Protein AF-A0A1M5ICP6-F1 (afdb_monomer_lite)

Secondary structure (DSSP, 8-state):
------------HHHHHHHHHHHHHHHTT--------S---PPPEEEETTEEEEEE-SHHHHHHHHHHHHTT--TT-EEEESS-EESSSSTTSPPSSPPPPB--SSS-B-SEEE-TT-EEES-BSS-SEEEB-TT-EEEEEEEEEEE-S-SEEEE-SEEEEEEEEEEESSTTEEEESSEEES-EE-SEEE-EETTTEEEEESSEEEE-TT-EEES-EE---EEESSB-SSSB-BEEEEESSEEEESSEEES-EEEEEBPP-TT-SS----B-SS-EEESSEEEESSEEES-EEEEEE---S------SSS--EEEESSEEEE-TT-EEES-EEEEEE-S-------STT----EEEESSEEEESSEEES-EEEEEES-EEE--SS--EEEEESSEEEEE-SS--EEES-EEEEEEEEEEE----SS--S--EEEEESSEEEEES-EEES-EEEEEEEEEPS----S---EEEESSEEE-SPP--TT---PPPS---EEEEEEEEEEESS---TTEE--SSEEE--TT-EEEEEEEESSTTTTT--S---SEEE--SEEEEEEEE-HHHHTSHHHHHHHHTTTTTS-----EE--TTS--EEGGG--HHHHHHHH------SS----------------------------------------------------------------------------------------------------------PPPPP-PPEEEEETTEEEEES--SSEEEEEETTS-EEEEEEPPTTSEEEEE-SS-EEEEEEETTEEEEEEE-

Structure (mmCIF, N/CA/C/O backbone):
data_AF-A0A1M5ICP6-F1
#
_entry.id   AF-A0A1M5ICP6-F1
#
loop_
_atom_site.group_PDB
_atom_site.id
_atom_site.type_symbol
_atom_site.label_atom_id
_atom_site.label_alt_id
_atom_site.label_comp_id
_atom_site.label_asym_id
_atom_site.label_entity_id
_atom_site.label_seq_id
_atom_site.pdbx_PDB_ins_code
_atom_site.Cartn_x
_atom_site.Cartn_y
_atom_site.Cartn_z
_atom_site.occupancy
_atom_site.B_iso_or_equiv
_atom_site.auth_seq_id
_atom_site.auth_comp_id
_atom_site.auth_asym_id
_atom_site.auth_atom_id
_atom_site.pdbx_PDB_model_num
ATOM 1 N N . MET A 1 1 ? 42.241 -61.827 -80.067 1.00 42.50 1 MET A N 1
ATOM 2 C CA . MET A 1 1 ? 41.266 -61.921 -78.960 1.00 42.50 1 MET A CA 1
ATOM 3 C C . MET A 1 1 ? 41.984 -61.471 -77.709 1.00 42.50 1 MET A C 1
ATOM 5 O O . MET A 1 1 ? 43.001 -62.071 -77.387 1.00 42.50 1 MET A O 1
ATOM 9 N N . THR A 1 2 ? 41.517 -60.405 -77.065 1.00 34.38 2 THR A N 1
ATOM 10 C CA . THR A 1 2 ? 42.236 -59.784 -75.945 1.00 34.38 2 THR A CA 1
ATOM 11 C C . THR A 1 2 ? 41.221 -59.148 -75.005 1.00 34.38 2 THR A C 1
ATOM 13 O O . THR A 1 2 ? 40.323 -58.442 -75.459 1.00 34.38 2 THR A O 1
ATOM 16 N N . THR A 1 3 ? 41.325 -59.442 -73.713 1.00 42.78 3 THR A N 1
ATOM 17 C CA . THR A 1 3 ? 40.333 -59.052 -72.704 1.00 42.78 3 THR A CA 1
ATOM 18 C C . THR A 1 3 ? 40.571 -57.624 -72.221 1.00 42.78 3 THR A C 1
ATOM 20 O O . THR A 1 3 ? 41.706 -57.242 -71.946 1.00 42.78 3 THR A O 1
ATOM 23 N N . THR A 1 4 ? 39.512 -56.836 -72.033 1.00 34.34 4 THR A N 1
ATOM 24 C CA . THR A 1 4 ? 39.586 -55.577 -71.274 1.00 34.34 4 THR A CA 1
ATOM 25 C C . THR A 1 4 ? 38.312 -55.399 -70.457 1.00 34.34 4 THR A C 1
ATOM 27 O O . THR A 1 4 ? 37.215 -55.392 -71.006 1.00 34.34 4 THR A O 1
ATOM 30 N N . CYS A 1 5 ? 38.463 -55.282 -69.139 1.00 40.44 5 CYS A N 1
ATOM 31 C CA . CYS A 1 5 ? 37.383 -54.953 -68.212 1.00 40.44 5 CYS A CA 1
ATOM 32 C C . CYS A 1 5 ? 37.444 -53.455 -67.888 1.00 40.44 5 CYS A C 1
ATOM 34 O O . CYS A 1 5 ? 38.534 -52.930 -67.663 1.00 40.44 5 CYS A O 1
ATOM 36 N N . VAL A 1 6 ? 36.295 -52.776 -67.843 1.00 36.53 6 VAL A N 1
ATOM 37 C CA . VAL A 1 6 ? 36.179 -51.374 -67.412 1.00 36.53 6 VAL A CA 1
ATOM 38 C C . VAL A 1 6 ? 34.942 -51.232 -66.527 1.00 36.53 6 VAL A C 1
ATOM 40 O O . VAL A 1 6 ? 33.837 -51.558 -66.953 1.00 36.53 6 VAL A O 1
ATOM 43 N N . ILE A 1 7 ? 35.121 -50.734 -65.300 1.00 40.09 7 ILE A N 1
ATOM 44 C CA . ILE A 1 7 ? 34.045 -50.465 -64.334 1.00 40.09 7 ILE A CA 1
ATOM 45 C C . ILE A 1 7 ? 34.303 -49.109 -63.661 1.00 40.09 7 ILE A C 1
ATOM 47 O O . ILE A 1 7 ? 35.384 -48.896 -63.122 1.00 40.09 7 ILE A O 1
ATOM 51 N N . THR A 1 8 ? 33.271 -48.250 -63.611 1.00 42.81 8 THR A N 1
ATOM 52 C CA . THR A 1 8 ? 33.189 -46.939 -62.905 1.00 42.81 8 THR A CA 1
ATOM 53 C C . THR A 1 8 ? 34.203 -45.859 -63.336 1.00 42.81 8 THR A C 1
ATOM 55 O O . THR A 1 8 ? 35.363 -46.130 -63.586 1.00 42.81 8 THR A O 1
ATOM 58 N N . CYS A 1 9 ? 33.844 -44.576 -63.441 1.00 42.75 9 CYS A N 1
ATOM 59 C CA . CYS A 1 9 ? 33.236 -43.752 -62.390 1.00 42.75 9 CYS A CA 1
ATOM 60 C C . CYS A 1 9 ? 32.701 -42.419 -62.959 1.00 42.75 9 CYS A C 1
ATOM 62 O O . CYS A 1 9 ? 33.433 -41.798 -63.721 1.00 42.75 9 CYS A O 1
ATOM 64 N N . LEU A 1 10 ? 31.498 -41.958 -62.547 1.00 40.84 10 LEU A N 1
ATOM 65 C CA . LEU A 1 10 ? 31.100 -40.525 -62.463 1.00 40.84 10 LEU A CA 1
ATOM 66 C C . LEU A 1 10 ? 29.643 -40.307 -61.960 1.00 40.84 10 LEU A C 1
ATOM 68 O O . LEU A 1 10 ? 28.764 -39.925 -62.721 1.00 40.84 10 LEU A O 1
ATOM 72 N N . CYS A 1 11 ? 29.369 -40.489 -60.657 1.00 46.00 11 CYS A N 1
ATOM 73 C CA . CYS A 1 11 ? 28.065 -40.140 -60.036 1.00 46.00 11 CYS A CA 1
ATOM 74 C C . CYS A 1 11 ? 28.190 -39.668 -58.563 1.00 46.00 11 CYS A C 1
ATOM 76 O O . CYS A 1 11 ? 27.529 -40.209 -57.680 1.00 46.00 11 CYS A O 1
ATOM 78 N N . ARG A 1 12 ? 29.059 -38.689 -58.244 1.00 48.41 12 ARG A N 1
ATOM 79 C CA . ARG A 1 12 ? 29.277 -38.244 -56.838 1.00 48.41 12 ARG A CA 1
ATOM 80 C C . ARG A 1 12 ? 29.228 -36.735 -56.534 1.00 48.41 12 ARG A C 1
ATOM 82 O O . ARG A 1 12 ? 29.401 -36.365 -55.379 1.00 48.41 12 ARG A O 1
ATOM 89 N N . PHE A 1 13 ? 28.916 -35.864 -57.498 1.00 50.12 13 PHE A N 1
ATOM 90 C CA . PHE A 1 13 ? 28.927 -34.403 -57.267 1.00 50.12 13 PHE A CA 1
ATOM 91 C C . PHE A 1 13 ? 27.608 -33.768 -56.781 1.00 50.12 13 PHE A C 1
ATOM 93 O O . PHE A 1 13 ? 27.639 -32.644 -56.287 1.00 50.12 13 PHE A O 1
ATOM 100 N N . SER A 1 14 ? 26.461 -34.458 -56.862 1.00 56.22 14 SER A N 1
ATOM 101 C CA . SER A 1 14 ? 25.172 -33.888 -56.419 1.00 56.22 14 SER A CA 1
ATOM 102 C C . SER A 1 14 ? 25.036 -33.858 -54.891 1.00 56.22 14 SER A C 1
ATOM 104 O O . SER A 1 14 ? 24.870 -32.793 -54.301 1.00 56.22 14 SER A O 1
ATOM 106 N N . ALA A 1 15 ? 25.155 -35.019 -54.235 1.00 52.28 15 ALA A N 1
ATOM 107 C CA . ALA A 1 15 ? 24.915 -35.159 -52.794 1.00 52.28 15 ALA A CA 1
ATOM 108 C C . ALA A 1 15 ? 25.834 -34.273 -51.931 1.00 52.28 15 ALA A C 1
ATOM 110 O O . ALA A 1 15 ? 25.418 -33.796 -50.879 1.00 52.28 15 ALA A O 1
ATOM 111 N N . PHE A 1 16 ? 27.060 -34.003 -52.393 1.00 54.84 16 PHE A N 1
ATOM 112 C CA . PHE A 1 16 ? 28.025 -33.180 -51.662 1.00 54.84 16 PHE A CA 1
ATOM 113 C C . PHE A 1 16 ? 27.563 -31.718 -51.516 1.00 54.84 16 PHE A C 1
ATOM 115 O O . PHE A 1 16 ? 27.747 -31.129 -50.454 1.00 54.84 16 PHE A O 1
ATOM 122 N N . LYS A 1 17 ? 26.879 -31.150 -52.525 1.00 54.84 17 LYS A N 1
ATOM 123 C CA . LYS A 1 17 ? 26.267 -29.812 -52.410 1.00 54.84 17 LYS A CA 1
ATOM 124 C C . LYS A 1 17 ? 25.123 -29.792 -51.398 1.00 54.84 17 LYS A C 1
ATOM 126 O O . LYS A 1 17 ? 25.060 -28.868 -50.595 1.00 54.84 17 LYS A O 1
ATOM 131 N N . THR A 1 18 ? 24.248 -30.797 -51.409 1.00 57.00 18 THR A N 1
ATOM 132 C CA . THR A 1 18 ? 23.123 -30.880 -50.462 1.00 57.00 18 THR A CA 1
ATOM 133 C C . THR A 1 18 ? 23.616 -31.038 -49.024 1.00 57.00 18 THR A C 1
ATOM 135 O O . THR A 1 18 ? 23.140 -30.332 -48.143 1.00 57.00 18 THR A O 1
ATOM 138 N N . ILE A 1 19 ? 24.621 -31.889 -48.790 1.00 65.69 19 ILE A N 1
ATOM 139 C CA . ILE A 1 19 ? 25.225 -32.080 -47.463 1.00 65.69 19 ILE A CA 1
ATOM 140 C C . ILE A 1 19 ? 25.890 -30.788 -46.968 1.00 65.69 19 ILE A C 1
ATOM 142 O O . ILE A 1 19 ? 25.679 -30.413 -45.819 1.00 65.69 19 ILE A O 1
ATOM 146 N N . ILE A 1 20 ? 26.619 -30.060 -47.824 1.00 65.94 20 ILE A N 1
ATOM 147 C CA . ILE A 1 20 ? 27.185 -28.747 -47.465 1.00 65.94 20 ILE A CA 1
ATOM 148 C C . ILE A 1 20 ? 26.079 -27.729 -47.149 1.00 65.94 20 ILE A C 1
ATOM 150 O O . ILE A 1 20 ? 26.194 -27.010 -46.161 1.00 65.94 20 ILE A O 1
ATOM 154 N N . LEU A 1 21 ? 24.992 -27.683 -47.926 1.00 59.75 21 LEU A N 1
ATOM 155 C CA . LEU A 1 21 ? 23.884 -26.753 -47.678 1.00 59.75 21 LEU A CA 1
ATOM 156 C C . LEU A 1 21 ? 23.167 -27.055 -46.349 1.00 59.75 21 LEU A C 1
ATOM 158 O O . LEU A 1 21 ? 22.873 -26.136 -45.589 1.00 59.75 21 LEU A O 1
ATOM 162 N N . CYS A 1 22 ? 22.945 -28.335 -46.033 1.00 57.34 22 CYS A N 1
ATOM 163 C CA . CYS A 1 22 ? 22.381 -28.765 -44.752 1.00 57.34 22 CYS A CA 1
ATOM 164 C C . CYS A 1 22 ? 23.337 -28.525 -43.572 1.00 57.34 22 CYS A C 1
ATOM 166 O O . CYS A 1 22 ? 22.874 -28.164 -42.494 1.00 57.34 22 CYS A O 1
ATOM 168 N N . LEU A 1 23 ? 24.654 -28.672 -43.761 1.00 53.78 23 LEU A N 1
ATOM 169 C CA . LEU A 1 23 ? 25.649 -28.340 -42.735 1.00 53.78 23 LEU A CA 1
ATOM 170 C C . LEU A 1 23 ? 25.733 -26.830 -42.483 1.00 53.78 23 LEU A C 1
ATOM 172 O O . LEU A 1 23 ? 25.790 -26.432 -41.325 1.00 53.78 23 LEU A O 1
ATOM 176 N N . LEU A 1 24 ? 25.668 -25.985 -43.519 1.00 51.53 24 LEU A N 1
ATOM 177 C CA . LEU A 1 24 ? 25.568 -24.530 -43.338 1.00 51.53 24 LEU A CA 1
ATOM 178 C C . LEU A 1 24 ? 24.272 -24.152 -42.605 1.00 51.53 24 LEU A C 1
ATOM 180 O O . LEU A 1 24 ? 24.328 -23.421 -41.623 1.00 51.53 24 LEU A O 1
ATOM 184 N N . ALA A 1 25 ? 23.119 -24.684 -43.022 1.00 54.91 25 ALA A N 1
ATOM 185 C CA . ALA A 1 25 ? 21.845 -24.429 -42.344 1.00 54.91 25 ALA A CA 1
ATOM 186 C C . ALA A 1 25 ? 21.857 -24.889 -40.869 1.00 54.91 25 ALA A C 1
ATOM 188 O O . ALA A 1 25 ? 21.348 -24.186 -39.997 1.00 54.91 25 ALA A O 1
ATOM 189 N N . GLY A 1 26 ? 22.496 -26.027 -40.574 1.00 46.28 26 GLY A N 1
ATOM 190 C CA . GLY A 1 26 ? 22.722 -26.496 -39.205 1.00 46.28 26 GLY A CA 1
ATOM 191 C C . GLY A 1 26 ? 23.635 -25.569 -38.396 1.00 46.28 26 GLY A C 1
ATOM 192 O O . GLY A 1 26 ? 23.309 -25.241 -37.260 1.00 46.28 26 GLY A O 1
ATOM 193 N N . LEU A 1 27 ? 24.731 -25.083 -38.989 1.00 44.56 27 LEU A N 1
ATOM 194 C CA . LEU A 1 27 ? 25.675 -24.163 -38.339 1.00 44.56 27 LEU A CA 1
ATOM 195 C C . LEU A 1 27 ? 25.065 -22.786 -38.027 1.00 44.56 27 LEU A C 1
ATOM 197 O O . LEU A 1 27 ? 25.408 -22.195 -37.009 1.00 44.56 27 LEU A O 1
ATOM 201 N N . PHE A 1 28 ? 24.129 -22.292 -38.843 1.00 45.97 28 PHE A N 1
ATOM 202 C CA . PHE A 1 28 ? 23.404 -21.043 -38.560 1.00 45.97 28 PHE A CA 1
ATOM 203 C C . PHE A 1 28 ? 22.239 -21.201 -37.564 1.00 45.97 28 PHE A C 1
ATOM 205 O O . PHE A 1 28 ? 21.652 -20.200 -37.160 1.00 45.97 28 PHE A O 1
ATOM 212 N N . SER A 1 29 ? 21.902 -22.426 -37.142 1.00 41.19 29 SER A N 1
ATOM 213 C CA . SER A 1 29 ? 20.781 -22.677 -36.218 1.00 41.19 29 SER A CA 1
ATOM 214 C C . SER A 1 29 ? 21.142 -22.501 -34.735 1.00 41.19 29 SER A C 1
ATOM 216 O O . SER A 1 29 ? 20.247 -22.416 -33.898 1.00 41.19 29 SER A O 1
ATOM 218 N N . THR A 1 30 ? 22.434 -22.422 -34.397 1.00 43.72 30 THR A N 1
ATOM 219 C CA . THR A 1 30 ? 22.921 -22.115 -33.042 1.00 43.72 30 THR A CA 1
ATOM 220 C C . THR A 1 30 ? 24.013 -21.052 -33.100 1.00 43.72 30 THR A C 1
ATOM 222 O O . THR A 1 30 ? 25.198 -21.338 -32.919 1.00 43.72 30 THR A O 1
ATOM 225 N N . ALA A 1 31 ? 23.608 -19.803 -33.332 1.00 42.41 31 ALA A N 1
ATOM 226 C CA . ALA A 1 31 ? 24.408 -18.675 -32.876 1.00 42.41 31 ALA A CA 1
ATOM 227 C C . ALA A 1 31 ? 24.439 -18.724 -31.340 1.00 42.41 31 ALA A C 1
ATOM 229 O O . ALA A 1 31 ? 23.444 -18.405 -30.691 1.00 42.41 31 ALA A O 1
ATOM 230 N N . PHE A 1 32 ? 25.556 -19.187 -30.772 1.00 47.47 32 PHE A N 1
ATOM 231 C CA . PHE A 1 32 ? 25.836 -19.029 -29.345 1.00 47.47 32 PHE A CA 1
ATOM 232 C C . PHE A 1 32 ? 25.768 -17.535 -29.014 1.00 47.47 32 PHE A C 1
ATOM 234 O O . PHE A 1 32 ? 26.331 -16.724 -29.755 1.00 47.47 32 PHE A O 1
ATOM 241 N N . ALA A 1 33 ? 25.055 -17.162 -27.952 1.00 56.31 33 ALA A N 1
ATOM 242 C CA . ALA A 1 33 ? 24.891 -15.761 -27.597 1.00 56.31 33 ALA A CA 1
ATOM 243 C C . ALA A 1 33 ? 26.157 -15.286 -26.876 1.00 56.31 33 ALA A C 1
ATOM 245 O O . ALA A 1 33 ? 26.241 -15.360 -25.657 1.00 56.31 33 ALA A O 1
ATOM 246 N N . GLU A 1 34 ? 27.165 -14.850 -27.636 1.00 72.62 34 GLU A N 1
ATOM 247 C CA . GLU A 1 34 ? 28.422 -14.353 -27.069 1.00 72.62 34 GLU A CA 1
ATOM 248 C C . GLU A 1 34 ? 28.145 -13.246 -26.033 1.00 72.62 34 GLU A C 1
ATOM 250 O O . GLU A 1 34 ? 27.416 -12.289 -26.312 1.00 72.62 34 GLU A O 1
ATOM 255 N N . ASP A 1 35 ? 28.683 -13.422 -24.817 1.00 88.31 35 ASP A N 1
ATOM 256 C CA . ASP A 1 35 ? 28.473 -12.509 -23.687 1.00 88.31 35 ASP A CA 1
ATOM 257 C C . ASP A 1 35 ? 28.828 -11.069 -24.099 1.00 88.31 35 ASP A C 1
ATOM 259 O O . ASP A 1 35 ? 29.882 -10.828 -24.690 1.00 88.31 35 ASP A O 1
ATOM 263 N N . TRP A 1 36 ? 27.970 -10.091 -23.780 1.00 93.19 36 TRP A N 1
ATOM 264 C CA . TRP A 1 36 ? 28.102 -8.743 -24.342 1.00 93.19 36 TRP A CA 1
ATOM 265 C C . TRP A 1 36 ? 29.379 -8.026 -23.870 1.00 93.19 36 TRP A C 1
ATOM 267 O O . TRP A 1 36 ? 29.485 -7.525 -22.743 1.00 93.19 36 TRP A O 1
ATOM 277 N N . ASP A 1 37 ? 30.328 -7.921 -24.797 1.00 89.88 37 ASP A N 1
ATOM 278 C CA . ASP A 1 37 ? 31.663 -7.335 -24.651 1.00 89.88 37 ASP A CA 1
ATOM 279 C C . ASP A 1 37 ? 31.668 -5.827 -24.341 1.00 89.88 37 ASP A C 1
ATOM 281 O O . ASP A 1 37 ? 32.662 -5.308 -23.828 1.00 89.88 37 ASP A O 1
ATOM 285 N N . GLY A 1 38 ? 30.553 -5.134 -24.589 1.00 90.44 38 GLY A N 1
ATOM 286 C CA . GLY A 1 38 ? 30.428 -3.677 -24.489 1.00 90.44 38 GLY A CA 1
ATOM 287 C C . GLY A 1 38 ? 30.329 -2.969 -25.846 1.00 90.44 38 GLY A C 1
ATOM 288 O O . GLY A 1 38 ? 30.244 -1.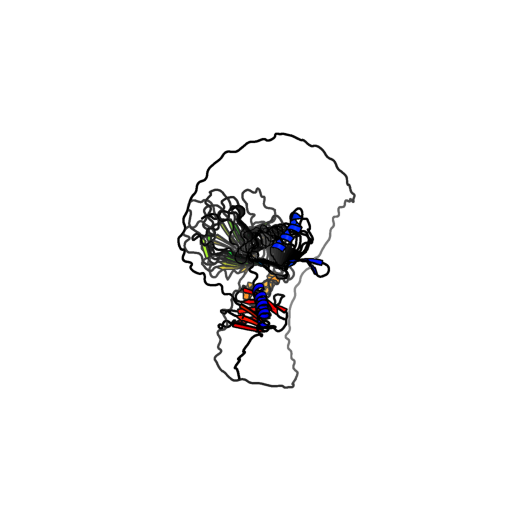740 -25.888 1.00 90.44 38 GLY A O 1
ATOM 289 N N . SER A 1 39 ? 30.342 -3.716 -26.955 1.00 92.00 39 SER A N 1
ATOM 290 C CA . SER A 1 39 ? 30.236 -3.191 -28.318 1.00 92.00 39 SER A CA 1
ATOM 291 C C . SER A 1 39 ? 28.905 -2.487 -28.604 1.00 92.00 39 SER A C 1
ATOM 293 O O . SER A 1 39 ? 27.892 -2.678 -27.924 1.00 92.00 39 SER A O 1
ATOM 295 N N . THR A 1 40 ? 28.902 -1.688 -29.675 1.00 94.81 40 THR A N 1
ATOM 296 C CA . THR A 1 40 ? 27.692 -1.085 -30.246 1.00 94.81 40 THR A CA 1
ATOM 297 C C . THR A 1 40 ? 27.624 -1.359 -31.747 1.00 94.81 40 THR A C 1
ATOM 299 O O . THR A 1 40 ? 28.648 -1.373 -32.429 1.00 94.81 40 THR A O 1
ATOM 302 N N . SER A 1 41 ? 26.420 -1.567 -32.272 1.00 96.00 41 SER A N 1
ATOM 303 C CA . SER A 1 41 ? 26.154 -1.826 -33.692 1.00 96.00 41 SER A CA 1
ATOM 304 C C . SER A 1 41 ? 24.909 -1.057 -34.126 1.00 96.00 41 SER A C 1
ATOM 306 O O . SER A 1 41 ? 23.964 -0.928 -33.355 1.00 96.00 41 SER A O 1
ATOM 308 N N . LYS A 1 42 ? 24.882 -0.503 -35.346 1.00 97.31 42 LYS A N 1
ATOM 309 C CA . LYS A 1 42 ? 23.684 0.207 -35.820 1.00 97.31 42 LYS A CA 1
ATOM 310 C C . LYS A 1 42 ? 22.592 -0.818 -36.200 1.00 97.31 42 LYS A C 1
ATOM 312 O O . LYS A 1 42 ? 22.841 -1.584 -37.131 1.00 97.31 42 LYS A O 1
ATOM 317 N N . PRO A 1 43 ? 21.393 -0.777 -35.588 1.00 97.38 43 PRO A N 1
ATOM 318 C CA . PRO A 1 43 ? 20.255 -1.584 -36.014 1.00 97.38 43 PRO A CA 1
ATOM 319 C C . PRO A 1 43 ? 19.694 -1.152 -37.373 1.00 97.38 43 PRO A C 1
ATOM 321 O O . PRO A 1 43 ? 19.866 -0.012 -37.826 1.00 97.38 43 PRO A O 1
ATOM 324 N N . SER A 1 44 ? 18.946 -2.060 -37.996 1.00 97.38 44 SER A N 1
ATOM 325 C CA . SER A 1 44 ? 18.033 -1.704 -39.088 1.00 97.38 44 SER A CA 1
ATOM 326 C C . SER A 1 44 ? 16.877 -0.825 -38.580 1.00 97.38 44 SER A C 1
ATOM 328 O O . SER A 1 44 ? 16.676 -0.676 -37.371 1.00 97.38 44 SER A O 1
ATOM 330 N N . SER A 1 45 ? 16.108 -0.229 -39.488 1.00 96.38 45 SER A N 1
ATOM 331 C CA . SER A 1 45 ? 14.853 0.446 -39.152 1.00 96.38 45 SER A CA 1
ATOM 332 C C . SER A 1 45 ? 13.710 -0.030 -40.045 1.00 96.38 45 SER A C 1
ATOM 334 O O . SER A 1 45 ? 13.931 -0.551 -41.141 1.00 96.38 45 SER A O 1
ATOM 336 N N . LYS A 1 46 ? 12.481 0.108 -39.543 1.00 95.44 46 LYS A N 1
ATOM 337 C CA . LYS A 1 46 ? 11.237 -0.165 -40.269 1.00 95.44 46 LYS A CA 1
ATOM 338 C C . LYS A 1 46 ? 10.161 0.839 -39.874 1.00 95.44 46 LYS A C 1
ATOM 340 O O . LYS A 1 46 ? 10.169 1.361 -38.761 1.00 95.44 46 LYS A O 1
ATOM 345 N N . GLU A 1 47 ? 9.232 1.081 -40.785 1.00 95.56 47 GLU A N 1
ATOM 346 C CA . GLU A 1 47 ? 8.082 1.950 -40.556 1.00 95.56 47 GLU A CA 1
ATOM 347 C C . GLU A 1 47 ? 6.896 1.133 -40.022 1.00 95.56 47 GLU A C 1
ATOM 349 O O . GLU A 1 47 ? 6.634 0.024 -40.494 1.00 95.56 47 GLU A O 1
ATOM 354 N N . ILE A 1 48 ? 6.194 1.669 -39.024 1.00 92.12 48 ILE A N 1
ATOM 355 C CA . ILE A 1 48 ? 4.947 1.120 -38.478 1.00 92.12 48 ILE A CA 1
ATOM 356 C C . ILE A 1 48 ? 3.984 2.297 -38.317 1.00 92.12 48 ILE A C 1
ATOM 358 O O . ILE A 1 48 ? 4.311 3.254 -37.620 1.00 92.12 48 ILE A O 1
ATOM 362 N N . ASP A 1 49 ? 2.827 2.243 -38.978 1.00 90.81 49 ASP A N 1
ATOM 363 C CA . ASP A 1 49 ? 1.770 3.266 -38.914 1.00 90.81 49 ASP A CA 1
ATOM 364 C C . ASP A 1 49 ? 2.265 4.717 -39.144 1.00 90.81 49 ASP A C 1
ATOM 366 O O . ASP A 1 49 ? 1.807 5.660 -38.501 1.00 90.81 49 ASP A O 1
ATOM 370 N N . GLY A 1 50 ? 3.225 4.901 -40.063 1.00 89.62 50 GLY A N 1
ATOM 371 C CA . GLY A 1 50 ? 3.834 6.202 -40.383 1.00 89.62 50 GLY A CA 1
ATOM 372 C C . GLY A 1 50 ? 4.984 6.636 -39.462 1.00 89.62 50 GLY A C 1
ATOM 373 O O . GLY A 1 50 ? 5.476 7.757 -39.583 1.00 89.62 50 GLY A O 1
ATOM 374 N N . VAL A 1 51 ? 5.419 5.777 -38.533 1.00 92.75 51 VAL A N 1
ATOM 375 C CA . VAL A 1 51 ? 6.479 6.059 -37.551 1.00 92.75 51 VAL A CA 1
ATOM 376 C C . VAL A 1 51 ? 7.688 5.152 -37.794 1.00 92.75 51 VAL A C 1
ATOM 378 O O . VAL A 1 51 ? 7.553 3.930 -37.838 1.00 92.75 51 VAL A O 1
ATOM 381 N N . GLU A 1 52 ? 8.891 5.727 -37.910 1.00 97.06 52 GLU A N 1
ATOM 382 C CA . GLU A 1 52 ? 10.138 4.948 -37.972 1.00 97.06 52 GLU A CA 1
ATOM 383 C C . GLU A 1 52 ? 10.505 4.387 -36.586 1.00 97.06 52 GLU A C 1
ATOM 385 O O . GLU A 1 52 ? 10.586 5.122 -35.595 1.00 97.06 52 GLU A O 1
ATOM 390 N N . TYR A 1 53 ? 10.789 3.084 -36.544 1.00 98.31 53 TYR A N 1
ATOM 391 C CA . TYR A 1 53 ? 11.362 2.371 -35.406 1.00 98.31 53 TYR A CA 1
ATOM 392 C C . TYR A 1 53 ? 12.695 1.730 -35.792 1.00 98.31 53 TYR A C 1
ATOM 394 O O . TYR A 1 53 ? 12.788 1.024 -36.797 1.00 98.31 53 TYR A O 1
ATOM 402 N N . TYR A 1 54 ? 13.706 1.883 -34.940 1.00 98.62 54 TYR A N 1
ATOM 403 C CA . TYR A 1 54 ? 14.900 1.045 -34.970 1.00 98.62 54 TYR A CA 1
ATOM 404 C C . TYR A 1 54 ? 14.571 -0.356 -34.446 1.00 98.62 54 TYR A C 1
ATOM 406 O O . TYR A 1 54 ? 13.958 -0.511 -33.387 1.00 98.62 54 TYR A O 1
ATOM 414 N N . VAL A 1 55 ? 14.971 -1.380 -35.195 1.00 98.44 55 VAL A N 1
ATOM 415 C CA . VAL A 1 55 ? 14.666 -2.783 -34.899 1.00 98.44 55 VAL A CA 1
ATOM 416 C C . VAL A 1 55 ? 15.785 -3.367 -34.053 1.00 98.44 55 VAL A C 1
ATOM 418 O O . VAL A 1 55 ? 16.901 -3.552 -34.528 1.00 98.44 55 VAL A O 1
ATOM 421 N N . ILE A 1 56 ? 15.492 -3.648 -32.787 1.00 98.44 56 ILE A N 1
ATOM 422 C CA . ILE A 1 56 ? 16.473 -4.151 -31.829 1.00 98.44 56 ILE A CA 1
ATOM 423 C C . ILE A 1 56 ? 16.410 -5.681 -31.799 1.00 98.44 56 ILE A C 1
ATOM 425 O O . ILE A 1 56 ? 15.377 -6.273 -31.462 1.00 98.44 56 ILE A O 1
ATOM 429 N N . THR A 1 57 ? 17.526 -6.323 -32.148 1.00 97.25 57 THR A N 1
ATOM 430 C CA . THR A 1 57 ? 17.677 -7.787 -32.175 1.00 97.25 57 THR A CA 1
ATOM 431 C C . THR A 1 57 ? 18.768 -8.296 -31.228 1.00 97.25 57 THR A C 1
ATOM 433 O O . THR A 1 57 ? 18.751 -9.471 -30.863 1.00 97.25 57 THR A O 1
ATOM 436 N N . SER A 1 58 ? 19.679 -7.415 -30.801 1.00 96.25 58 SER A N 1
ATOM 437 C CA . SER A 1 58 ? 20.887 -7.726 -30.027 1.00 96.25 58 SER A CA 1
ATOM 438 C C . SER A 1 58 ? 21.215 -6.671 -28.946 1.00 96.25 58 SER A C 1
ATOM 440 O O . SER A 1 58 ? 20.728 -5.536 -29.012 1.00 96.25 58 SER A O 1
ATOM 442 N N . PRO A 1 59 ? 22.067 -6.997 -27.948 1.00 96.75 59 PRO A N 1
ATOM 443 C CA . PRO A 1 59 ? 22.492 -6.045 -26.914 1.00 96.75 59 PRO A CA 1
ATOM 444 C C . PRO A 1 59 ? 23.248 -4.830 -27.470 1.00 96.75 59 PRO A C 1
ATOM 446 O O . PRO A 1 59 ? 23.046 -3.708 -27.003 1.00 96.75 59 PRO A O 1
ATOM 449 N N . SER A 1 60 ? 24.087 -5.039 -28.487 1.00 96.75 60 SER A N 1
ATOM 450 C CA . SER A 1 60 ? 24.921 -3.994 -29.094 1.00 96.75 60 SER A CA 1
ATOM 451 C C . SER A 1 60 ? 24.101 -2.978 -29.903 1.00 96.75 60 SER A C 1
ATOM 453 O O . SER A 1 60 ? 24.461 -1.800 -29.955 1.00 96.75 60 SER A O 1
ATOM 455 N N . GLU A 1 61 ? 22.951 -3.380 -30.452 1.00 98.38 61 GLU A N 1
ATOM 456 C CA . GLU A 1 61 ? 21.982 -2.464 -31.073 1.00 98.38 61 GLU A CA 1
ATOM 457 C C . GLU A 1 61 ? 21.245 -1.615 -30.032 1.00 98.38 61 GLU A C 1
ATOM 459 O O . GLU A 1 61 ? 21.067 -0.410 -30.221 1.00 98.38 61 GLU A O 1
ATOM 464 N N . LEU A 1 62 ? 20.867 -2.217 -28.900 1.00 97.81 62 LEU A N 1
ATOM 465 C CA . LEU A 1 62 ? 20.247 -1.504 -27.782 1.00 97.81 62 LEU A CA 1
ATOM 466 C C . LEU A 1 62 ? 21.219 -0.492 -27.150 1.00 97.81 62 LEU A C 1
ATOM 468 O O . LEU A 1 62 ? 20.836 0.636 -26.839 1.00 97.81 62 LEU A O 1
ATOM 472 N N . ALA A 1 63 ? 22.496 -0.861 -27.027 1.00 97.50 63 ALA A N 1
ATOM 473 C CA . ALA A 1 63 ? 23.558 0.030 -26.571 1.00 97.50 63 ALA A CA 1
ATOM 474 C C . ALA A 1 63 ? 23.847 1.168 -27.573 1.00 97.50 63 ALA A C 1
ATOM 476 O O . ALA A 1 63 ? 24.055 2.312 -27.161 1.00 97.50 63 ALA A O 1
ATOM 477 N N . TRP A 1 64 ? 23.792 0.901 -28.885 1.00 98.31 64 TRP A N 1
ATOM 478 C CA . TRP A 1 64 ? 23.869 1.949 -29.911 1.00 98.31 64 TRP A CA 1
ATOM 479 C C . TRP A 1 64 ? 22.693 2.926 -29.824 1.00 98.31 64 TRP A C 1
ATOM 481 O O . TRP A 1 64 ? 22.898 4.139 -29.911 1.00 98.31 64 TRP A O 1
ATOM 491 N N . PHE A 1 65 ? 21.474 2.413 -29.624 1.00 98.56 65 PHE A N 1
ATOM 492 C CA . PHE A 1 65 ? 20.266 3.222 -29.458 1.00 98.56 65 PHE A CA 1
ATOM 493 C C . PHE A 1 65 ? 20.384 4.143 -28.237 1.00 98.56 65 PHE A C 1
ATOM 495 O O . PHE A 1 65 ? 20.209 5.355 -28.371 1.00 98.56 65 PHE A O 1
ATOM 502 N N . ALA A 1 66 ? 20.790 3.602 -27.082 1.00 98.12 66 ALA A N 1
ATOM 503 C CA . ALA A 1 66 ? 21.069 4.392 -25.884 1.00 98.12 66 ALA A CA 1
ATOM 504 C C . ALA A 1 66 ? 22.086 5.511 -26.167 1.00 98.12 66 ALA A C 1
ATOM 506 O O . ALA A 1 66 ? 21.822 6.669 -25.859 1.00 98.12 66 ALA A O 1
ATOM 507 N N . TYR A 1 67 ? 23.199 5.209 -26.846 1.00 97.88 67 TYR A N 1
ATOM 508 C CA . TYR A 1 67 ? 24.197 6.213 -27.227 1.00 97.88 67 TYR A CA 1
ATOM 509 C C . TYR A 1 67 ? 23.637 7.312 -28.156 1.00 97.88 67 TYR A C 1
ATOM 511 O O . TYR A 1 67 ? 23.987 8.484 -28.003 1.00 97.88 67 TYR A O 1
ATOM 519 N N . GLN A 1 68 ? 22.733 6.988 -29.093 1.00 98.50 68 GLN A N 1
ATOM 520 C CA . GLN A 1 68 ? 22.104 8.008 -29.946 1.00 98.50 68 GLN A CA 1
ATOM 521 C C . GLN A 1 68 ? 21.273 9.019 -29.144 1.00 98.50 68 GLN A C 1
ATOM 523 O O . GLN A 1 68 ? 21.363 10.219 -29.411 1.00 98.50 68 GLN A O 1
ATOM 528 N N . VAL A 1 69 ? 20.492 8.551 -28.168 1.00 98.38 69 VAL A N 1
ATOM 529 C CA . VAL A 1 69 ? 19.698 9.419 -27.286 1.00 98.38 69 VAL A CA 1
ATOM 530 C C . VAL A 1 69 ? 20.634 10.196 -26.353 1.00 98.38 69 VAL A C 1
ATOM 532 O O . VAL A 1 69 ? 20.680 11.424 -26.375 1.00 98.38 69 VAL A O 1
ATOM 535 N N . THR A 1 70 ? 21.432 9.469 -25.571 1.00 96.88 70 THR A N 1
ATOM 536 C CA . THR A 1 70 ? 22.208 9.980 -24.435 1.00 96.88 70 THR A CA 1
ATOM 537 C C . THR A 1 70 ? 23.358 10.891 -24.871 1.00 96.88 70 THR A C 1
ATOM 539 O O . THR A 1 70 ? 23.552 11.948 -24.268 1.00 96.88 70 THR A O 1
ATOM 542 N N . ASN A 1 71 ? 24.096 10.540 -25.931 1.00 96.88 71 ASN A N 1
ATOM 543 C CA . ASN A 1 71 ? 25.301 11.262 -26.361 1.00 96.88 71 ASN A CA 1
ATOM 544 C C . ASN A 1 71 ? 25.098 12.124 -27.616 1.00 96.88 71 ASN A C 1
ATOM 546 O O . ASN A 1 71 ? 25.684 13.201 -27.691 1.00 96.88 71 ASN A O 1
ATOM 550 N N . ASN A 1 72 ? 24.265 11.691 -28.571 1.00 97.00 72 ASN A N 1
ATOM 551 C CA . ASN A 1 72 ? 24.039 12.423 -29.828 1.00 97.00 72 ASN A CA 1
ATOM 552 C C . ASN A 1 72 ? 22.769 13.299 -29.829 1.00 97.00 72 ASN A C 1
ATOM 554 O O . ASN A 1 72 ? 22.443 13.877 -30.865 1.00 97.00 72 ASN A O 1
ATOM 558 N N . GLY A 1 73 ? 22.040 13.391 -28.709 1.00 96.81 73 GLY A N 1
ATOM 559 C CA . GLY A 1 73 ? 20.874 14.272 -28.563 1.00 96.81 73 GLY A CA 1
ATOM 560 C C . GLY A 1 73 ? 19.653 13.882 -29.402 1.00 96.81 73 GLY A C 1
ATOM 561 O O . GLY A 1 73 ? 18.752 14.695 -29.587 1.00 96.81 73 GLY A O 1
ATOM 562 N N . LYS A 1 74 ? 19.594 12.651 -29.926 1.00 97.88 74 LYS A N 1
ATOM 563 C CA . LYS A 1 74 ? 18.446 12.159 -30.703 1.00 97.88 74 LYS A CA 1
ATOM 564 C C . LYS A 1 74 ? 17.355 11.667 -29.753 1.00 97.88 74 LYS A C 1
ATOM 566 O O . LYS A 1 74 ? 17.161 10.469 -29.604 1.00 97.88 74 LYS A O 1
ATOM 571 N N . THR A 1 75 ? 16.683 12.587 -29.068 1.00 98.19 75 THR A N 1
ATOM 572 C CA . THR A 1 75 ? 15.748 12.287 -27.966 1.00 98.19 75 THR A CA 1
ATOM 573 C C . THR A 1 75 ? 14.513 11.489 -28.385 1.00 98.19 75 THR A C 1
ATOM 575 O O . THR A 1 75 ? 14.077 10.608 -27.646 1.00 98.19 75 THR A O 1
ATOM 578 N N . SER A 1 76 ? 13.971 11.779 -29.570 1.00 98.00 76 SER A N 1
ATOM 579 C CA . SER A 1 76 ? 12.635 11.343 -30.014 1.00 98.00 76 SER A CA 1
ATOM 580 C C . SER A 1 76 ? 12.657 10.169 -31.012 1.00 98.00 76 SER A C 1
ATOM 582 O O . SER A 1 76 ? 11.721 9.995 -31.788 1.00 98.00 76 SER A O 1
ATOM 584 N N . ILE A 1 77 ? 13.738 9.378 -31.044 1.00 98.19 77 ILE A N 1
ATOM 585 C CA . ILE A 1 77 ? 13.814 8.156 -31.867 1.00 98.19 77 ILE A CA 1
ATOM 586 C C . ILE A 1 77 ? 13.108 6.981 -31.181 1.00 98.19 77 ILE A C 1
ATOM 588 O O . ILE A 1 77 ? 13.096 6.892 -29.954 1.00 98.19 77 ILE A O 1
ATOM 592 N N . ASN A 1 78 ? 12.570 6.048 -31.968 1.00 98.56 78 ASN A N 1
ATOM 593 C CA . ASN A 1 78 ? 11.812 4.906 -31.451 1.00 98.56 78 ASN A CA 1
ATOM 594 C C . ASN A 1 78 ? 12.576 3.587 -31.611 1.00 98.56 78 ASN A C 1
ATOM 596 O O . ASN A 1 78 ? 13.327 3.411 -32.571 1.00 98.56 78 ASN A O 1
ATOM 600 N N . ALA A 1 79 ? 12.347 2.645 -30.699 1.00 98.56 79 ALA A N 1
ATOM 601 C CA . ALA A 1 79 ? 12.877 1.287 -30.723 1.00 98.56 79 ALA A CA 1
ATOM 602 C C . ALA A 1 79 ? 11.740 0.262 -30.636 1.00 98.56 79 ALA A C 1
ATOM 604 O O . ALA A 1 79 ? 10.810 0.425 -29.844 1.00 98.56 79 ALA A O 1
ATOM 605 N N . ILE A 1 80 ? 11.841 -0.817 -31.412 1.00 98.62 80 ILE A N 1
ATOM 606 C CA . ILE A 1 80 ? 10.991 -2.003 -31.278 1.00 98.62 80 ILE A CA 1
ATOM 607 C C . ILE A 1 80 ? 11.858 -3.254 -31.154 1.00 98.62 80 ILE A C 1
ATOM 609 O O . ILE A 1 80 ? 12.780 -3.454 -31.945 1.00 98.62 80 ILE A O 1
ATOM 613 N N . LEU A 1 81 ? 11.568 -4.110 -30.174 1.00 98.50 81 LEU A N 1
ATOM 614 C CA . LEU A 1 81 ? 12.252 -5.396 -30.046 1.00 98.50 81 LEU A CA 1
ATOM 615 C C . LEU A 1 81 ? 11.636 -6.420 -31.010 1.00 98.50 81 LEU A C 1
ATOM 617 O O . LEU A 1 81 ? 10.426 -6.659 -31.026 1.00 98.50 81 LEU A O 1
ATOM 621 N N . GLU A 1 82 ? 12.482 -7.068 -31.806 1.00 97.50 82 GLU A N 1
ATOM 622 C CA . GLU A 1 82 ? 12.072 -8.177 -32.678 1.00 97.50 82 GLU A CA 1
ATOM 623 C C . GLU A 1 82 ? 12.466 -9.536 -32.083 1.00 97.50 82 GLU A C 1
ATOM 625 O O . GLU A 1 82 ? 11.696 -10.497 -32.167 1.00 97.50 82 GLU A O 1
ATOM 630 N N . ASN A 1 83 ? 13.586 -9.581 -31.358 1.00 95.88 83 ASN A N 1
ATOM 631 C CA . ASN A 1 83 ? 14.051 -10.737 -30.591 1.00 95.88 83 ASN A CA 1
ATOM 632 C C . ASN A 1 83 ? 14.018 -10.467 -29.080 1.00 95.88 83 ASN A C 1
ATOM 634 O O . ASN A 1 83 ? 13.914 -9.328 -28.627 1.00 95.88 83 ASN A O 1
ATOM 638 N N . ASN A 1 84 ? 14.147 -11.538 -28.294 1.00 97.81 84 ASN A N 1
ATOM 639 C CA . ASN A 1 84 ? 14.622 -11.411 -26.919 1.00 97.81 84 ASN A CA 1
ATOM 640 C C . ASN A 1 84 ? 16.097 -10.986 -26.938 1.00 97.81 84 ASN A C 1
ATOM 642 O O . ASN A 1 84 ? 16.868 -11.483 -27.757 1.00 97.81 84 ASN A O 1
ATOM 646 N N . ILE A 1 85 ? 16.489 -10.109 -26.018 1.00 97.50 85 ILE A N 1
ATOM 647 C CA . ILE A 1 85 ? 17.846 -9.562 -25.931 1.00 97.50 85 ILE A CA 1
ATOM 648 C C . ILE A 1 85 ? 18.583 -10.255 -24.786 1.00 97.50 85 ILE A C 1
ATOM 650 O O . ILE A 1 85 ? 18.107 -10.234 -23.653 1.00 97.50 85 ILE A O 1
ATOM 654 N N . TYR A 1 86 ? 19.740 -10.851 -25.063 1.00 96.00 86 TYR A N 1
ATOM 655 C CA . TYR A 1 86 ? 20.524 -11.620 -24.094 1.00 96.00 86 TYR A CA 1
ATOM 656 C C . TYR A 1 86 ? 21.886 -10.960 -23.884 1.00 96.00 86 TYR A C 1
ATOM 658 O O . TYR A 1 86 ? 22.714 -10.985 -24.784 1.00 96.00 86 TYR A O 1
ATOM 666 N N . TYR A 1 87 ? 22.118 -10.348 -22.717 1.00 95.06 87 TYR A N 1
ATOM 667 C CA . TYR A 1 87 ? 23.425 -9.754 -22.388 1.00 95.06 87 TYR A CA 1
ATOM 668 C C . TYR A 1 87 ? 24.489 -10.791 -21.989 1.00 95.06 87 TYR A C 1
ATOM 670 O O . TYR A 1 87 ? 25.669 -10.453 -21.942 1.00 95.06 87 TYR A O 1
ATOM 678 N N . MET A 1 88 ? 24.064 -12.018 -21.683 1.00 92.06 88 MET A N 1
ATOM 679 C CA . MET A 1 88 ? 24.888 -13.181 -21.345 1.00 92.06 88 MET A CA 1
ATOM 680 C C . MET A 1 88 ? 24.222 -14.433 -21.939 1.00 92.06 88 MET A C 1
ATOM 682 O O . MET A 1 88 ? 22.987 -14.491 -21.946 1.00 92.06 88 MET A O 1
ATOM 686 N N . ASP A 1 89 ? 24.997 -15.441 -22.349 1.00 86.88 89 ASP A N 1
ATOM 687 C CA . ASP A 1 89 ? 24.469 -16.750 -22.795 1.00 86.88 89 ASP A CA 1
ATOM 688 C C . ASP A 1 89 ? 23.707 -17.442 -21.647 1.00 86.88 89 ASP A C 1
ATOM 690 O O . ASP A 1 89 ? 22.564 -17.893 -21.766 1.00 86.88 89 ASP A O 1
ATOM 694 N N . ASP A 1 90 ? 24.314 -17.423 -20.457 1.00 88.75 90 ASP A N 1
ATOM 695 C CA . ASP A 1 90 ? 23.677 -17.876 -19.228 1.00 88.75 90 ASP A CA 1
ATOM 696 C C . ASP A 1 90 ? 22.718 -16.809 -18.688 1.00 88.75 90 ASP A C 1
ATOM 698 O O . ASP A 1 90 ? 23.110 -15.889 -17.966 1.00 88.75 90 ASP A O 1
ATOM 702 N N . THR A 1 91 ? 21.430 -16.991 -18.978 1.00 88.56 91 THR A N 1
ATOM 703 C CA . THR A 1 91 ? 20.326 -16.146 -18.484 1.00 88.56 91 THR A CA 1
ATOM 704 C C . THR A 1 91 ? 20.260 -15.975 -16.957 1.00 88.56 91 THR A C 1
ATOM 706 O O . THR A 1 91 ? 19.592 -15.049 -16.486 1.00 88.56 91 THR A O 1
ATOM 709 N N . THR A 1 92 ? 20.940 -16.817 -16.165 1.00 88.75 92 THR A N 1
ATOM 710 C CA . THR A 1 92 ? 21.043 -16.678 -14.700 1.00 88.75 92 THR A CA 1
ATOM 711 C C . THR A 1 92 ? 22.158 -15.723 -14.255 1.00 88.75 92 THR A C 1
ATOM 713 O O . THR A 1 92 ? 22.162 -15.278 -13.103 1.00 88.75 92 THR A O 1
ATOM 716 N N . LYS A 1 93 ? 23.057 -15.318 -15.161 1.00 91.94 93 LYS A N 1
ATOM 717 C CA . LYS A 1 93 ? 24.103 -14.318 -14.908 1.00 91.94 93 LYS A CA 1
ATOM 718 C C . LYS A 1 93 ? 23.653 -12.896 -15.259 1.00 91.94 93 LYS A C 1
ATOM 720 O O . LYS A 1 93 ? 22.785 -12.665 -16.097 1.00 91.94 93 LYS A O 1
ATOM 725 N N . LEU A 1 94 ? 24.301 -11.934 -14.604 1.00 93.06 94 LEU A N 1
ATOM 726 C CA . LEU A 1 94 ? 24.270 -10.515 -14.957 1.00 93.06 94 LEU A CA 1
ATOM 727 C C . LEU A 1 94 ? 25.472 -10.180 -15.843 1.00 93.06 94 LEU A C 1
ATOM 729 O O . LEU A 1 94 ? 26.547 -10.748 -15.652 1.00 93.06 94 LEU A O 1
ATOM 733 N N . SER A 1 95 ? 25.305 -9.188 -16.717 1.00 92.62 95 SER A N 1
ATOM 734 C CA . SER A 1 95 ? 26.379 -8.613 -17.529 1.00 92.62 95 SER A CA 1
ATOM 735 C C . SER A 1 95 ? 27.616 -8.245 -16.693 1.00 92.62 95 SER A C 1
ATOM 737 O O . SER A 1 95 ? 27.528 -7.642 -15.612 1.00 92.62 95 SER A O 1
ATOM 739 N N . SER A 1 96 ? 28.798 -8.569 -17.216 1.00 89.06 96 SER A N 1
ATOM 740 C CA . SER A 1 96 ? 30.083 -8.085 -16.698 1.00 89.06 96 SER A CA 1
ATOM 741 C C . SER A 1 96 ? 30.140 -6.553 -16.789 1.00 89.06 96 SER A C 1
ATOM 743 O O . SER A 1 96 ? 30.344 -5.865 -15.782 1.00 89.06 96 SER A O 1
ATOM 745 N N . ASN A 1 97 ? 29.831 -6.031 -17.974 1.00 90.75 97 ASN A N 1
ATOM 746 C CA . ASN A 1 97 ? 29.705 -4.618 -18.303 1.00 90.75 97 ASN A CA 1
ATOM 747 C C . ASN A 1 97 ? 28.458 -3.973 -17.681 1.00 90.75 97 ASN A C 1
ATOM 749 O O . ASN A 1 97 ? 27.472 -4.649 -17.379 1.00 90.75 97 ASN A O 1
ATOM 753 N N . ASN A 1 98 ? 28.494 -2.650 -17.508 1.00 92.31 98 ASN A N 1
ATOM 754 C CA . ASN A 1 98 ? 27.311 -1.860 -17.165 1.00 92.31 98 ASN A CA 1
ATOM 755 C C . ASN A 1 98 ? 26.681 -1.307 -18.450 1.00 92.31 98 ASN A C 1
ATOM 757 O O . ASN A 1 98 ? 27.358 -0.662 -19.246 1.00 92.31 98 ASN A O 1
ATOM 761 N N . VAL A 1 99 ? 25.380 -1.517 -18.615 1.00 93.50 99 VAL A N 1
ATOM 762 C CA . VAL A 1 99 ? 24.558 -0.922 -19.669 1.00 93.50 99 VAL A CA 1
ATOM 763 C C . VAL A 1 99 ? 24.376 0.568 -19.368 1.00 93.50 99 VAL A C 1
ATOM 765 O O . VAL A 1 99 ? 24.013 0.939 -18.248 1.00 93.50 99 VAL A O 1
ATOM 768 N N . ALA A 1 100 ? 24.646 1.422 -20.357 1.00 94.06 100 ALA A N 1
ATOM 769 C CA . ALA A 1 100 ? 24.377 2.854 -20.265 1.00 94.06 100 ALA A CA 1
ATOM 770 C C . ALA A 1 100 ? 22.859 3.116 -20.335 1.00 94.06 100 ALA A C 1
ATOM 772 O O . ALA A 1 100 ? 22.182 2.463 -21.132 1.00 94.06 100 ALA A O 1
ATOM 773 N N . PRO A 1 101 ? 22.310 4.049 -19.536 1.00 97.06 101 PRO A N 1
ATOM 774 C CA . PRO A 1 101 ? 20.894 4.378 -19.603 1.00 97.06 101 PRO A CA 1
ATOM 775 C C . PRO A 1 101 ? 20.559 5.105 -20.911 1.00 97.06 101 PRO A C 1
ATOM 777 O O . PRO A 1 101 ? 21.384 5.827 -21.483 1.00 97.06 101 PRO A O 1
ATOM 780 N N . ILE A 1 102 ? 19.320 4.928 -21.359 1.00 98.50 102 ILE A N 1
ATOM 781 C CA . ILE A 1 102 ? 18.731 5.684 -22.463 1.00 98.50 102 ILE A CA 1
ATOM 782 C C . ILE A 1 102 ? 18.314 7.065 -21.933 1.00 98.50 102 ILE A C 1
ATOM 784 O O . ILE A 1 102 ? 17.578 7.167 -20.953 1.00 98.50 102 ILE A O 1
ATOM 788 N N . GLY A 1 103 ? 18.780 8.126 -22.588 1.00 97.50 103 GLY A N 1
ATOM 789 C CA . GLY A 1 103 ? 18.543 9.508 -22.176 1.00 97.50 103 GLY A CA 1
ATOM 790 C C . GLY A 1 103 ? 19.372 9.957 -20.970 1.00 97.50 103 GLY A C 1
ATOM 791 O O . GLY A 1 103 ? 20.111 9.183 -20.362 1.00 97.50 103 GLY A O 1
ATOM 792 N N . ASN A 1 104 ? 19.278 11.250 -20.663 1.00 96.62 104 ASN A N 1
ATOM 793 C CA . ASN A 1 104 ? 19.783 11.893 -19.445 1.00 96.62 104 ASN A CA 1
ATOM 794 C C . ASN A 1 104 ? 19.128 13.271 -19.255 1.00 96.62 104 ASN A C 1
ATOM 796 O O . ASN A 1 104 ? 18.384 13.725 -20.115 1.00 96.62 104 ASN A O 1
ATOM 800 N N . ARG A 1 105 ? 19.451 13.976 -18.168 1.00 95.25 105 ARG A N 1
ATOM 801 C CA . ARG A 1 105 ? 18.886 15.307 -17.848 1.00 95.25 105 ARG A CA 1
ATOM 802 C C . ARG A 1 105 ? 19.066 16.391 -18.924 1.00 95.25 105 ARG A C 1
ATOM 804 O O . ARG A 1 105 ? 18.293 17.342 -18.959 1.00 95.25 105 ARG A O 1
ATOM 811 N N . THR A 1 106 ? 20.085 16.277 -19.778 1.00 97.12 106 THR A N 1
ATOM 812 C CA . THR A 1 106 ? 20.324 17.194 -20.910 1.00 97.12 106 THR A CA 1
ATOM 813 C C . THR A 1 106 ? 19.595 16.724 -22.169 1.00 97.12 106 THR A C 1
ATOM 815 O O . THR A 1 106 ? 19.036 17.538 -22.897 1.00 97.12 106 THR A O 1
ATOM 818 N N . ASN A 1 107 ? 19.587 15.409 -22.400 1.00 98.06 107 ASN A N 1
ATOM 819 C CA . ASN A 1 107 ? 18.964 14.739 -23.539 1.00 98.06 107 ASN A CA 1
ATOM 820 C C . ASN A 1 107 ? 17.881 13.757 -23.037 1.00 98.06 107 ASN A C 1
ATOM 822 O O . ASN A 1 107 ? 18.104 12.541 -23.084 1.00 98.06 107 ASN A O 1
ATOM 826 N N . PRO A 1 108 ? 16.746 14.235 -22.488 1.00 98.12 108 PRO A N 1
ATOM 827 C CA . PRO A 1 108 ? 15.723 13.359 -21.922 1.00 98.12 108 PRO A CA 1
ATOM 828 C C . PRO A 1 108 ? 15.058 12.543 -23.030 1.00 98.12 108 PRO A C 1
ATOM 830 O O . PRO A 1 108 ? 14.813 13.051 -24.123 1.00 98.12 108 PRO A O 1
ATOM 833 N N . PHE A 1 109 ? 14.766 11.271 -22.766 1.00 98.75 109 PHE A N 1
ATOM 834 C CA . PHE A 1 109 ? 14.144 10.406 -23.767 1.00 98.75 109 PHE A CA 1
ATOM 835 C C . PHE A 1 109 ? 12.703 10.850 -24.062 1.00 98.75 109 PHE A C 1
ATOM 837 O O . PHE A 1 109 ? 11.938 11.103 -23.135 1.00 98.75 109 PHE A O 1
ATOM 844 N N . ASP A 1 110 ? 12.341 10.937 -25.341 1.00 98.62 110 ASP A N 1
ATOM 845 C CA . ASP A 1 110 ? 11.084 11.534 -25.828 1.00 98.62 110 ASP A CA 1
ATOM 846 C C . ASP A 1 110 ? 10.334 10.625 -26.827 1.00 98.62 110 ASP A C 1
ATOM 848 O O . ASP A 1 110 ? 9.234 10.953 -27.258 1.00 98.62 110 ASP A O 1
ATOM 852 N N . GLY A 1 111 ? 10.920 9.478 -27.193 1.00 98.38 111 GLY A N 1
ATOM 853 C CA . GLY A 1 111 ? 10.354 8.517 -28.145 1.00 98.38 111 GLY A CA 1
ATOM 854 C C . GLY A 1 111 ? 9.655 7.311 -27.502 1.00 98.38 111 GLY A C 1
ATOM 855 O O . GLY A 1 111 ? 9.304 7.295 -26.319 1.00 98.38 111 GLY A O 1
ATOM 856 N N . ILE A 1 112 ? 9.473 6.259 -28.302 1.00 98.56 112 ILE A N 1
ATOM 857 C CA . ILE A 1 112 ? 8.803 5.010 -27.918 1.00 98.56 112 ILE A CA 1
ATOM 858 C C . ILE A 1 112 ? 9.814 3.858 -27.820 1.00 98.56 112 ILE A C 1
ATOM 860 O O . ILE A 1 112 ? 10.582 3.622 -28.748 1.00 98.56 112 ILE A O 1
ATOM 864 N N . ILE A 1 113 ? 9.766 3.086 -26.734 1.00 98.62 113 ILE A N 1
ATOM 865 C CA . ILE A 1 113 ? 10.380 1.758 -26.605 1.00 98.62 113 ILE A CA 1
ATOM 866 C C . ILE A 1 113 ? 9.241 0.735 -26.530 1.00 98.62 113 ILE A C 1
ATOM 868 O O . ILE A 1 113 ? 8.582 0.604 -25.496 1.00 98.62 113 ILE A O 1
ATOM 872 N N . ASP A 1 114 ? 9.001 0.011 -27.625 1.00 98.62 114 ASP A N 1
ATOM 873 C CA . ASP A 1 114 ? 8.052 -1.103 -27.662 1.00 98.62 114 ASP A CA 1
ATOM 874 C C . ASP A 1 114 ? 8.795 -2.435 -27.507 1.00 98.62 114 ASP A C 1
ATOM 876 O O . ASP A 1 114 ? 9.493 -2.912 -28.405 1.00 98.62 114 ASP A O 1
ATOM 880 N N . GLY A 1 115 ? 8.639 -3.053 -26.340 1.00 98.50 115 GLY A N 1
ATOM 881 C CA . GLY A 1 115 ? 9.154 -4.383 -26.058 1.00 98.50 115 GLY A CA 1
ATOM 882 C C . GLY A 1 115 ? 8.485 -5.478 -26.885 1.00 98.50 115 GLY A C 1
ATOM 883 O O . GLY A 1 115 ? 9.066 -6.550 -26.989 1.00 98.50 115 GLY A O 1
ATOM 884 N N . ASN A 1 116 ? 7.314 -5.240 -27.498 1.00 97.88 116 ASN A N 1
ATOM 885 C CA . ASN A 1 116 ? 6.654 -6.171 -28.426 1.00 97.88 116 ASN A CA 1
ATOM 886 C C . ASN A 1 116 ? 6.495 -7.610 -27.862 1.00 97.88 116 ASN A C 1
ATOM 888 O O . ASN A 1 116 ? 6.646 -8.611 -28.568 1.00 97.88 116 ASN A O 1
ATOM 892 N N . GLY A 1 117 ? 6.266 -7.724 -26.547 1.00 97.56 117 GLY A N 1
ATOM 893 C CA . GLY A 1 117 ? 6.171 -8.995 -25.817 1.00 97.56 117 GLY A CA 1
ATOM 894 C C . GLY A 1 117 ? 7.503 -9.736 -25.625 1.00 97.56 117 GLY A C 1
ATOM 895 O O . GLY A 1 117 ? 7.511 -10.875 -25.155 1.00 97.56 117 GLY A O 1
ATOM 896 N N . LYS A 1 118 ? 8.633 -9.126 -25.997 1.00 98.38 118 LYS A N 1
ATOM 897 C CA . LYS A 1 118 ? 9.985 -9.683 -25.874 1.00 98.38 118 LYS A CA 1
ATOM 898 C C . LYS A 1 118 ? 10.580 -9.406 -24.493 1.00 98.38 118 LYS A C 1
ATOM 900 O O . LYS A 1 118 ? 10.143 -8.529 -23.745 1.00 98.38 118 LYS A O 1
ATOM 905 N N . SER A 1 119 ? 11.598 -10.189 -24.149 1.00 98.12 119 SER A N 1
ATOM 906 C CA . SER A 1 119 ? 12.330 -10.084 -22.886 1.00 98.12 119 SER A CA 1
ATOM 907 C C . SER A 1 119 ? 13.759 -9.562 -23.074 1.00 98.12 119 SER A C 1
ATOM 909 O O . SER A 1 119 ? 14.422 -9.938 -24.039 1.00 98.12 119 SER A O 1
ATOM 911 N N . ILE A 1 120 ? 14.261 -8.775 -22.119 1.00 98.06 120 ILE A N 1
ATOM 912 C CA . ILE A 1 120 ? 15.689 -8.428 -21.991 1.00 98.06 120 ILE A CA 1
ATOM 913 C C . ILE A 1 120 ? 16.260 -9.191 -20.790 1.00 98.06 120 ILE A C 1
ATOM 915 O O . ILE A 1 120 ? 15.745 -9.057 -19.682 1.00 98.06 120 ILE A O 1
ATOM 919 N N . TYR A 1 121 ? 17.317 -9.973 -21.001 1.00 97.44 121 TYR A N 1
ATOM 920 C CA . TYR A 1 121 ? 17.944 -10.848 -20.009 1.00 97.44 121 TYR A CA 1
ATOM 921 C C . TYR A 1 121 ? 19.312 -10.330 -19.550 1.00 97.44 121 TYR A C 1
ATOM 923 O O . TYR A 1 121 ? 20.133 -9.928 -20.374 1.00 97.44 121 TYR A O 1
ATOM 931 N N . GLY A 1 122 ? 19.580 -10.387 -18.241 1.00 95.56 122 GLY A N 1
ATOM 932 C CA . GLY A 1 122 ? 20.918 -10.188 -17.654 1.00 95.56 122 GLY A CA 1
ATOM 933 C C . GLY A 1 122 ? 21.436 -8.741 -17.636 1.00 95.56 122 GLY A C 1
ATOM 934 O O . GLY A 1 122 ? 22.557 -8.492 -17.186 1.00 95.56 122 GLY A O 1
ATOM 935 N N . ALA A 1 123 ? 20.645 -7.773 -18.111 1.00 95.50 123 ALA A N 1
ATOM 936 C CA . ALA A 1 123 ? 21.044 -6.369 -18.193 1.00 95.50 123 ALA A CA 1
ATOM 937 C C . ALA A 1 123 ? 21.286 -5.749 -16.803 1.00 95.50 123 ALA A C 1
ATOM 939 O O . ALA A 1 123 ? 20.546 -5.986 -15.848 1.00 95.50 123 ALA A O 1
ATOM 940 N N . LYS A 1 124 ? 22.329 -4.927 -16.684 1.00 94.19 124 LYS A N 1
ATOM 941 C CA . LYS A 1 124 ? 22.827 -4.391 -15.410 1.00 94.19 124 LYS A CA 1
ATOM 942 C C . LYS A 1 124 ? 23.265 -2.945 -15.596 1.00 94.19 124 LYS A C 1
ATOM 944 O O . LYS A 1 124 ? 24.087 -2.680 -16.464 1.00 94.19 124 LYS A O 1
ATOM 949 N N . GLY A 1 125 ? 22.794 -2.027 -14.764 1.00 92.12 125 GLY A N 1
ATOM 950 C CA . GLY A 1 125 ? 23.173 -0.614 -14.822 1.00 92.12 125 GLY A CA 1
ATOM 951 C C . GLY A 1 125 ? 22.652 0.169 -13.620 1.00 92.12 125 GLY A C 1
ATOM 952 O O . GLY A 1 125 ? 22.278 -0.415 -12.603 1.00 92.12 125 GLY A O 1
ATOM 953 N N . THR A 1 126 ? 22.605 1.498 -13.726 1.00 91.75 126 THR A N 1
ATOM 954 C CA . THR A 1 126 ? 21.919 2.329 -12.718 1.00 91.75 126 THR A CA 1
ATOM 955 C C . THR A 1 126 ? 20.412 2.330 -12.968 1.00 91.75 126 THR A C 1
ATOM 957 O O . THR A 1 126 ? 19.645 2.019 -12.060 1.00 91.75 126 THR A O 1
ATOM 960 N N . PHE A 1 127 ? 20.018 2.596 -14.214 1.00 95.31 127 PHE A N 1
ATOM 961 C CA . PHE A 1 127 ? 18.644 2.623 -14.717 1.00 95.31 127 PHE A CA 1
ATOM 962 C C . PHE A 1 127 ? 18.619 2.068 -16.152 1.00 95.31 127 PHE A C 1
ATOM 964 O O . PHE A 1 127 ? 19.682 1.934 -16.766 1.00 95.31 127 PHE A O 1
ATOM 971 N N . PHE A 1 128 ? 17.438 1.762 -16.692 1.00 97.31 128 PHE A N 1
ATOM 972 C CA . PHE A 1 128 ? 17.266 1.427 -18.114 1.00 97.31 128 PHE A CA 1
ATOM 973 C C . PHE A 1 128 ? 17.058 2.702 -18.956 1.00 97.31 128 PHE A C 1
ATOM 975 O O . PHE A 1 128 ? 17.700 2.877 -19.991 1.00 97.31 128 PHE A O 1
ATOM 982 N N . VAL A 1 129 ? 16.253 3.636 -18.448 1.00 98.31 129 VAL A N 1
ATOM 983 C CA . VAL A 1 129 ? 16.126 5.027 -18.915 1.00 98.31 129 VAL A CA 1
ATOM 984 C C . VAL A 1 129 ? 16.540 5.947 -17.761 1.00 98.31 129 VAL A C 1
ATOM 986 O O . VAL A 1 129 ? 16.235 5.638 -16.615 1.00 98.31 129 VAL A O 1
ATOM 989 N N . ASP A 1 130 ? 17.241 7.053 -18.009 1.00 97.44 130 ASP A N 1
ATOM 990 C CA . ASP A 1 130 ? 17.565 8.019 -16.941 1.00 97.44 130 ASP A CA 1
ATOM 991 C C . ASP A 1 130 ? 16.354 8.942 -16.701 1.00 97.44 130 ASP A C 1
ATOM 993 O O . ASP A 1 130 ? 15.513 8.678 -15.841 1.00 97.44 130 ASP A O 1
ATOM 997 N N . GLU A 1 131 ? 16.179 9.958 -17.545 1.00 97.31 131 GLU A N 1
ATOM 998 C CA . GLU A 1 131 ? 15.038 10.878 -17.518 1.00 97.31 131 GLU A CA 1
ATOM 999 C C . GLU A 1 131 ? 14.267 10.831 -18.844 1.00 97.31 131 GLU A C 1
ATOM 1001 O O . GLU A 1 131 ? 14.873 10.747 -19.917 1.00 97.31 131 GLU A O 1
ATOM 1006 N N . ASN A 1 132 ? 12.932 10.902 -18.776 1.00 97.50 132 ASN A N 1
ATOM 1007 C CA . ASN A 1 132 ? 12.060 10.972 -19.952 1.00 97.50 132 ASN A CA 1
ATOM 1008 C C . ASN A 1 132 ? 11.106 12.187 -19.937 1.00 97.50 132 ASN A C 1
ATOM 1010 O O . ASN A 1 132 ? 10.934 12.869 -18.921 1.00 97.50 132 ASN A O 1
ATOM 1014 N N . THR A 1 133 ? 10.523 12.496 -21.097 1.00 97.75 133 THR A N 1
ATOM 1015 C CA . THR A 1 133 ? 9.530 13.565 -21.293 1.00 97.75 133 THR A CA 1
ATOM 1016 C C . THR A 1 133 ? 8.100 13.048 -21.106 1.00 97.75 133 THR A C 1
ATOM 1018 O O . THR A 1 133 ? 7.868 11.850 -20.968 1.00 97.75 133 THR A O 1
ATOM 1021 N N . ALA A 1 134 ? 7.113 13.950 -21.153 1.00 97.44 134 ALA A N 1
ATOM 1022 C CA . ALA A 1 134 ? 5.695 13.586 -21.129 1.00 97.44 134 ALA A CA 1
ATOM 1023 C C . ALA A 1 134 ? 5.219 12.803 -22.375 1.00 97.44 134 ALA A C 1
ATOM 1025 O O . ALA A 1 134 ? 4.186 12.140 -22.304 1.00 97.44 134 ALA A O 1
ATOM 1026 N N . ASN A 1 135 ? 5.955 12.859 -23.493 1.00 97.12 135 ASN A N 1
ATOM 1027 C CA . ASN A 1 135 ? 5.612 12.143 -24.730 1.00 97.12 135 ASN A CA 1
ATOM 1028 C C . ASN A 1 135 ? 6.134 10.698 -24.736 1.00 97.12 135 ASN A C 1
ATOM 1030 O O . ASN A 1 135 ? 5.627 9.862 -25.482 1.00 97.12 135 ASN A O 1
ATOM 1034 N N . ALA A 1 136 ? 7.159 10.414 -23.928 1.00 98.44 136 ALA A N 1
ATOM 1035 C CA . ALA A 1 136 ? 7.873 9.149 -23.961 1.00 98.44 136 ALA A CA 1
ATOM 1036 C C . ALA A 1 136 ? 6.993 7.962 -23.551 1.00 98.44 136 ALA A C 1
ATOM 1038 O O . ALA A 1 136 ? 6.213 8.044 -22.597 1.00 98.44 136 ALA A O 1
ATOM 1039 N N . VAL A 1 137 ? 7.173 6.824 -24.227 1.00 98.69 137 VAL A N 1
ATOM 1040 C CA . VAL A 1 137 ? 6.430 5.589 -23.940 1.00 98.69 137 VAL A CA 1
ATOM 1041 C C . VAL A 1 137 ? 7.383 4.406 -23.804 1.00 98.69 137 VAL A C 1
ATOM 1043 O O . VAL A 1 137 ? 8.159 4.125 -24.710 1.00 98.69 137 VAL A O 1
ATOM 1046 N N . ILE A 1 138 ? 7.282 3.662 -22.705 1.00 98.88 138 ILE A N 1
ATOM 1047 C CA . ILE A 1 138 ? 7.955 2.374 -22.495 1.00 98.88 138 ILE A CA 1
ATOM 1048 C C . ILE A 1 138 ? 6.855 1.329 -22.312 1.00 98.88 138 ILE A C 1
ATOM 1050 O O . ILE A 1 138 ? 6.085 1.419 -21.354 1.00 98.88 138 ILE A O 1
ATOM 1054 N N . LYS A 1 139 ? 6.740 0.354 -23.220 1.00 98.69 139 LYS A N 1
ATOM 1055 C CA . LYS A 1 139 ? 5.614 -0.593 -23.189 1.00 98.69 139 LYS A CA 1
ATOM 1056 C C . LYS A 1 139 ? 5.947 -2.023 -23.602 1.00 98.69 139 LYS A C 1
ATOM 1058 O O . LYS A 1 139 ? 6.934 -2.252 -24.291 1.00 98.69 139 LYS A O 1
ATOM 1063 N N . ASN A 1 140 ? 5.083 -2.969 -23.223 1.00 98.62 140 ASN A N 1
ATOM 1064 C CA . ASN A 1 140 ? 5.081 -4.370 -23.683 1.00 98.62 140 ASN A CA 1
ATOM 1065 C C . ASN A 1 140 ? 6.411 -5.121 -23.469 1.00 98.62 140 ASN A C 1
ATOM 1067 O O . ASN A 1 140 ? 6.813 -5.925 -24.313 1.00 98.62 140 ASN A O 1
ATOM 1071 N N . LEU A 1 141 ? 7.121 -4.826 -22.380 1.00 98.44 141 LEU A N 1
ATOM 1072 C CA . LEU A 1 141 ? 8.514 -5.222 -22.169 1.00 98.44 141 LEU A CA 1
ATOM 1073 C C . LEU A 1 141 ? 8.663 -6.093 -20.919 1.00 98.44 141 LEU A C 1
ATOM 1075 O O . LEU A 1 141 ? 8.096 -5.783 -19.876 1.00 98.44 141 LEU A O 1
ATOM 1079 N N . VAL A 1 142 ? 9.476 -7.149 -20.995 1.00 98.56 142 VAL A N 1
ATOM 1080 C CA . VAL A 1 142 ? 9.757 -8.010 -19.837 1.00 98.56 142 VAL A CA 1
ATOM 1081 C C . VAL A 1 142 ? 11.245 -7.973 -19.483 1.00 98.56 142 VAL A C 1
ATOM 1083 O O . VAL A 1 142 ? 12.090 -8.515 -20.193 1.00 98.56 142 VAL A O 1
ATOM 1086 N N . LEU A 1 143 ? 11.592 -7.342 -18.366 1.00 98.06 143 LEU A N 1
ATOM 1087 C CA . LEU A 1 143 ? 12.963 -7.289 -17.859 1.00 98.06 143 LEU A CA 1
ATOM 1088 C C . LEU A 1 143 ? 13.222 -8.528 -16.992 1.00 98.06 143 LEU A C 1
ATOM 1090 O O . LEU A 1 143 ? 12.502 -8.758 -16.022 1.00 98.06 143 LEU A O 1
ATOM 1094 N N . LYS A 1 144 ? 14.213 -9.356 -17.347 1.00 96.69 144 LYS A N 1
ATOM 1095 C CA . LYS A 1 144 ? 14.504 -10.641 -16.688 1.00 96.69 144 LYS A CA 1
ATOM 1096 C C . LYS A 1 144 ? 15.930 -10.741 -16.179 1.00 96.69 144 LYS A C 1
ATOM 1098 O O . LYS A 1 144 ? 16.890 -10.515 -16.909 1.00 96.69 144 LYS A O 1
ATOM 1103 N N . ASN A 1 145 ? 16.055 -11.147 -14.917 1.00 94.81 145 ASN A N 1
ATOM 1104 C CA . ASN A 1 145 ? 17.324 -11.198 -14.198 1.00 94.81 145 ASN A CA 1
ATOM 1105 C C . ASN A 1 145 ? 18.138 -9.902 -14.377 1.00 94.81 145 ASN A C 1
ATOM 1107 O O . ASN A 1 145 ? 19.341 -9.936 -14.612 1.00 94.81 145 ASN A O 1
ATOM 1111 N N . THR A 1 146 ? 17.466 -8.748 -14.346 1.00 94.75 146 THR A N 1
ATOM 1112 C CA . THR A 1 146 ? 18.124 -7.448 -14.521 1.00 94.75 146 THR A CA 1
ATOM 1113 C C . THR A 1 146 ? 18.555 -6.859 -13.186 1.00 94.75 146 THR A C 1
ATOM 1115 O O . THR A 1 146 ? 17.923 -7.125 -12.164 1.00 94.75 146 THR A O 1
ATOM 1118 N N . LYS A 1 147 ? 19.578 -6.000 -13.176 1.00 94.12 147 LYS A N 1
ATOM 1119 C CA . LYS A 1 147 ? 19.993 -5.258 -11.979 1.00 94.12 147 LYS A CA 1
ATOM 1120 C C . LYS A 1 147 ? 20.046 -3.757 -12.236 1.00 94.12 147 LYS A C 1
ATOM 1122 O O . LYS A 1 147 ? 20.967 -3.273 -12.888 1.00 94.12 147 LYS A O 1
ATOM 1127 N N . TYR A 1 148 ? 19.093 -3.042 -11.650 1.00 92.25 148 TYR A N 1
ATOM 1128 C CA . TYR A 1 148 ? 18.964 -1.585 -11.704 1.00 92.25 148 TYR A CA 1
ATOM 1129 C C . TYR A 1 148 ? 18.594 -1.037 -10.313 1.00 92.25 148 TYR A C 1
ATOM 1131 O O . TYR A 1 148 ? 18.382 -1.804 -9.375 1.00 92.25 148 TYR A O 1
ATOM 1139 N N . LYS A 1 149 ? 18.506 0.287 -10.150 1.00 91.06 149 LYS A N 1
ATOM 1140 C CA . LYS A 1 149 ? 17.805 0.912 -9.010 1.00 91.06 149 LYS A CA 1
ATOM 1141 C C . LYS A 1 149 ? 16.298 0.989 -9.262 1.00 91.06 149 LYS A C 1
ATOM 1143 O O . LYS A 1 149 ? 15.508 0.748 -8.353 1.00 91.06 149 LYS A O 1
ATOM 1148 N N . SER A 1 150 ? 15.941 1.303 -10.500 1.00 94.25 150 SER A N 1
ATOM 1149 C CA . SER A 1 150 ? 14.591 1.388 -11.054 1.00 94.25 150 SER A CA 1
ATOM 1150 C C . SER A 1 150 ? 14.687 1.294 -12.582 1.00 94.25 150 SER A C 1
ATOM 1152 O O . SER A 1 150 ? 15.780 1.427 -13.139 1.00 94.25 150 SER A O 1
ATOM 1154 N N . VAL A 1 151 ? 13.573 1.054 -13.279 1.00 97.06 151 VAL A N 1
ATOM 1155 C CA . VAL A 1 151 ? 13.560 1.071 -14.757 1.00 97.06 151 VAL A CA 1
ATOM 1156 C C . VAL A 1 151 ? 13.853 2.481 -15.291 1.00 97.06 151 VAL A C 1
ATOM 1158 O O . VAL A 1 151 ? 14.665 2.625 -16.202 1.00 97.06 151 VAL A O 1
ATOM 1161 N N . VAL A 1 152 ? 13.267 3.510 -14.678 1.00 98.25 152 VAL A N 1
ATOM 1162 C CA . VAL A 1 152 ? 13.489 4.937 -14.968 1.00 98.25 152 VAL A CA 1
ATOM 1163 C C . VAL A 1 152 ? 13.984 5.652 -13.699 1.00 98.25 152 VAL A C 1
ATOM 1165 O O . VAL A 1 152 ? 13.565 5.271 -12.604 1.00 98.25 152 VAL A O 1
ATOM 1168 N N . ASP A 1 153 ? 14.839 6.680 -13.784 1.00 97.38 153 ASP A N 1
ATOM 1169 C CA . ASP A 1 153 ? 15.039 7.604 -12.647 1.00 97.38 153 ASP A CA 1
ATOM 1170 C C . ASP A 1 153 ? 13.812 8.515 -12.538 1.00 97.38 153 ASP A C 1
ATOM 1172 O O . ASP A 1 153 ? 12.996 8.359 -11.632 1.00 97.38 153 ASP A O 1
ATOM 1176 N N . THR A 1 154 ? 13.612 9.392 -13.524 1.00 98.38 154 THR A N 1
ATOM 1177 C CA . THR A 1 154 ? 12.490 10.341 -13.560 1.00 98.38 154 THR A CA 1
ATOM 1178 C C . THR A 1 154 ? 11.540 10.034 -14.718 1.00 98.38 154 THR A C 1
ATOM 1180 O O . THR A 1 154 ? 11.857 10.302 -15.879 1.00 98.38 154 THR A O 1
ATOM 1183 N N . ASN A 1 155 ? 10.356 9.496 -14.399 1.00 98.62 155 ASN A N 1
ATOM 1184 C CA . ASN A 1 155 ? 9.278 9.255 -15.359 1.00 98.62 155 ASN A CA 1
ATOM 1185 C C . ASN A 1 155 ? 8.271 10.415 -15.377 1.00 98.62 155 ASN A C 1
ATOM 1187 O O . ASN A 1 155 ? 7.579 10.657 -14.389 1.00 98.62 155 ASN A O 1
ATOM 1191 N N . LYS A 1 156 ? 8.138 11.075 -16.527 1.00 98.62 156 LYS A N 1
ATOM 1192 C CA . LYS A 1 156 ? 7.078 12.042 -16.863 1.00 98.62 156 LYS A CA 1
ATOM 1193 C C . LYS A 1 156 ? 6.110 11.484 -17.914 1.00 98.62 156 LYS A C 1
ATOM 1195 O O . LYS A 1 156 ? 4.981 11.956 -17.999 1.00 98.62 156 LYS A O 1
ATOM 1200 N N . GLY A 1 157 ? 6.544 10.487 -18.686 1.00 98.56 157 GLY A N 1
ATOM 1201 C CA . GLY A 1 157 ? 5.768 9.830 -19.737 1.00 98.56 157 GLY A CA 1
ATOM 1202 C C . GLY A 1 157 ? 4.959 8.622 -19.256 1.00 98.56 157 GLY A C 1
ATOM 1203 O O . GLY A 1 157 ? 4.527 8.539 -18.100 1.00 98.56 157 GLY A O 1
ATOM 1204 N N . LEU A 1 158 ? 4.746 7.672 -20.167 1.00 98.88 158 LEU A N 1
ATOM 1205 C CA . LEU A 1 158 ? 3.968 6.453 -19.949 1.00 98.88 158 LEU A CA 1
ATOM 1206 C C . LEU A 1 158 ? 4.867 5.215 -19.826 1.00 98.88 158 LEU A C 1
ATOM 1208 O O . LEU A 1 158 ? 5.605 4.877 -20.749 1.00 98.88 158 LEU A O 1
ATOM 1212 N N . ILE A 1 159 ? 4.711 4.471 -18.733 1.00 98.88 159 ILE A N 1
ATOM 1213 C CA . ILE A 1 159 ? 5.171 3.085 -18.601 1.00 98.88 159 ILE A CA 1
ATOM 1214 C C . ILE A 1 159 ? 3.924 2.190 -18.589 1.00 98.88 159 ILE A C 1
ATOM 1216 O O . ILE A 1 159 ? 3.086 2.330 -17.698 1.00 98.88 159 ILE A O 1
ATOM 1220 N N . GLU A 1 160 ? 3.767 1.289 -19.562 1.00 98.81 160 GLU A N 1
ATOM 1221 C CA . GLU A 1 160 ? 2.590 0.407 -19.653 1.00 98.81 160 GLU A CA 1
ATOM 1222 C C . GLU A 1 160 ? 2.937 -1.054 -19.937 1.00 98.81 160 GLU A C 1
ATOM 1224 O O . GLU A 1 160 ? 3.677 -1.343 -20.870 1.00 98.81 160 GLU A O 1
ATOM 1229 N N . ASN A 1 161 ? 2.306 -1.997 -19.227 1.00 98.62 161 ASN A N 1
ATOM 1230 C CA . ASN A 1 161 ? 2.432 -3.428 -19.536 1.00 98.62 161 ASN A CA 1
ATOM 1231 C C . ASN A 1 161 ? 3.911 -3.874 -19.530 1.00 98.62 161 ASN A C 1
ATOM 1233 O O . ASN A 1 161 ? 4.421 -4.446 -20.498 1.00 98.62 161 ASN A O 1
ATOM 1237 N N . VAL A 1 162 ? 4.619 -3.518 -18.451 1.00 98.75 162 VAL A N 1
ATOM 1238 C CA . VAL A 1 162 ? 6.020 -3.887 -18.218 1.00 98.75 162 VAL A CA 1
ATOM 1239 C C . VAL A 1 162 ? 6.108 -4.823 -17.013 1.00 98.75 162 VAL A C 1
ATOM 1241 O O . VAL A 1 162 ? 5.580 -4.531 -15.938 1.00 98.75 162 VAL A O 1
ATOM 1244 N N . GLU A 1 163 ? 6.797 -5.944 -17.188 1.00 98.38 163 GLU A N 1
ATOM 1245 C CA . GLU A 1 163 ? 7.101 -6.909 -16.130 1.00 98.38 163 GLU A CA 1
ATOM 1246 C C . GLU A 1 163 ? 8.578 -6.799 -15.721 1.00 98.38 163 GLU A C 1
ATOM 1248 O O . GLU A 1 163 ? 9.460 -6.689 -16.578 1.00 98.38 163 GLU A O 1
ATOM 1253 N N . LEU A 1 164 ? 8.864 -6.848 -14.417 1.00 96.81 164 LEU A N 1
ATOM 1254 C CA . LEU A 1 164 ? 10.217 -6.716 -13.868 1.00 96.81 164 LEU A CA 1
ATOM 1255 C C . LEU A 1 164 ? 10.586 -7.906 -12.970 1.00 96.81 164 LEU A C 1
ATOM 1257 O O . LEU A 1 164 ? 9.992 -8.108 -11.914 1.00 96.81 164 LEU A O 1
ATOM 1261 N N . TYR A 1 165 ? 11.626 -8.644 -13.359 1.00 95.00 165 TYR A N 1
ATOM 1262 C CA . TYR A 1 165 ? 12.248 -9.730 -12.600 1.00 95.00 165 TYR A CA 1
ATOM 1263 C C . TYR A 1 165 ? 13.759 -9.482 -12.474 1.00 95.00 165 TYR A C 1
ATOM 1265 O O . TYR A 1 165 ? 14.448 -9.259 -13.470 1.00 95.00 165 TYR A O 1
ATOM 1273 N N . GLY A 1 166 ? 14.313 -9.592 -11.267 1.00 90.31 166 GLY A N 1
ATOM 1274 C CA . GLY A 1 166 ? 15.743 -9.382 -11.023 1.00 90.31 166 GLY A CA 1
ATOM 1275 C C . GLY A 1 166 ? 16.007 -8.744 -9.665 1.00 90.31 166 GLY A C 1
ATOM 1276 O O . GLY A 1 166 ? 15.486 -9.218 -8.662 1.00 90.31 166 GLY A O 1
ATOM 1277 N N . GLN A 1 167 ? 16.808 -7.678 -9.636 1.00 90.62 167 GLN A N 1
ATOM 1278 C CA . GLN A 1 167 ? 17.148 -6.905 -8.439 1.00 90.62 167 GLN A CA 1
ATOM 1279 C C . GLN A 1 167 ? 16.868 -5.415 -8.670 1.00 90.62 167 GLN A C 1
ATOM 1281 O O . GLN A 1 167 ? 17.326 -4.846 -9.665 1.00 90.62 167 GLN A O 1
ATOM 1286 N N . THR A 1 168 ? 16.137 -4.788 -7.746 1.00 89.94 168 THR A N 1
ATOM 1287 C CA . THR A 1 168 ? 15.747 -3.366 -7.810 1.00 89.94 168 THR A CA 1
ATOM 1288 C C . THR A 1 168 ? 15.796 -2.698 -6.429 1.00 89.94 168 THR A C 1
ATOM 1290 O O . THR A 1 168 ? 15.946 -3.373 -5.408 1.00 89.94 168 THR A O 1
ATOM 1293 N N . ALA A 1 169 ? 15.679 -1.371 -6.382 1.00 85.88 169 ALA A N 1
ATOM 1294 C CA . ALA A 1 169 ? 15.451 -0.612 -5.150 1.00 85.88 169 ALA A CA 1
ATOM 1295 C C . ALA A 1 169 ? 14.029 -0.025 -5.094 1.00 85.88 169 ALA A C 1
ATOM 1297 O O . ALA A 1 169 ? 13.436 -0.008 -4.016 1.00 85.88 169 ALA A O 1
ATOM 1298 N N . TYR A 1 170 ? 13.493 0.418 -6.240 1.00 89.62 170 TYR A N 1
ATOM 1299 C CA . TYR A 1 170 ? 12.247 1.197 -6.324 1.00 89.62 170 TYR A CA 1
ATOM 1300 C C . TYR A 1 170 ? 11.261 0.713 -7.406 1.00 89.62 170 TYR A C 1
ATOM 1302 O O . TYR A 1 170 ? 10.273 1.382 -7.694 1.00 89.62 170 TYR A O 1
ATOM 1310 N N . GLY A 1 171 ? 11.525 -0.429 -8.050 1.00 93.94 171 GLY A N 1
ATOM 1311 C CA . GLY A 1 171 ? 10.659 -0.965 -9.103 1.00 93.94 171 GLY A CA 1
ATOM 1312 C C . GLY A 1 171 ? 10.844 -0.257 -10.446 1.00 93.94 171 GLY A C 1
ATOM 1313 O O . GLY A 1 171 ? 11.870 -0.441 -11.104 1.00 93.94 171 GLY A O 1
ATOM 1314 N N . PHE A 1 172 ? 9.849 0.523 -10.872 1.00 97.56 172 PHE A N 1
ATOM 1315 C CA . PHE A 1 172 ? 9.769 1.122 -12.208 1.00 97.56 172 PHE A CA 1
ATOM 1316 C C . PHE A 1 172 ? 10.277 2.566 -12.279 1.00 97.56 172 PHE A C 1
ATOM 1318 O O . PHE A 1 172 ? 10.872 2.919 -13.292 1.00 97.56 172 PHE A O 1
ATOM 1325 N N . ALA A 1 173 ? 10.125 3.374 -11.229 1.00 97.81 173 ALA A N 1
ATOM 1326 C CA . ALA A 1 173 ? 10.605 4.760 -11.192 1.00 97.81 173 ALA A CA 1
ATOM 1327 C C . ALA A 1 173 ? 11.346 5.085 -9.884 1.00 97.81 173 ALA A C 1
ATOM 1329 O O . ALA A 1 173 ? 11.065 4.487 -8.848 1.00 97.81 173 ALA A O 1
ATOM 1330 N N . TYR A 1 174 ? 12.245 6.071 -9.892 1.00 96.38 174 TYR A N 1
ATOM 1331 C CA . TYR A 1 174 ? 12.583 6.781 -8.657 1.00 96.38 174 TYR A CA 1
ATOM 1332 C C . TYR A 1 174 ? 11.521 7.866 -8.417 1.00 96.38 174 TYR A C 1
ATOM 1334 O O . TYR A 1 174 ? 10.708 7.737 -7.503 1.00 96.38 174 TYR A O 1
ATOM 1342 N N . LEU A 1 175 ? 11.421 8.848 -9.313 1.00 98.31 175 LEU A N 1
ATOM 1343 C CA . LEU A 1 175 ? 10.364 9.859 -9.321 1.00 98.31 175 LEU A CA 1
ATOM 1344 C C . LEU A 1 175 ? 9.348 9.571 -10.435 1.00 98.31 175 LEU A C 1
ATOM 1346 O O . LEU A 1 175 ? 9.715 9.501 -11.609 1.00 98.31 175 LEU A O 1
ATOM 1350 N N . ASN A 1 176 ? 8.066 9.445 -10.087 1.00 98.75 176 ASN A N 1
ATOM 1351 C CA . ASN A 1 176 ? 6.969 9.384 -11.050 1.00 98.75 176 ASN A CA 1
ATOM 1352 C C . ASN A 1 176 ? 6.120 10.663 -11.015 1.00 98.75 176 ASN A C 1
ATOM 1354 O O . ASN A 1 176 ? 5.345 10.877 -10.086 1.00 98.75 176 ASN A O 1
ATOM 1358 N N . SER A 1 177 ? 6.222 11.465 -12.073 1.00 98.44 177 SER A N 1
ATOM 1359 C CA . SER A 1 177 ? 5.296 12.554 -12.422 1.00 98.44 177 SER A CA 1
ATOM 1360 C C . SER A 1 177 ? 4.413 12.201 -13.631 1.00 98.44 177 SER A C 1
ATOM 1362 O O . SER A 1 177 ? 3.584 13.009 -14.036 1.00 98.44 177 SER A O 1
ATOM 1364 N N . GLY A 1 178 ? 4.616 11.022 -14.228 1.00 98.62 178 GLY A N 1
ATOM 1365 C CA . GLY A 1 178 ? 3.870 10.497 -15.370 1.00 98.62 178 GLY A CA 1
ATOM 1366 C C . GLY A 1 178 ? 2.881 9.395 -14.986 1.00 98.62 178 GLY A C 1
ATOM 1367 O O . GLY A 1 178 ? 2.377 9.337 -13.865 1.00 98.62 178 GLY A O 1
ATOM 1368 N N . THR A 1 179 ? 2.597 8.485 -15.918 1.00 98.88 179 THR A N 1
ATOM 1369 C CA . THR A 1 179 ? 1.706 7.336 -15.680 1.00 98.88 179 THR A CA 1
ATOM 1370 C C . THR A 1 179 ? 2.471 6.018 -15.733 1.00 98.88 179 THR A C 1
ATOM 1372 O O . THR A 1 179 ? 3.134 5.725 -16.722 1.00 98.88 179 THR A O 1
ATOM 1375 N N . ILE A 1 180 ? 2.311 5.187 -14.704 1.00 98.94 180 ILE A N 1
ATOM 1376 C CA . ILE A 1 180 ? 2.735 3.784 -14.674 1.00 98.94 180 ILE A CA 1
ATOM 1377 C C . ILE A 1 180 ? 1.460 2.940 -14.595 1.00 98.94 180 ILE A C 1
ATOM 1379 O O . ILE A 1 180 ? 0.696 3.089 -13.640 1.00 98.94 180 ILE A O 1
ATOM 1383 N N . ARG A 1 181 ? 1.185 2.083 -15.587 1.00 98.75 181 ARG A N 1
ATOM 1384 C CA . ARG A 1 181 ? -0.060 1.297 -15.617 1.00 98.75 181 ARG A CA 1
ATOM 1385 C C . ARG A 1 181 ? 0.097 -0.147 -16.078 1.00 98.75 181 ARG A C 1
ATOM 1387 O O . ARG A 1 181 ? 0.841 -0.424 -17.013 1.00 98.75 181 ARG A O 1
ATOM 1394 N N . LYS A 1 182 ? -0.660 -1.071 -15.477 1.00 98.56 182 LYS A N 1
ATOM 1395 C CA . LYS A 1 182 ? -0.621 -2.516 -15.806 1.00 98.56 182 LYS A CA 1
ATOM 1396 C C . LYS A 1 182 ? 0.778 -3.144 -15.653 1.00 98.56 182 LYS A C 1
ATOM 1398 O O . LYS A 1 182 ? 1.094 -4.122 -16.327 1.00 98.56 182 LYS A O 1
ATOM 1403 N N . CYS A 1 183 ? 1.641 -2.565 -14.819 1.00 98.69 183 CYS A N 1
ATOM 1404 C CA . CYS A 1 183 ? 3.013 -3.034 -14.624 1.00 98.69 183 CYS A CA 1
ATOM 1405 C C . CYS A 1 183 ? 3.101 -3.970 -13.414 1.00 98.69 183 CYS A C 1
ATOM 1407 O O . CYS A 1 183 ? 2.447 -3.731 -12.397 1.00 98.69 183 CYS A O 1
ATOM 1409 N N . SER A 1 184 ? 3.923 -5.019 -13.509 1.00 98.06 184 SER A N 1
ATOM 1410 C CA . SER A 1 184 ? 4.082 -6.019 -12.442 1.00 98.06 184 SER A CA 1
ATOM 1411 C C . SER A 1 184 ? 5.541 -6.174 -12.021 1.00 98.06 184 SER A C 1
ATOM 1413 O O . SER A 1 184 ? 6.389 -6.556 -12.830 1.00 98.06 184 SER A O 1
ATOM 1415 N N . ASN A 1 185 ? 5.842 -5.900 -10.750 1.00 96.50 185 ASN A N 1
ATOM 1416 C CA . ASN A 1 185 ? 7.164 -6.129 -10.171 1.00 96.50 185 ASN A CA 1
ATOM 1417 C C . ASN A 1 185 ? 7.207 -7.459 -9.402 1.00 96.50 185 ASN A C 1
ATOM 1419 O O . ASN A 1 185 ? 6.403 -7.704 -8.501 1.00 96.50 185 ASN A O 1
ATOM 1423 N N . PHE A 1 186 ? 8.190 -8.286 -9.749 1.00 93.56 186 PHE A N 1
ATOM 1424 C CA . PHE A 1 186 ? 8.515 -9.580 -9.148 1.00 93.56 186 PHE A CA 1
ATOM 1425 C C . PHE A 1 186 ? 9.997 -9.668 -8.727 1.00 93.56 186 PHE A C 1
ATOM 1427 O O . PHE A 1 186 ? 10.485 -10.748 -8.395 1.00 93.56 186 PHE A O 1
ATOM 1434 N N . ALA A 1 187 ? 10.748 -8.564 -8.791 1.00 89.56 187 ALA A N 1
ATOM 1435 C CA . ALA A 1 187 ? 12.161 -8.521 -8.430 1.00 89.56 187 ALA A CA 1
ATOM 1436 C C . ALA A 1 187 ? 12.393 -8.644 -6.915 1.00 89.56 187 ALA A C 1
ATOM 1438 O O . ALA A 1 187 ? 11.547 -8.282 -6.099 1.00 89.56 187 ALA A O 1
ATOM 1439 N N . ASP A 1 188 ? 13.590 -9.095 -6.541 1.00 86.06 188 ASP A N 1
ATOM 1440 C CA . ASP A 1 188 ? 14.102 -8.944 -5.183 1.00 86.06 188 ASP A CA 1
ATOM 1441 C C . ASP A 1 188 ? 14.440 -7.463 -4.938 1.00 86.06 188 ASP A C 1
ATOM 1443 O O . ASP A 1 188 ? 15.276 -6.869 -5.628 1.00 86.06 188 ASP A O 1
ATOM 1447 N N . ILE A 1 189 ? 13.787 -6.856 -3.948 1.00 82.12 189 ILE A N 1
ATOM 1448 C CA . ILE A 1 189 ? 13.916 -5.431 -3.632 1.00 82.12 189 ILE A CA 1
ATOM 1449 C C . ILE A 1 189 ? 14.924 -5.255 -2.486 1.00 82.12 189 ILE A C 1
ATOM 1451 O O . ILE A 1 189 ? 14.803 -5.872 -1.419 1.00 82.12 189 ILE A O 1
ATOM 1455 N N . SER A 1 190 ? 15.940 -4.412 -2.689 1.00 75.88 190 SER A N 1
ATOM 1456 C CA . SER A 1 190 ? 16.966 -4.116 -1.680 1.00 75.88 190 SER A CA 1
ATOM 1457 C C . SER A 1 190 ? 17.381 -2.643 -1.679 1.00 75.88 190 SER A C 1
ATOM 1459 O O . SER A 1 190 ? 18.020 -2.163 -2.612 1.00 75.88 190 SER A O 1
ATOM 1461 N N . GLY A 1 191 ? 17.060 -1.944 -0.591 1.00 59.47 191 GLY A N 1
ATOM 1462 C CA . GLY A 1 191 ? 17.142 -0.484 -0.472 1.00 59.47 191 GLY A CA 1
ATOM 1463 C C . GLY A 1 191 ? 18.414 0.070 0.172 1.00 59.47 191 GLY A C 1
ATOM 1464 O O . GLY A 1 191 ? 18.353 1.103 0.834 1.00 59.47 191 GLY A O 1
ATOM 1465 N N . SER A 1 192 ? 19.544 -0.643 0.099 1.00 56.75 192 SER A N 1
ATOM 1466 C CA . SER A 1 192 ? 20.746 -0.294 0.876 1.00 56.75 192 SER A CA 1
ATOM 1467 C C . SER A 1 192 ? 21.504 0.899 0.283 1.00 56.75 192 SER A C 1
ATOM 1469 O O . SER A 1 192 ? 22.358 0.742 -0.592 1.00 56.75 192 SER A O 1
ATOM 1471 N N . ILE A 1 193 ? 21.235 2.097 0.804 1.00 44.16 193 ILE A N 1
ATOM 1472 C CA . ILE A 1 193 ? 22.014 3.300 0.493 1.00 44.16 193 ILE A CA 1
ATOM 1473 C C . ILE A 1 193 ? 23.204 3.362 1.457 1.00 44.16 193 ILE A C 1
ATOM 1475 O O . ILE A 1 193 ? 23.040 3.552 2.666 1.00 44.16 193 ILE A O 1
ATOM 1479 N N . ASN A 1 194 ? 24.412 3.185 0.911 1.00 39.47 194 ASN A N 1
ATOM 1480 C CA . ASN A 1 194 ? 25.703 3.309 1.605 1.00 39.47 194 ASN A CA 1
ATOM 1481 C C . ASN A 1 194 ? 25.795 2.541 2.944 1.00 39.47 194 ASN A C 1
ATOM 1483 O O . ASN A 1 194 ? 26.494 2.966 3.863 1.00 39.47 194 ASN A O 1
ATOM 1487 N N . GLY A 1 195 ? 25.071 1.421 3.067 1.00 46.62 195 GLY A N 1
ATOM 1488 C CA . GLY A 1 195 ? 25.080 0.554 4.249 1.00 46.62 195 GLY A CA 1
ATOM 1489 C C . GLY A 1 195 ? 24.486 1.161 5.527 1.00 46.62 195 GLY A C 1
ATOM 1490 O O . GLY A 1 195 ? 24.797 0.661 6.603 1.00 46.62 195 GLY A O 1
ATOM 1491 N N . ARG A 1 196 ? 23.681 2.236 5.446 1.00 43.81 196 ARG A N 1
ATOM 1492 C CA . ARG A 1 196 ? 23.138 2.933 6.639 1.00 43.81 196 ARG A CA 1
ATOM 1493 C C . ARG A 1 196 ? 21.625 3.154 6.659 1.00 43.81 196 ARG A C 1
ATOM 1495 O O . ARG A 1 196 ? 21.060 3.271 7.741 1.00 43.81 196 ARG A O 1
ATOM 1502 N N . ARG A 1 197 ? 20.959 3.210 5.503 1.00 56.78 197 ARG A N 1
ATOM 1503 C CA . ARG A 1 197 ? 19.489 3.269 5.406 1.00 56.78 197 ARG A CA 1
ATOM 1504 C C . ARG A 1 197 ? 18.975 2.204 4.447 1.00 56.78 197 ARG A C 1
ATOM 1506 O O . ARG A 1 197 ? 19.654 1.884 3.471 1.00 56.78 197 ARG A O 1
ATOM 1513 N N . GLY A 1 198 ? 17.807 1.652 4.763 1.00 67.62 198 GLY A N 1
ATOM 1514 C CA . GLY A 1 198 ? 17.130 0.622 3.982 1.00 67.62 198 GLY A CA 1
ATOM 1515 C C . GLY A 1 198 ? 15.822 1.166 3.425 1.00 67.62 198 GLY A C 1
ATOM 1516 O O . GLY A 1 198 ? 14.778 0.942 4.027 1.00 67.62 198 GLY A O 1
ATOM 1517 N N . VAL A 1 199 ? 15.884 1.897 2.309 1.00 78.00 199 VAL A N 1
ATOM 1518 C CA . VAL A 1 199 ? 14.709 2.551 1.706 1.00 78.00 199 VAL A CA 1
ATOM 1519 C C . VAL A 1 199 ? 14.336 1.837 0.413 1.00 78.00 199 VAL A C 1
ATOM 1521 O O . VAL A 1 199 ? 15.141 1.806 -0.516 1.00 78.00 199 VAL A O 1
ATOM 1524 N N . ALA A 1 200 ? 13.161 1.210 0.373 1.00 83.94 200 ALA A N 1
ATOM 1525 C CA . ALA A 1 200 ? 12.803 0.237 -0.660 1.00 83.94 200 ALA A CA 1
ATOM 1526 C C . ALA A 1 200 ? 11.322 0.311 -1.052 1.00 83.94 200 ALA A C 1
ATOM 1528 O O . ALA A 1 200 ? 10.454 0.337 -0.177 1.00 83.94 200 ALA A O 1
ATOM 1529 N N . SER A 1 201 ? 11.025 0.263 -2.352 1.00 90.25 201 SER A N 1
ATOM 1530 C CA . SER A 1 201 ? 9.646 0.272 -2.851 1.00 90.25 201 SER A CA 1
ATOM 1531 C C . SER A 1 201 ? 9.412 -0.573 -4.103 1.00 90.25 201 SER A C 1
ATOM 1533 O O . SER A 1 201 ? 10.345 -0.944 -4.818 1.00 90.25 201 SER A O 1
ATOM 1535 N N . GLY A 1 202 ? 8.144 -0.928 -4.335 1.00 92.56 202 GLY A N 1
ATOM 1536 C CA . GLY A 1 202 ? 7.755 -1.880 -5.376 1.00 92.56 202 GLY A CA 1
ATOM 1537 C C . GLY A 1 202 ? 7.522 -1.304 -6.773 1.00 92.56 202 GLY A C 1
ATOM 1538 O O . GLY A 1 202 ? 7.750 -2.032 -7.736 1.00 92.56 202 GLY A O 1
ATOM 1539 N N . ILE A 1 203 ? 7.090 -0.046 -6.923 1.00 97.12 203 ILE A N 1
ATOM 1540 C CA . ILE A 1 203 ? 6.724 0.542 -8.230 1.00 97.12 203 ILE A CA 1
ATOM 1541 C C . ILE A 1 203 ? 7.378 1.909 -8.479 1.00 97.12 203 ILE A C 1
ATOM 1543 O O . ILE A 1 203 ? 7.893 2.132 -9.576 1.00 97.12 203 ILE A O 1
ATOM 1547 N N . ALA A 1 204 ? 7.372 2.810 -7.497 1.00 97.12 204 ALA A N 1
ATOM 1548 C CA . ALA A 1 204 ? 8.077 4.094 -7.552 1.00 97.12 204 ALA A CA 1
ATOM 1549 C C . ALA A 1 204 ? 8.699 4.412 -6.184 1.00 97.12 204 ALA A C 1
ATOM 1551 O O . ALA A 1 204 ? 8.192 3.934 -5.174 1.00 97.12 204 ALA A O 1
ATOM 1552 N N . TYR A 1 205 ? 9.749 5.228 -6.075 1.00 95.75 205 TYR A N 1
ATOM 1553 C CA . TYR A 1 205 ? 10.135 5.776 -4.760 1.00 95.75 205 TYR A CA 1
ATOM 1554 C C . TYR A 1 205 ? 9.150 6.879 -4.339 1.00 95.75 205 TYR A C 1
ATOM 1556 O O . TYR A 1 205 ? 8.580 6.825 -3.248 1.00 95.75 205 TYR A O 1
ATOM 1564 N N . GLU A 1 206 ? 8.860 7.809 -5.245 1.00 98.06 206 GLU A N 1
ATOM 1565 C CA . GLU A 1 206 ? 7.941 8.929 -5.046 1.00 98.06 206 GLU A CA 1
ATOM 1566 C C . GLU A 1 206 ? 6.939 8.998 -6.203 1.00 98.06 206 GLU A C 1
ATOM 1568 O O . GLU A 1 206 ? 7.327 9.061 -7.370 1.00 98.06 206 GLU A O 1
ATOM 1573 N N . ASN A 1 207 ? 5.643 8.991 -5.881 1.00 98.69 207 ASN A N 1
ATOM 1574 C CA . ASN A 1 207 ? 4.578 9.313 -6.825 1.00 98.69 207 ASN A CA 1
ATOM 1575 C C . ASN A 1 207 ? 4.148 10.768 -6.591 1.00 98.69 207 ASN A C 1
ATOM 1577 O O . ASN A 1 207 ? 3.415 11.062 -5.644 1.00 98.69 207 ASN A O 1
ATOM 1581 N N . ALA A 1 208 ? 4.657 11.675 -7.424 1.00 98.44 208 ALA A N 1
ATOM 1582 C CA . ALA A 1 208 ? 4.409 13.109 -7.327 1.00 98.44 208 ALA A CA 1
ATOM 1583 C C . ALA A 1 208 ? 2.936 13.451 -7.611 1.00 98.44 208 ALA A C 1
ATOM 1585 O O . ALA A 1 208 ? 2.177 12.619 -8.099 1.00 98.44 208 ALA A O 1
ATOM 1586 N N . LYS A 1 209 ? 2.539 14.701 -7.351 1.00 97.94 209 LYS A N 1
ATOM 1587 C CA . LYS A 1 209 ? 1.150 15.189 -7.451 1.00 97.94 209 LYS A CA 1
ATOM 1588 C C . LYS A 1 209 ? 0.429 14.844 -8.765 1.00 97.94 209 LYS A C 1
ATOM 1590 O O . LYS A 1 209 ? -0.738 14.464 -8.740 1.00 97.94 209 LYS A O 1
ATOM 1595 N N . ASP A 1 210 ? 1.112 14.972 -9.899 1.00 96.75 210 ASP A N 1
ATOM 1596 C CA . ASP A 1 210 ? 0.548 14.668 -11.225 1.00 96.75 210 ASP A CA 1
ATOM 1597 C C . ASP A 1 210 ? 0.740 13.189 -11.631 1.00 96.75 210 ASP A C 1
ATOM 1599 O O . ASP A 1 210 ? 0.156 12.715 -12.611 1.00 96.75 210 ASP A O 1
ATOM 1603 N N . GLY A 1 211 ? 1.531 12.454 -10.839 1.00 98.75 211 GLY A N 1
ATOM 1604 C CA . GLY A 1 211 ? 1.894 11.057 -11.017 1.00 98.75 211 GLY A CA 1
ATOM 1605 C C . GLY A 1 211 ? 0.747 10.086 -10.740 1.00 98.75 211 GLY A C 1
ATOM 1606 O O . GLY A 1 211 ? -0.030 10.226 -9.788 1.00 98.75 211 GLY A O 1
ATOM 1607 N N . LYS A 1 212 ? 0.643 9.067 -11.593 1.00 98.88 212 LYS A N 1
ATOM 1608 C CA . LYS A 1 212 ? -0.422 8.059 -11.567 1.00 98.88 212 LYS A CA 1
ATOM 1609 C C . LYS A 1 212 ? 0.163 6.654 -11.589 1.00 98.88 212 LYS A C 1
ATOM 1611 O O . LYS A 1 212 ? 0.951 6.333 -12.479 1.00 98.88 212 LYS A O 1
ATOM 1616 N N . ILE A 1 213 ? -0.276 5.809 -10.662 1.00 98.94 213 ILE A N 1
ATOM 1617 C CA . ILE A 1 213 ? 0.006 4.371 -10.633 1.00 98.94 213 ILE A CA 1
ATOM 1618 C C . ILE A 1 213 ? -1.338 3.638 -10.688 1.00 98.94 213 ILE A C 1
ATOM 1620 O O . ILE A 1 213 ? -2.148 3.781 -9.776 1.00 98.94 213 ILE A O 1
ATOM 1624 N N . ILE A 1 214 ? -1.613 2.915 -11.780 1.00 98.88 214 ILE A N 1
ATOM 1625 C CA . ILE A 1 214 ? -2.958 2.390 -12.081 1.00 98.88 214 ILE A CA 1
ATOM 1626 C C . ILE A 1 214 ? -2.897 0.915 -12.491 1.00 98.88 214 ILE A C 1
ATOM 1628 O O . ILE A 1 214 ? -2.222 0.563 -13.460 1.00 98.88 214 ILE A O 1
ATOM 1632 N N . SER A 1 215 ? -3.644 0.048 -11.806 1.00 98.56 215 SER A N 1
ATOM 1633 C CA . SER A 1 215 ? -3.675 -1.398 -12.098 1.00 98.56 215 SER A CA 1
ATOM 1634 C C . SER A 1 215 ? -2.290 -2.062 -12.049 1.00 98.56 215 SER A C 1
ATOM 1636 O O . SER A 1 215 ? -1.988 -2.942 -12.855 1.00 98.56 215 SER A O 1
ATOM 1638 N N . CYS A 1 216 ? -1.417 -1.610 -11.146 1.00 98.62 216 CYS A N 1
ATOM 1639 C CA . CYS A 1 216 ? -0.068 -2.150 -10.979 1.00 98.62 216 CYS A CA 1
ATOM 1640 C C . CYS A 1 216 ? -0.014 -3.175 -9.841 1.00 98.62 216 CYS A C 1
ATOM 1642 O O . CYS A 1 216 ? -0.769 -3.084 -8.876 1.00 98.62 216 CYS A O 1
ATOM 1644 N N . ASN A 1 217 ? 0.902 -4.139 -9.942 1.00 96.88 217 ASN A N 1
ATOM 1645 C CA . ASN A 1 217 ? 1.080 -5.194 -8.948 1.00 96.88 217 ASN A CA 1
ATOM 1646 C C . ASN A 1 217 ? 2.529 -5.236 -8.445 1.00 96.88 217 ASN A C 1
ATOM 1648 O O . ASN A 1 217 ? 3.463 -5.307 -9.247 1.00 96.88 217 ASN A O 1
ATOM 1652 N N . ASN A 1 218 ? 2.728 -5.246 -7.129 1.00 94.62 218 ASN A N 1
ATOM 1653 C CA . ASN A 1 218 ? 4.002 -5.612 -6.524 1.00 94.62 218 ASN A CA 1
ATOM 1654 C C . ASN A 1 218 ? 3.899 -6.944 -5.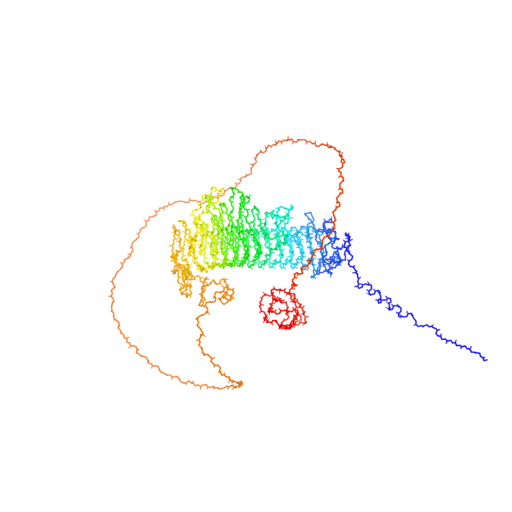766 1.00 94.62 218 ASN A C 1
ATOM 1656 O O . ASN A 1 218 ? 3.330 -7.015 -4.679 1.00 94.62 218 ASN A O 1
ATOM 1660 N N . VAL A 1 219 ? 4.559 -7.974 -6.292 1.00 87.19 219 VAL A N 1
ATOM 1661 C CA . VAL A 1 219 ? 4.859 -9.230 -5.576 1.00 87.19 219 VAL A CA 1
ATOM 1662 C C . VAL A 1 219 ? 6.375 -9.362 -5.341 1.00 87.19 219 VAL A C 1
ATOM 1664 O O . VAL A 1 219 ? 6.879 -10.442 -5.029 1.00 87.19 219 VAL A O 1
ATOM 1667 N N . GLY A 1 220 ? 7.123 -8.266 -5.520 1.00 67.75 220 GLY A N 1
ATOM 1668 C CA . GLY A 1 220 ? 8.561 -8.201 -5.301 1.00 67.75 220 GLY A CA 1
ATOM 1669 C C . GLY A 1 220 ? 8.913 -8.483 -3.844 1.00 67.75 220 GLY A C 1
ATOM 1670 O O . GLY A 1 220 ? 8.329 -7.917 -2.917 1.00 67.75 220 GLY A O 1
ATOM 1671 N N . ILE A 1 221 ? 9.866 -9.389 -3.635 1.00 65.62 221 ILE A N 1
ATOM 1672 C CA . ILE A 1 221 ? 10.230 -9.857 -2.299 1.00 65.62 221 ILE A CA 1
ATOM 1673 C C . ILE A 1 221 ? 11.238 -8.873 -1.704 1.00 65.62 221 ILE A C 1
ATOM 1675 O O . ILE A 1 221 ? 12.269 -8.585 -2.308 1.00 65.62 221 ILE A O 1
ATOM 1679 N N . PHE A 1 222 ? 10.984 -8.367 -0.501 1.00 66.31 222 PHE A N 1
ATOM 1680 C CA . PHE A 1 222 ? 11.877 -7.406 0.142 1.00 66.31 222 PHE A CA 1
ATOM 1681 C C . PHE A 1 222 ? 12.977 -8.166 0.892 1.00 66.31 222 PHE A C 1
ATOM 1683 O O . PHE A 1 222 ? 12.738 -8.795 1.926 1.00 66.31 222 PHE A O 1
ATOM 1690 N N . VAL A 1 223 ? 14.193 -8.153 0.338 1.00 53.75 223 VAL A N 1
ATOM 1691 C CA . VAL A 1 223 ? 15.284 -9.040 0.783 1.00 53.75 223 VAL A CA 1
ATOM 1692 C C . VAL A 1 223 ? 16.255 -8.354 1.737 1.00 53.75 223 VAL A C 1
ATOM 1694 O O . VAL A 1 223 ? 16.756 -9.006 2.651 1.00 53.75 223 VAL A O 1
ATOM 1697 N N . ARG A 1 224 ? 16.574 -7.064 1.534 1.00 57.84 224 ARG A N 1
ATOM 1698 C CA . ARG A 1 224 ? 17.543 -6.336 2.385 1.00 57.84 224 ARG A CA 1
ATOM 1699 C C . ARG A 1 224 ? 17.214 -4.853 2.561 1.00 57.84 224 ARG A C 1
ATOM 1701 O O . ARG A 1 224 ? 17.556 -4.030 1.709 1.00 57.84 224 ARG A O 1
ATOM 1708 N N . ALA A 1 225 ? 16.683 -4.516 3.733 1.00 47.31 225 ALA A N 1
ATOM 1709 C CA . ALA A 1 225 ? 16.760 -3.181 4.318 1.00 47.31 225 ALA A CA 1
ATOM 1710 C C . ALA A 1 225 ? 17.916 -3.154 5.348 1.00 47.31 225 ALA A C 1
ATOM 1712 O O . ALA A 1 225 ? 17.784 -3.642 6.463 1.00 47.31 225 ALA A O 1
ATOM 1713 N N . GLY A 1 226 ? 19.093 -2.683 4.914 1.00 42.56 226 GLY A N 1
ATOM 1714 C CA . GLY A 1 226 ? 20.266 -2.352 5.748 1.00 42.56 226 GLY A CA 1
ATOM 1715 C C . GLY A 1 226 ? 20.690 -3.324 6.869 1.00 42.56 226 GLY A C 1
ATOM 1716 O O . GLY A 1 226 ? 20.517 -3.025 8.052 1.00 42.56 226 GLY A O 1
ATOM 1717 N N . ILE A 1 227 ? 21.370 -4.420 6.500 1.00 38.06 227 ILE A N 1
ATOM 1718 C CA . ILE A 1 227 ? 22.105 -5.311 7.423 1.00 38.06 227 ILE A CA 1
ATOM 1719 C C . ILE A 1 227 ? 23.618 -5.159 7.193 1.00 38.06 227 ILE A C 1
ATOM 1721 O O . ILE A 1 227 ? 24.070 -5.220 6.047 1.00 38.06 227 ILE A O 1
ATOM 1725 N N . SER A 1 228 ? 24.406 -5.050 8.270 1.00 32.41 228 SER A N 1
ATOM 1726 C CA . SER A 1 228 ? 25.865 -5.235 8.238 1.00 32.41 228 SER A CA 1
ATOM 1727 C C . SER A 1 228 ? 26.355 -5.935 9.515 1.00 32.41 228 SER A C 1
ATOM 1729 O O . SER A 1 228 ? 26.423 -5.311 10.574 1.00 32.41 228 SER A O 1
ATOM 1731 N N . GLY A 1 229 ? 26.714 -7.219 9.412 1.00 40.03 229 GLY A N 1
ATOM 1732 C CA . GLY A 1 229 ? 27.065 -8.066 10.563 1.00 40.03 229 GLY A CA 1
ATOM 1733 C C . GLY A 1 229 ? 25.849 -8.497 11.396 1.00 40.03 229 GLY A C 1
ATOM 1734 O O . GLY A 1 229 ? 24.708 -8.328 10.966 1.00 40.03 229 GLY A O 1
ATOM 1735 N N . ASN A 1 230 ? 26.097 -9.025 12.600 1.00 29.77 230 ASN A N 1
ATOM 1736 C CA . ASN A 1 230 ? 25.080 -9.551 13.530 1.00 29.77 230 ASN A CA 1
ATOM 1737 C C . ASN A 1 230 ? 24.282 -8.434 14.241 1.00 29.77 230 ASN A C 1
ATOM 1739 O O . ASN A 1 230 ? 24.001 -8.501 15.435 1.00 29.77 230 ASN A O 1
ATOM 1743 N N . THR A 1 231 ? 23.974 -7.343 13.544 1.00 34.72 231 THR A N 1
ATOM 1744 C CA . THR A 1 231 ? 23.158 -6.244 14.066 1.00 34.72 231 THR A CA 1
ATOM 1745 C C . THR A 1 231 ? 22.468 -5.567 12.891 1.00 34.72 231 THR A C 1
ATOM 1747 O O . THR A 1 231 ? 23.132 -4.991 12.025 1.00 34.72 231 THR A O 1
ATOM 1750 N N . VAL A 1 232 ? 21.135 -5.602 12.851 1.00 40.47 232 VAL A N 1
ATOM 1751 C CA . VAL A 1 232 ? 20.395 -4.739 11.922 1.00 40.47 232 VAL A CA 1
ATOM 1752 C C . VAL A 1 232 ? 20.625 -3.294 12.376 1.00 40.47 232 VAL A C 1
ATOM 1754 O O . VAL A 1 232 ? 20.523 -2.970 13.557 1.00 40.47 232 VAL A O 1
ATOM 1757 N N . ARG A 1 233 ? 21.049 -2.427 11.456 1.00 42.25 233 ARG A N 1
ATOM 1758 C CA . ARG A 1 233 ? 21.396 -1.029 11.753 1.00 42.25 233 ARG A CA 1
ATOM 1759 C C . ARG A 1 233 ? 20.958 -0.144 10.599 1.00 42.25 233 ARG A C 1
ATOM 1761 O O . ARG A 1 233 ? 21.788 0.422 9.891 1.00 42.25 233 ARG A O 1
ATOM 1768 N N . SER A 1 234 ? 19.649 -0.025 10.409 1.00 39.75 234 SER A N 1
ATOM 1769 C CA . SER A 1 234 ? 19.125 0.983 9.498 1.00 39.75 234 SER A CA 1
ATOM 1770 C C . SER A 1 234 ? 17.756 1.506 9.896 1.00 39.75 234 SER A C 1
ATOM 1772 O O . SER A 1 234 ? 16.890 0.779 10.384 1.00 39.75 234 SER A O 1
ATOM 1774 N N . ASP A 1 235 ? 17.567 2.789 9.622 1.00 55.97 235 ASP A N 1
ATOM 1775 C CA . ASP A 1 235 ? 16.250 3.383 9.454 1.00 55.97 235 ASP A CA 1
ATOM 1776 C C . ASP A 1 235 ? 15.648 2.699 8.211 1.00 55.97 235 ASP A C 1
ATOM 1778 O O . ASP A 1 235 ? 16.118 2.907 7.082 1.00 55.97 235 ASP A O 1
ATOM 1782 N N . SER A 1 236 ? 14.711 1.776 8.437 1.00 68.25 236 SER A N 1
ATOM 1783 C CA . SER A 1 236 ? 14.075 0.978 7.383 1.00 68.25 236 SER A CA 1
ATOM 1784 C C . SER A 1 236 ? 12.737 1.600 7.006 1.00 68.25 236 SER A C 1
ATOM 1786 O O . SER A 1 236 ? 11.870 1.780 7.861 1.00 68.25 236 SER A O 1
ATOM 1788 N N . ILE A 1 237 ? 12.596 1.949 5.729 1.00 79.88 237 ILE A N 1
ATOM 1789 C CA . ILE A 1 237 ? 11.444 2.663 5.177 1.00 79.88 237 ILE A CA 1
ATOM 1790 C C . ILE A 1 237 ? 10.979 1.887 3.943 1.00 79.88 237 ILE A C 1
ATOM 1792 O O . ILE A 1 237 ? 11.677 1.845 2.928 1.00 79.88 237 ILE A O 1
ATOM 1796 N N . VAL A 1 238 ? 9.836 1.210 4.057 1.00 84.38 238 VAL A N 1
ATOM 1797 C CA . VAL A 1 238 ? 9.396 0.197 3.085 1.00 84.38 238 VAL A CA 1
ATOM 1798 C C . VAL A 1 238 ? 7.952 0.447 2.661 1.00 84.38 238 VAL A C 1
ATOM 1800 O O . VAL A 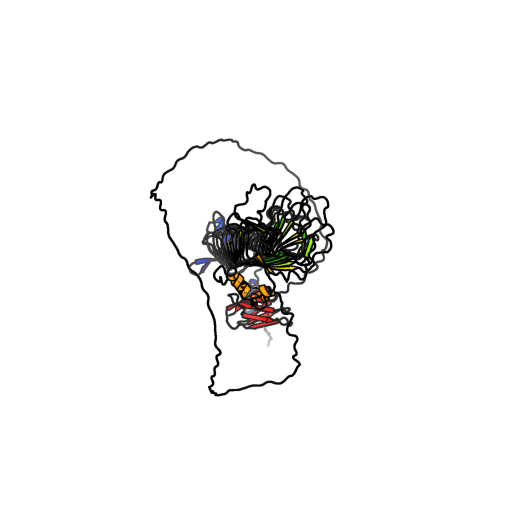1 238 ? 7.038 0.394 3.483 1.00 84.38 238 VAL A O 1
ATOM 1803 N N . GLY A 1 239 ? 7.752 0.700 1.367 1.00 89.31 239 GLY A N 1
ATOM 1804 C CA . GLY A 1 239 ? 6.448 1.009 0.781 1.00 89.31 239 GLY A CA 1
ATOM 1805 C C . GLY A 1 239 ? 6.124 0.099 -0.396 1.00 89.31 239 GLY A C 1
ATOM 1806 O O . GLY A 1 239 ? 6.869 0.050 -1.374 1.00 89.31 239 GLY A O 1
ATOM 1807 N N . GLY A 1 240 ? 5.027 -0.649 -0.308 1.00 92.00 240 GLY A N 1
ATOM 1808 C CA . GLY A 1 240 ? 4.738 -1.739 -1.246 1.00 92.00 240 GLY A CA 1
ATOM 1809 C C . GLY A 1 240 ? 4.564 -1.315 -2.709 1.00 92.00 240 GLY A C 1
ATOM 1810 O O . GLY A 1 240 ? 4.988 -2.029 -3.611 1.00 92.00 240 GLY A O 1
ATOM 1811 N N . ILE A 1 241 ? 4.025 -0.120 -2.940 1.00 96.94 241 ILE A N 1
ATOM 1812 C CA . ILE A 1 241 ? 3.941 0.562 -4.235 1.00 96.94 241 ILE A CA 1
ATOM 1813 C C . ILE A 1 241 ? 4.903 1.759 -4.252 1.00 96.94 241 ILE A C 1
ATOM 1815 O O . ILE A 1 241 ? 5.760 1.816 -5.136 1.00 96.94 241 ILE A O 1
ATOM 1819 N N . SER A 1 242 ? 4.827 2.669 -3.269 1.00 96.75 242 SER A N 1
ATOM 1820 C CA . SER A 1 242 ? 5.764 3.802 -3.151 1.00 96.75 242 SER A CA 1
ATOM 1821 C C . SER A 1 242 ? 6.130 4.192 -1.720 1.00 96.75 242 SER A C 1
ATOM 1823 O O . SER A 1 242 ? 5.478 3.784 -0.767 1.00 96.75 242 SER A O 1
ATOM 1825 N N . ILE A 1 243 ? 7.189 4.986 -1.534 1.00 93.94 243 ILE A N 1
ATOM 1826 C CA . ILE A 1 243 ? 7.471 5.596 -0.226 1.00 93.94 243 ILE A CA 1
ATOM 1827 C C . ILE A 1 243 ? 6.543 6.791 -0.019 1.00 93.94 243 ILE A C 1
ATOM 1829 O O . ILE A 1 243 ? 5.807 6.834 0.964 1.00 93.94 243 ILE A O 1
ATOM 1833 N N . TYR A 1 244 ? 6.538 7.720 -0.973 1.00 97.56 244 TYR A N 1
ATOM 1834 C CA . TYR A 1 244 ? 5.716 8.928 -0.945 1.00 97.56 244 TYR A CA 1
ATOM 1835 C C . TYR A 1 244 ? 4.627 8.864 -2.023 1.00 97.56 244 TYR A C 1
ATOM 1837 O O . TYR A 1 244 ? 4.870 8.373 -3.132 1.00 97.56 244 TYR A O 1
ATOM 1845 N N . ASN A 1 245 ? 3.433 9.364 -1.707 1.00 98.69 245 ASN A N 1
ATOM 1846 C CA . ASN A 1 245 ? 2.356 9.578 -2.670 1.00 98.69 245 ASN A CA 1
ATOM 1847 C C . ASN A 1 245 ? 1.684 10.936 -2.442 1.00 98.69 245 ASN A C 1
ATOM 1849 O O . ASN A 1 245 ? 0.973 11.113 -1.455 1.00 98.69 245 ASN A O 1
ATOM 1853 N N . ASP A 1 246 ? 1.870 11.857 -3.383 1.00 98.62 246 ASP A N 1
ATOM 1854 C CA . ASP A 1 246 ? 1.102 13.100 -3.533 1.00 98.62 246 ASP A CA 1
ATOM 1855 C C . ASP A 1 246 ? 0.068 13.008 -4.671 1.00 98.62 246 ASP A C 1
ATOM 1857 O O . ASP A 1 246 ? -0.857 13.818 -4.728 1.00 98.62 246 ASP A O 1
ATOM 1861 N N . GLY A 1 247 ? 0.228 12.037 -5.578 1.00 98.69 247 GLY A N 1
ATOM 1862 C CA . GLY A 1 247 ? -0.646 11.803 -6.728 1.00 98.69 247 GLY A CA 1
ATOM 1863 C C . GLY A 1 247 ? -1.716 10.734 -6.496 1.00 98.69 247 GLY A C 1
ATOM 1864 O O . GLY A 1 247 ? -2.283 10.611 -5.407 1.00 98.69 247 GLY A O 1
ATOM 1865 N N . LEU A 1 248 ? -2.013 9.963 -7.546 1.00 98.88 248 LEU A N 1
ATOM 1866 C CA . LEU A 1 248 ? -3.023 8.900 -7.536 1.00 98.88 248 LEU A CA 1
ATOM 1867 C C . LEU A 1 248 ? -2.392 7.503 -7.591 1.00 98.88 248 LEU A C 1
ATOM 1869 O O . LEU A 1 248 ? -1.640 7.193 -8.517 1.00 98.88 248 LEU A O 1
ATOM 1873 N N . ILE A 1 249 ? -2.803 6.638 -6.665 1.00 98.88 249 ILE A N 1
ATOM 1874 C CA . ILE A 1 249 ? -2.661 5.182 -6.756 1.00 98.88 249 ILE A CA 1
ATOM 1875 C C . ILE A 1 249 ? -4.071 4.588 -6.844 1.00 98.88 249 ILE A C 1
ATOM 1877 O O . ILE A 1 249 ? -4.892 4.813 -5.958 1.00 98.88 249 ILE A O 1
ATOM 1881 N N . ASP A 1 250 ? -4.363 3.848 -7.910 1.00 98.81 250 ASP A N 1
ATOM 1882 C CA . ASP A 1 250 ? -5.691 3.280 -8.168 1.00 98.81 250 ASP A CA 1
ATOM 1883 C C . ASP A 1 250 ? -5.595 1.805 -8.575 1.00 98.81 250 ASP A C 1
ATOM 1885 O O . ASP A 1 250 ? -4.695 1.404 -9.325 1.00 98.81 250 ASP A O 1
ATOM 1889 N N . SER A 1 251 ? -6.545 0.999 -8.100 1.00 98.62 251 SER A N 1
ATOM 1890 C CA . SER A 1 251 ? -6.794 -0.377 -8.542 1.00 98.62 251 SER A CA 1
ATOM 1891 C C . SER A 1 251 ? -5.551 -1.278 -8.492 1.00 98.62 251 SER A C 1
ATOM 1893 O O . SER A 1 251 ? -5.382 -2.155 -9.336 1.00 98.62 251 SER A O 1
ATOM 1895 N N . SER A 1 252 ? -4.634 -1.008 -7.558 1.00 98.56 252 SER A N 1
ATOM 1896 C CA . SER A 1 252 ? -3.288 -1.590 -7.516 1.00 98.56 252 SER A CA 1
ATOM 1897 C C . SER A 1 252 ? -3.115 -2.515 -6.311 1.00 98.56 252 SER A C 1
ATOM 1899 O O . SER A 1 252 ? -3.673 -2.277 -5.241 1.00 98.56 252 SER A O 1
ATOM 1901 N N . GLU A 1 253 ? -2.327 -3.576 -6.474 1.00 97.88 253 GLU A N 1
ATOM 1902 C CA . GLU A 1 253 ? -2.122 -4.610 -5.454 1.00 97.88 253 GLU A CA 1
ATOM 1903 C C . GLU A 1 253 ? -0.659 -4.674 -5.008 1.00 97.88 253 GLU A C 1
ATOM 1905 O O . GLU A 1 253 ? 0.262 -4.520 -5.812 1.00 97.88 253 GLU A O 1
ATOM 1910 N N . SER A 1 254 ? -0.417 -4.940 -3.726 1.00 95.94 254 SER A N 1
ATOM 1911 C CA . SER A 1 254 ? 0.936 -5.153 -3.212 1.00 95.94 254 SER A CA 1
ATOM 1912 C C . SER A 1 254 ? 0.980 -6.191 -2.094 1.00 95.94 254 SER A C 1
ATOM 1914 O O . SER A 1 254 ? 0.251 -6.105 -1.104 1.00 95.94 254 SER A O 1
ATOM 1916 N N . VAL A 1 255 ? 1.891 -7.156 -2.237 1.00 91.62 255 VAL A N 1
ATOM 1917 C CA . VAL A 1 255 ? 2.189 -8.199 -1.254 1.00 91.62 255 VAL A CA 1
ATOM 1918 C C . VAL A 1 255 ? 3.635 -8.048 -0.785 1.00 91.62 255 VAL A C 1
ATOM 1920 O O . VAL A 1 255 ? 4.568 -8.594 -1.373 1.00 91.62 255 VAL A O 1
ATOM 1923 N N . ILE A 1 256 ? 3.823 -7.328 0.319 1.00 85.12 256 ILE A N 1
ATOM 1924 C CA . ILE A 1 256 ? 5.107 -7.226 1.009 1.00 85.12 256 ILE A CA 1
ATOM 1925 C C . ILE A 1 256 ? 5.358 -8.529 1.767 1.00 85.12 256 ILE A C 1
ATOM 1927 O O . ILE A 1 256 ? 4.709 -8.819 2.772 1.00 85.12 256 ILE A O 1
ATOM 1931 N N . ASN A 1 257 ? 6.345 -9.289 1.304 1.00 77.69 257 ASN A N 1
ATOM 1932 C CA . ASN A 1 257 ? 6.928 -10.412 2.026 1.00 77.69 257 ASN A CA 1
ATOM 1933 C C . ASN A 1 257 ? 8.382 -10.056 2.369 1.00 77.69 257 ASN A C 1
ATOM 1935 O O . ASN A 1 257 ? 9.211 -9.924 1.462 1.00 77.69 257 ASN A O 1
ATOM 1939 N N . LEU A 1 258 ? 8.683 -9.853 3.657 1.00 72.69 258 LEU A N 1
ATOM 1940 C CA . LEU A 1 258 ? 10.062 -9.657 4.114 1.00 72.69 258 LEU A CA 1
ATOM 1941 C C . LEU A 1 258 ? 10.708 -11.037 4.292 1.00 72.69 258 LEU A C 1
ATOM 1943 O O . LEU A 1 258 ? 10.165 -11.873 5.014 1.00 72.69 258 LEU A O 1
ATOM 1947 N N . ARG A 1 259 ? 11.863 -11.298 3.664 1.00 62.16 259 ARG A N 1
ATOM 1948 C CA . ARG A 1 259 ? 12.543 -12.591 3.869 1.00 62.16 259 ARG A CA 1
ATOM 1949 C C . ARG A 1 259 ? 13.108 -12.699 5.286 1.00 62.16 259 ARG A C 1
ATOM 1951 O O . ARG A 1 259 ? 13.729 -11.762 5.788 1.00 62.16 259 ARG A O 1
ATOM 1958 N N . GLU A 1 260 ? 12.983 -13.890 5.864 1.00 49.84 260 GLU A N 1
ATOM 1959 C CA . GLU A 1 260 ? 13.771 -14.312 7.023 1.00 49.84 260 GLU A CA 1
ATOM 1960 C C . GLU A 1 260 ? 15.264 -14.246 6.672 1.00 49.84 260 GLU A C 1
ATOM 1962 O O . GLU A 1 260 ? 15.682 -14.613 5.569 1.00 49.84 260 GLU A O 1
ATOM 1967 N N . SER A 1 261 ? 16.079 -13.739 7.597 1.00 43.72 261 SER A N 1
ATOM 1968 C CA . SER A 1 261 ? 17.528 -13.734 7.428 1.00 43.72 261 SER A CA 1
ATOM 1969 C C . SER A 1 261 ? 18.091 -15.020 8.021 1.00 43.72 261 SER A C 1
ATOM 1971 O O . SER A 1 261 ? 18.237 -15.123 9.235 1.00 43.72 261 SER A O 1
ATOM 1973 N N . ASN A 1 262 ? 18.435 -15.989 7.165 1.00 32.09 262 ASN A N 1
ATOM 1974 C CA . ASN A 1 262 ? 18.982 -17.312 7.528 1.00 32.09 262 ASN A CA 1
ATOM 1975 C C . ASN A 1 262 ? 20.326 -17.277 8.306 1.00 32.09 262 ASN A C 1
ATOM 1977 O O . ASN A 1 262 ? 21.007 -18.293 8.407 1.00 32.09 262 ASN A O 1
ATOM 1981 N N . THR A 1 263 ? 20.751 -16.113 8.797 1.00 35.81 263 THR A N 1
ATOM 1982 C CA . THR A 1 263 ? 21.973 -15.872 9.575 1.00 35.81 263 THR A CA 1
ATOM 1983 C C . THR A 1 263 ? 21.680 -15.444 11.015 1.00 35.81 263 THR A C 1
ATOM 1985 O O . THR A 1 263 ? 22.594 -15.002 11.705 1.00 35.81 263 THR A O 1
ATOM 1988 N N . LEU A 1 264 ? 20.417 -15.487 11.451 1.00 36.44 264 LEU A N 1
ATOM 1989 C CA . LEU A 1 264 ? 19.982 -15.031 12.768 1.00 36.44 264 LEU A CA 1
ATOM 1990 C C . LEU A 1 264 ? 19.027 -16.046 13.410 1.00 36.44 264 LEU A C 1
ATOM 1992 O O . LEU A 1 264 ? 17.819 -15.998 13.190 1.00 36.44 264 LEU A O 1
ATOM 1996 N N . GLU A 1 265 ? 19.571 -16.922 14.257 1.00 30.44 265 GLU A N 1
ATOM 1997 C CA . GLU A 1 265 ? 18.773 -17.693 15.227 1.00 30.44 265 GLU A CA 1
ATOM 1998 C C . GLU A 1 265 ? 18.097 -16.750 16.250 1.00 30.44 265 GLU A C 1
ATOM 2000 O O . GLU A 1 265 ? 17.007 -17.043 16.738 1.00 30.44 265 GLU A O 1
ATOM 2005 N N . ASP A 1 266 ? 18.662 -15.551 16.452 1.00 32.12 266 ASP A N 1
ATOM 2006 C CA . ASP A 1 266 ? 18.050 -14.393 17.117 1.00 32.12 266 ASP A CA 1
ATOM 2007 C C . ASP A 1 266 ? 17.718 -13.284 16.095 1.00 32.12 266 ASP A C 1
ATOM 2009 O O . ASP A 1 266 ? 18.487 -12.346 15.873 1.00 32.12 266 ASP A O 1
ATOM 2013 N N . GLY A 1 267 ? 16.571 -13.406 15.417 1.00 35.25 267 GLY A N 1
ATOM 2014 C CA . GLY A 1 267 ? 16.153 -12.549 14.290 1.00 35.25 267 GLY A CA 1
ATOM 2015 C C . GLY A 1 267 ? 15.745 -11.103 14.623 1.00 35.25 267 GLY A C 1
ATOM 2016 O O . GLY A 1 267 ? 14.622 -10.712 14.319 1.00 35.25 267 GLY A O 1
ATOM 2017 N N . VAL A 1 268 ? 16.625 -10.300 15.227 1.00 37.62 268 VAL A N 1
ATOM 2018 C CA . VAL A 1 268 ? 16.294 -8.962 15.761 1.00 37.62 268 VAL A CA 1
ATOM 2019 C C . VAL A 1 268 ? 16.089 -7.880 14.677 1.00 37.62 268 VAL A C 1
ATOM 2021 O O . VAL A 1 268 ? 17.050 -7.313 14.152 1.00 37.62 268 VAL A O 1
ATOM 2024 N N . TYR A 1 269 ? 14.830 -7.521 14.387 1.00 45.59 269 TYR A N 1
ATOM 2025 C CA . TYR A 1 269 ? 14.455 -6.429 13.459 1.00 45.59 269 TYR A CA 1
ATOM 2026 C C . TYR A 1 269 ? 14.586 -5.014 14.067 1.00 45.59 269 TYR A C 1
ATOM 2028 O O . TYR A 1 269 ? 13.597 -4.304 14.254 1.00 45.59 269 TYR A O 1
ATOM 2036 N N . TYR A 1 270 ? 15.817 -4.559 14.312 1.00 40.81 270 TYR A N 1
ATOM 2037 C CA . TYR A 1 270 ? 16.065 -3.160 14.678 1.00 40.81 270 TYR A CA 1
ATOM 2038 C C . TYR A 1 270 ? 15.654 -2.198 13.545 1.00 40.81 270 TYR A C 1
ATOM 2040 O O . TYR A 1 270 ? 16.356 -2.089 12.535 1.00 40.81 270 TYR A O 1
ATOM 2048 N N . TYR A 1 271 ? 14.611 -1.395 13.757 1.00 45.56 271 TYR A N 1
ATOM 2049 C CA . TYR A 1 271 ? 14.562 -0.065 13.141 1.00 45.56 271 TYR A CA 1
ATOM 2050 C C . TYR A 1 271 ? 15.320 0.902 14.053 1.00 45.56 271 TYR A C 1
ATOM 2052 O O . TYR A 1 271 ? 15.144 0.876 15.275 1.00 45.56 271 TYR A O 1
ATOM 2060 N N . ARG A 1 272 ? 16.110 1.801 13.469 1.00 44.78 272 ARG A N 1
ATOM 2061 C CA . ARG A 1 272 ? 16.432 3.085 14.107 1.00 44.78 272 ARG A CA 1
ATOM 2062 C C . ARG A 1 272 ? 15.537 4.180 13.504 1.00 44.78 272 ARG A C 1
ATOM 2064 O O . ARG A 1 272 ? 14.723 3.884 12.630 1.00 44.78 272 ARG A O 1
ATOM 2071 N N . LYS A 1 273 ? 15.611 5.373 14.102 1.00 52.72 273 LYS A N 1
ATOM 2072 C CA . LYS A 1 273 ? 14.959 6.649 13.750 1.00 52.72 273 LYS A CA 1
ATOM 2073 C C . LYS A 1 273 ? 13.998 6.635 12.539 1.00 52.72 273 LYS A C 1
ATOM 2075 O O . LYS A 1 273 ? 14.417 6.428 11.406 1.00 52.72 273 LYS A O 1
ATOM 2080 N N . ASP A 1 274 ? 12.737 6.997 12.785 1.00 62.62 274 ASP A N 1
ATOM 2081 C CA . ASP A 1 274 ? 11.693 7.234 11.767 1.00 62.62 274 ASP A CA 1
ATOM 2082 C C . ASP A 1 274 ? 11.340 6.001 10.897 1.00 62.62 274 ASP A C 1
ATOM 2084 O O . ASP A 1 274 ? 10.883 6.127 9.761 1.00 62.62 274 ASP A O 1
ATOM 2088 N N . GLY A 1 275 ? 11.553 4.792 11.432 1.00 70.69 275 GLY A N 1
ATOM 2089 C CA . GLY A 1 275 ? 11.247 3.526 10.762 1.00 70.69 275 GLY A CA 1
ATOM 2090 C C . GLY A 1 275 ? 9.756 3.338 10.461 1.00 70.69 275 GLY A C 1
ATOM 2091 O O . GLY A 1 275 ? 8.914 3.476 11.353 1.00 70.69 275 GLY A O 1
ATOM 2092 N N . ALA A 1 276 ? 9.429 3.006 9.210 1.00 81.06 276 ALA A N 1
ATOM 2093 C CA . ALA A 1 276 ? 8.050 3.012 8.730 1.00 81.06 276 ALA A CA 1
ATOM 2094 C C . ALA A 1 276 ? 7.785 1.971 7.625 1.00 81.06 276 ALA A C 1
ATOM 2096 O O . ALA A 1 276 ? 8.593 1.781 6.714 1.00 81.06 276 ALA A O 1
ATOM 2097 N N . LEU A 1 277 ? 6.630 1.307 7.700 1.00 86.25 277 LEU A N 1
ATOM 2098 C CA . LEU A 1 277 ? 6.225 0.218 6.809 1.00 86.25 277 LEU A CA 1
ATOM 2099 C C . LEU A 1 277 ? 4.764 0.385 6.385 1.00 86.25 277 LEU A C 1
ATOM 2101 O O . LEU A 1 277 ? 3.880 0.489 7.234 1.00 86.25 277 LEU A O 1
ATOM 2105 N N . GLY A 1 278 ? 4.502 0.369 5.078 1.00 90.62 278 GLY A N 1
ATOM 2106 C CA . GLY A 1 278 ? 3.148 0.461 4.540 1.00 90.62 278 GLY A CA 1
ATOM 2107 C C . GLY A 1 278 ? 2.913 -0.461 3.351 1.00 90.62 278 GLY A C 1
ATOM 2108 O O . GLY A 1 278 ? 3.670 -0.433 2.379 1.00 90.62 278 GLY A O 1
ATOM 2109 N N . GLY A 1 279 ? 1.854 -1.273 3.421 1.00 91.94 279 GLY A N 1
ATOM 2110 C CA . GLY A 1 279 ? 1.531 -2.288 2.411 1.00 91.94 279 GLY A CA 1
ATOM 2111 C C . GLY A 1 279 ? 1.335 -1.751 0.991 1.00 91.94 279 GLY A C 1
ATOM 2112 O O . GLY A 1 279 ? 1.611 -2.480 0.042 1.00 91.94 279 GLY A O 1
ATOM 2113 N N . ILE A 1 280 ? 0.945 -0.481 0.845 1.00 97.38 280 ILE A N 1
ATOM 2114 C CA . ILE A 1 280 ? 0.890 0.273 -0.415 1.00 97.38 280 ILE A CA 1
ATOM 2115 C C . ILE A 1 280 ? 1.840 1.479 -0.358 1.00 97.38 280 ILE A C 1
ATOM 2117 O O . ILE A 1 280 ? 2.709 1.582 -1.221 1.00 97.38 280 ILE A O 1
ATOM 2121 N N . VAL A 1 281 ? 1.741 2.369 0.640 1.00 97.31 281 VAL A N 1
ATOM 2122 C CA . VAL A 1 281 ? 2.652 3.532 0.752 1.00 97.31 281 VAL A CA 1
ATOM 2123 C C . VAL A 1 281 ? 3.191 3.772 2.150 1.00 97.31 281 VAL A C 1
ATOM 2125 O O . VAL A 1 281 ? 2.550 3.413 3.130 1.00 97.31 281 VAL A O 1
ATOM 2128 N N . VAL A 1 282 ? 4.325 4.459 2.283 1.00 93.56 282 VAL A N 1
ATOM 2129 C CA . VAL A 1 282 ? 4.755 4.932 3.608 1.00 93.56 282 VAL A CA 1
ATOM 2130 C C . VAL A 1 282 ? 4.007 6.212 3.992 1.00 93.56 282 VAL A C 1
ATOM 2132 O O . VAL A 1 282 ? 3.336 6.227 5.019 1.00 93.56 282 VAL A O 1
ATOM 2135 N N . TYR A 1 283 ? 4.052 7.252 3.161 1.00 96.00 283 TYR A N 1
ATOM 2136 C CA . TYR A 1 283 ? 3.435 8.553 3.430 1.00 96.00 283 TYR A CA 1
ATOM 2137 C C . TYR A 1 283 ? 2.426 8.912 2.333 1.00 96.00 283 TYR A C 1
ATOM 2139 O O . TYR A 1 283 ? 2.808 9.096 1.175 1.00 96.00 283 TYR A O 1
ATOM 2147 N N . ASN A 1 284 ? 1.142 9.020 2.692 1.00 98.19 284 ASN A N 1
ATOM 2148 C CA . ASN A 1 284 ? 0.075 9.410 1.766 1.00 98.19 284 ASN A CA 1
ATOM 2149 C C . ASN A 1 284 ? -0.375 10.859 1.995 1.00 98.19 284 ASN A C 1
ATOM 2151 O O . ASN A 1 284 ? -1.070 11.145 2.966 1.00 98.19 284 ASN A O 1
ATOM 2155 N N . SER A 1 285 ? -0.033 11.751 1.071 1.00 97.62 285 SER A N 1
ATOM 2156 C CA . SER A 1 285 ? -0.558 13.121 0.964 1.00 97.62 285 SER A CA 1
ATOM 2157 C C . SER A 1 285 ? -1.477 13.302 -0.269 1.00 97.62 285 SER A C 1
ATOM 2159 O O . SER A 1 285 ? -2.034 14.383 -0.467 1.00 97.62 285 SER A O 1
ATOM 2161 N N . GLY A 1 286 ? -1.633 12.249 -1.085 1.00 98.31 286 GLY A N 1
ATOM 2162 C CA . GLY A 1 286 ? -2.498 12.152 -2.264 1.00 98.31 286 GLY A CA 1
ATOM 2163 C C . GLY A 1 286 ? -3.658 11.164 -2.080 1.00 98.31 286 GLY A C 1
ATOM 2164 O O . GLY A 1 286 ? -4.211 11.027 -0.990 1.00 98.31 286 GLY A O 1
ATOM 2165 N N . SER A 1 287 ? -4.052 10.463 -3.146 1.00 98.69 287 SER A N 1
ATOM 2166 C CA . SER A 1 287 ? -5.202 9.545 -3.149 1.00 98.69 287 SER A CA 1
ATOM 2167 C C . SER A 1 287 ? -4.794 8.091 -3.409 1.00 98.69 287 SER A C 1
ATOM 2169 O O . SER A 1 287 ? -4.024 7.815 -4.330 1.00 98.69 287 SER A O 1
ATOM 2171 N N . ILE A 1 288 ? -5.345 7.171 -2.612 1.00 98.88 288 ILE A N 1
ATOM 2172 C CA . ILE A 1 288 ? -5.271 5.713 -2.780 1.00 98.88 288 ILE A CA 1
ATOM 2173 C C . ILE A 1 288 ? -6.700 5.183 -2.919 1.00 98.88 288 ILE A C 1
ATOM 2175 O O . ILE A 1 288 ? -7.536 5.444 -2.050 1.00 98.88 288 ILE A O 1
ATOM 2179 N N . ARG A 1 289 ? -6.986 4.461 -4.007 1.00 98.56 289 ARG A N 1
ATOM 2180 C CA . ARG A 1 289 ? -8.333 3.983 -4.364 1.00 98.56 289 ARG A CA 1
ATOM 2181 C C . ARG A 1 289 ? -8.354 2.538 -4.834 1.00 98.56 289 ARG A C 1
ATOM 2183 O O . ARG A 1 289 ? -7.420 2.108 -5.506 1.00 98.56 289 ARG A O 1
ATOM 2190 N N . ASN A 1 290 ? -9.440 1.818 -4.545 1.00 98.25 290 ASN A N 1
ATOM 2191 C CA . ASN A 1 290 ? -9.765 0.504 -5.131 1.00 98.25 290 ASN A CA 1
ATOM 2192 C C . ASN A 1 290 ? -8.648 -0.555 -4.988 1.00 98.25 290 ASN A C 1
ATOM 2194 O O . ASN A 1 290 ? -8.545 -1.470 -5.802 1.00 98.25 290 ASN A O 1
ATOM 2198 N N . SER A 1 291 ? -7.748 -0.386 -4.017 1.00 98.69 291 SER A N 1
ATOM 2199 C CA . SER A 1 291 ? -6.442 -1.054 -3.991 1.00 98.69 291 SER A CA 1
ATOM 2200 C C . SER A 1 291 ? -6.343 -2.092 -2.869 1.00 98.69 291 SER A C 1
ATOM 2202 O O . SER A 1 291 ? -7.148 -2.096 -1.933 1.00 98.69 291 SER A O 1
ATOM 2204 N N . SER A 1 292 ? -5.342 -2.973 -2.930 1.00 98.00 292 SER A N 1
ATOM 2205 C CA . SER A 1 292 ? -5.095 -3.974 -1.886 1.00 98.00 292 SER A CA 1
ATOM 2206 C C . SER A 1 292 ? -3.644 -3.946 -1.392 1.00 98.00 292 SER A C 1
ATOM 2208 O O . SER A 1 292 ? -2.682 -4.003 -2.158 1.00 98.00 292 SER A O 1
ATOM 2210 N N . GLY A 1 293 ? -3.481 -3.819 -0.077 1.00 96.19 293 GLY A N 1
ATOM 2211 C CA . GLY A 1 293 ? -2.198 -3.895 0.606 1.00 96.19 293 GLY A CA 1
ATOM 2212 C C . GLY A 1 293 ? -2.144 -5.135 1.487 1.00 96.19 293 GLY A C 1
ATOM 2213 O O . GLY A 1 293 ? -3.079 -5.423 2.242 1.00 96.19 293 GLY A O 1
ATOM 2214 N N . LYS A 1 294 ? -1.050 -5.893 1.392 1.00 92.75 294 LYS A N 1
ATOM 2215 C CA . LYS A 1 294 ? -0.796 -7.059 2.236 1.00 92.75 294 LYS A CA 1
ATOM 2216 C C . LYS A 1 294 ? 0.638 -7.074 2.738 1.00 92.75 294 LYS A C 1
ATOM 2218 O O . LYS A 1 294 ? 1.577 -7.206 1.962 1.00 92.75 294 LYS A O 1
ATOM 2223 N N . VAL A 1 295 ? 0.793 -6.996 4.053 1.00 87.75 295 VAL A N 1
ATOM 2224 C CA . VAL A 1 295 ? 2.071 -7.057 4.760 1.00 87.75 295 VAL A CA 1
ATOM 2225 C C . VAL A 1 295 ? 2.160 -8.382 5.507 1.00 87.75 295 VAL A C 1
ATOM 2227 O O . VAL A 1 295 ? 1.359 -8.660 6.399 1.00 87.75 295 VAL A O 1
ATOM 2230 N N . LEU A 1 296 ? 3.147 -9.197 5.143 1.00 83.06 296 LEU A N 1
ATOM 2231 C CA . LEU A 1 296 ? 3.515 -10.420 5.845 1.00 83.06 296 LEU A CA 1
ATOM 2232 C C . LEU A 1 296 ? 4.852 -10.192 6.551 1.00 83.06 296 LEU A C 1
ATOM 2234 O O . LEU A 1 296 ? 5.909 -10.217 5.915 1.00 83.06 296 LEU A O 1
ATOM 2238 N N . LEU A 1 297 ? 4.808 -9.978 7.869 1.00 77.12 297 LEU A N 1
ATOM 2239 C CA . LEU A 1 297 ? 6.013 -10.024 8.691 1.00 77.12 297 LEU A CA 1
ATOM 2240 C C . LEU A 1 297 ? 6.349 -11.496 9.000 1.00 77.12 297 LEU A C 1
ATOM 2242 O O . LEU A 1 297 ? 5.463 -12.237 9.441 1.00 77.12 297 LEU A O 1
ATOM 2246 N N . PRO A 1 298 ? 7.590 -11.945 8.741 1.00 67.50 298 PRO A N 1
ATOM 2247 C CA . PRO A 1 298 ? 8.004 -13.336 8.920 1.00 67.50 298 PRO A CA 1
ATOM 2248 C C . PRO A 1 298 ? 8.116 -13.738 10.395 1.00 67.50 298 PRO A C 1
ATOM 2250 O O . PRO A 1 298 ? 8.077 -12.880 11.276 1.00 67.50 298 PRO A O 1
ATOM 2253 N N . LYS A 1 299 ? 8.294 -15.040 10.674 1.00 63.56 299 LYS A N 1
ATOM 2254 C CA . LYS A 1 299 ? 8.404 -15.544 12.051 1.00 63.56 299 LYS A CA 1
ATOM 2255 C C . LYS A 1 299 ? 9.857 -15.502 12.537 1.00 63.56 299 LYS A C 1
ATOM 2257 O O . LYS A 1 299 ? 10.503 -16.530 12.714 1.00 63.56 299 LYS A O 1
ATOM 2262 N N . VAL A 1 300 ? 10.355 -14.298 12.799 1.00 53.88 300 VAL A N 1
ATOM 2263 C CA . VAL A 1 300 ? 11.597 -14.105 13.562 1.00 53.88 300 VAL A CA 1
ATOM 2264 C C . VAL A 1 300 ? 11.414 -14.374 15.058 1.00 53.88 300 VAL A C 1
ATOM 2266 O O . VAL A 1 300 ? 10.312 -14.252 15.599 1.00 53.88 300 VAL A O 1
ATOM 2269 N N . SER A 1 301 ? 12.524 -14.652 15.736 1.00 44.81 301 SER A N 1
ATOM 2270 C CA . SER A 1 301 ? 12.615 -14.847 17.187 1.00 44.81 301 SER A CA 1
ATOM 2271 C C . SER A 1 301 ? 12.204 -13.594 17.981 1.00 44.81 301 SER A C 1
ATOM 2273 O O . SER A 1 301 ? 11.499 -13.716 18.977 1.00 44.81 301 SER A O 1
ATOM 2275 N N . TRP A 1 302 ? 12.588 -12.392 17.518 1.00 46.56 302 TRP A N 1
ATOM 2276 C CA . TRP A 1 302 ? 12.316 -11.109 18.191 1.00 46.56 302 TRP A CA 1
ATOM 2277 C C . TRP A 1 302 ? 12.092 -9.952 17.196 1.00 46.56 302 TRP A C 1
ATOM 2279 O O . TRP A 1 302 ? 13.028 -9.480 16.552 1.00 46.56 302 TRP A O 1
ATOM 2289 N N . LEU A 1 303 ? 10.874 -9.407 17.116 1.00 55.69 303 LEU A N 1
ATOM 2290 C CA . LEU A 1 303 ? 10.606 -8.124 16.451 1.00 55.69 303 LEU A CA 1
ATOM 2291 C C . LEU A 1 303 ? 10.815 -6.980 17.460 1.00 55.69 303 LEU A C 1
ATOM 2293 O O . LEU A 1 303 ? 9.885 -6.560 18.145 1.00 55.69 303 LEU A O 1
ATOM 2297 N N . ARG A 1 304 ? 12.064 -6.512 17.573 1.00 54.97 304 ARG A N 1
ATOM 2298 C CA . ARG A 1 304 ? 12.527 -5.568 18.607 1.00 54.97 304 ARG A CA 1
ATOM 2299 C C . ARG A 1 304 ? 12.583 -4.126 18.084 1.00 54.97 304 ARG A C 1
ATOM 2301 O O . ARG A 1 304 ? 13.315 -3.826 17.144 1.00 54.97 304 ARG A O 1
ATOM 2308 N N . LEU A 1 305 ? 11.783 -3.228 18.661 1.00 56.19 305 LEU A N 1
ATOM 2309 C CA . LEU A 1 305 ? 11.548 -1.881 18.117 1.00 56.19 305 LEU A CA 1
ATOM 2310 C C . LEU A 1 305 ? 12.328 -0.764 18.851 1.00 56.19 305 LEU A C 1
ATOM 2312 O O . LEU A 1 305 ? 11.743 0.226 19.273 1.00 56.19 305 LEU A O 1
ATOM 2316 N N . ASP A 1 306 ? 13.657 -0.884 18.926 1.00 49.72 306 ASP A N 1
ATOM 2317 C CA . ASP A 1 306 ? 14.570 -0.016 19.698 1.00 49.72 306 ASP A CA 1
ATOM 2318 C C . ASP A 1 306 ? 14.530 1.491 19.375 1.00 49.72 306 ASP A C 1
ATOM 2320 O O . ASP A 1 306 ? 15.101 1.958 18.378 1.00 49.72 306 ASP A O 1
ATOM 2324 N N . SER A 1 307 ? 13.966 2.281 20.286 1.00 47.88 307 SER A N 1
ATOM 2325 C CA . SER A 1 307 ? 13.942 3.754 20.353 1.00 47.88 307 SER A CA 1
ATOM 2326 C C . SER A 1 307 ? 15.312 4.387 20.691 1.00 47.88 307 SER A C 1
ATOM 2328 O O . SER A 1 307 ? 15.433 5.247 21.555 1.00 47.88 307 SER A O 1
ATOM 2330 N N . TYR A 1 308 ? 16.359 4.033 19.933 1.00 46.53 308 TYR A N 1
ATOM 2331 C CA . TYR A 1 308 ? 17.731 4.571 20.072 1.00 46.53 308 TYR A CA 1
ATOM 2332 C C . TYR A 1 308 ? 17.874 6.102 19.917 1.00 46.53 308 TYR A C 1
ATOM 2334 O O . TYR A 1 308 ? 18.953 6.634 20.162 1.00 46.53 308 TYR A O 1
ATOM 2342 N N . LEU A 1 309 ? 16.837 6.792 19.434 1.00 49.28 309 LEU A N 1
ATOM 2343 C CA . LEU A 1 309 ? 16.673 8.248 19.331 1.00 49.28 309 LEU A CA 1
ATOM 2344 C C . LEU A 1 309 ? 15.165 8.542 19.302 1.00 49.28 309 LEU A C 1
ATOM 2346 O O . LEU A 1 309 ? 14.425 7.725 18.745 1.00 49.28 309 LEU A O 1
ATOM 2350 N N . ASN A 1 310 ? 14.734 9.709 19.804 1.00 49.78 310 ASN A N 1
ATOM 2351 C CA . ASN A 1 310 ? 13.341 10.179 19.730 1.00 49.78 310 ASN A CA 1
ATOM 2352 C C . ASN A 1 310 ? 12.814 10.053 18.291 1.00 49.78 310 ASN A C 1
ATOM 2354 O O . ASN A 1 310 ? 13.252 10.784 17.399 1.00 49.78 310 ASN A O 1
ATOM 2358 N N . GLY A 1 311 ? 11.920 9.093 18.056 1.00 53.34 311 GLY A N 1
ATOM 2359 C CA . GLY A 1 311 ? 11.577 8.656 16.706 1.00 53.34 311 GLY A CA 1
ATOM 2360 C C . GLY A 1 311 ? 10.350 7.759 16.696 1.00 53.34 311 GLY A C 1
ATOM 2361 O O . GLY A 1 311 ? 10.378 6.639 17.209 1.00 53.34 311 GLY A O 1
ATOM 2362 N N . ILE A 1 312 ? 9.282 8.269 16.089 1.00 57.50 312 ILE A N 1
ATOM 2363 C CA . ILE A 1 312 ? 7.981 7.605 15.997 1.00 57.50 312 ILE A CA 1
ATOM 2364 C C . ILE A 1 312 ? 8.023 6.532 14.903 1.00 57.50 312 ILE A C 1
ATOM 2366 O O . ILE A 1 312 ? 8.628 6.742 13.849 1.00 57.50 312 ILE A O 1
ATOM 2370 N N . ARG A 1 313 ? 7.363 5.392 15.141 1.00 75.62 313 ARG A N 1
ATOM 2371 C CA . ARG A 1 313 ? 7.245 4.289 14.170 1.00 75.62 313 ARG A CA 1
ATOM 2372 C C . ARG A 1 313 ? 5.820 4.109 13.686 1.00 75.62 313 ARG A C 1
ATOM 2374 O O . ARG A 1 313 ? 4.872 4.257 14.454 1.00 75.62 313 ARG A O 1
ATOM 2381 N N . TYR A 1 314 ? 5.703 3.731 12.420 1.00 84.25 314 TYR A N 1
ATOM 2382 C CA . TYR A 1 314 ? 4.434 3.647 11.708 1.00 84.25 314 TYR A CA 1
ATOM 2383 C C . TYR A 1 314 ? 4.337 2.321 10.945 1.00 84.25 314 TYR A C 1
ATOM 2385 O O . TYR A 1 314 ? 5.193 2.034 10.108 1.00 84.25 314 TYR A O 1
ATOM 2393 N N . ILE A 1 315 ? 3.305 1.518 11.207 1.00 87.31 315 ILE A N 1
ATOM 2394 C CA . ILE A 1 315 ? 3.048 0.257 10.497 1.00 87.31 315 ILE A CA 1
ATOM 2395 C C . ILE A 1 315 ? 1.599 0.248 10.003 1.00 87.31 315 ILE A C 1
ATOM 2397 O O . ILE A 1 315 ? 0.670 0.365 10.797 1.00 87.31 315 ILE A O 1
ATOM 2401 N N . GLY A 1 316 ? 1.401 0.108 8.692 1.00 91.00 316 GLY A N 1
ATOM 2402 C CA . GLY A 1 316 ? 0.078 0.065 8.069 1.00 91.00 316 GLY A CA 1
ATOM 2403 C C . GLY A 1 316 ? -0.061 -1.061 7.050 1.00 91.00 316 GLY A C 1
ATOM 2404 O O . GLY A 1 316 ? 0.820 -1.251 6.209 1.00 91.00 316 GLY A O 1
ATOM 2405 N N . GLY A 1 317 ? -1.188 -1.775 7.051 1.00 91.81 317 GLY A N 1
ATOM 2406 C CA . GLY A 1 317 ? -1.511 -2.702 5.957 1.00 91.81 317 GLY A CA 1
ATOM 2407 C C . GLY A 1 317 ? -1.762 -1.996 4.615 1.00 91.81 317 GLY A C 1
ATOM 2408 O O . GLY A 1 317 ? -1.613 -2.628 3.574 1.00 91.81 317 GLY A O 1
ATOM 2409 N N . VAL A 1 318 ? -2.047 -0.684 4.619 1.00 97.81 318 VAL A N 1
ATOM 2410 C CA . VAL A 1 318 ? -2.123 0.191 3.431 1.00 97.81 318 VAL A CA 1
ATOM 2411 C C . VAL A 1 318 ? -1.073 1.301 3.489 1.00 97.81 318 VAL A C 1
ATOM 2413 O O . VAL A 1 318 ? -0.169 1.329 2.656 1.00 97.81 318 VAL A O 1
ATOM 2416 N N . ALA A 1 319 ? -1.175 2.212 4.457 1.00 97.12 319 ALA A N 1
ATOM 2417 C CA . ALA A 1 319 ? -0.333 3.405 4.544 1.00 97.12 319 ALA A CA 1
ATOM 2418 C C . ALA A 1 319 ? 0.384 3.458 5.893 1.00 97.12 319 ALA A C 1
ATOM 2420 O O . ALA A 1 319 ? -0.289 3.364 6.913 1.00 97.12 319 ALA A O 1
ATOM 2421 N N . ALA A 1 320 ? 1.700 3.664 5.969 1.00 91.88 320 ALA A N 1
ATOM 2422 C CA . ALA A 1 320 ? 2.332 3.822 7.287 1.00 91.88 320 ALA A CA 1
ATOM 2423 C C . ALA A 1 320 ? 1.754 5.061 8.010 1.00 91.88 320 ALA A C 1
ATOM 2425 O O . ALA A 1 320 ? 1.267 4.958 9.137 1.00 91.88 320 ALA A O 1
ATOM 2426 N N . LYS A 1 321 ? 1.687 6.196 7.306 1.00 94.19 321 LYS A N 1
ATOM 2427 C CA . LYS A 1 321 ? 1.003 7.424 7.720 1.00 94.19 321 LYS A CA 1
ATOM 2428 C C . LYS A 1 321 ? 0.138 7.975 6.578 1.00 94.19 321 LYS A C 1
ATOM 2430 O O . LYS A 1 321 ? 0.657 8.306 5.512 1.00 94.19 321 LYS A O 1
ATOM 2435 N N . ASN A 1 322 ? -1.161 8.135 6.818 1.00 96.62 322 ASN A N 1
ATOM 2436 C CA . ASN A 1 322 ? -2.040 8.967 5.995 1.00 96.62 322 ASN A CA 1
ATOM 2437 C C . ASN A 1 322 ? -2.006 10.409 6.526 1.00 96.62 322 ASN A C 1
ATOM 2439 O O . ASN A 1 322 ? -2.229 10.637 7.712 1.00 96.62 322 ASN A O 1
ATOM 2443 N N . GLU A 1 323 ? -1.683 11.387 5.685 1.00 94.12 323 GLU A N 1
ATOM 2444 C CA . GLU A 1 323 ? -1.522 12.793 6.075 1.00 94.12 323 GLU A CA 1
ATOM 2445 C C . GLU A 1 323 ? -2.820 13.597 5.894 1.00 94.12 323 GLU A C 1
ATOM 2447 O O . GLU A 1 323 ? -3.812 13.073 5.405 1.00 94.12 323 GLU A O 1
ATOM 2452 N N . SER A 1 324 ? -2.847 14.880 6.271 1.00 92.75 324 SER A N 1
ATOM 2453 C CA . SER A 1 324 ? -4.081 15.695 6.275 1.00 92.75 324 SER A CA 1
ATOM 2454 C C . SER A 1 324 ? -4.714 15.953 4.904 1.00 92.75 324 SER A C 1
ATOM 2456 O O . SER A 1 324 ? -5.901 16.260 4.829 1.00 92.75 324 SER A O 1
ATOM 2458 N N . ARG A 1 325 ? -3.947 15.807 3.817 1.00 93.88 325 ARG A N 1
ATOM 2459 C CA . ARG A 1 325 ? -4.452 15.799 2.430 1.00 93.88 325 ARG A CA 1
ATOM 2460 C C . ARG A 1 325 ? -4.729 14.388 1.899 1.00 93.88 325 ARG A C 1
ATOM 2462 O O . ARG A 1 325 ? -5.315 14.246 0.830 1.00 93.88 325 ARG A O 1
ATOM 2469 N N . GLY A 1 326 ? -4.281 13.367 2.627 1.00 97.06 326 GLY A N 1
ATOM 2470 C CA . GLY A 1 326 ? -4.318 11.973 2.222 1.00 97.06 326 GLY A CA 1
ATOM 2471 C C . GLY A 1 326 ? -5.730 11.397 2.250 1.00 97.06 326 GLY A C 1
ATOM 2472 O O . GLY A 1 326 ? -6.426 11.469 3.266 1.00 97.06 326 GLY A O 1
ATOM 2473 N N . VAL A 1 327 ? -6.131 10.787 1.138 1.00 98.25 327 VAL A N 1
ATOM 2474 C CA . VAL A 1 327 ? -7.381 10.033 0.996 1.00 98.25 327 VAL A CA 1
ATOM 2475 C C . VAL A 1 327 ? -7.052 8.562 0.770 1.00 98.25 327 VAL A C 1
ATOM 2477 O O . VAL A 1 327 ? -6.302 8.238 -0.152 1.00 98.25 327 VAL A O 1
ATOM 2480 N N . ILE A 1 328 ? -7.644 7.678 1.572 1.00 98.69 328 ILE A N 1
ATOM 2481 C CA . ILE A 1 328 ? -7.654 6.227 1.356 1.00 98.69 328 ILE A CA 1
ATOM 2482 C C . ILE A 1 328 ? -9.114 5.789 1.244 1.00 98.69 328 ILE A C 1
ATOM 2484 O O . ILE A 1 328 ? -9.890 5.951 2.183 1.00 98.69 328 ILE A O 1
ATOM 2488 N N . GLU A 1 329 ? -9.493 5.257 0.088 1.00 98.50 329 GLU A N 1
ATOM 2489 C CA . GLU A 1 329 ? -10.886 4.991 -0.267 1.00 98.50 329 GLU A CA 1
ATOM 2490 C C . GLU A 1 329 ? -11.051 3.609 -0.913 1.00 98.50 329 GLU A C 1
ATOM 2492 O O . GLU A 1 329 ? -10.229 3.213 -1.741 1.00 98.50 329 GLU A O 1
ATOM 2497 N N . ASN A 1 330 ? -12.108 2.871 -0.554 1.00 97.69 330 ASN A N 1
ATOM 2498 C CA . ASN A 1 330 ? -12.438 1.560 -1.141 1.00 97.69 330 ASN A CA 1
ATOM 2499 C C . ASN A 1 330 ? -11.227 0.602 -1.201 1.00 97.69 330 ASN A C 1
ATOM 2501 O O . ASN A 1 330 ? -10.916 0.021 -2.239 1.00 97.69 330 ASN A O 1
ATOM 2505 N N . THR A 1 331 ? -10.446 0.541 -0.121 1.00 98.44 331 THR A N 1
ATOM 2506 C CA . THR A 1 331 ? -9.115 -0.084 -0.113 1.00 98.44 331 THR A CA 1
ATOM 2507 C C . THR A 1 331 ? -9.009 -1.110 1.016 1.00 98.44 331 THR A C 1
ATOM 2509 O O . THR A 1 331 ? -9.498 -0.887 2.127 1.00 98.44 331 THR A O 1
ATOM 2512 N N . ILE A 1 332 ? -8.372 -2.249 0.727 1.00 97.75 332 ILE A N 1
ATOM 2513 C CA . ILE A 1 332 ? -8.248 -3.377 1.659 1.00 97.75 332 ILE A CA 1
ATOM 2514 C C . ILE A 1 332 ? -6.829 -3.443 2.230 1.00 97.75 332 ILE A C 1
ATOM 2516 O O . ILE A 1 332 ? -5.864 -3.608 1.484 1.00 97.75 332 ILE A O 1
ATOM 2520 N N . GLY A 1 333 ? -6.703 -3.368 3.553 1.00 96.94 333 GLY A N 1
ATOM 2521 C CA . GLY A 1 333 ? -5.441 -3.513 4.277 1.00 96.94 333 GLY A CA 1
ATOM 2522 C C . GLY A 1 333 ? -5.342 -4.842 5.019 1.00 96.94 333 GLY A C 1
ATOM 2523 O O . GLY A 1 333 ? -6.240 -5.213 5.766 1.00 96.94 333 GLY A O 1
ATOM 2524 N N . ASN A 1 334 ? -4.245 -5.573 4.828 1.00 93.88 334 ASN A N 1
ATOM 2525 C CA . ASN A 1 334 ? -4.000 -6.854 5.491 1.00 93.88 334 ASN A CA 1
ATOM 2526 C C . ASN A 1 334 ? -2.627 -6.799 6.170 1.00 93.88 334 ASN A C 1
ATOM 2528 O O . ASN A 1 334 ? -1.611 -6.728 5.478 1.00 93.88 334 ASN A O 1
ATOM 2532 N N . LEU A 1 335 ? -2.567 -6.853 7.499 1.00 91.00 335 LEU A N 1
ATOM 2533 C CA . LEU A 1 335 ? -1.316 -6.791 8.261 1.00 91.00 335 LEU A CA 1
ATOM 2534 C C . LEU A 1 335 ? -1.184 -8.034 9.149 1.00 91.00 335 LEU A C 1
ATOM 2536 O O . LEU A 1 335 ? -1.963 -8.228 10.076 1.00 91.00 335 LEU A O 1
ATOM 2540 N N . TYR A 1 336 ? -0.202 -8.887 8.848 1.00 88.25 336 TYR A N 1
ATOM 2541 C CA . TYR A 1 336 ? 0.023 -10.157 9.540 1.00 88.25 336 TYR A CA 1
ATOM 2542 C C . TYR A 1 336 ? 1.381 -10.154 10.255 1.00 88.25 336 TYR A C 1
ATOM 2544 O O . TYR A 1 336 ? 2.428 -10.074 9.606 1.00 88.25 336 TYR A O 1
ATOM 2552 N N . ILE A 1 337 ? 1.363 -10.239 11.588 1.00 82.56 337 ILE A N 1
ATOM 2553 C CA . ILE A 1 337 ? 2.534 -10.120 12.466 1.00 82.56 337 ILE A CA 1
ATOM 2554 C C . ILE A 1 337 ? 2.787 -11.455 13.182 1.00 82.56 337 ILE A C 1
ATOM 2556 O O . ILE A 1 337 ? 2.160 -11.760 14.192 1.00 82.56 337 ILE A O 1
ATOM 2560 N N . ARG A 1 338 ? 3.733 -12.251 12.663 1.00 70.69 338 ARG A N 1
ATOM 2561 C CA . ARG A 1 338 ? 4.034 -13.626 13.131 1.00 70.69 338 ARG A CA 1
ATOM 2562 C C . ARG A 1 338 ? 4.851 -13.742 14.415 1.00 70.69 338 ARG A C 1
ATOM 2564 O O . ARG A 1 338 ? 5.024 -14.842 14.943 1.00 70.69 338 ARG A O 1
ATOM 2571 N N . SER A 1 339 ? 5.429 -12.637 14.867 1.00 64.56 339 SER A N 1
ATOM 2572 C CA . SER A 1 339 ? 6.542 -12.641 15.816 1.00 64.56 339 SER A CA 1
ATOM 2573 C C . SER A 1 339 ? 6.244 -11.902 17.099 1.00 64.56 339 SER A C 1
ATOM 2575 O O . SER A 1 339 ? 5.461 -10.958 17.124 1.00 64.56 339 SER A O 1
ATOM 2577 N N . TRP A 1 340 ? 6.981 -12.301 18.135 1.00 55.75 340 TRP A N 1
ATOM 2578 C CA . TRP A 1 340 ? 7.083 -11.603 19.407 1.00 55.75 340 TRP A CA 1
ATOM 2579 C C . TRP A 1 340 ? 7.483 -10.144 19.165 1.00 55.75 340 TRP A C 1
ATOM 2581 O O . TRP A 1 340 ? 8.633 -9.875 18.815 1.00 55.75 340 TRP A O 1
ATOM 2591 N N . VAL A 1 341 ? 6.557 -9.205 19.368 1.00 55.88 341 VAL A N 1
ATOM 2592 C CA . VAL A 1 341 ? 6.800 -7.753 19.217 1.00 55.88 341 VAL A CA 1
ATOM 2593 C C . VAL A 1 341 ? 7.532 -7.168 20.439 1.00 55.88 341 VAL A C 1
ATOM 2595 O O . VAL A 1 341 ? 7.117 -6.165 21.014 1.00 55.88 341 VAL A O 1
ATOM 2598 N N . GLY A 1 342 ? 8.602 -7.842 20.871 1.00 52.41 342 GLY A N 1
ATOM 2599 C CA . GLY A 1 342 ? 9.343 -7.552 22.097 1.00 52.41 342 GLY A CA 1
ATOM 2600 C C . GLY A 1 342 ? 10.130 -6.248 22.020 1.00 52.41 342 GLY A C 1
ATOM 2601 O O . GLY A 1 342 ? 11.326 -6.263 21.737 1.00 52.41 342 GLY A O 1
ATOM 2602 N N . VAL A 1 343 ? 9.473 -5.117 22.279 1.00 53.16 343 VAL A N 1
ATOM 2603 C CA . VAL A 1 343 ? 10.135 -3.813 22.444 1.00 53.16 343 VAL A CA 1
ATOM 2604 C C . VAL A 1 343 ? 11.115 -3.895 23.623 1.00 53.16 343 VAL A C 1
ATOM 2606 O O . VAL A 1 343 ? 10.792 -4.480 24.658 1.00 53.16 343 VAL A O 1
ATOM 2609 N N . SER A 1 344 ? 12.336 -3.395 23.430 1.00 48.88 344 SER A N 1
ATOM 2610 C CA . SER A 1 344 ? 13.324 -3.197 24.498 1.00 48.88 344 SER A CA 1
ATOM 2611 C C . SER A 1 344 ? 14.293 -2.068 24.126 1.00 48.88 344 SER A C 1
ATOM 2613 O O . SER A 1 344 ? 14.934 -2.124 23.073 1.00 48.88 344 SER A O 1
ATOM 2615 N N . ASN A 1 345 ? 14.423 -1.054 24.981 1.00 48.59 345 ASN A N 1
ATOM 2616 C CA . ASN A 1 345 ? 15.372 0.052 24.829 1.00 48.59 345 ASN A CA 1
ATOM 2617 C C . ASN A 1 345 ? 16.570 -0.116 25.788 1.00 48.59 345 ASN A C 1
ATOM 2619 O O . ASN A 1 345 ? 16.403 -0.535 26.929 1.00 48.59 345 ASN A O 1
ATOM 2623 N N . SER A 1 346 ? 17.789 0.190 25.330 1.00 49.72 346 SER A N 1
ATOM 2624 C CA . SER A 1 346 ? 19.007 0.171 26.163 1.00 49.72 346 SER A CA 1
ATOM 2625 C C . SER A 1 346 ? 19.440 1.548 26.674 1.00 49.72 346 SER A C 1
ATOM 2627 O O . SER A 1 346 ? 20.330 1.625 27.523 1.00 49.72 346 SER A O 1
ATOM 2629 N N . ASP A 1 347 ? 18.860 2.629 26.144 1.00 53.03 347 ASP A N 1
ATOM 2630 C CA . ASP A 1 347 ? 19.411 3.980 26.254 1.00 53.03 347 ASP A CA 1
ATOM 2631 C C . ASP A 1 347 ? 18.441 4.904 27.027 1.00 53.03 347 ASP A C 1
ATOM 2633 O O . ASP A 1 347 ? 17.395 5.326 26.539 1.00 53.03 347 ASP A O 1
ATOM 2637 N N . TYR A 1 348 ? 18.840 5.218 28.261 1.00 50.00 348 TYR A N 1
ATOM 2638 C CA . TYR A 1 348 ? 18.064 5.682 29.427 1.00 50.00 348 TYR A CA 1
ATOM 2639 C C . TYR A 1 348 ? 17.152 6.943 29.336 1.00 50.00 348 TYR A C 1
ATOM 2641 O O . TYR A 1 348 ? 16.741 7.422 30.390 1.00 50.00 348 TYR A O 1
ATOM 2649 N N . ASN A 1 349 ? 16.869 7.559 28.176 1.00 51.16 349 ASN A N 1
ATOM 2650 C CA . ASN A 1 349 ? 16.289 8.929 28.141 1.00 51.16 349 ASN A CA 1
ATOM 2651 C C . ASN A 1 349 ? 15.456 9.338 26.891 1.00 51.16 349 ASN A C 1
ATOM 2653 O O . ASN A 1 349 ? 15.380 10.529 26.588 1.00 51.16 349 ASN A O 1
ATOM 2657 N N . LEU A 1 350 ? 14.883 8.410 26.109 1.00 52.22 350 LEU A N 1
ATOM 2658 C CA . LEU A 1 350 ? 14.396 8.726 24.747 1.00 52.22 350 LEU A CA 1
ATOM 2659 C C . LEU A 1 350 ? 12.984 8.190 24.440 1.00 52.22 350 LEU A C 1
ATOM 2661 O O . LEU A 1 350 ? 12.824 6.999 24.185 1.00 52.22 350 LEU A O 1
ATOM 2665 N N . ASP A 1 351 ? 11.972 9.064 24.405 1.00 56.34 351 ASP A N 1
ATOM 2666 C CA . ASP A 1 351 ? 10.575 8.702 24.103 1.00 56.34 351 ASP A CA 1
ATOM 2667 C C . ASP A 1 351 ? 10.396 8.213 22.647 1.00 56.34 351 ASP A C 1
ATOM 2669 O O . ASP A 1 351 ? 10.839 8.861 21.692 1.00 56.34 351 ASP A O 1
ATOM 2673 N N . GLY A 1 352 ? 9.698 7.088 22.444 1.00 59.03 352 GLY A N 1
ATOM 2674 C CA . GLY A 1 352 ? 9.510 6.487 21.119 1.00 59.03 352 GLY A CA 1
ATOM 2675 C C . GLY A 1 352 ? 8.229 5.668 20.983 1.00 59.03 352 GLY A C 1
ATOM 2676 O O . GLY A 1 352 ? 8.222 4.468 21.239 1.00 59.03 352 GLY A O 1
ATOM 2677 N N . ASN A 1 353 ? 7.157 6.309 20.513 1.00 73.81 353 ASN A N 1
ATOM 2678 C CA . ASN A 1 353 ? 5.859 5.659 20.319 1.00 73.81 353 ASN A CA 1
ATOM 2679 C C . ASN A 1 353 ? 5.801 4.839 19.019 1.00 73.81 353 ASN A C 1
ATOM 2681 O O . ASN A 1 353 ? 6.375 5.219 17.990 1.00 73.81 353 ASN A O 1
ATOM 2685 N N . VAL A 1 354 ? 5.047 3.738 19.051 1.00 77.50 354 VAL A N 1
ATOM 2686 C CA . VAL A 1 354 ? 4.796 2.876 17.885 1.00 77.50 354 VAL A CA 1
ATOM 2687 C C . VAL A 1 354 ? 3.308 2.845 17.579 1.00 77.50 354 VAL A C 1
ATOM 2689 O O . VAL A 1 354 ? 2.505 2.505 18.444 1.00 77.50 354 VAL A O 1
ATOM 2692 N N . PHE A 1 355 ? 2.954 3.141 16.331 1.00 85.25 355 PHE A N 1
ATOM 2693 C CA . PHE A 1 355 ? 1.579 3.149 15.849 1.00 85.25 355 PHE A CA 1
ATOM 2694 C C . PHE A 1 355 ? 1.381 2.090 14.758 1.00 85.25 355 PHE A C 1
ATOM 2696 O O . PHE A 1 355 ? 2.084 2.100 13.744 1.00 85.25 355 PHE A O 1
ATOM 2703 N N . SER A 1 356 ? 0.426 1.181 14.958 1.00 88.62 356 SER A N 1
ATOM 2704 C CA . SER A 1 356 ? 0.160 0.044 14.068 1.00 88.62 356 SER A CA 1
ATOM 2705 C C . SER A 1 356 ? -1.331 -0.100 13.765 1.00 88.62 356 SER A C 1
ATOM 2707 O O . SER A 1 356 ? -2.144 -0.120 14.689 1.00 88.62 356 SER A O 1
ATOM 2709 N N . GLY A 1 357 ? -1.699 -0.246 12.490 1.00 92.00 357 GLY A N 1
ATOM 2710 C CA . GLY A 1 357 ? -3.085 -0.517 12.108 1.00 92.00 357 GLY A CA 1
ATOM 2711 C C . GLY A 1 357 ? -3.262 -1.244 10.780 1.00 92.00 357 GLY A C 1
ATOM 2712 O O . GLY A 1 357 ? -2.382 -1.241 9.917 1.00 92.00 357 GLY A O 1
ATOM 2713 N N . GLY A 1 358 ? -4.410 -1.898 10.607 1.00 93.56 358 GLY A N 1
ATOM 2714 C CA . GLY A 1 358 ? -4.694 -2.700 9.416 1.00 93.56 358 GLY A CA 1
ATOM 2715 C C . GLY A 1 358 ? -4.830 -1.865 8.140 1.00 93.56 358 GLY A C 1
ATOM 2716 O O . GLY A 1 358 ? -4.328 -2.281 7.101 1.00 93.56 358 GLY A O 1
ATOM 2717 N N . ILE A 1 359 ? -5.384 -0.648 8.212 1.00 97.56 359 ILE A N 1
ATOM 2718 C CA . ILE A 1 359 ? -5.240 0.364 7.152 1.00 97.56 359 ILE A CA 1
ATOM 2719 C C . ILE A 1 359 ? -3.969 1.182 7.384 1.00 97.56 359 ILE A C 1
ATOM 2721 O O . ILE A 1 359 ? -3.091 1.196 6.518 1.00 97.56 359 ILE A O 1
ATOM 2725 N N . SER A 1 360 ? -3.842 1.863 8.531 1.00 96.12 360 SER A N 1
ATOM 2726 C CA . SER A 1 360 ? -2.740 2.813 8.730 1.00 96.12 360 SER A CA 1
ATOM 2727 C C . SER A 1 360 ? -2.155 2.876 10.137 1.00 96.12 360 SER A C 1
ATOM 2729 O O . SER A 1 360 ? -2.870 2.750 11.123 1.00 96.12 360 SER A O 1
ATOM 2731 N N . GLY A 1 361 ? -0.849 3.128 10.241 1.00 91.62 361 GLY A N 1
ATOM 2732 C CA . GLY A 1 361 ? -0.204 3.396 11.526 1.00 91.62 361 GLY A CA 1
ATOM 2733 C C . GLY A 1 361 ? -0.758 4.679 12.142 1.00 91.62 361 GLY A C 1
ATOM 2734 O O . GLY A 1 361 ? -1.354 4.640 13.216 1.00 91.62 361 GLY A O 1
ATOM 2735 N N . VAL A 1 362 ? -0.644 5.805 11.431 1.00 92.56 362 VAL A N 1
ATOM 2736 C CA . VAL A 1 362 ? -1.277 7.076 11.825 1.00 92.56 362 VAL A CA 1
ATOM 2737 C C . VAL A 1 362 ? -2.140 7.643 10.707 1.00 92.56 362 VAL A C 1
ATOM 2739 O O . VAL A 1 362 ? -1.684 7.768 9.575 1.00 92.56 362 VAL A O 1
ATOM 2742 N N . ASN A 1 363 ? -3.361 8.060 11.041 1.00 94.81 363 ASN A N 1
ATOM 2743 C CA . ASN A 1 363 ? -4.228 8.820 10.149 1.00 94.81 363 ASN A CA 1
ATOM 2744 C C . ASN A 1 363 ? -4.339 10.284 10.584 1.00 94.81 363 ASN A C 1
ATOM 2746 O O . ASN A 1 363 ? -4.650 10.565 11.738 1.00 94.81 363 ASN A O 1
ATOM 2750 N N . SER A 1 364 ? -4.149 11.202 9.640 1.00 93.12 364 SER A N 1
ATOM 2751 C CA . SER A 1 364 ? -4.430 12.634 9.779 1.00 93.12 364 SER A CA 1
ATOM 2752 C C . SER A 1 364 ? -5.431 13.163 8.743 1.00 93.12 364 SER A C 1
ATOM 2754 O O . SER A 1 364 ? -5.786 14.337 8.817 1.00 93.12 364 SER A O 1
ATOM 2756 N N . GLY A 1 365 ? -5.882 12.320 7.807 1.00 94.94 365 GLY A N 1
ATOM 2757 C CA . GLY A 1 365 ? -6.774 12.666 6.696 1.00 94.94 365 GLY A CA 1
ATOM 2758 C C . GLY A 1 365 ? -7.972 11.721 6.576 1.00 94.94 365 GLY A C 1
ATOM 2759 O O . GLY A 1 365 ? -8.464 11.184 7.569 1.00 94.94 365 GLY A O 1
ATOM 2760 N N . LEU A 1 366 ? -8.462 11.521 5.357 1.00 96.25 366 LEU A N 1
ATOM 2761 C CA . LEU A 1 366 ? -9.693 10.778 5.096 1.00 96.25 366 LEU A CA 1
ATOM 2762 C C . LEU A 1 366 ? -9.420 9.288 4.856 1.00 96.25 366 LEU A C 1
ATOM 2764 O O . LEU A 1 366 ? -8.674 8.928 3.945 1.00 96.25 366 LEU A O 1
ATOM 2768 N N . ILE A 1 367 ? -10.085 8.429 5.625 1.00 97.88 367 ILE A N 1
ATOM 2769 C CA . ILE A 1 367 ? -10.243 7.001 5.335 1.00 97.88 367 ILE A CA 1
ATOM 2770 C C . ILE A 1 367 ? -11.740 6.725 5.155 1.00 97.88 367 ILE A C 1
ATOM 2772 O O . ILE A 1 367 ? -12.530 7.070 6.031 1.00 97.88 367 ILE A O 1
ATOM 2776 N N . GLN A 1 368 ? -12.155 6.116 4.041 1.00 97.19 368 GLN A N 1
ATOM 2777 C CA . GLN A 1 368 ? -13.565 5.763 3.838 1.00 97.19 368 GLN A CA 1
ATOM 2778 C C . GLN A 1 368 ? -13.775 4.474 3.044 1.00 97.19 368 GLN A C 1
ATOM 2780 O O . GLN A 1 368 ? -13.024 4.191 2.111 1.00 97.19 368 GLN A O 1
ATOM 2785 N N . LYS A 1 369 ? -14.834 3.715 3.360 1.00 96.94 369 LYS A N 1
ATOM 2786 C CA . LYS A 1 369 ? -15.185 2.473 2.636 1.00 96.94 369 LYS A CA 1
ATOM 2787 C C . LYS A 1 369 ? -14.048 1.443 2.649 1.00 96.94 369 LYS A C 1
ATOM 2789 O O . LYS A 1 369 ? -13.848 0.710 1.687 1.00 96.94 369 LYS A O 1
ATOM 2794 N N . CYS A 1 370 ? -13.250 1.428 3.715 1.00 98.06 370 CYS A N 1
ATOM 2795 C CA . CYS A 1 370 ? -12.039 0.620 3.812 1.00 98.06 370 CYS A CA 1
ATOM 2796 C C . CYS A 1 370 ? -12.257 -0.613 4.688 1.00 98.06 370 CYS A C 1
ATOM 2798 O O . CYS A 1 370 ? -12.995 -0.570 5.673 1.00 98.06 370 CYS A O 1
ATOM 2800 N N . ARG A 1 371 ? -11.562 -1.705 4.351 1.00 95.94 371 ARG A N 1
ATOM 2801 C CA . ARG A 1 371 ? -11.595 -2.952 5.123 1.00 95.94 371 ARG A CA 1
ATOM 2802 C C . ARG A 1 371 ? -10.206 -3.348 5.597 1.00 95.94 371 ARG A C 1
ATOM 2804 O O . ARG A 1 371 ? -9.289 -3.457 4.786 1.00 95.94 371 ARG A O 1
ATOM 2811 N N . ALA A 1 372 ? -10.065 -3.621 6.886 1.00 96.75 372 ALA A N 1
ATOM 2812 C CA . ALA A 1 372 ? -8.833 -4.120 7.476 1.00 96.75 372 ALA A CA 1
ATOM 2813 C C . ALA A 1 372 ? -8.971 -5.550 8.011 1.00 96.75 372 ALA A C 1
ATOM 2815 O O . ALA A 1 372 ? -9.959 -5.864 8.665 1.00 96.75 372 ALA A O 1
ATOM 2816 N N . THR A 1 373 ? -7.922 -6.356 7.835 1.00 95.12 373 THR A N 1
ATOM 2817 C CA . THR A 1 373 ? -7.636 -7.515 8.694 1.00 95.12 373 THR A CA 1
ATOM 2818 C C . THR A 1 373 ? -6.244 -7.334 9.308 1.00 95.12 373 THR A C 1
ATOM 2820 O O . THR A 1 373 ? -5.247 -7.223 8.587 1.00 95.12 373 THR A O 1
ATOM 2823 N N . LEU A 1 374 ? -6.161 -7.308 10.637 1.00 93.75 374 LEU A N 1
ATOM 2824 C CA . LEU A 1 374 ? -4.920 -7.219 11.410 1.00 93.75 374 LEU A CA 1
ATOM 2825 C C . LEU A 1 374 ? -4.807 -8.429 12.340 1.00 93.75 374 LEU A C 1
ATOM 2827 O O . LEU A 1 374 ? -5.584 -8.563 13.279 1.00 93.75 374 LEU A O 1
ATOM 2831 N N . THR A 1 375 ? -3.808 -9.283 12.117 1.00 91.56 375 THR A N 1
ATOM 2832 C CA . THR A 1 375 ? -3.503 -10.406 13.015 1.00 91.56 375 THR A CA 1
ATOM 2833 C C . THR A 1 375 ? -2.121 -10.253 13.630 1.00 91.56 375 THR A C 1
ATOM 2835 O O . THR A 1 375 ? -1.137 -10.018 12.924 1.00 91.56 375 THR A O 1
ATOM 2838 N N . ILE A 1 376 ? -2.037 -10.447 14.943 1.00 87.19 376 ILE A N 1
ATOM 2839 C CA . ILE A 1 376 ? -0.795 -10.536 15.706 1.00 87.19 376 ILE A CA 1
ATOM 2840 C C . ILE A 1 376 ? -0.770 -11.909 16.374 1.00 87.19 376 ILE A C 1
ATOM 2842 O O . ILE A 1 376 ? -1.595 -12.190 17.240 1.00 87.19 376 ILE A O 1
ATOM 2846 N N . ASP A 1 377 ? 0.168 -12.772 15.983 1.00 85.00 377 ASP A N 1
ATOM 2847 C CA . ASP A 1 377 ? 0.253 -14.122 16.548 1.00 85.00 377 ASP A CA 1
ATOM 2848 C C . ASP A 1 377 ? 0.678 -14.076 18.027 1.00 85.00 377 ASP A C 1
ATOM 2850 O O . ASP A 1 377 ? 0.106 -14.786 18.851 1.00 85.00 377 ASP A O 1
ATOM 2854 N N . ILE A 1 378 ? 1.672 -13.243 18.380 1.00 78.44 378 ILE A N 1
ATOM 2855 C CA . ILE A 1 378 ? 2.170 -13.100 19.761 1.00 78.44 378 ILE A CA 1
ATOM 2856 C C . ILE A 1 378 ? 2.563 -11.644 20.066 1.00 78.44 378 ILE A C 1
ATOM 2858 O O . ILE A 1 378 ? 3.627 -11.171 19.659 1.00 78.44 378 ILE A O 1
ATOM 2862 N N . LEU A 1 379 ? 1.747 -10.945 20.858 1.00 78.56 379 LEU A N 1
ATOM 2863 C CA . LEU A 1 379 ? 2.071 -9.618 21.393 1.00 78.56 379 LEU A CA 1
ATOM 2864 C C . LEU A 1 379 ? 2.852 -9.759 22.713 1.00 78.56 379 LEU A C 1
ATOM 2866 O O . LEU A 1 379 ? 2.261 -10.073 23.742 1.00 78.56 379 LEU A O 1
ATOM 2870 N N . ASN A 1 380 ? 4.168 -9.529 22.705 1.00 73.12 380 ASN A N 1
ATOM 2871 C CA . ASN A 1 380 ? 5.006 -9.577 23.912 1.00 73.12 380 ASN A CA 1
ATOM 2872 C C . ASN A 1 380 ? 5.529 -8.181 24.269 1.00 73.12 380 ASN A C 1
ATOM 2874 O O . ASN A 1 380 ? 6.227 -7.574 23.464 1.00 73.12 380 ASN A O 1
ATOM 2878 N N . VAL A 1 381 ? 5.207 -7.685 25.464 1.00 68.19 381 VAL A N 1
ATOM 2879 C CA . VAL A 1 381 ? 5.590 -6.346 25.937 1.00 68.19 381 VAL A CA 1
ATOM 2880 C C . VAL A 1 381 ? 6.680 -6.479 27.006 1.00 68.19 381 VAL A C 1
ATOM 2882 O O . VAL A 1 381 ? 6.451 -7.031 28.091 1.00 68.19 381 VAL A O 1
ATOM 2885 N N . SER A 1 382 ? 7.887 -6.000 26.690 1.00 58.47 382 SER A N 1
ATOM 2886 C CA . SER A 1 382 ? 9.118 -6.401 27.386 1.00 58.47 382 SER A CA 1
ATOM 2887 C C . SER A 1 382 ? 10.130 -5.279 27.652 1.00 58.47 382 SER A C 1
ATOM 2889 O O . SER A 1 382 ? 11.330 -5.505 27.515 1.00 58.47 382 SER A O 1
ATOM 2891 N N . ASP A 1 383 ? 9.657 -4.087 28.027 1.00 58.78 383 ASP A N 1
ATOM 2892 C CA . ASP A 1 383 ? 10.498 -2.880 28.081 1.00 58.78 383 ASP A CA 1
ATOM 2893 C C . ASP A 1 383 ? 10.584 -2.184 29.456 1.00 58.78 383 ASP A C 1
ATOM 2895 O O . ASP A 1 383 ? 9.764 -2.416 30.355 1.00 58.78 383 ASP A O 1
ATOM 2899 N N . ASP A 1 384 ? 11.592 -1.316 29.552 1.00 52.50 384 ASP A N 1
ATOM 2900 C CA . ASP A 1 384 ? 12.202 -0.706 30.738 1.00 52.50 384 ASP A CA 1
ATOM 2901 C C . ASP A 1 384 ? 11.864 0.791 30.896 1.00 52.50 384 ASP A C 1
ATOM 2903 O O . ASP A 1 384 ? 11.781 1.301 32.014 1.00 52.50 384 ASP A O 1
ATOM 2907 N N . TYR A 1 385 ? 11.576 1.485 29.783 1.00 55.03 385 TYR A N 1
ATOM 2908 C CA . TYR A 1 385 ? 11.347 2.939 29.740 1.00 55.03 385 TYR A CA 1
ATOM 2909 C C . TYR A 1 385 ? 10.089 3.356 28.961 1.00 55.03 385 TYR A C 1
ATOM 2911 O O . TYR A 1 385 ? 9.604 2.609 28.116 1.00 55.03 385 TYR A O 1
ATOM 2919 N N . HIS A 1 386 ? 9.592 4.559 29.290 1.00 56.56 386 HIS A N 1
ATOM 2920 C CA . HIS A 1 386 ? 8.295 5.161 28.933 1.00 56.56 386 HIS A CA 1
ATOM 2921 C C . HIS A 1 386 ? 7.935 5.152 27.432 1.00 56.56 386 HIS A C 1
ATOM 2923 O O . HIS A 1 386 ? 8.211 6.126 26.726 1.00 56.56 386 HIS A O 1
ATOM 2929 N N . HIS A 1 387 ? 7.245 4.122 26.937 1.00 63.81 387 HIS A N 1
ATOM 2930 C CA . HIS A 1 387 ? 6.732 4.088 25.554 1.00 63.81 387 HIS A CA 1
ATOM 2931 C C . HIS A 1 387 ? 5.237 3.734 25.493 1.00 63.81 387 HIS A C 1
ATOM 2933 O O . HIS A 1 387 ? 4.788 2.798 26.160 1.00 63.81 387 HIS A O 1
ATOM 2939 N N . ASP A 1 388 ? 4.477 4.457 24.658 1.00 73.12 388 ASP A N 1
ATOM 2940 C CA . ASP A 1 388 ? 3.115 4.073 24.268 1.00 73.12 388 ASP A CA 1
ATOM 2941 C C . ASP A 1 388 ? 3.175 3.158 23.028 1.00 73.12 388 ASP A C 1
ATOM 2943 O O . ASP A 1 388 ? 3.631 3.567 21.951 1.00 73.12 388 ASP A O 1
ATOM 2947 N N . PHE A 1 389 ? 2.668 1.928 23.151 1.00 76.31 389 PHE A N 1
ATOM 2948 C CA . PHE A 1 389 ? 2.427 1.039 22.008 1.00 76.31 389 PHE A CA 1
ATOM 2949 C C . PHE A 1 389 ? 0.952 1.105 21.608 1.00 76.31 389 PHE A C 1
ATOM 2951 O O . PHE A 1 389 ? 0.075 0.829 22.425 1.00 76.31 389 PHE A O 1
ATOM 2958 N N . VAL A 1 390 ? 0.662 1.483 20.364 1.00 84.25 390 VAL A N 1
ATOM 2959 C CA . VAL A 1 390 ? -0.676 1.929 19.964 1.00 84.25 390 VAL A CA 1
ATOM 2960 C C . VAL A 1 390 ? -1.164 1.144 18.747 1.00 84.25 390 VAL A C 1
ATOM 2962 O O . VAL A 1 390 ? -0.680 1.333 17.629 1.00 84.25 390 VAL A O 1
ATOM 2965 N N . ILE A 1 391 ? -2.131 0.254 18.968 1.00 88.56 391 ILE A N 1
ATOM 2966 C CA . ILE A 1 391 ? -2.663 -0.674 17.966 1.00 88.56 391 ILE A CA 1
ATOM 2967 C C . ILE A 1 391 ? -4.156 -0.434 17.749 1.00 88.56 391 ILE A C 1
ATOM 2969 O O . ILE A 1 391 ? -4.912 -0.379 18.719 1.00 88.56 391 ILE A O 1
ATOM 2973 N N . GLY A 1 392 ? -4.604 -0.398 16.495 1.00 91.56 392 GLY A N 1
ATOM 2974 C CA . GLY A 1 392 ? -6.031 -0.511 16.196 1.00 91.56 392 GLY A CA 1
ATOM 2975 C C . GLY A 1 392 ? -6.335 -1.276 14.918 1.00 91.56 392 GLY A C 1
ATOM 2976 O O . GLY A 1 392 ? -5.504 -1.330 14.014 1.00 91.56 392 GLY A O 1
ATOM 2977 N N . GLY A 1 393 ? -7.521 -1.883 14.837 1.00 92.81 393 GLY A N 1
ATOM 2978 C CA . GLY A 1 393 ? -7.920 -2.692 13.682 1.00 92.81 393 GLY A CA 1
ATOM 2979 C C . GLY A 1 393 ? -7.862 -1.918 12.361 1.00 92.81 393 GLY A C 1
ATOM 2980 O O . GLY A 1 393 ? -7.184 -2.353 11.430 1.00 92.81 393 GLY A O 1
ATOM 2981 N N . LEU A 1 394 ? -8.487 -0.738 12.287 1.00 94.88 394 LEU A N 1
ATOM 2982 C CA . LEU A 1 394 ? -8.329 0.196 11.167 1.00 94.88 394 LEU A CA 1
ATOM 2983 C C . LEU A 1 394 ? -7.024 0.989 11.295 1.00 94.88 394 LEU A C 1
ATOM 2985 O O . LEU A 1 394 ? -6.213 0.975 10.365 1.00 94.88 394 LEU A O 1
ATOM 2989 N N . VAL A 1 395 ? -6.811 1.691 12.417 1.00 94.56 395 VAL A N 1
ATOM 2990 C CA . VAL A 1 395 ? -5.649 2.586 12.579 1.00 94.56 395 VAL A CA 1
ATOM 2991 C C . VAL A 1 395 ? -4.997 2.555 13.959 1.00 94.56 395 VAL A C 1
ATOM 2993 O O . VAL A 1 395 ? -5.675 2.461 14.976 1.00 94.56 395 VAL A O 1
ATOM 2996 N N . GLY A 1 396 ? -3.674 2.725 14.011 1.00 89.38 396 GLY A N 1
ATOM 2997 C CA . GLY A 1 396 ? -2.943 2.873 15.274 1.00 89.38 396 GLY A CA 1
ATOM 2998 C C . GLY A 1 396 ? -3.390 4.125 16.027 1.00 89.38 396 GLY A C 1
ATOM 2999 O O . GLY A 1 396 ? -4.013 4.031 17.082 1.00 89.38 396 GLY A O 1
ATOM 3000 N N . ALA A 1 397 ? -3.152 5.310 15.465 1.00 87.81 397 ALA A N 1
ATOM 3001 C CA . ALA A 1 397 ? -3.716 6.547 16.005 1.00 87.81 397 ALA A CA 1
ATOM 3002 C C . ALA A 1 397 ? -4.318 7.454 14.934 1.00 87.81 397 ALA A C 1
ATOM 3004 O O . ALA A 1 397 ? -3.745 7.677 13.871 1.00 87.81 397 ALA A O 1
ATOM 3005 N N . ASN A 1 398 ? -5.475 8.017 15.254 1.00 79.69 398 ASN A N 1
ATOM 3006 C CA . ASN A 1 398 ? -6.210 8.948 14.415 1.00 79.69 398 ASN A CA 1
ATOM 3007 C C . ASN A 1 398 ? -5.998 10.361 14.996 1.00 79.69 398 ASN A C 1
ATOM 3009 O O . ASN A 1 398 ? -6.601 10.707 16.011 1.00 79.69 398 ASN A O 1
ATOM 3013 N N . ILE A 1 399 ? -5.045 11.126 14.446 1.00 79.50 399 ILE A N 1
ATOM 3014 C CA . ILE A 1 399 ? -4.476 12.352 15.043 1.00 79.50 399 ILE A CA 1
ATOM 3015 C C . ILE A 1 399 ? -4.546 13.515 14.052 1.00 79.50 399 ILE A C 1
ATOM 3017 O O . ILE A 1 399 ? -4.011 13.432 12.946 1.00 79.50 399 ILE A O 1
ATOM 3021 N N . THR A 1 400 ? -5.165 14.628 14.448 1.00 66.62 400 THR A N 1
ATOM 3022 C CA . THR A 1 400 ? -5.514 15.704 13.508 1.00 66.62 400 THR A CA 1
ATOM 3023 C C . THR A 1 400 ? -5.515 17.093 14.136 1.00 66.62 400 THR A C 1
ATOM 3025 O O . THR A 1 400 ? -5.871 17.280 15.299 1.00 66.62 400 THR A O 1
ATOM 3028 N N . TYR A 1 401 ? -5.185 18.089 13.311 1.00 60.12 401 TYR A N 1
ATOM 3029 C CA . TYR A 1 401 ? -5.402 19.505 13.610 1.00 60.12 401 TYR A CA 1
ATOM 3030 C C . TYR A 1 401 ? -6.742 20.040 13.063 1.00 60.12 401 TYR A C 1
ATOM 3032 O O . TYR A 1 401 ? -7.191 21.090 13.514 1.00 60.12 401 TYR A O 1
ATOM 3040 N N . SER A 1 402 ? -7.395 19.342 12.120 1.00 58.44 402 SER A N 1
ATOM 3041 C CA . SER A 1 402 ? -8.659 19.782 11.489 1.00 58.44 402 SER A CA 1
ATOM 3042 C C . SER A 1 402 ? -9.421 18.752 10.628 1.00 58.44 402 SER A C 1
ATOM 3044 O O . SER A 1 402 ? -10.523 19.063 10.183 1.00 58.44 402 SER A O 1
ATOM 3046 N N . SER A 1 403 ? -8.837 17.595 10.290 1.00 67.62 403 SER A N 1
ATOM 3047 C CA . SER A 1 403 ? -9.156 16.883 9.035 1.00 67.62 403 SER A CA 1
ATOM 3048 C C . SER A 1 403 ? -9.189 15.348 9.075 1.00 67.62 403 SER A C 1
ATOM 3050 O O . SER A 1 403 ? -9.702 14.770 8.116 1.00 67.62 403 SER A O 1
ATOM 3052 N N . ALA A 1 404 ? -8.705 14.663 10.124 1.00 88.06 404 ALA A N 1
ATOM 3053 C CA . ALA A 1 404 ? -8.744 13.193 10.107 1.00 88.06 404 ALA A CA 1
ATOM 3054 C C . ALA A 1 404 ? -10.154 12.669 10.354 1.00 88.06 404 ALA A C 1
ATOM 3056 O O . ALA A 1 404 ? -10.812 13.064 11.323 1.00 88.06 404 ALA A O 1
ATOM 3057 N N . LYS A 1 405 ? -10.591 11.764 9.485 1.00 93.00 405 LYS A N 1
ATOM 3058 C CA . LYS A 1 405 ? -11.955 11.244 9.419 1.00 93.00 405 LYS A CA 1
ATOM 3059 C C . LYS A 1 405 ? -11.932 9.769 9.028 1.00 93.00 405 LYS A C 1
ATOM 3061 O O . LYS A 1 405 ? -11.129 9.390 8.172 1.00 93.00 405 LYS A O 1
ATOM 3066 N N . ILE A 1 406 ? -12.802 8.958 9.630 1.00 95.19 406 ILE A N 1
ATOM 3067 C CA . ILE A 1 406 ? -12.995 7.549 9.255 1.00 95.19 406 ILE A CA 1
ATOM 3068 C C . ILE A 1 406 ? -14.489 7.278 9.059 1.00 95.19 406 ILE A C 1
ATOM 3070 O O . ILE A 1 406 ? -15.263 7.454 9.994 1.00 95.19 406 ILE A O 1
ATOM 3074 N N . TYR A 1 407 ? -14.875 6.844 7.858 1.00 95.69 407 TYR A N 1
ATOM 3075 C CA . TYR A 1 407 ? -16.273 6.602 7.481 1.00 95.69 407 TYR A CA 1
ATOM 3076 C C . TYR A 1 407 ? -16.499 5.207 6.909 1.00 95.69 407 TYR A C 1
ATOM 3078 O O . TYR A 1 407 ? -15.664 4.725 6.137 1.00 95.69 407 TYR A O 1
ATOM 3086 N N . GLN A 1 408 ? -17.660 4.602 7.176 1.00 96.31 408 GLN A N 1
ATOM 3087 C CA . GLN A 1 408 ? -18.157 3.434 6.429 1.00 96.31 408 GLN A CA 1
ATOM 3088 C C . GLN A 1 408 ? -17.102 2.318 6.313 1.00 96.31 408 GLN A C 1
ATOM 3090 O O . GLN A 1 408 ? -16.866 1.801 5.223 1.00 96.31 408 GLN A O 1
ATOM 3095 N N . SER A 1 409 ? -16.383 2.019 7.399 1.00 97.56 409 SER A N 1
ATOM 3096 C CA . SER A 1 409 ? -15.189 1.161 7.374 1.00 97.56 409 SER A CA 1
ATOM 3097 C C . SER A 1 409 ? -15.242 0.047 8.421 1.00 97.56 409 SER A C 1
ATOM 3099 O O . SER A 1 409 ? -15.730 0.243 9.534 1.00 97.56 409 SER A O 1
ATOM 3101 N N . TYR A 1 410 ? -14.692 -1.115 8.062 1.00 95.88 410 TYR A N 1
ATOM 3102 C CA . TYR A 1 410 ? -14.692 -2.328 8.883 1.00 95.88 410 TYR A CA 1
ATOM 3103 C C . TYR A 1 410 ? -13.273 -2.780 9.232 1.00 95.88 410 TYR A C 1
ATOM 3105 O O . TYR A 1 410 ? -12.389 -2.794 8.367 1.00 95.88 410 TYR A O 1
ATOM 3113 N N . SER A 1 411 ? -13.053 -3.219 10.472 1.00 96.00 411 SER A N 1
ATOM 3114 C CA . SER A 1 411 ? -11.826 -3.930 10.839 1.00 96.00 411 SER A CA 1
ATOM 3115 C C . SER A 1 411 ? -12.046 -5.229 11.594 1.00 96.00 411 SER A C 1
ATOM 3117 O O . SER A 1 411 ? -12.708 -5.289 12.624 1.00 96.00 411 SER A O 1
ATOM 3119 N N . GLU A 1 412 ? -11.356 -6.252 11.118 1.00 94.75 412 GLU A N 1
ATOM 3120 C CA . GLU A 1 412 ? -11.154 -7.525 11.779 1.00 94.75 412 GLU A CA 1
ATOM 3121 C C . GLU A 1 412 ? -9.781 -7.517 12.471 1.00 94.75 412 GLU A C 1
ATOM 3123 O O . GLU A 1 412 ? -8.745 -7.368 11.818 1.00 94.75 412 GLU A O 1
ATOM 3128 N N . MET A 1 413 ? -9.747 -7.668 13.794 1.00 93.75 413 MET A N 1
ATOM 3129 C CA . MET A 1 413 ? -8.519 -7.641 14.583 1.00 93.75 413 MET A CA 1
ATOM 3130 C C . MET A 1 413 ? -8.392 -8.890 15.457 1.00 93.75 413 MET A C 1
ATOM 3132 O O . MET A 1 413 ? -9.267 -9.180 16.265 1.00 93.75 413 MET A O 1
ATOM 3136 N N . HIS A 1 414 ? -7.269 -9.595 15.335 1.00 91.56 414 HIS A N 1
ATOM 3137 C CA . HIS A 1 414 ? -6.961 -10.820 16.077 1.00 91.56 414 HIS A CA 1
ATOM 3138 C C . HIS A 1 414 ? -5.613 -10.676 16.788 1.00 91.56 414 HIS A C 1
ATOM 3140 O O . HIS A 1 414 ? -4.601 -10.399 16.142 1.00 91.56 414 HIS A O 1
ATOM 3146 N N . ILE A 1 415 ? -5.564 -10.888 18.104 1.00 88.38 415 ILE A N 1
ATOM 3147 C CA . ILE A 1 415 ? -4.309 -10.990 18.866 1.00 88.38 415 ILE A CA 1
ATOM 3148 C C . ILE A 1 415 ? -4.274 -12.362 19.541 1.00 88.38 415 ILE A C 1
ATOM 3150 O O . ILE A 1 415 ? -4.778 -12.527 20.646 1.00 88.38 415 ILE A O 1
ATOM 3154 N N . ASN A 1 416 ? -3.694 -13.355 18.862 1.00 87.69 416 ASN A N 1
ATOM 3155 C CA . ASN A 1 416 ? -3.857 -14.784 19.173 1.00 87.69 416 ASN A CA 1
ATOM 3156 C C . ASN A 1 416 ? -3.241 -15.201 20.525 1.00 87.69 416 ASN A C 1
ATOM 3158 O O . ASN A 1 416 ? -3.632 -16.209 21.117 1.00 87.69 416 ASN A O 1
ATOM 3162 N N . SER A 1 417 ? -2.266 -14.447 21.031 1.00 81.06 417 SER A N 1
ATOM 3163 C CA . SER A 1 417 ? -1.682 -14.608 22.368 1.00 81.06 417 SER A CA 1
ATOM 3164 C C . SER A 1 417 ? -1.003 -13.317 22.816 1.00 81.06 417 SER A C 1
ATOM 3166 O O . SER A 1 417 ? -0.433 -12.593 21.993 1.00 81.06 417 SER A O 1
ATOM 3168 N N . PHE A 1 418 ? -0.981 -13.055 24.126 1.00 77.56 418 PHE A N 1
ATOM 3169 C CA . PHE A 1 418 ? -0.244 -11.919 24.686 1.00 77.56 418 PHE A CA 1
ATOM 3170 C C . PHE A 1 418 ? 0.581 -12.270 25.933 1.00 77.56 418 PHE A C 1
ATOM 3172 O O . PHE A 1 418 ? 0.249 -13.162 26.718 1.00 77.56 418 PHE A O 1
ATOM 3179 N N . TRP A 1 419 ? 1.702 -11.562 26.078 1.00 73.06 419 TRP A N 1
ATOM 3180 C CA . TRP A 1 419 ? 2.728 -11.767 27.097 1.00 73.06 419 TRP A CA 1
ATOM 3181 C C . TRP A 1 419 ? 3.125 -10.413 27.705 1.00 73.06 419 TRP A C 1
ATOM 3183 O O . TRP A 1 419 ? 3.398 -9.447 26.993 1.00 73.06 419 TRP A O 1
ATOM 3193 N N . LEU A 1 420 ? 3.181 -10.359 29.035 1.00 65.19 420 LEU A N 1
ATOM 3194 C CA . LEU A 1 420 ? 3.646 -9.218 29.825 1.00 65.19 420 LEU A CA 1
ATOM 3195 C C . LEU A 1 420 ? 4.829 -9.691 30.666 1.00 65.19 420 LEU A C 1
ATOM 3197 O O . LEU A 1 420 ? 4.637 -10.426 31.635 1.00 65.19 420 LEU A O 1
ATOM 3201 N N . SER A 1 421 ? 6.054 -9.315 30.294 1.00 59.66 421 SER A N 1
ATOM 3202 C CA . SER A 1 421 ? 7.226 -9.788 31.040 1.00 59.66 421 SER A CA 1
ATOM 3203 C C . SER A 1 421 ? 7.403 -9.025 32.361 1.00 59.66 421 SER A C 1
ATOM 3205 O O . SER A 1 421 ? 7.425 -7.788 32.402 1.00 59.66 421 SER A O 1
ATOM 3207 N N . SER A 1 422 ? 7.579 -9.778 33.451 1.00 51.22 422 SER A N 1
ATOM 3208 C CA . SER A 1 422 ? 7.846 -9.265 34.803 1.00 51.22 422 SER A CA 1
ATOM 3209 C C . SER A 1 422 ? 9.305 -8.836 35.008 1.00 51.22 422 SER A C 1
ATOM 3211 O O . SER A 1 422 ? 9.798 -8.798 36.134 1.00 51.22 422 SER A O 1
ATOM 3213 N N . LEU A 1 423 ? 10.031 -8.552 33.924 1.00 49.88 423 LEU A N 1
ATOM 3214 C CA . LEU A 1 423 ? 11.310 -7.878 34.037 1.00 49.88 423 LEU A CA 1
ATOM 3215 C C . LEU A 1 423 ? 11.050 -6.446 34.528 1.00 49.88 423 LEU A C 1
ATOM 3217 O O . LEU A 1 423 ? 10.292 -5.700 33.900 1.00 49.88 423 LEU A O 1
ATOM 3221 N N . LEU A 1 424 ? 11.748 -6.133 35.628 1.00 48.03 424 LEU A N 1
ATOM 3222 C CA . LEU A 1 424 ? 12.110 -4.824 36.195 1.00 48.03 424 LEU A CA 1
ATOM 3223 C C . LEU A 1 424 ? 11.310 -4.354 37.415 1.00 48.03 424 LEU A C 1
ATOM 3225 O O . LEU A 1 424 ? 10.098 -4.176 37.379 1.00 48.03 424 LEU A O 1
ATOM 3229 N N . LYS A 1 425 ? 12.062 -4.101 38.496 1.00 48.50 425 LYS A N 1
ATOM 3230 C CA . LYS A 1 425 ? 11.556 -3.748 39.835 1.00 48.50 425 LYS A CA 1
ATOM 3231 C C . LYS A 1 425 ? 11.762 -2.281 40.226 1.00 48.50 425 LYS A C 1
ATOM 3233 O O . LYS A 1 425 ? 11.297 -1.872 41.284 1.00 48.50 425 LYS A O 1
ATOM 3238 N N . ASN A 1 426 ? 12.468 -1.509 39.394 1.00 47.00 426 ASN A N 1
ATOM 3239 C CA . ASN A 1 426 ? 13.008 -0.191 39.757 1.00 47.00 426 ASN A CA 1
ATOM 3240 C C . ASN A 1 426 ? 12.557 0.958 38.831 1.00 47.00 426 ASN A C 1
ATOM 3242 O O . ASN A 1 426 ? 12.870 2.115 39.108 1.00 47.00 426 ASN A O 1
ATOM 3246 N N . SER A 1 427 ? 11.850 0.668 37.736 1.00 46.69 427 SER A N 1
ATOM 3247 C CA . SER A 1 427 ? 11.492 1.658 36.713 1.00 46.69 427 SER A CA 1
ATOM 3248 C C . SER A 1 427 ? 10.183 2.363 37.101 1.00 46.69 427 SER A C 1
ATOM 3250 O O . SER A 1 427 ? 9.123 1.746 37.151 1.00 46.69 427 SER A O 1
ATOM 3252 N N . VAL A 1 428 ? 10.249 3.666 37.404 1.00 49.16 428 VAL A N 1
ATOM 3253 C CA . VAL A 1 428 ? 9.108 4.472 37.912 1.00 49.16 428 VAL A CA 1
ATOM 3254 C C . VAL A 1 428 ? 8.112 4.857 36.794 1.00 49.16 428 VAL A C 1
ATOM 3256 O O . VAL A 1 428 ? 7.080 5.478 37.047 1.00 49.16 428 VAL A O 1
ATOM 3259 N N . GLY A 1 429 ? 8.403 4.487 35.544 1.00 51.41 429 GLY A N 1
ATOM 3260 C CA . GLY A 1 429 ? 7.562 4.771 34.387 1.00 51.41 429 GLY A CA 1
ATOM 3261 C C . GLY A 1 429 ? 6.505 3.703 34.124 1.00 51.41 429 GLY A C 1
ATOM 3262 O O . GLY A 1 429 ? 6.816 2.519 34.014 1.00 51.41 429 GLY A O 1
ATOM 3263 N N . MET A 1 430 ? 5.247 4.122 33.964 1.00 50.34 430 MET A N 1
ATOM 3264 C CA . MET A 1 430 ? 4.209 3.238 33.428 1.00 50.34 430 MET A CA 1
ATOM 3265 C C . MET A 1 430 ? 4.374 3.116 31.913 1.00 50.34 430 MET A C 1
ATOM 3267 O O . MET A 1 430 ? 4.155 4.087 31.191 1.00 50.34 430 MET A O 1
ATOM 3271 N N . ASN A 1 431 ? 4.716 1.914 31.455 1.00 55.50 431 ASN A N 1
ATOM 3272 C CA . ASN A 1 431 ? 4.614 1.536 30.050 1.00 55.50 431 ASN A CA 1
ATOM 3273 C C . ASN A 1 431 ? 3.184 1.119 29.734 1.00 55.50 431 ASN A C 1
ATOM 3275 O O . ASN A 1 431 ? 2.575 0.349 30.483 1.00 55.50 431 ASN A O 1
ATOM 3279 N N . TYR A 1 432 ? 2.659 1.628 28.623 1.00 69.12 432 TYR A N 1
ATOM 3280 C CA . TYR A 1 432 ? 1.272 1.432 28.245 1.00 69.12 432 TYR A CA 1
ATOM 3281 C C . TYR A 1 432 ? 1.148 0.801 26.862 1.00 69.12 432 TYR A C 1
ATOM 3283 O O . TYR A 1 432 ? 1.819 1.190 25.907 1.00 69.12 432 TYR A O 1
ATOM 3291 N N . VAL A 1 433 ? 0.205 -0.131 26.744 1.00 75.69 433 VAL A N 1
ATOM 3292 C CA . VAL A 1 433 ? -0.268 -0.618 25.449 1.00 75.69 433 VAL A CA 1
ATOM 3293 C C . VAL A 1 433 ? -1.743 -0.297 25.310 1.00 75.69 433 VAL A C 1
ATOM 3295 O O . VAL A 1 433 ? -2.532 -0.597 26.209 1.00 75.69 433 VAL A O 1
ATOM 3298 N N . TYR A 1 434 ? -2.082 0.324 24.185 1.00 81.56 434 TYR A N 1
ATOM 3299 C CA . TYR A 1 434 ? -3.419 0.731 23.786 1.00 81.56 434 TYR A CA 1
ATOM 3300 C C . TYR A 1 434 ? -3.860 -0.148 22.624 1.00 81.56 434 TYR A C 1
ATOM 3302 O O . TYR A 1 434 ? -3.248 -0.106 21.558 1.00 81.56 434 TYR A O 1
ATOM 3310 N N . VAL A 1 435 ? -4.919 -0.927 22.827 1.00 85.69 435 VAL A N 1
ATOM 3311 C CA . VAL A 1 435 ? -5.538 -1.731 21.770 1.00 85.69 435 VAL A CA 1
ATOM 3312 C C . VAL A 1 435 ? -6.993 -1.315 21.609 1.00 85.69 435 VAL A C 1
ATOM 3314 O O . VAL A 1 435 ? -7.741 -1.313 22.588 1.00 85.69 435 VAL A O 1
ATOM 3317 N N . GLY A 1 436 ? -7.395 -0.980 20.383 1.00 88.50 436 GLY A N 1
ATOM 3318 C CA . GLY A 1 436 ? -8.794 -0.736 20.035 1.00 88.50 436 GLY A CA 1
ATOM 3319 C C . GLY A 1 436 ? -9.240 -1.520 18.806 1.00 88.50 436 GLY A C 1
ATOM 3320 O O . GLY A 1 436 ? -8.508 -1.605 17.824 1.00 88.50 436 GLY A O 1
ATOM 3321 N N . GLY A 1 437 ? -10.452 -2.070 18.823 1.00 87.81 437 GLY A N 1
ATOM 3322 C CA . GLY A 1 437 ? -10.990 -2.833 17.690 1.00 87.81 437 GLY A CA 1
ATOM 3323 C C . GLY A 1 437 ? -11.080 -2.028 16.391 1.00 87.81 437 GLY A C 1
ATOM 3324 O O . GLY A 1 437 ? -10.813 -2.591 15.334 1.00 87.81 437 GLY A O 1
ATOM 3325 N N . LEU A 1 438 ? -11.341 -0.713 16.465 1.00 91.06 438 LEU A N 1
ATOM 3326 C CA . LEU A 1 438 ? -11.164 0.225 15.343 1.00 91.06 438 LEU A CA 1
ATOM 3327 C C . LEU A 1 438 ? -9.836 0.994 15.416 1.00 91.06 438 LEU A C 1
ATOM 3329 O O . LEU A 1 438 ? -9.064 0.994 14.457 1.00 91.06 438 LEU A O 1
ATOM 3333 N N . MET A 1 439 ? -9.578 1.693 16.525 1.00 91.81 439 MET A N 1
ATOM 3334 C CA . MET A 1 439 ? -8.478 2.656 16.650 1.00 91.81 439 MET A CA 1
ATOM 3335 C C . MET A 1 439 ? -7.719 2.469 17.960 1.00 91.81 439 MET A C 1
ATOM 3337 O O . MET A 1 439 ? -8.345 2.371 19.006 1.00 91.81 439 MET A O 1
ATOM 3341 N N . GLY A 1 440 ? -6.390 2.528 17.970 1.00 86.56 440 GLY A N 1
ATOM 3342 C CA . GLY A 1 440 ? -5.655 2.532 19.242 1.00 86.56 440 GLY A CA 1
ATOM 3343 C C . GLY A 1 440 ? -5.908 3.810 20.051 1.00 86.56 440 GLY A C 1
ATOM 3344 O O . GLY A 1 440 ? -6.233 3.745 21.236 1.00 86.56 440 GLY A O 1
ATOM 3345 N N . THR A 1 441 ? -5.826 4.980 19.408 1.00 86.12 441 THR A N 1
ATOM 3346 C CA . THR A 1 441 ? -6.212 6.288 19.985 1.00 86.12 441 THR A CA 1
ATOM 3347 C C . THR A 1 441 ? -6.841 7.226 18.945 1.00 86.12 441 THR A C 1
ATOM 3349 O O . THR A 1 441 ? -6.625 7.052 17.744 1.00 86.12 441 THR A O 1
ATOM 3352 N N . ALA A 1 442 ? -7.632 8.214 19.385 1.00 84.12 442 ALA A N 1
ATOM 3353 C CA . ALA A 1 442 ? -8.402 9.097 18.501 1.00 84.12 442 ALA A CA 1
ATOM 3354 C C . ALA A 1 442 ? -8.524 10.537 19.041 1.00 84.12 442 ALA A C 1
ATOM 3356 O O . ALA A 1 442 ? -9.250 10.784 20.000 1.00 84.12 442 ALA A O 1
ATOM 3357 N N . PHE A 1 443 ? -7.865 11.514 18.414 1.00 79.75 443 PHE A N 1
ATOM 3358 C CA . PHE A 1 443 ? -7.803 12.905 18.886 1.00 79.75 443 PHE A CA 1
ATOM 3359 C C . PHE A 1 443 ? -8.295 13.882 17.810 1.00 79.75 443 PHE A C 1
ATOM 3361 O O . PHE A 1 443 ? -7.727 13.897 16.723 1.00 79.75 443 PHE A O 1
ATOM 3368 N N . ASN A 1 444 ? -9.287 14.733 18.126 1.00 78.00 444 ASN A N 1
ATOM 3369 C CA . ASN A 1 444 ? -9.815 15.794 17.237 1.00 78.00 444 ASN A CA 1
ATOM 3370 C C . ASN A 1 444 ? -10.290 15.281 15.852 1.00 78.00 444 ASN A C 1
ATOM 3372 O O . ASN A 1 444 ? -10.053 15.899 14.811 1.00 78.00 444 ASN A O 1
ATOM 3376 N N . THR A 1 445 ? -10.913 14.103 15.844 1.00 82.81 445 THR A N 1
ATOM 3377 C CA . THR A 1 445 ? -11.290 13.334 14.650 1.00 82.81 445 THR A CA 1
ATOM 3378 C C . THR A 1 445 ? -12.763 12.939 14.695 1.00 82.81 445 THR A C 1
ATOM 3380 O O . THR A 1 445 ? -13.295 12.724 15.784 1.00 82.81 445 THR A O 1
ATOM 3383 N N . ASP A 1 446 ? -13.402 12.829 13.531 1.00 89.31 446 ASP A N 1
ATOM 3384 C CA . ASP A 1 446 ? -14.765 12.308 13.400 1.00 89.31 446 ASP A CA 1
ATOM 3385 C C . ASP A 1 446 ? -14.708 10.845 12.902 1.00 89.31 446 ASP A C 1
ATOM 3387 O O . ASP A 1 446 ? -14.001 10.552 11.932 1.00 89.31 446 ASP A O 1
ATOM 3391 N N . VAL A 1 447 ? -15.430 9.927 13.553 1.00 91.44 447 VAL A N 1
ATOM 3392 C CA . VAL A 1 447 ? -15.558 8.515 13.145 1.00 91.44 447 VAL A CA 1
ATOM 3393 C C . VAL A 1 447 ? -17.018 8.092 13.149 1.00 91.44 447 VAL A C 1
ATOM 3395 O O . VAL A 1 447 ? -17.709 8.281 14.144 1.00 91.44 447 VAL A O 1
ATOM 3398 N N . GLU A 1 448 ? -17.481 7.528 12.040 1.00 93.31 448 GLU A N 1
ATOM 3399 C CA . GLU A 1 448 ? -18.909 7.372 11.759 1.00 93.31 448 GLU A CA 1
ATOM 3400 C C . GLU A 1 448 ? -19.160 6.180 10.827 1.00 93.31 448 GLU A C 1
ATOM 3402 O O . GLU A 1 448 ? -18.324 5.855 9.980 1.00 93.31 448 GLU A O 1
ATOM 3407 N N . ASP A 1 449 ? -20.287 5.492 11.009 1.00 95.06 449 ASP A N 1
ATOM 3408 C CA . ASP A 1 449 ? -20.655 4.274 10.274 1.00 95.06 449 ASP A CA 1
ATOM 3409 C C . ASP A 1 449 ? -19.545 3.206 10.242 1.00 95.06 449 ASP A C 1
ATOM 3411 O O . ASP A 1 449 ? -19.222 2.640 9.199 1.00 95.06 449 ASP A O 1
ATOM 3415 N N . CYS A 1 450 ? -18.885 2.949 11.372 1.00 96.12 450 CYS A N 1
ATOM 3416 C CA . CYS A 1 450 ? -17.789 1.981 11.440 1.00 96.12 450 CYS A CA 1
ATOM 3417 C C . CYS A 1 450 ? -18.125 0.799 12.353 1.00 96.12 450 CYS A C 1
ATOM 3419 O O . CYS A 1 450 ? -18.722 0.967 13.419 1.00 96.12 450 CYS A O 1
ATOM 3421 N N . HIS A 1 451 ? -17.682 -0.406 11.979 1.00 95.06 451 HIS A N 1
ATOM 3422 C CA . HIS A 1 451 ? -17.752 -1.566 12.873 1.00 95.06 451 HIS A CA 1
ATOM 3423 C C . HIS A 1 451 ? -16.455 -2.354 12.966 1.00 95.06 451 HIS A C 1
ATOM 3425 O O . HIS A 1 451 ? -15.610 -2.323 12.072 1.00 95.06 451 HIS A O 1
ATOM 3431 N N . GLY A 1 452 ? -16.273 -3.029 14.097 1.00 94.19 452 GLY A N 1
ATOM 3432 C CA . GLY A 1 452 ? -15.068 -3.795 14.380 1.00 94.19 452 GLY A CA 1
ATOM 3433 C C . GLY A 1 452 ? -15.354 -5.157 14.997 1.00 94.19 452 GLY A C 1
ATOM 3434 O O . GLY A 1 452 ? -16.291 -5.321 15.779 1.00 94.19 452 GLY A O 1
ATOM 3435 N N . LEU A 1 453 ? -14.482 -6.112 14.692 1.00 92.44 453 LEU A N 1
ATOM 3436 C CA . LEU A 1 453 ? -14.280 -7.329 15.466 1.00 92.44 453 LEU A CA 1
ATOM 3437 C C . LEU A 1 453 ? -12.909 -7.250 16.144 1.00 92.44 453 LEU A C 1
ATOM 3439 O O . LEU A 1 453 ? -11.905 -7.070 15.462 1.00 92.44 453 LEU A O 1
ATOM 3443 N N . LEU A 1 454 ? -12.855 -7.422 17.466 1.00 91.25 454 LEU A N 1
ATOM 3444 C CA . LEU A 1 454 ? -11.609 -7.580 18.219 1.00 91.25 454 LEU A CA 1
ATOM 3445 C C . LEU A 1 454 ? -11.606 -8.904 18.984 1.00 91.25 454 LEU A C 1
ATOM 3447 O O . LEU A 1 454 ? -12.277 -9.050 20.003 1.00 91.25 454 LEU A O 1
ATOM 3451 N N . HIS A 1 455 ? -10.812 -9.858 18.506 1.00 88.69 455 HIS A N 1
ATOM 3452 C CA . HIS A 1 455 ? -10.570 -11.138 19.158 1.00 88.69 455 HIS A CA 1
ATOM 3453 C C . HIS A 1 455 ? -9.245 -11.119 19.935 1.00 88.69 455 HIS A C 1
ATOM 3455 O O . HIS A 1 455 ? -8.168 -10.900 19.374 1.00 88.69 455 HIS A O 1
ATOM 3461 N N . ILE A 1 456 ? -9.338 -11.344 21.245 1.00 84.38 456 ILE A N 1
ATOM 3462 C CA . ILE A 1 456 ? -8.223 -11.442 22.187 1.00 84.38 456 ILE A CA 1
ATOM 3463 C C . ILE A 1 456 ? -8.031 -12.918 22.556 1.00 84.38 456 ILE A C 1
ATOM 3465 O O . ILE A 1 456 ? -8.850 -13.516 23.254 1.00 84.38 456 ILE A O 1
ATOM 3469 N N . GLY A 1 457 ? -6.937 -13.507 22.087 1.00 81.62 457 GLY A N 1
ATOM 3470 C CA . GLY A 1 457 ? -6.508 -14.850 22.452 1.00 81.62 457 GLY A CA 1
ATOM 3471 C C . GLY A 1 457 ? -5.867 -14.917 23.843 1.00 81.62 457 GLY A C 1
ATOM 3472 O O . GLY A 1 457 ? -5.977 -14.007 24.665 1.00 81.62 457 GLY A O 1
ATOM 3473 N N . GLN A 1 458 ? -5.189 -16.027 24.123 1.00 75.25 458 GLN A N 1
ATOM 3474 C CA . GLN A 1 458 ? -4.884 -16.431 25.498 1.00 75.25 458 GLN A CA 1
ATOM 3475 C C . GLN A 1 458 ? -3.780 -15.596 26.181 1.00 75.25 458 GLN A C 1
ATOM 3477 O O . GLN A 1 458 ? -2.746 -15.280 25.576 1.00 75.25 458 GLN A O 1
ATOM 3482 N N . LYS A 1 459 ? -3.958 -15.304 27.481 1.00 69.25 459 LYS A N 1
ATOM 3483 C CA . LYS A 1 459 ? -2.883 -14.798 28.359 1.00 69.25 459 LYS A CA 1
ATOM 3484 C C . LYS A 1 459 ? -1.862 -15.908 28.636 1.00 69.25 459 LYS A C 1
ATOM 3486 O O . LYS A 1 459 ? -2.227 -16.973 29.126 1.00 69.25 459 LYS A O 1
ATOM 3491 N N . SER A 1 460 ? -0.574 -15.647 28.407 1.00 60.78 460 SER A N 1
ATOM 3492 C CA . SER A 1 460 ? 0.493 -16.568 28.834 1.00 60.78 460 SER A CA 1
ATOM 3493 C C . SER A 1 460 ? 0.785 -16.462 30.340 1.00 60.78 460 SER A C 1
ATOM 3495 O O . SER A 1 460 ? 0.843 -15.367 30.902 1.00 60.78 460 SER A O 1
ATOM 3497 N N . ALA A 1 461 ? 0.994 -17.603 31.000 1.00 49.47 461 ALA A N 1
ATOM 3498 C CA . ALA A 1 461 ? 0.845 -17.785 32.452 1.00 49.47 461 ALA A CA 1
ATOM 3499 C C . ALA A 1 461 ? 1.963 -17.212 33.364 1.00 49.47 461 ALA A C 1
ATOM 3501 O O . ALA A 1 461 ? 1.988 -17.520 34.551 1.00 49.47 461 ALA A O 1
ATOM 3502 N N . ASN A 1 462 ? 2.883 -16.386 32.851 1.00 51.75 462 ASN A N 1
ATOM 3503 C CA . ASN A 1 462 ? 4.132 -16.013 33.545 1.00 51.75 462 ASN A CA 1
ATOM 3504 C C . ASN A 1 462 ? 4.193 -14.557 34.078 1.00 51.75 462 ASN A C 1
ATOM 3506 O O . ASN A 1 462 ? 5.280 -13.998 34.224 1.00 51.75 462 ASN A O 1
ATOM 3510 N N . SER A 1 463 ? 3.056 -13.916 34.373 1.00 48.97 463 SER A N 1
ATOM 3511 C CA . SER A 1 463 ? 3.012 -12.548 34.929 1.00 48.97 463 SER A CA 1
ATOM 3512 C C . SER A 1 463 ? 2.895 -12.546 36.464 1.00 48.97 463 SER A C 1
ATOM 3514 O O . SER A 1 463 ? 1.792 -12.466 37.002 1.00 48.97 463 SER A O 1
ATOM 3516 N N . ASN A 1 464 ? 4.025 -12.617 37.176 1.00 46.47 464 ASN A N 1
ATOM 3517 C CA . ASN A 1 464 ? 4.048 -12.716 38.647 1.00 46.47 464 ASN A CA 1
ATOM 3518 C C . ASN A 1 464 ? 4.081 -11.370 39.412 1.00 46.47 464 ASN A C 1
ATOM 3520 O O . ASN A 1 464 ? 4.171 -11.391 40.637 1.00 46.47 464 ASN A O 1
ATOM 3524 N N . GLU A 1 465 ? 4.039 -10.207 38.743 1.00 51.81 465 GLU A N 1
ATOM 3525 C CA . GLU A 1 465 ? 4.127 -8.885 39.400 1.00 51.81 465 GLU A CA 1
ATOM 3526 C C . GLU A 1 465 ? 3.111 -7.876 38.824 1.00 51.81 465 GLU A C 1
ATOM 3528 O O . GLU A 1 465 ? 2.843 -7.858 37.625 1.00 51.81 465 GLU A O 1
ATOM 3533 N N . THR A 1 466 ? 2.533 -7.047 39.701 1.00 49.88 466 THR A N 1
ATOM 3534 C CA . THR A 1 466 ? 1.179 -6.458 39.578 1.00 49.88 466 THR A CA 1
ATOM 3535 C C . THR A 1 466 ? 1.139 -4.973 39.174 1.00 49.88 466 THR A C 1
ATOM 3537 O O . THR A 1 466 ? 0.225 -4.234 39.547 1.00 49.88 466 THR A O 1
ATOM 3540 N N . THR A 1 467 ? 2.153 -4.485 38.454 1.00 50.03 467 THR A N 1
ATOM 3541 C CA . THR A 1 467 ? 2.370 -3.037 38.228 1.00 50.03 467 THR A CA 1
ATOM 3542 C C . THR A 1 467 ? 2.130 -2.543 36.798 1.00 50.03 467 THR A C 1
ATOM 3544 O O . THR A 1 467 ? 1.985 -1.336 36.600 1.00 50.03 467 THR A O 1
ATOM 3547 N N . LYS A 1 468 ? 2.063 -3.429 35.795 1.00 57.72 468 LYS A N 1
ATOM 3548 C CA . LYS A 1 468 ? 1.920 -3.059 34.371 1.00 57.72 468 LYS A CA 1
ATOM 3549 C C . LYS A 1 468 ? 0.458 -3.198 33.927 1.00 57.72 468 LYS A C 1
ATOM 3551 O O . LYS A 1 468 ? -0.097 -4.287 34.018 1.00 57.72 468 LYS A O 1
ATOM 3556 N N . LYS A 1 469 ? -0.162 -2.114 33.437 1.00 62.69 469 LYS A N 1
ATOM 3557 C CA . LYS A 1 469 ? -1.580 -2.097 33.020 1.00 62.69 469 LYS A CA 1
ATOM 3558 C C . LYS A 1 469 ? -1.754 -2.147 31.505 1.00 62.69 469 LYS A C 1
ATOM 3560 O O . LYS A 1 469 ? -1.218 -1.306 30.785 1.00 62.69 469 LYS A O 1
ATOM 3565 N N . LEU A 1 470 ? -2.561 -3.095 31.038 1.00 68.38 470 LEU A N 1
ATOM 3566 C CA . LEU A 1 470 ? -2.826 -3.346 29.619 1.00 68.38 470 LEU A CA 1
ATOM 3567 C C . LEU A 1 470 ? -4.218 -2.803 29.247 1.00 68.38 470 LEU A C 1
ATOM 3569 O O . LEU A 1 470 ? -5.212 -3.223 29.837 1.00 68.38 470 LEU A O 1
ATOM 3573 N N . TYR A 1 471 ? -4.306 -1.849 28.314 1.00 69.19 471 TYR A N 1
ATOM 3574 C CA . TYR A 1 471 ? -5.540 -1.098 28.051 1.00 69.19 471 TYR A CA 1
ATOM 3575 C C . TYR A 1 471 ? -6.201 -1.528 26.740 1.00 69.19 471 TYR A C 1
ATOM 3577 O O . TYR A 1 471 ? -5.666 -1.295 25.655 1.00 69.19 471 TYR A O 1
ATOM 3585 N N . TRP A 1 472 ? -7.404 -2.083 26.855 1.00 73.06 472 TRP A N 1
ATOM 3586 C CA . TRP A 1 472 ? -8.203 -2.574 25.736 1.00 73.06 472 TRP A CA 1
ATOM 3587 C C . TRP A 1 472 ? -9.526 -1.810 25.651 1.00 73.06 472 TRP A C 1
ATOM 3589 O O . TRP A 1 472 ? -10.148 -1.489 26.671 1.00 73.06 472 TRP A O 1
ATOM 3599 N N . ALA A 1 473 ? -9.964 -1.528 24.431 1.00 70.69 473 ALA A N 1
ATOM 3600 C CA . ALA A 1 473 ? -11.256 -0.930 24.132 1.00 70.69 473 ALA A CA 1
ATOM 3601 C C . ALA A 1 473 ? -11.859 -1.564 22.875 1.00 70.69 473 ALA A C 1
ATOM 3603 O O . ALA A 1 473 ? -11.135 -2.006 21.986 1.00 70.69 473 ALA A O 1
ATOM 3604 N N . GLY A 1 474 ? -13.183 -1.563 22.758 1.00 63.56 474 GLY A N 1
ATOM 3605 C CA . GLY A 1 474 ? -13.827 -1.964 21.513 1.00 63.56 474 GLY A CA 1
ATOM 3606 C C . GLY A 1 474 ? -13.589 -0.974 20.366 1.00 63.56 474 GLY A C 1
ATOM 3607 O O . GLY A 1 474 ? -13.185 -1.389 19.286 1.00 63.56 474 GLY A O 1
ATOM 3608 N N . LEU A 1 475 ? -13.745 0.337 20.584 1.00 69.56 475 LEU A N 1
ATOM 3609 C CA . LEU A 1 475 ? -13.553 1.337 19.523 1.00 69.56 475 LEU A CA 1
ATOM 3610 C C . LEU A 1 475 ? -12.235 2.108 19.655 1.00 69.56 475 LEU A C 1
ATOM 3612 O O . LEU A 1 475 ? -11.477 2.135 18.688 1.00 69.56 475 LEU A O 1
ATOM 3616 N N . THR A 1 476 ? -11.934 2.714 20.814 1.00 71.06 476 THR A N 1
ATOM 3617 C CA . THR A 1 476 ? -10.654 3.432 21.023 1.00 71.06 476 THR A CA 1
ATOM 3618 C C . THR A 1 476 ? -10.219 3.575 22.482 1.00 71.06 476 THR A C 1
ATOM 3620 O O . THR A 1 476 ? -11.055 3.727 23.373 1.00 71.06 476 THR A O 1
ATOM 3623 N N . ARG A 1 477 ? -8.906 3.536 22.770 1.00 68.06 477 ARG A N 1
ATOM 3624 C CA . ARG A 1 477 ? -8.415 3.697 24.151 1.00 68.06 477 ARG A CA 1
ATOM 3625 C C . ARG A 1 477 ? -8.599 5.124 24.635 1.00 68.06 477 ARG A C 1
ATOM 3627 O O . ARG A 1 477 ? -9.257 5.320 25.649 1.00 68.06 477 ARG A O 1
ATOM 3634 N N . ASP A 1 478 ? -7.979 6.103 23.982 1.00 64.19 478 ASP A N 1
ATOM 3635 C CA . ASP A 1 478 ? -7.930 7.484 24.481 1.00 64.19 478 ASP A CA 1
ATOM 3636 C C . ASP A 1 478 ? -8.444 8.493 23.464 1.00 64.19 478 ASP A C 1
ATOM 3638 O O . ASP A 1 478 ? -8.156 8.394 22.269 1.00 64.19 478 ASP A O 1
ATOM 3642 N N . THR A 1 479 ? -9.147 9.497 23.985 1.00 58.06 479 THR A N 1
ATOM 3643 C CA . THR A 1 479 ? -9.587 10.683 23.236 1.00 58.06 479 THR A CA 1
ATOM 3644 C C . THR A 1 479 ? -9.118 12.003 23.851 1.00 58.06 479 THR A C 1
ATOM 3646 O O . THR A 1 479 ? -9.382 13.076 23.311 1.00 58.06 479 THR A O 1
ATOM 3649 N N . ARG A 1 480 ? -8.390 11.954 24.974 1.00 54.22 480 ARG A N 1
ATOM 3650 C CA . ARG A 1 480 ? -7.761 13.123 25.603 1.00 54.22 480 ARG A CA 1
ATOM 3651 C C . ARG A 1 480 ? -6.446 13.395 24.872 1.00 54.22 480 ARG A C 1
ATOM 3653 O O . ARG A 1 480 ? -5.613 12.501 24.791 1.00 54.22 480 ARG A O 1
ATOM 3660 N N . GLY A 1 481 ? -6.273 14.604 24.335 1.00 47.72 481 GLY A N 1
ATOM 3661 C CA . GLY A 1 481 ? -5.168 14.939 23.425 1.00 47.72 481 GLY A CA 1
ATOM 3662 C C . GLY A 1 481 ? -3.790 14.461 23.900 1.00 47.72 481 GLY A C 1
ATOM 3663 O O . GLY A 1 481 ? -3.364 14.785 25.010 1.00 47.72 481 GLY A O 1
ATOM 3664 N N . LEU A 1 482 ? -3.102 13.701 23.042 1.00 42.22 482 LEU A N 1
ATOM 3665 C CA . LEU A 1 482 ? -1.784 13.131 23.317 1.00 42.22 482 LEU A CA 1
ATOM 3666 C C . LEU A 1 482 ? -0.759 14.229 23.629 1.00 42.22 482 LEU A C 1
ATOM 3668 O O . LEU A 1 482 ? -0.446 15.057 22.773 1.00 42.22 482 LEU A O 1
ATOM 3672 N N . LYS A 1 483 ? -0.175 14.191 24.831 1.00 40.09 483 LYS A N 1
ATOM 3673 C CA . LYS A 1 483 ? 1.019 14.980 25.150 1.00 40.09 483 LYS A CA 1
ATOM 3674 C C . LYS A 1 483 ? 2.239 14.334 24.486 1.00 40.09 483 LYS A C 1
ATOM 3676 O O . LYS A 1 483 ? 2.964 13.572 25.115 1.00 40.09 483 LYS A O 1
ATOM 3681 N N . VAL A 1 484 ? 2.458 14.644 23.209 1.00 41.94 484 VAL A N 1
ATOM 3682 C CA . VAL A 1 484 ? 3.730 14.346 22.539 1.00 41.94 484 VAL A CA 1
ATOM 3683 C C . VAL A 1 484 ? 4.804 15.226 23.179 1.00 41.94 484 VAL A C 1
ATOM 3685 O O . VAL A 1 484 ? 4.753 16.458 23.085 1.00 41.94 484 VAL A O 1
ATOM 3688 N N . SER A 1 485 ? 5.748 14.595 23.874 1.00 33.72 485 SER A N 1
ATOM 3689 C CA . SER A 1 485 ? 6.846 15.267 24.563 1.00 33.72 485 SER A CA 1
ATOM 3690 C C . SER A 1 485 ? 7.695 16.087 23.585 1.00 33.72 485 SER A C 1
ATOM 3692 O O . SER A 1 485 ? 7.966 15.681 22.457 1.00 33.72 485 SER A O 1
ATOM 3694 N N . GLY A 1 486 ? 8.084 17.293 24.010 1.00 37.47 486 GLY A N 1
ATOM 3695 C CA . GLY A 1 486 ? 8.842 18.236 23.179 1.00 37.47 486 GLY A CA 1
ATOM 3696 C C . GLY A 1 486 ? 8.012 19.106 22.225 1.00 37.47 486 GLY A C 1
ATOM 3697 O O . GLY A 1 486 ? 8.604 19.873 21.471 1.00 37.47 486 GLY A O 1
ATOM 3698 N N . SER A 1 487 ? 6.674 19.039 22.261 1.00 37.25 487 SER A N 1
ATOM 3699 C CA . SER A 1 487 ? 5.805 20.016 21.586 1.00 37.25 487 SER A CA 1
ATOM 3700 C C . SER A 1 487 ? 4.995 20.842 22.592 1.00 37.25 487 SER A C 1
ATOM 3702 O O . SER A 1 487 ? 4.266 20.286 23.413 1.00 37.25 487 SER A O 1
ATOM 3704 N N . ASP A 1 488 ? 5.088 22.174 22.507 1.00 32.41 488 ASP A N 1
ATOM 3705 C CA . ASP A 1 488 ? 4.287 23.127 23.298 1.00 32.41 488 ASP A CA 1
ATOM 3706 C C . ASP A 1 488 ? 2.848 23.234 22.758 1.00 32.41 488 ASP A C 1
ATOM 3708 O O . ASP A 1 488 ? 2.343 24.311 22.439 1.00 32.41 488 ASP A O 1
ATOM 3712 N N . TYR A 1 489 ? 2.188 22.087 22.580 1.00 44.41 489 TYR A N 1
ATOM 3713 C CA . TYR A 1 489 ? 0.894 22.015 21.917 1.00 44.41 489 TYR A CA 1
ATOM 3714 C C . TYR A 1 489 ? -0.271 22.152 22.904 1.00 44.41 489 TYR A C 1
ATOM 3716 O O . TYR A 1 489 ? -0.568 21.245 23.686 1.00 44.41 489 TYR A O 1
ATOM 3724 N N . THR A 1 490 ? -0.974 23.283 22.834 1.00 42.06 490 THR A N 1
ATOM 3725 C CA . THR A 1 490 ? -2.305 23.449 23.424 1.00 42.06 490 THR A CA 1
ATOM 3726 C C . THR A 1 490 ? -3.334 22.667 22.595 1.00 42.06 490 THR A C 1
ATOM 3728 O O . THR A 1 490 ? -3.485 22.940 21.403 1.00 42.06 490 THR A O 1
ATOM 3731 N N . PRO A 1 491 ? -4.074 21.701 23.179 1.00 48.31 491 PRO A N 1
ATOM 3732 C CA . PRO A 1 491 ? -5.094 20.965 22.438 1.00 48.31 491 PRO A CA 1
ATOM 3733 C C . PRO A 1 491 ? -6.196 21.899 21.930 1.00 48.31 491 PRO A C 1
ATOM 3735 O O . PRO A 1 491 ? -6.812 22.613 22.726 1.00 48.31 491 PRO A O 1
ATOM 3738 N N . ALA A 1 492 ? -6.464 21.856 20.621 1.00 49.88 492 ALA A N 1
ATOM 3739 C CA . ALA A 1 492 ? -7.555 22.594 19.988 1.00 49.88 492 ALA A CA 1
ATOM 3740 C C . ALA A 1 492 ? -8.925 22.305 20.644 1.00 49.88 492 ALA A C 1
ATOM 3742 O O . ALA A 1 492 ? -9.113 21.316 21.358 1.00 49.88 492 ALA A O 1
ATOM 3743 N N . ASP A 1 493 ? -9.914 23.174 20.417 1.00 54.50 493 ASP A N 1
ATOM 3744 C CA . ASP A 1 493 ? -11.165 23.129 21.187 1.00 54.50 493 ASP A CA 1
ATOM 3745 C C . ASP A 1 493 ? -12.157 22.007 20.835 1.00 54.50 493 ASP A C 1
ATOM 3747 O O . ASP A 1 493 ? -13.121 21.794 21.570 1.00 54.50 493 ASP A O 1
ATOM 3751 N N . ARG A 1 494 ? -11.869 21.208 19.802 1.00 64.44 494 ARG A N 1
ATOM 3752 C CA . ARG A 1 494 ? -12.588 19.968 19.470 1.00 64.44 494 ARG A CA 1
ATOM 3753 C C . ARG A 1 494 ? -11.950 18.739 20.134 1.00 64.44 494 ARG A C 1
ATOM 3755 O O . ARG A 1 494 ? -10.740 18.534 20.056 1.00 64.44 494 ARG A O 1
ATOM 3762 N N . GLY A 1 495 ? -12.780 17.882 20.728 1.00 70.69 495 GLY A N 1
ATOM 3763 C CA . GLY A 1 495 ? -12.434 16.485 21.005 1.00 70.69 495 GLY A CA 1
ATOM 3764 C C . GLY A 1 495 ? -12.773 15.592 19.808 1.00 70.69 495 GLY A C 1
ATOM 3765 O O . GLY A 1 495 ? -13.019 16.086 18.710 1.00 70.69 495 GLY A O 1
ATOM 3766 N N . ALA A 1 496 ? -12.772 14.274 20.008 1.00 81.62 496 ALA A N 1
ATOM 3767 C CA . ALA A 1 496 ? -13.237 13.340 18.981 1.00 81.62 496 ALA A CA 1
ATOM 3768 C C . ALA A 1 496 ? -14.776 13.269 18.927 1.00 81.62 496 ALA A C 1
ATOM 3770 O O . ALA A 1 496 ? -15.443 13.466 19.944 1.00 81.62 496 ALA A O 1
ATOM 3771 N N . SER A 1 497 ? -15.326 12.953 17.757 1.00 87.31 497 SER A N 1
ATOM 3772 C CA . SER A 1 497 ? -16.736 12.614 17.553 1.00 87.31 497 SER A CA 1
ATOM 3773 C C . SER A 1 497 ? -16.831 11.156 17.109 1.00 87.31 497 SER A C 1
ATOM 3775 O O . SER A 1 497 ? -16.088 10.759 16.212 1.00 87.31 497 SER A O 1
ATOM 3777 N N . ILE A 1 498 ? -17.702 10.359 17.732 1.00 88.81 498 ILE A N 1
ATOM 3778 C CA . ILE A 1 498 ? -17.954 8.964 17.333 1.00 88.81 498 ILE A CA 1
ATOM 3779 C C . ILE A 1 498 ? -19.465 8.739 17.207 1.00 88.81 498 ILE A C 1
ATOM 3781 O O . ILE A 1 498 ? -20.177 8.862 18.205 1.00 88.81 498 ILE A O 1
ATOM 3785 N N . SER A 1 499 ? -19.945 8.406 16.010 1.00 90.69 499 SER A N 1
ATOM 3786 C CA . SER A 1 499 ? -21.368 8.203 15.695 1.00 90.69 499 SER A CA 1
ATOM 3787 C C . SER A 1 499 ? -21.645 6.849 15.034 1.00 90.69 499 SER A C 1
ATOM 3789 O O . SER A 1 499 ? -20.756 6.265 14.414 1.00 90.69 499 SER A O 1
ATOM 3791 N N . ASN A 1 500 ? -22.876 6.342 15.180 1.00 91.44 500 ASN A N 1
ATOM 3792 C CA . ASN A 1 500 ? -23.457 5.226 14.411 1.00 91.44 500 ASN A CA 1
ATOM 3793 C C . ASN A 1 500 ? -22.504 4.032 14.212 1.00 91.44 500 ASN A C 1
ATOM 3795 O O . ASN A 1 500 ? -22.302 3.553 13.102 1.00 91.44 500 ASN A O 1
ATOM 3799 N N . SER A 1 501 ? -21.844 3.593 15.285 1.00 94.00 501 SER A N 1
ATOM 3800 C CA . SER A 1 501 ? -20.729 2.636 15.216 1.00 94.00 501 SER A CA 1
ATOM 3801 C C . SER A 1 501 ? -20.844 1.565 16.295 1.00 94.00 501 SER A C 1
ATOM 3803 O O . SER A 1 501 ? -21.290 1.843 17.411 1.00 94.00 501 SER A O 1
ATOM 3805 N N . TYR A 1 502 ? -20.396 0.341 16.008 1.00 94.25 502 TYR A N 1
ATOM 3806 C CA . TYR A 1 502 ? -20.392 -0.733 17.006 1.00 94.25 502 TYR A CA 1
ATOM 3807 C C . TYR A 1 502 ? -19.172 -1.649 16.941 1.00 94.25 502 TYR A C 1
ATOM 3809 O O . TYR A 1 502 ? -18.364 -1.610 16.019 1.00 94.25 502 TYR A O 1
ATOM 3817 N N . VAL A 1 503 ? -19.030 -2.497 17.954 1.00 92.31 503 VAL A N 1
ATOM 3818 C CA . VAL A 1 503 ? -17.947 -3.476 18.035 1.00 92.31 503 VAL A CA 1
ATOM 3819 C C . VAL A 1 503 ? -18.394 -4.770 18.696 1.00 92.31 503 VAL A C 1
ATOM 3821 O O . VAL A 1 503 ? -19.089 -4.770 19.712 1.00 92.31 503 VAL A O 1
ATOM 3824 N N . VAL A 1 504 ? -17.935 -5.878 18.125 1.00 91.44 504 VAL A N 1
ATOM 3825 C CA . VAL A 1 504 ? -17.924 -7.186 18.773 1.00 91.44 504 VAL A CA 1
ATOM 3826 C C . VAL A 1 504 ? -16.519 -7.391 19.325 1.00 91.44 504 VAL A C 1
ATOM 3828 O O . VAL A 1 504 ? -15.544 -7.404 18.573 1.00 91.44 504 VAL A O 1
ATOM 3831 N N . LEU A 1 505 ? -16.393 -7.520 20.642 1.00 86.81 505 LEU A N 1
ATOM 3832 C CA . LEU A 1 505 ? -15.138 -7.888 21.294 1.00 86.81 505 LEU A CA 1
ATOM 3833 C C . LEU A 1 505 ? -15.310 -9.306 21.854 1.00 86.81 505 LEU A C 1
ATOM 3835 O O . LEU A 1 505 ? -16.393 -9.659 22.312 1.00 86.81 505 LEU A O 1
ATOM 3839 N N . LYS A 1 506 ? -14.271 -10.136 21.756 1.00 85.50 506 LYS A N 1
ATOM 3840 C CA . LYS A 1 506 ? -14.245 -11.520 22.250 1.00 85.50 506 LYS A CA 1
ATOM 3841 C C . LYS A 1 506 ? -12.920 -11.791 22.948 1.00 85.50 506 LYS A C 1
ATOM 3843 O O . LYS A 1 506 ? -11.878 -11.388 22.436 1.00 85.50 506 LYS A O 1
ATOM 3848 N N . ALA A 1 507 ? -12.944 -12.527 24.057 1.00 79.62 507 ALA A N 1
ATOM 3849 C CA . ALA A 1 507 ? -11.742 -12.994 24.746 1.00 79.62 507 ALA A CA 1
ATOM 3850 C C . ALA A 1 507 ? -11.785 -14.510 25.001 1.00 79.62 507 ALA A C 1
ATOM 3852 O O . ALA A 1 507 ? -12.823 -15.026 25.405 1.00 79.62 507 ALA A O 1
ATOM 3853 N N . ASP A 1 508 ? -10.662 -15.207 24.794 1.00 76.38 508 ASP A N 1
ATOM 3854 C CA . ASP A 1 508 ? -10.538 -16.671 24.968 1.00 76.38 508 ASP A CA 1
ATOM 3855 C C . ASP A 1 508 ? -10.045 -17.111 26.363 1.00 76.38 508 ASP A C 1
ATOM 3857 O O . ASP A 1 508 ? -9.858 -18.305 26.602 1.00 76.38 508 ASP A O 1
ATOM 3861 N N . THR A 1 509 ? -9.784 -16.174 27.278 1.00 65.69 509 THR A N 1
ATOM 3862 C CA . THR A 1 509 ? -9.311 -16.454 28.648 1.00 65.69 509 THR A CA 1
ATOM 3863 C C . THR A 1 509 ? -9.837 -15.437 29.647 1.00 65.69 509 THR A C 1
ATOM 3865 O O . THR A 1 509 ? -10.005 -14.273 29.284 1.00 65.69 509 THR A O 1
ATOM 3868 N N . ASP A 1 510 ? -9.956 -15.855 30.913 1.00 63.12 510 ASP A N 1
ATOM 3869 C CA . ASP A 1 510 ? -10.161 -14.973 32.067 1.00 63.12 510 ASP A CA 1
ATOM 3870 C C . ASP A 1 510 ? -9.240 -13.744 32.011 1.00 63.12 510 ASP A C 1
ATOM 3872 O O . ASP A 1 510 ? -8.008 -13.830 32.080 1.00 63.12 510 ASP A O 1
ATOM 3876 N N . ILE A 1 511 ? -9.859 -12.573 31.890 1.00 62.94 511 ILE A N 1
ATOM 3877 C CA . ILE A 1 511 ? -9.161 -11.292 31.796 1.00 62.94 511 ILE A CA 1
ATOM 3878 C C . ILE A 1 511 ? -8.687 -10.893 33.199 1.00 62.94 511 ILE A C 1
ATOM 3880 O O . ILE A 1 511 ? -9.461 -10.450 34.046 1.00 62.94 511 ILE A O 1
ATOM 3884 N N . SER A 1 512 ? -7.390 -11.063 33.446 1.00 61.25 512 SER A N 1
ATOM 3885 C CA . SER A 1 512 ? -6.741 -10.752 34.726 1.00 61.25 512 SER A CA 1
ATOM 3886 C C . SER A 1 512 ? -6.846 -9.277 35.126 1.00 61.25 512 SER A C 1
ATOM 3888 O O . SER A 1 512 ? -6.820 -8.406 34.260 1.00 61.25 512 SER A O 1
ATOM 3890 N N . ASP A 1 513 ? -6.802 -9.000 36.431 1.00 62.38 513 ASP A N 1
ATOM 3891 C CA . ASP A 1 513 ? -6.871 -7.659 37.045 1.00 62.38 513 ASP A CA 1
ATOM 3892 C C . ASP A 1 513 ? -5.861 -6.618 36.512 1.00 62.38 513 ASP A C 1
ATOM 3894 O O . ASP A 1 513 ? -6.102 -5.416 36.633 1.00 62.38 513 ASP A O 1
ATOM 3898 N N . ASP A 1 514 ? -4.775 -7.059 35.871 1.00 63.03 514 ASP A N 1
ATOM 3899 C CA . ASP A 1 514 ? -3.796 -6.209 35.174 1.00 63.03 514 ASP A CA 1
ATOM 3900 C C . ASP A 1 514 ? -4.367 -5.524 33.905 1.00 63.03 514 ASP A C 1
ATOM 3902 O O . ASP A 1 514 ? -3.754 -4.614 33.340 1.00 63.03 514 ASP A O 1
ATOM 3906 N N . MET A 1 515 ? -5.527 -5.969 33.411 1.00 70.12 515 MET A N 1
ATOM 3907 C CA . MET A 1 515 ? -6.139 -5.517 32.158 1.00 70.12 515 MET A CA 1
ATOM 3908 C C . MET A 1 515 ? -7.310 -4.562 32.419 1.00 70.12 515 MET A C 1
ATOM 3910 O O . MET A 1 515 ? -8.272 -4.895 33.111 1.00 70.12 515 MET A O 1
ATOM 3914 N N . VAL A 1 516 ? -7.264 -3.375 31.810 1.00 72.44 516 VAL A N 1
ATOM 3915 C CA . VAL A 1 516 ? -8.360 -2.397 31.836 1.00 72.44 516 VAL A CA 1
ATOM 3916 C C . VAL A 1 516 ? -9.130 -2.500 30.525 1.00 72.44 516 VAL A C 1
ATOM 3918 O O . VAL A 1 516 ? -8.651 -2.049 29.485 1.00 72.44 516 VAL A O 1
ATOM 3921 N N . LEU A 1 517 ? -10.322 -3.086 30.587 1.00 76.19 517 LEU A N 1
ATOM 3922 C CA . LEU A 1 517 ? -11.188 -3.364 29.441 1.00 76.19 517 LEU A CA 1
ATOM 3923 C C . LEU A 1 517 ? -12.342 -2.357 29.343 1.00 76.19 517 LEU A C 1
ATOM 3925 O O . LEU A 1 517 ? -12.800 -1.815 30.352 1.00 76.19 517 LEU A O 1
ATOM 3929 N N . SER A 1 518 ? -12.831 -2.081 28.135 1.00 75.88 518 SER A N 1
ATOM 3930 C CA . SER A 1 518 ? -13.993 -1.210 27.902 1.00 75.88 518 SER A CA 1
ATOM 3931 C C . SER A 1 518 ? -14.731 -1.611 26.634 1.00 75.88 518 SER A C 1
ATOM 3933 O O . SER A 1 518 ? -14.097 -1.874 25.615 1.00 75.88 518 SER A O 1
ATOM 3935 N N . GLY A 1 519 ? -16.063 -1.611 26.678 1.00 68.62 519 GLY A N 1
ATOM 3936 C CA . GLY A 1 519 ? -16.883 -1.987 25.526 1.00 68.62 519 GLY A CA 1
ATOM 3937 C C . GLY A 1 519 ? -16.719 -1.032 24.341 1.00 68.62 519 GLY A C 1
ATOM 3938 O O . GLY A 1 519 ? -16.661 -1.475 23.204 1.00 68.62 519 GLY A O 1
ATOM 3939 N N . ILE A 1 520 ? -16.581 0.272 24.603 1.00 79.50 520 ILE A N 1
ATOM 3940 C CA . ILE A 1 520 ? -16.535 1.321 23.572 1.00 79.50 520 ILE A CA 1
ATOM 3941 C C . ILE A 1 520 ? -15.254 2.155 23.688 1.00 79.50 520 ILE A C 1
ATOM 3943 O O . ILE A 1 520 ? -14.403 2.077 22.800 1.00 79.50 520 ILE A O 1
ATOM 3947 N N . VAL A 1 521 ? -15.065 2.900 24.783 1.00 78.69 521 VAL A N 1
ATOM 3948 C CA . VAL A 1 521 ? -13.899 3.786 24.972 1.00 78.69 521 VAL A CA 1
ATOM 3949 C C . VAL A 1 521 ? -13.279 3.610 26.352 1.00 78.69 521 VAL A C 1
ATOM 3951 O O . VAL A 1 521 ? -13.984 3.536 27.349 1.00 78.69 521 VAL A O 1
ATOM 3954 N N . ASN A 1 522 ? -11.951 3.574 26.453 1.00 73.88 522 ASN A N 1
ATOM 3955 C CA . ASN A 1 522 ? -11.315 3.448 27.768 1.00 73.88 522 ASN A CA 1
ATOM 3956 C C . ASN A 1 522 ? -11.287 4.791 28.523 1.00 73.88 522 ASN A C 1
ATOM 3958 O O . ASN A 1 522 ? -11.680 4.865 29.687 1.00 73.88 522 ASN A O 1
ATOM 3962 N N . MET A 1 523 ? -10.867 5.865 27.850 1.00 70.81 523 MET A N 1
ATOM 3963 C CA . MET A 1 523 ? -10.681 7.198 28.426 1.00 70.81 523 MET A CA 1
ATOM 3964 C C . MET A 1 523 ? -11.287 8.281 27.515 1.00 70.81 523 MET A C 1
ATOM 3966 O O . MET A 1 523 ? -10.715 8.670 26.491 1.00 70.81 523 MET A O 1
ATOM 3970 N N . ALA A 1 524 ? -12.467 8.775 27.896 1.00 73.94 524 ALA A N 1
ATOM 3971 C CA . ALA A 1 524 ? -13.212 9.786 27.151 1.00 73.94 524 ALA A CA 1
ATOM 3972 C C . ALA A 1 524 ? -12.952 11.201 27.703 1.00 73.94 524 ALA A C 1
ATOM 3974 O O . ALA A 1 524 ? -13.034 11.433 28.911 1.00 73.94 524 ALA A O 1
ATOM 3975 N N . SER A 1 525 ? -12.619 12.154 26.826 1.00 75.44 525 SER A N 1
ATOM 3976 C CA . SER A 1 525 ? -12.373 13.557 27.196 1.00 75.44 525 SER A CA 1
ATOM 3977 C C . SER A 1 525 ? -13.667 14.373 27.296 1.00 75.44 525 SER A C 1
ATOM 3979 O O . SER A 1 525 ? -14.635 14.087 26.597 1.00 75.44 525 SER A O 1
ATOM 3981 N N . ALA A 1 526 ? -13.660 15.466 28.064 1.00 70.62 526 ALA A N 1
ATOM 3982 C CA . ALA A 1 526 ? -14.825 16.350 28.201 1.00 70.62 526 ALA A CA 1
ATOM 3983 C C . ALA A 1 526 ? -15.200 17.146 26.937 1.00 70.62 526 ALA A C 1
ATOM 3985 O O . ALA A 1 526 ? -16.254 17.778 26.889 1.00 70.62 526 ALA A O 1
ATOM 3986 N N . LYS A 1 527 ? -14.350 17.106 25.903 1.00 78.19 527 LYS A N 1
ATOM 3987 C CA . LYS A 1 527 ? -14.628 17.652 24.566 1.00 78.19 527 LYS A CA 1
ATOM 3988 C C . LYS A 1 527 ? -15.061 16.568 23.564 1.00 78.19 527 LYS A C 1
ATOM 3990 O O . LYS A 1 527 ? -15.331 16.895 22.411 1.00 78.19 527 LYS A O 1
ATOM 3995 N N . THR A 1 528 ? -15.077 15.297 23.971 1.00 81.06 528 THR A N 1
ATOM 3996 C CA . THR A 1 528 ? -15.492 14.162 23.137 1.00 81.06 528 THR A CA 1
ATOM 3997 C C . THR A 1 528 ? -17.021 14.092 23.079 1.00 81.06 528 THR A C 1
ATOM 3999 O O . THR A 1 528 ? -17.684 14.266 24.103 1.00 81.06 528 THR A O 1
ATOM 4002 N N . ASN A 1 529 ? -17.569 13.809 21.898 1.00 85.06 529 ASN A N 1
ATOM 4003 C CA . ASN A 1 529 ? -18.986 13.506 21.694 1.00 85.06 529 ASN A CA 1
ATOM 4004 C C . ASN A 1 529 ? -19.120 12.053 21.214 1.00 85.06 529 ASN A C 1
ATOM 4006 O O . ASN A 1 529 ? -18.349 11.614 20.360 1.00 85.06 529 ASN A O 1
ATOM 4010 N N . MET A 1 530 ? -20.086 11.309 21.748 1.00 87.38 530 MET A N 1
ATOM 4011 C CA . MET A 1 530 ? -20.395 9.943 21.316 1.00 87.38 530 MET A CA 1
ATOM 4012 C C . MET A 1 530 ? -21.913 9.764 21.216 1.00 87.38 530 MET A C 1
ATOM 4014 O O . MET A 1 530 ? -22.610 9.994 22.204 1.00 87.38 530 MET A O 1
ATOM 4018 N N . SER A 1 531 ? -22.424 9.361 20.051 1.00 88.62 531 SER A N 1
ATOM 4019 C CA . SER A 1 531 ? -23.864 9.239 19.767 1.00 88.62 531 SER A CA 1
ATOM 4020 C C . SER A 1 531 ? -24.197 7.934 19.040 1.00 88.62 531 SER A C 1
ATOM 4022 O O . SER A 1 531 ? -23.654 7.678 17.973 1.00 88.62 531 SER A O 1
ATOM 4024 N N . ASN A 1 532 ? -25.097 7.118 19.595 1.00 88.75 532 ASN A N 1
ATOM 4025 C CA . ASN A 1 532 ? -25.499 5.824 19.015 1.00 88.75 532 ASN A CA 1
ATOM 4026 C C . ASN A 1 532 ? -24.301 4.898 18.764 1.00 88.75 532 ASN A C 1
ATOM 4028 O O . ASN A 1 532 ? -23.970 4.516 17.641 1.00 88.75 532 ASN A O 1
ATOM 4032 N N . VAL A 1 533 ? -23.623 4.571 19.866 1.00 90.25 533 VAL A N 1
ATOM 4033 C CA . VAL A 1 533 ? -22.381 3.801 19.863 1.00 90.25 533 VAL A CA 1
ATOM 4034 C C . VAL A 1 533 ? -22.572 2.557 20.722 1.00 90.25 533 VAL A C 1
ATOM 4036 O O . VAL A 1 533 ? -22.977 2.658 21.882 1.00 90.25 533 VAL A O 1
ATOM 4039 N N . TYR A 1 534 ? -22.293 1.378 20.168 1.00 92.31 534 TYR A N 1
ATOM 4040 C CA . TYR A 1 534 ? -22.715 0.112 20.776 1.00 92.31 534 TYR A CA 1
ATOM 4041 C C . TYR A 1 534 ? -21.591 -0.919 20.888 1.00 92.31 534 TYR A C 1
ATOM 4043 O O . TYR A 1 534 ? -20.597 -0.879 20.167 1.00 92.31 534 TYR A O 1
ATOM 4051 N N . PHE A 1 535 ? -21.761 -1.877 21.794 1.00 91.38 535 PHE A N 1
ATOM 4052 C CA . PHE A 1 535 ? -20.930 -3.076 21.843 1.00 91.38 535 PHE A CA 1
ATOM 4053 C C . PHE A 1 535 ? -21.767 -4.292 22.222 1.00 91.38 535 PHE A C 1
ATOM 4055 O O . PHE A 1 535 ? -22.772 -4.152 22.930 1.00 91.38 535 PHE A O 1
ATOM 4062 N N . ASP A 1 536 ? -21.343 -5.471 21.776 1.00 91.50 536 ASP A N 1
ATOM 4063 C CA . ASP A 1 536 ? -21.946 -6.719 22.237 1.00 91.50 536 ASP A CA 1
ATOM 4064 C C . ASP A 1 536 ? -21.477 -7.016 23.667 1.00 91.50 536 ASP A C 1
ATOM 4066 O O . ASP A 1 536 ? -20.277 -7.114 23.938 1.00 91.50 536 ASP A O 1
ATOM 4070 N N . LYS A 1 537 ? -22.427 -7.108 24.600 1.00 86.56 537 LYS A N 1
ATOM 4071 C CA . LYS A 1 537 ? -22.139 -7.371 26.016 1.00 86.56 537 LYS A CA 1
ATOM 4072 C C . LYS A 1 537 ? -22.179 -8.861 26.375 1.00 86.56 537 LYS A C 1
ATOM 4074 O O . LYS A 1 537 ? -21.679 -9.212 27.440 1.00 86.56 537 LYS A O 1
ATOM 4079 N N . ASP A 1 538 ? -22.798 -9.703 25.550 1.00 86.19 538 ASP A N 1
ATOM 4080 C CA . ASP A 1 538 ? -23.062 -11.107 25.872 1.00 86.19 538 ASP A CA 1
ATOM 4081 C C . ASP A 1 538 ? -21.834 -11.951 25.507 1.00 86.19 538 ASP A C 1
ATOM 4083 O O . ASP A 1 538 ? -21.306 -12.650 26.371 1.00 86.19 538 ASP A O 1
ATOM 4087 N N . VAL A 1 539 ? -21.270 -11.742 24.305 1.00 80.25 539 VAL A N 1
ATOM 4088 C CA . VAL A 1 539 ? -19.959 -12.292 23.873 1.00 80.25 539 VAL A CA 1
ATOM 4089 C C . VAL A 1 539 ? -18.831 -11.913 24.849 1.00 80.25 539 VAL A C 1
ATOM 4091 O O . VAL A 1 539 ? -17.818 -12.603 24.969 1.00 80.25 539 VAL A O 1
ATOM 4094 N N . MET A 1 540 ? -19.024 -10.816 25.584 1.00 67.75 540 MET A N 1
ATOM 4095 C CA . MET A 1 540 ? -18.107 -10.321 26.606 1.00 67.75 540 MET A CA 1
ATOM 4096 C C . MET A 1 540 ? -18.335 -10.876 28.016 1.00 67.75 540 MET A C 1
ATOM 4098 O O . MET A 1 540 ? -17.425 -10.794 28.841 1.00 67.75 540 MET A O 1
ATOM 4102 N N . ALA A 1 541 ? -19.522 -11.404 28.315 1.00 59.12 541 ALA A N 1
ATOM 4103 C CA . ALA A 1 541 ? -19.884 -11.869 29.652 1.00 59.12 541 ALA A CA 1
ATOM 4104 C C . ALA A 1 541 ? -19.446 -13.318 29.922 1.00 59.12 541 ALA A C 1
ATOM 4106 O O . ALA A 1 541 ? -19.190 -13.661 31.074 1.00 59.12 541 ALA A O 1
ATOM 4107 N N . GLU A 1 542 ? -19.324 -14.152 28.882 1.00 58.97 542 GLU A N 1
ATOM 4108 C CA . GLU A 1 542 ? -19.000 -15.584 29.017 1.00 58.97 542 GLU A CA 1
ATOM 4109 C C . GLU A 1 542 ? -17.673 -15.842 29.755 1.00 58.97 542 GLU A C 1
ATOM 4111 O O . GLU A 1 542 ? -17.589 -16.774 30.552 1.00 58.97 542 GLU A O 1
ATOM 4116 N N . ASN A 1 543 ? -16.665 -14.985 29.541 1.00 53.62 543 ASN A N 1
ATOM 4117 C CA . ASN A 1 543 ? -15.300 -15.137 30.070 1.00 53.62 543 ASN A CA 1
ATOM 4118 C C . ASN A 1 543 ? -14.850 -13.963 30.971 1.00 53.62 543 ASN A C 1
ATOM 4120 O O . ASN A 1 543 ? -13.649 -13.702 31.100 1.00 53.62 543 ASN A O 1
ATOM 4124 N N . TYR A 1 544 ? -15.781 -13.204 31.573 1.00 60.34 544 TYR A N 1
ATOM 4125 C CA . TYR A 1 544 ? -15.412 -12.099 32.470 1.00 60.34 544 TYR A CA 1
ATOM 4126 C C . TYR A 1 544 ? -16.434 -11.808 33.579 1.00 60.34 544 TYR A C 1
ATOM 4128 O O . TYR A 1 544 ? -17.553 -11.360 33.346 1.00 60.34 544 TYR A O 1
ATOM 4136 N N . THR A 1 545 ? -16.004 -11.983 34.830 1.00 50.88 545 THR A N 1
ATOM 4137 C CA . THR A 1 545 ? -16.846 -11.879 36.039 1.00 50.88 545 THR A CA 1
ATOM 4138 C C . THR A 1 545 ? -17.073 -10.451 36.556 1.00 50.88 545 THR A C 1
ATOM 4140 O O . THR A 1 545 ? -17.770 -10.261 37.554 1.00 50.88 545 THR A O 1
ATOM 4143 N N . LYS A 1 546 ? -16.493 -9.428 35.913 1.00 62.75 546 LYS A N 1
ATOM 4144 C CA . LYS A 1 546 ? -16.591 -8.013 36.319 1.00 62.75 546 LYS A CA 1
ATOM 4145 C C . LYS A 1 546 ? -17.413 -7.208 35.312 1.00 62.75 546 LYS A C 1
ATOM 4147 O O . LYS A 1 546 ? -17.297 -7.389 34.106 1.00 62.75 546 LYS A O 1
ATOM 4152 N N . THR A 1 547 ? -18.212 -6.257 35.795 1.00 60.53 547 THR A N 1
ATOM 4153 C CA . THR A 1 547 ? -19.064 -5.422 34.934 1.00 60.53 547 THR A CA 1
ATOM 4154 C C . THR A 1 547 ? -18.236 -4.545 33.989 1.00 60.53 547 THR A C 1
ATOM 4156 O O . THR A 1 547 ? -17.623 -3.563 34.414 1.00 60.53 547 THR A O 1
ATOM 4159 N N . ILE A 1 548 ? -18.263 -4.857 32.692 1.00 66.44 548 ILE A N 1
ATOM 4160 C CA . ILE A 1 548 ? -17.659 -4.019 31.650 1.00 66.44 548 ILE A CA 1
ATOM 4161 C C . ILE A 1 548 ? -18.507 -2.766 31.465 1.00 66.44 548 ILE A C 1
ATOM 4163 O O . ILE A 1 548 ? -19.715 -2.834 31.240 1.00 66.44 548 ILE A O 1
ATOM 4167 N N . LYS A 1 549 ? -17.860 -1.603 31.528 1.00 73.50 549 LYS A N 1
ATOM 4168 C CA . LYS A 1 549 ? -18.487 -0.333 31.162 1.00 73.50 549 LYS A CA 1
ATOM 4169 C C . LYS A 1 549 ? -18.348 -0.088 29.662 1.00 73.50 549 LYS A C 1
ATOM 4171 O O . LYS A 1 549 ? -17.331 -0.439 29.063 1.00 73.50 549 LYS A O 1
ATOM 4176 N N . ALA A 1 550 ? -19.326 0.613 29.089 1.00 75.19 550 ALA A N 1
ATOM 4177 C CA . ALA A 1 550 ? -19.180 1.242 27.778 1.00 75.19 550 ALA A CA 1
ATOM 4178 C C . ALA A 1 550 ? -17.955 2.176 27.765 1.00 75.19 550 ALA A C 1
ATOM 4180 O O . ALA A 1 550 ? -17.089 2.055 26.898 1.00 75.19 550 ALA A O 1
ATOM 4181 N N . VAL A 1 551 ? -17.851 3.031 28.792 1.00 74.94 551 VAL A N 1
ATOM 4182 C CA . VAL A 1 551 ? -16.719 3.935 29.016 1.00 74.94 551 VAL A CA 1
ATOM 4183 C C . VAL A 1 551 ? -16.108 3.696 30.402 1.00 74.94 551 VAL A C 1
ATOM 4185 O O . VAL A 1 551 ? -16.819 3.786 31.406 1.00 74.94 551 VAL A O 1
ATOM 4188 N N . ALA A 1 552 ? -14.812 3.368 30.499 1.00 64.19 552 ALA A N 1
ATOM 4189 C CA . ALA A 1 552 ? -14.180 3.099 31.803 1.00 64.19 552 ALA A CA 1
ATOM 4190 C C . ALA A 1 552 ? -13.922 4.376 32.620 1.00 64.19 552 ALA A C 1
ATOM 4192 O O . ALA A 1 552 ? -14.255 4.419 33.810 1.00 64.19 552 ALA A O 1
ATOM 4193 N N . VAL A 1 553 ? -13.373 5.413 31.979 1.00 65.12 553 VAL A N 1
ATOM 4194 C CA . VAL A 1 553 ? -13.203 6.765 32.529 1.00 65.12 553 VAL A CA 1
ATOM 4195 C C . VAL A 1 553 ? -13.911 7.749 31.606 1.00 65.12 553 VAL A C 1
ATOM 4197 O O . VAL A 1 553 ? -13.388 8.088 30.544 1.00 65.12 553 VAL A O 1
ATOM 4200 N N . ASP A 1 554 ? -15.105 8.187 32.007 1.00 68.44 554 ASP A N 1
ATOM 4201 C CA . ASP A 1 554 ? -15.912 9.135 31.239 1.00 68.44 554 ASP A CA 1
ATOM 4202 C C . ASP A 1 554 ? -15.831 10.555 31.818 1.00 68.44 554 ASP A C 1
ATOM 4204 O O . ASP A 1 554 ? -15.843 10.759 33.032 1.00 68.44 554 ASP A O 1
ATOM 4208 N N . SER A 1 555 ? -15.759 11.533 30.923 1.00 67.44 555 SER A N 1
ATOM 4209 C CA . SER A 1 555 ? -15.995 12.955 31.201 1.00 67.44 555 SER A CA 1
ATOM 4210 C C . SER A 1 555 ? -16.757 13.648 30.060 1.00 67.44 555 SER A C 1
ATOM 4212 O O . SER A 1 555 ? -16.926 14.864 30.085 1.00 67.44 555 SER A O 1
ATOM 4214 N N . SER A 1 556 ? -17.174 12.873 29.055 1.00 72.06 556 SER A N 1
ATOM 4215 C CA . SER A 1 556 ? -17.616 13.284 27.724 1.00 72.06 556 SER A CA 1
ATOM 4216 C C . SER A 1 556 ? -19.120 13.545 27.626 1.00 72.06 556 SER A C 1
ATOM 4218 O O . SER A 1 556 ? -19.864 13.403 28.597 1.00 72.06 556 SER A O 1
ATOM 4220 N N . LYS A 1 557 ? -19.579 13.924 26.428 1.00 77.38 557 LYS A N 1
ATOM 4221 C CA . LYS A 1 557 ? -21.004 13.968 26.088 1.00 77.38 557 LYS A CA 1
ATOM 4222 C C . LYS A 1 557 ? -21.388 12.674 25.376 1.00 77.38 557 LYS A C 1
ATOM 4224 O O . LYS A 1 557 ? -21.066 12.495 24.203 1.00 77.38 557 LYS A O 1
ATOM 4229 N N . SER A 1 558 ? -22.067 11.785 26.091 1.00 79.25 558 SER A N 1
ATOM 4230 C CA . SER A 1 558 ? -22.488 10.469 25.609 1.00 79.25 558 SER A CA 1
ATOM 4231 C C . SER A 1 558 ? -24.018 10.375 25.482 1.00 79.25 558 SER A C 1
ATOM 4233 O O . SER A 1 558 ? -24.758 10.679 26.414 1.00 79.25 558 SER A O 1
ATOM 4235 N N . PHE A 1 559 ? -24.497 9.944 24.313 1.00 81.12 559 PHE A N 1
ATOM 4236 C CA . PHE A 1 559 ? -25.904 9.688 23.993 1.00 81.12 559 PHE A CA 1
ATOM 4237 C C . PHE A 1 559 ? -26.035 8.295 23.365 1.00 81.12 559 PHE A C 1
ATOM 4239 O O . PHE A 1 559 ? -25.330 7.977 22.411 1.00 81.12 559 PHE A O 1
ATOM 4246 N N . ASN A 1 560 ? -26.904 7.435 23.904 1.00 81.81 560 ASN A N 1
ATOM 4247 C CA . ASN A 1 560 ? -27.058 6.044 23.448 1.00 81.81 560 ASN A CA 1
ATOM 4248 C C . ASN A 1 560 ? -25.724 5.261 23.336 1.00 81.81 560 ASN A C 1
ATOM 4250 O O . ASN A 1 560 ? -25.515 4.505 22.391 1.00 81.81 560 ASN A O 1
ATOM 4254 N N . VAL A 1 561 ? -24.819 5.444 24.308 1.00 81.81 561 VAL A N 1
ATOM 4255 C CA . VAL A 1 561 ? -23.497 4.786 24.376 1.00 81.81 561 VAL A CA 1
ATOM 4256 C C . VAL A 1 561 ? -23.563 3.599 25.344 1.00 81.81 561 VAL A C 1
ATOM 4258 O O . VAL A 1 561 ? -23.346 3.761 26.546 1.00 81.81 561 VAL A O 1
ATOM 4261 N N . LEU A 1 562 ? -23.943 2.412 24.859 1.00 87.12 562 LEU A N 1
ATOM 4262 C CA . LEU A 1 562 ? -24.326 1.287 25.732 1.00 87.12 562 LEU A CA 1
ATOM 4263 C C . LEU A 1 562 ? -24.156 -0.105 25.105 1.00 87.12 562 LEU A C 1
ATOM 4265 O O . LEU A 1 562 ? -24.181 -0.273 23.889 1.00 87.12 562 LEU A O 1
ATOM 4269 N N . GLY A 1 563 ? -24.017 -1.119 25.964 1.00 87.19 563 GLY A N 1
ATOM 4270 C CA . GLY A 1 563 ? -23.925 -2.521 25.552 1.00 87.19 563 GLY A CA 1
ATOM 4271 C C . GLY A 1 563 ? -25.298 -3.127 25.259 1.00 87.19 563 GLY A C 1
ATOM 4272 O O . GLY A 1 563 ? -26.208 -3.031 26.088 1.00 87.19 563 GLY A O 1
ATOM 4273 N N . LYS A 1 564 ? -25.446 -3.773 24.101 1.00 91.81 564 LYS A N 1
ATOM 4274 C CA . LYS A 1 564 ? -26.655 -4.504 23.683 1.00 91.81 564 LYS A CA 1
ATOM 4275 C C . LYS A 1 564 ? -26.386 -6.015 23.730 1.00 91.81 564 LYS A C 1
ATOM 4277 O O . LYS A 1 564 ? -25.237 -6.438 23.797 1.00 91.81 564 LYS A O 1
ATOM 4282 N N . THR A 1 565 ? -27.451 -6.816 23.777 1.00 92.75 565 THR A N 1
ATOM 4283 C CA . THR A 1 565 ? -27.353 -8.281 23.662 1.00 92.75 565 THR A CA 1
ATOM 4284 C C . THR A 1 565 ? -27.050 -8.690 22.221 1.00 92.75 565 THR A C 1
ATOM 4286 O O . THR A 1 565 ? -27.448 -7.971 21.297 1.00 92.75 565 THR A O 1
ATOM 4289 N N . THR A 1 566 ? -26.459 -9.869 22.010 1.00 92.94 566 THR A N 1
ATOM 4290 C CA . THR A 1 566 ? -26.219 -10.415 20.661 1.00 92.94 566 THR A CA 1
ATOM 4291 C C . THR A 1 566 ? -27.520 -10.508 19.875 1.00 92.94 566 THR A C 1
ATOM 4293 O O . THR A 1 566 ? -27.620 -9.972 18.777 1.00 92.94 566 THR A O 1
ATOM 4296 N N . ALA A 1 567 ? -28.575 -11.061 20.479 1.00 94.31 567 ALA A N 1
ATOM 4297 C CA . ALA A 1 567 ? -29.889 -11.174 19.843 1.00 94.31 567 ALA A CA 1
ATOM 4298 C C . ALA A 1 567 ? -30.531 -9.819 19.470 1.00 94.31 567 ALA A C 1
ATOM 4300 O O . ALA A 1 567 ? -31.345 -9.766 18.553 1.00 94.31 567 ALA A O 1
ATOM 4301 N N . VAL A 1 568 ? -30.175 -8.716 20.148 1.00 95.31 568 VAL A N 1
ATOM 4302 C CA . VAL A 1 568 ? -30.608 -7.367 19.742 1.00 95.31 568 VAL A CA 1
ATOM 4303 C C . VAL A 1 568 ? -29.720 -6.832 18.624 1.00 95.31 568 VAL A C 1
ATOM 4305 O O . VAL A 1 568 ? -30.250 -6.291 17.659 1.00 95.31 568 VAL A O 1
ATOM 4308 N N . MET A 1 569 ? -28.397 -6.987 18.709 1.00 95.06 569 MET A N 1
ATOM 4309 C CA . MET A 1 569 ? -27.488 -6.521 17.654 1.00 95.06 569 MET A CA 1
ATOM 4310 C C . MET A 1 569 ? -27.646 -7.300 16.341 1.00 95.06 569 MET A C 1
ATOM 4312 O O . MET A 1 569 ? -27.388 -6.746 15.283 1.00 95.06 569 MET A O 1
ATOM 4316 N N . GLN A 1 570 ? -28.142 -8.535 16.387 1.00 95.38 570 GLN A N 1
ATOM 4317 C CA . GLN A 1 570 ? -28.449 -9.372 15.221 1.00 95.38 570 GLN A CA 1
ATOM 4318 C C . GLN A 1 570 ? -29.928 -9.281 14.780 1.00 95.38 570 GLN A C 1
ATOM 4320 O O . GLN A 1 570 ? -30.469 -10.207 14.171 1.00 95.38 570 GLN A O 1
ATOM 4325 N N . SER A 1 571 ? -30.608 -8.168 15.094 1.00 96.25 571 SER A N 1
ATOM 4326 C CA . SER A 1 571 ? -32.021 -7.930 14.747 1.00 96.25 571 SER A CA 1
ATOM 4327 C C . SER A 1 571 ? -32.203 -6.813 13.703 1.00 96.25 571 SER A C 1
ATOM 4329 O O . SER A 1 571 ? -31.415 -5.863 13.689 1.00 96.25 571 SER A O 1
ATOM 4331 N N . PRO A 1 572 ? -33.268 -6.848 12.872 1.00 95.44 572 PRO A N 1
ATOM 4332 C CA . PRO A 1 572 ? -33.559 -5.775 11.913 1.00 95.44 572 PRO A CA 1
ATOM 4333 C C . PRO A 1 572 ? -33.720 -4.395 12.571 1.00 95.44 572 PRO A C 1
ATOM 4335 O O . PRO A 1 572 ? -33.219 -3.402 12.053 1.00 95.44 572 PRO A O 1
ATOM 4338 N N . ALA A 1 573 ? -34.325 -4.339 13.763 1.00 93.88 573 ALA A N 1
ATOM 4339 C CA . ALA A 1 573 ? -34.514 -3.100 14.523 1.00 93.88 573 ALA A CA 1
ATOM 4340 C C . ALA A 1 573 ? -33.186 -2.439 14.956 1.00 93.88 573 ALA A C 1
ATOM 4342 O O . ALA A 1 573 ? -33.143 -1.241 15.234 1.00 93.88 573 ALA A O 1
ATOM 4343 N N . PHE A 1 574 ? -32.077 -3.186 15.011 1.00 95.06 574 PHE A N 1
ATOM 4344 C CA . PHE A 1 574 ? -30.756 -2.600 15.249 1.00 95.06 574 PHE A CA 1
ATOM 4345 C C . PHE A 1 574 ? -30.154 -1.965 13.989 1.00 95.06 574 PHE A C 1
ATOM 4347 O O . PHE A 1 574 ? -29.473 -0.951 14.104 1.00 95.06 574 PHE A O 1
ATOM 4354 N N . VAL A 1 575 ? -30.469 -2.481 12.798 1.00 94.38 575 VAL A N 1
ATOM 4355 C CA . VAL A 1 575 ? -30.119 -1.832 11.522 1.00 94.38 575 VAL A CA 1
ATOM 4356 C C . VAL A 1 575 ? -30.888 -0.521 11.374 1.00 94.38 575 VAL A C 1
ATOM 4358 O O . VAL A 1 575 ? -30.282 0.511 11.112 1.00 94.38 575 VAL A O 1
ATOM 4361 N N . GLU A 1 576 ? -32.192 -0.534 11.663 1.00 91.69 576 GLU A N 1
ATOM 4362 C CA . GLU A 1 576 ? -33.026 0.672 11.754 1.00 91.69 576 GLU A CA 1
ATOM 4363 C C . GLU A 1 576 ? -32.450 1.682 12.765 1.00 91.69 576 GLU A C 1
ATOM 4365 O O . GLU A 1 576 ? -32.317 2.865 12.453 1.00 91.69 576 GLU A O 1
ATOM 4370 N N . THR A 1 577 ? -32.014 1.213 13.946 1.00 91.81 577 THR A N 1
ATOM 4371 C CA . THR A 1 577 ? -31.345 2.054 14.960 1.00 91.81 577 THR A CA 1
ATOM 4372 C C . THR A 1 577 ? -30.076 2.723 14.412 1.00 91.81 577 THR A C 1
ATOM 4374 O O . THR A 1 577 ? -29.837 3.890 14.714 1.00 91.81 577 THR A O 1
ATOM 4377 N N . LEU A 1 578 ? -29.254 2.009 13.635 1.00 91.25 578 LEU A N 1
ATOM 4378 C CA . LEU A 1 578 ? -28.018 2.551 13.057 1.00 91.25 578 LEU A CA 1
ATOM 4379 C C . LEU A 1 578 ? -28.301 3.526 11.904 1.00 91.25 578 LEU A C 1
ATOM 4381 O O . LEU A 1 578 ? -27.713 4.603 11.869 1.00 91.25 578 LEU A O 1
ATOM 4385 N N . ASN A 1 579 ? -29.223 3.186 10.998 1.00 91.31 579 ASN A N 1
ATOM 4386 C CA . ASN A 1 579 ? -29.526 4.012 9.828 1.00 91.31 579 ASN A CA 1
ATOM 4387 C C . ASN A 1 579 ? -30.220 5.337 10.168 1.00 91.31 579 ASN A C 1
ATOM 4389 O O . ASN A 1 579 ? -29.972 6.323 9.484 1.00 91.31 579 ASN A O 1
ATOM 4393 N N . THR A 1 580 ? -31.074 5.363 11.196 1.00 86.25 580 THR A N 1
ATOM 4394 C CA . THR A 1 580 ? -31.897 6.535 11.576 1.00 86.25 580 THR A CA 1
ATOM 4395 C C . THR A 1 580 ? -31.291 7.374 12.709 1.00 86.25 580 THR A C 1
ATOM 4397 O O . THR A 1 580 ? -31.988 8.182 13.328 1.00 86.25 580 THR A O 1
ATOM 4400 N N . ASN A 1 581 ? -30.021 7.139 13.075 1.00 78.62 581 ASN A N 1
ATOM 4401 C CA . ASN A 1 581 ? -29.383 7.756 14.251 1.00 78.62 581 ASN A CA 1
ATOM 4402 C C . ASN A 1 581 ? -30.242 7.563 15.534 1.00 78.62 581 ASN A C 1
ATOM 4404 O O . ASN A 1 581 ? -30.402 8.466 16.358 1.00 78.62 581 ASN A O 1
ATOM 4408 N N . ALA A 1 582 ? -30.819 6.363 15.686 1.00 77.25 582 ALA A N 1
ATOM 4409 C CA . ALA A 1 582 ? -31.841 5.974 16.665 1.00 77.25 582 ALA A CA 1
ATOM 4410 C C . ALA A 1 582 ? -33.140 6.810 16.633 1.00 77.25 582 ALA A C 1
ATOM 4412 O O . ALA A 1 582 ? -33.628 7.252 17.676 1.00 77.25 582 ALA A O 1
ATOM 4413 N N . GLY A 1 583 ? -33.717 6.986 15.442 1.00 76.12 583 GLY A N 1
ATOM 4414 C CA . GLY A 1 583 ? -34.979 7.700 15.222 1.00 76.12 583 GLY A CA 1
ATOM 4415 C C . GLY A 1 583 ? -34.870 9.225 15.317 1.00 76.12 583 GLY A C 1
ATOM 4416 O O . GLY A 1 583 ? -35.864 9.883 15.619 1.00 76.12 583 GLY A O 1
ATOM 4417 N N . LEU A 1 584 ? -33.669 9.777 15.113 1.00 74.69 584 LEU A N 1
ATOM 4418 C CA . LEU A 1 584 ? -33.407 11.221 15.104 1.00 74.69 584 LEU A CA 1
ATOM 4419 C C . LEU A 1 584 ? -33.278 11.795 13.687 1.00 74.69 584 LEU A C 1
ATOM 4421 O O . LEU A 1 584 ? -33.621 12.958 13.488 1.00 74.69 584 LEU A O 1
ATOM 4425 N N . ASP A 1 585 ? -32.815 10.983 12.735 1.00 80.75 585 ASP A N 1
ATOM 4426 C CA . ASP A 1 585 ? -32.583 11.341 11.333 1.00 80.75 585 ASP A CA 1
ATOM 4427 C C . ASP A 1 585 ? -33.326 10.372 10.387 1.00 80.75 585 ASP A C 1
ATOM 4429 O O . ASP A 1 585 ? -33.777 9.298 10.799 1.00 80.75 585 ASP A O 1
ATOM 4433 N N . ASP A 1 586 ? -33.437 10.743 9.107 1.00 83.88 586 ASP A N 1
ATOM 4434 C CA . ASP A 1 586 ? -33.964 9.875 8.043 1.00 83.88 586 ASP A CA 1
ATOM 4435 C C . ASP A 1 586 ? -33.117 8.592 7.868 1.00 83.88 586 ASP A C 1
ATOM 4437 O O . ASP A 1 586 ? -31.922 8.575 8.168 1.00 83.88 586 ASP A O 1
ATOM 4441 N N . ASP A 1 587 ? -33.715 7.516 7.337 1.00 88.38 587 ASP A N 1
ATOM 4442 C CA . ASP A 1 587 ? -33.015 6.255 7.033 1.00 88.38 587 ASP A CA 1
ATOM 4443 C C . ASP A 1 587 ? -31.884 6.482 6.015 1.00 88.38 587 ASP A C 1
ATOM 4445 O O . ASP A 1 587 ? -32.119 6.733 4.830 1.00 88.38 587 ASP A O 1
ATOM 4449 N N . SER A 1 588 ? -30.639 6.382 6.485 1.00 88.94 588 SER A N 1
ATOM 4450 C CA . SER A 1 588 ? -29.449 6.595 5.661 1.00 88.94 588 SER A CA 1
ATOM 4451 C C . SER A 1 588 ? -29.200 5.500 4.615 1.00 88.94 588 SER A C 1
ATOM 4453 O O . SER A 1 588 ? -28.435 5.724 3.673 1.00 88.94 588 SER A O 1
ATOM 4455 N N . GLY A 1 589 ? -29.796 4.311 4.770 1.00 92.38 589 GLY A N 1
ATOM 4456 C CA . GLY A 1 589 ? -29.547 3.146 3.917 1.00 92.38 589 GLY A CA 1
ATOM 4457 C C . GLY A 1 589 ? -28.097 2.634 3.934 1.00 92.38 589 GLY A C 1
ATOM 4458 O O . GLY A 1 589 ? -27.698 1.907 3.023 1.00 92.38 589 GLY A O 1
ATOM 4459 N N . ILE A 1 590 ? -27.282 3.034 4.919 1.00 94.25 590 ILE A N 1
ATOM 4460 C CA . ILE A 1 590 ? -25.841 2.727 4.971 1.00 94.25 590 ILE A CA 1
ATOM 4461 C C . ILE A 1 590 ? -25.583 1.312 5.499 1.00 94.25 590 ILE A C 1
ATOM 4463 O O . ILE A 1 590 ? -24.674 0.630 5.015 1.00 94.25 590 ILE A O 1
ATOM 4467 N N . TRP A 1 591 ? -26.392 0.859 6.454 1.00 96.06 591 TRP A N 1
ATOM 4468 C CA . TRP A 1 591 ? -26.340 -0.469 7.055 1.00 96.06 591 TRP A CA 1
ATOM 4469 C C . TRP A 1 591 ? -27.411 -1.388 6.463 1.00 96.06 591 TRP A C 1
ATOM 4471 O O . TRP A 1 591 ? -28.530 -0.963 6.172 1.00 96.06 591 TRP A O 1
ATOM 4481 N N . GLN A 1 592 ? -27.069 -2.669 6.317 1.00 96.06 592 GLN A N 1
ATOM 4482 C CA . GLN A 1 592 ? -27.962 -3.729 5.844 1.00 96.06 592 GLN A CA 1
ATOM 4483 C C . GLN A 1 592 ? -28.073 -4.871 6.863 1.00 96.06 592 GLN A C 1
ATOM 4485 O O . GLN A 1 592 ? -27.144 -5.147 7.627 1.00 96.06 592 GLN A O 1
ATOM 4490 N N . TYR A 1 593 ? -29.230 -5.537 6.866 1.00 96.19 593 TYR A N 1
ATOM 4491 C CA . TYR A 1 593 ? -29.514 -6.671 7.742 1.00 96.19 593 TYR A CA 1
ATOM 4492 C C . TYR A 1 593 ? -28.960 -7.983 7.181 1.00 96.19 593 TYR A C 1
ATOM 4494 O O . TYR A 1 593 ? -29.216 -8.316 6.025 1.00 96.19 593 TYR A O 1
ATOM 4502 N N . CYS A 1 594 ? -28.278 -8.757 8.027 1.00 95.00 594 CYS A N 1
ATOM 4503 C CA . CYS A 1 594 ? -27.844 -10.116 7.725 1.00 95.00 594 CYS A CA 1
ATOM 4504 C C . CYS A 1 594 ? -28.479 -11.093 8.724 1.00 95.00 594 CYS A C 1
ATOM 4506 O O . CYS A 1 594 ? -28.264 -10.990 9.931 1.00 95.00 594 CYS A O 1
ATOM 4508 N N . GLU A 1 595 ? -29.263 -12.051 8.229 1.00 93.19 595 GLU A N 1
ATOM 4509 C CA . GLU A 1 595 ? -29.995 -12.998 9.078 1.00 93.19 595 GLU A CA 1
ATOM 4510 C C . GLU A 1 595 ? -29.043 -13.867 9.922 1.00 93.19 595 GLU A C 1
ATOM 4512 O O . GLU A 1 595 ? -28.026 -14.365 9.430 1.00 93.19 595 GLU A O 1
ATOM 4517 N N . GLY A 1 596 ? -29.345 -14.013 11.219 1.00 90.19 596 GLY A N 1
ATOM 4518 C CA . GLY A 1 596 ? -28.525 -14.769 12.181 1.00 90.19 596 GLY A CA 1
ATOM 4519 C C . GLY A 1 596 ? -27.114 -14.208 12.427 1.00 90.19 596 GLY A C 1
ATOM 4520 O O . GLY A 1 596 ? -26.260 -14.912 12.971 1.00 90.19 596 GLY A O 1
ATOM 4521 N N . ASN A 1 597 ? -26.853 -12.974 11.987 1.00 94.31 597 ASN A N 1
ATOM 4522 C CA . ASN A 1 597 ? -25.546 -12.329 11.976 1.00 94.31 597 ASN A CA 1
ATOM 4523 C C . ASN A 1 597 ? -25.662 -10.854 12.392 1.00 94.31 597 ASN A C 1
ATOM 4525 O O . ASN A 1 597 ? -26.754 -10.313 12.560 1.00 94.31 597 ASN A O 1
ATOM 4529 N N . TYR A 1 598 ? -24.521 -10.198 12.599 1.00 95.12 598 TYR A N 1
ATOM 4530 C CA . TYR A 1 598 ? -24.489 -8.749 12.813 1.00 95.12 598 TYR A CA 1
ATOM 4531 C C . TYR A 1 598 ? -24.815 -8.008 11.500 1.00 95.12 598 TYR A C 1
ATOM 4533 O O . TYR A 1 598 ? -24.772 -8.619 10.429 1.00 95.12 598 TYR A O 1
ATOM 4541 N N . PRO A 1 599 ? -25.131 -6.702 11.546 1.00 96.00 599 PRO A N 1
ATOM 4542 C CA . PRO A 1 599 ? -25.207 -5.888 10.343 1.00 96.00 599 PRO A CA 1
ATOM 4543 C C . PRO A 1 599 ? -23.870 -5.883 9.595 1.00 96.00 599 PRO A C 1
ATOM 4545 O O . PRO A 1 599 ? -22.820 -6.214 10.147 1.00 96.00 599 PRO A O 1
ATOM 4548 N N . ILE A 1 600 ? -23.905 -5.431 8.348 1.00 95.75 600 ILE A N 1
ATOM 4549 C CA . ILE A 1 600 ? -22.721 -4.930 7.642 1.00 95.75 600 ILE A CA 1
ATOM 4550 C C . ILE A 1 600 ? -23.106 -3.655 6.897 1.00 95.75 600 ILE A C 1
ATOM 4552 O O . ILE A 1 600 ? -24.285 -3.308 6.797 1.00 95.75 600 ILE A O 1
ATOM 4556 N N . LEU A 1 601 ? -22.120 -2.955 6.352 1.00 95.38 601 LEU A N 1
ATOM 4557 C CA . LEU A 1 601 ? -22.372 -1.788 5.514 1.00 95.38 601 LEU A CA 1
ATOM 4558 C C . LEU A 1 601 ? -22.791 -2.224 4.099 1.00 95.38 601 LEU A C 1
ATOM 4560 O O . LEU A 1 601 ? -22.396 -3.284 3.613 1.00 95.38 601 LEU A O 1
ATOM 4564 N N . VAL A 1 602 ? -23.541 -1.395 3.375 1.00 93.31 602 VAL A N 1
ATOM 4565 C CA . VAL A 1 602 ? -23.863 -1.645 1.953 1.00 93.31 602 VAL A CA 1
ATOM 4566 C C . VAL A 1 602 ? -22.615 -1.526 1.059 1.00 93.31 602 VAL A C 1
ATOM 4568 O O . VAL A 1 602 ? -22.522 -2.160 0.011 1.00 93.31 602 VAL A O 1
ATOM 4571 N N . SER A 1 603 ? -21.594 -0.783 1.502 1.00 90.62 603 SER A N 1
ATOM 4572 C CA . SER A 1 603 ? -20.281 -0.684 0.842 1.00 90.62 603 SER A CA 1
ATOM 4573 C C . SER A 1 603 ? -19.453 -1.977 0.872 1.00 90.62 603 SER A C 1
ATOM 4575 O O . SER A 1 603 ? -18.391 -2.029 0.254 1.00 90.62 603 SER A O 1
ATOM 4577 N N . GLU A 1 604 ? -19.895 -3.008 1.594 1.00 90.06 604 GLU A N 1
ATOM 4578 C CA . GLU A 1 604 ? -19.063 -4.155 1.956 1.00 90.06 604 GLU A CA 1
ATOM 4579 C C . GLU A 1 604 ? -19.287 -5.441 1.147 1.00 90.06 604 GLU A C 1
ATOM 4581 O O . GLU A 1 604 ? -18.508 -6.392 1.312 1.00 90.06 604 GLU A O 1
ATOM 4586 N N . GLY A 1 605 ? -20.276 -5.444 0.249 1.00 91.50 605 GLY A N 1
ATOM 4587 C CA . GLY A 1 605 ? -20.723 -6.603 -0.532 1.00 91.50 605 GLY A CA 1
ATOM 4588 C C . GLY A 1 605 ? -22.050 -7.162 -0.016 1.00 91.50 605 GLY A C 1
ATOM 4589 O O . GLY A 1 605 ? -22.756 -6.501 0.746 1.00 91.50 605 GLY A O 1
ATOM 4590 N N . THR A 1 606 ? -22.406 -8.379 -0.421 1.00 94.00 606 THR A N 1
ATOM 4591 C CA . THR A 1 606 ? -23.559 -9.088 0.161 1.00 94.00 606 THR A CA 1
ATOM 4592 C C . THR A 1 606 ? -23.211 -9.730 1.509 1.00 94.00 606 THR A C 1
ATOM 4594 O O . THR A 1 606 ? -22.050 -10.045 1.784 1.00 94.00 606 THR A O 1
ATOM 4597 N N . CYS A 1 607 ? -24.226 -10.001 2.338 1.00 92.88 607 CYS A N 1
ATOM 4598 C CA . CYS A 1 607 ? -24.059 -10.767 3.578 1.00 92.88 607 CYS A CA 1
ATOM 4599 C C . CYS A 1 607 ? -23.384 -12.132 3.341 1.00 92.88 607 CYS A C 1
ATOM 4601 O O . CYS A 1 607 ? -22.515 -12.527 4.114 1.00 92.88 607 CYS A O 1
ATOM 4603 N N . GLU A 1 608 ? -23.732 -12.844 2.262 1.00 91.50 608 GLU A N 1
ATOM 4604 C CA . GLU A 1 608 ? -23.143 -14.153 1.950 1.00 91.50 608 GLU A CA 1
ATOM 4605 C C . GLU A 1 608 ? -21.648 -14.036 1.600 1.00 91.50 608 GLU A C 1
ATOM 4607 O O . GLU A 1 608 ? -20.824 -14.763 2.156 1.00 91.50 608 GLU A O 1
ATOM 4612 N N . GLU A 1 609 ? -21.258 -13.083 0.749 1.00 89.94 609 GLU A N 1
ATOM 4613 C CA . GLU A 1 609 ? -19.847 -12.829 0.405 1.00 89.94 609 GLU A CA 1
ATOM 4614 C C . GLU A 1 609 ? -19.019 -12.343 1.601 1.00 89.94 609 GLU A C 1
ATOM 4616 O O . GLU A 1 609 ? -17.825 -12.645 1.696 1.00 89.94 609 GLU A O 1
ATOM 4621 N N . PHE A 1 610 ? -19.638 -11.596 2.519 1.00 90.38 610 PHE A N 1
ATOM 4622 C CA . PHE A 1 610 ? -18.994 -11.149 3.747 1.00 90.38 610 PHE A CA 1
ATOM 4623 C C . PHE A 1 610 ? -18.778 -12.315 4.717 1.00 90.38 610 PHE A C 1
ATOM 4625 O O . PHE A 1 610 ? -17.638 -12.635 5.063 1.00 90.38 610 PHE A O 1
ATOM 4632 N N . TYR A 1 611 ? -19.853 -12.990 5.132 1.00 89.75 611 TYR A N 1
ATOM 4633 C CA . TYR A 1 611 ? -19.790 -14.018 6.171 1.00 89.75 611 TYR A CA 1
ATOM 4634 C C . TYR A 1 611 ? -19.130 -15.320 5.684 1.00 89.75 611 TYR A C 1
ATOM 4636 O O . TYR A 1 611 ? -18.471 -15.989 6.475 1.00 89.75 611 TYR A O 1
ATOM 4644 N N . SER A 1 612 ? -19.139 -15.631 4.382 1.00 85.19 612 SER A N 1
ATOM 4645 C CA . SER A 1 612 ? -18.323 -16.731 3.828 1.00 85.19 612 SER A CA 1
ATOM 4646 C C . SER A 1 612 ? -16.807 -16.465 3.839 1.00 85.19 612 SER A C 1
ATOM 4648 O O . SER A 1 612 ? -16.020 -17.391 3.619 1.00 85.19 612 SER A O 1
ATOM 4650 N N . LYS A 1 613 ? -16.377 -15.219 4.095 1.00 80.31 613 LYS A N 1
ATOM 4651 C CA . LYS A 1 613 ? -14.967 -14.793 4.074 1.00 80.31 613 LYS A CA 1
ATOM 4652 C C . LYS A 1 613 ? -14.428 -14.327 5.433 1.00 80.31 613 LYS A C 1
ATOM 4654 O O . LYS A 1 613 ? -13.244 -14.531 5.690 1.00 80.31 613 LYS A O 1
ATOM 4659 N N . TYR A 1 614 ? -15.276 -13.724 6.266 1.00 73.25 614 TYR A N 1
ATOM 4660 C CA . TYR A 1 614 ? -14.936 -13.110 7.561 1.00 73.25 614 TYR A CA 1
ATOM 4661 C C . TYR A 1 614 ? -15.827 -13.602 8.721 1.00 73.25 614 TYR A C 1
ATOM 4663 O O . TYR A 1 614 ? -15.763 -13.074 9.829 1.00 73.25 614 TYR A O 1
ATOM 4671 N N . GLY A 1 615 ? -16.733 -14.551 8.468 1.00 59.50 615 GLY A N 1
ATOM 4672 C CA . GLY A 1 615 ? -17.857 -14.813 9.361 1.00 59.50 615 GLY A CA 1
ATOM 4673 C C . GLY A 1 615 ? -17.587 -15.746 10.536 1.00 59.50 615 GLY A C 1
ATOM 4674 O O . GLY A 1 615 ? -16.918 -16.774 10.421 1.00 59.50 615 GLY A O 1
ATOM 4675 N N . PHE A 1 616 ? -18.237 -15.434 11.658 1.00 54.97 616 PHE A N 1
ATOM 4676 C CA . PHE A 1 616 ? -18.514 -16.408 12.709 1.00 54.97 616 PHE A CA 1
ATOM 4677 C C . PHE A 1 616 ? -19.523 -17.445 12.205 1.00 54.97 616 PHE A C 1
ATOM 4679 O O . PHE A 1 616 ? -20.641 -17.101 11.834 1.00 54.97 616 PHE A O 1
ATOM 4686 N N . SER A 1 617 ? -19.175 -18.728 12.286 1.00 34.59 617 SER A N 1
ATOM 4687 C CA . SER A 1 617 ? -20.143 -19.818 12.128 1.00 34.59 617 SER A CA 1
ATOM 4688 C C . SER A 1 617 ? -20.949 -20.000 13.421 1.00 34.59 617 SER A C 1
ATOM 4690 O O . SER A 1 617 ? -20.651 -20.890 14.215 1.00 34.59 617 SER A O 1
ATOM 4692 N N . SER A 1 618 ? -21.973 -19.169 13.640 1.00 34.69 618 SER A N 1
ATOM 4693 C CA . SER A 1 618 ? -22.929 -19.310 14.758 1.00 34.69 618 SER A CA 1
ATOM 4694 C C . SER A 1 618 ? -23.798 -20.578 14.659 1.00 34.69 618 SER A C 1
ATOM 4696 O O . SER A 1 618 ? -24.353 -21.046 15.653 1.00 34.69 618 SER A O 1
ATOM 4698 N N . SER A 1 619 ? -23.883 -21.184 13.472 1.00 33.53 619 SER A N 1
ATOM 4699 C CA . SER A 1 619 ? -24.720 -22.339 13.131 1.00 33.53 619 SER A CA 1
ATOM 4700 C C . SER A 1 619 ? -24.186 -23.695 13.632 1.00 33.53 619 SER A C 1
ATOM 4702 O O . SER A 1 619 ? -23.979 -24.627 12.856 1.00 33.53 619 SER A O 1
ATOM 4704 N N . LEU A 1 620 ? -24.024 -23.845 14.953 1.00 31.89 620 LEU A N 1
ATOM 4705 C CA . LEU A 1 620 ? -23.796 -25.150 15.603 1.00 31.89 620 LEU A CA 1
ATOM 4706 C C . LEU A 1 620 ? -24.890 -25.574 16.607 1.00 31.89 620 LEU A C 1
ATOM 4708 O O . LEU A 1 620 ? -24.698 -26.518 17.373 1.00 31.89 620 LEU A O 1
ATOM 4712 N N . GLN A 1 621 ? -26.073 -24.950 16.553 1.00 33.44 621 GLN A N 1
ATOM 4713 C CA . GLN A 1 621 ? -27.288 -25.416 17.239 1.00 33.44 621 GLN A CA 1
ATOM 4714 C C . GLN A 1 621 ? -28.558 -25.209 16.390 1.00 33.44 621 GLN A C 1
ATOM 4716 O O . GLN A 1 621 ? -29.195 -24.167 16.501 1.00 33.44 621 GLN A O 1
ATOM 4721 N N . SER A 1 622 ? -28.931 -26.205 15.564 1.00 32.16 622 SER A N 1
ATOM 4722 C CA . SER A 1 622 ? -30.329 -26.624 15.240 1.00 32.16 622 SER A CA 1
ATOM 4723 C C . SER A 1 622 ? -30.456 -27.424 13.923 1.00 32.16 622 SER A C 1
ATOM 4725 O O . SER A 1 622 ? -30.927 -26.919 12.909 1.00 32.16 622 SER A O 1
ATOM 4727 N N . SER A 1 623 ? -30.062 -28.708 13.902 1.00 25.89 623 SER A N 1
ATOM 4728 C CA . SER A 1 623 ? -30.469 -29.647 12.818 1.00 25.89 623 SER A CA 1
ATOM 4729 C C . SER A 1 623 ? -30.319 -31.142 13.176 1.00 25.89 623 SER A C 1
ATOM 4731 O O . SER A 1 623 ? -30.086 -31.987 12.315 1.00 25.89 623 SER A O 1
ATOM 4733 N N . SER A 1 624 ? -30.466 -31.517 14.451 1.00 29.66 624 SER A N 1
ATOM 4734 C CA . SER A 1 624 ? -30.447 -32.927 14.880 1.00 29.66 624 SER A CA 1
ATOM 4735 C C . SER A 1 624 ? -31.846 -33.558 14.827 1.00 29.66 624 SER A C 1
ATOM 4737 O O . SER A 1 624 ? -32.454 -33.814 15.868 1.00 29.66 624 SER A O 1
ATOM 4739 N N . SER A 1 625 ? -32.373 -33.801 13.624 1.00 29.19 625 SER A N 1
ATOM 4740 C CA . SER A 1 625 ? -33.665 -34.480 13.442 1.00 29.19 625 SER A CA 1
ATOM 4741 C C . SER A 1 625 ? -33.694 -35.384 12.200 1.00 29.19 625 SER A C 1
ATOM 4743 O O . SER A 1 625 ? -34.007 -34.940 11.100 1.00 29.19 625 SER A O 1
ATOM 4745 N N . SER A 1 626 ? -33.403 -36.668 12.424 1.00 32.34 626 SER A N 1
ATOM 4746 C CA . SER A 1 626 ? -34.044 -37.828 11.781 1.00 32.34 626 SER A CA 1
ATOM 4747 C C . SER A 1 626 ? -34.285 -37.795 10.263 1.00 32.34 626 SER A C 1
ATOM 4749 O O . SER A 1 626 ? -35.361 -37.425 9.800 1.00 32.34 626 SER A O 1
ATOM 4751 N N . ALA A 1 627 ? -33.345 -38.365 9.506 1.00 28.27 627 ALA A N 1
ATOM 4752 C CA . ALA A 1 627 ? -33.588 -38.863 8.152 1.00 28.27 627 ALA A CA 1
ATOM 4753 C C . ALA A 1 627 ? -32.935 -40.247 7.978 1.00 28.27 627 ALA A C 1
ATOM 4755 O O . ALA A 1 627 ? -31.813 -40.361 7.485 1.00 28.27 627 ALA A O 1
ATOM 4756 N N . GLU A 1 628 ? -33.623 -41.311 8.409 1.00 29.86 628 GLU A N 1
ATOM 4757 C CA . GLU A 1 628 ? -33.203 -42.672 8.063 1.00 29.86 628 GLU A CA 1
ATOM 4758 C C . GLU A 1 628 ? -33.541 -42.999 6.604 1.00 29.86 628 GLU A C 1
ATOM 4760 O O . GLU A 1 628 ? -34.685 -42.920 6.159 1.00 29.86 628 GLU A O 1
ATOM 4765 N N . SER A 1 629 ? -32.499 -43.405 5.886 1.00 28.52 629 SER A N 1
ATOM 4766 C CA . SER A 1 629 ? -32.477 -44.306 4.736 1.00 28.52 629 SER A CA 1
ATOM 4767 C C . SER A 1 629 ? -33.811 -44.923 4.281 1.00 28.52 629 SER A C 1
ATOM 4769 O O . SER A 1 629 ? -34.278 -45.913 4.839 1.00 28.52 629 SER A O 1
ATOM 4771 N N . SER A 1 630 ? -34.288 -44.516 3.106 1.00 28.53 630 SER A N 1
ATOM 4772 C CA . SER A 1 630 ? -34.831 -45.484 2.144 1.00 28.53 630 SER A CA 1
ATOM 4773 C C . SER A 1 630 ? -34.546 -45.038 0.710 1.00 28.53 630 SER A C 1
ATOM 4775 O O . SER A 1 630 ? -34.362 -43.857 0.428 1.00 28.53 630 SER A O 1
ATOM 4777 N N . SER A 1 631 ? -34.409 -46.010 -0.190 1.00 28.80 631 SER A N 1
ATOM 4778 C CA . SER A 1 631 ? -33.989 -45.797 -1.577 1.00 28.80 631 SER A CA 1
ATOM 4779 C C . SER A 1 631 ? -35.085 -46.231 -2.543 1.00 28.80 631 SER A C 1
ATOM 4781 O O . SER A 1 631 ? -35.720 -47.262 -2.326 1.00 28.80 631 SER A O 1
ATOM 4783 N N . SER A 1 632 ? -35.284 -45.496 -3.641 1.00 29.89 632 SER A N 1
ATOM 4784 C CA . SER A 1 632 ? -35.735 -46.094 -4.910 1.00 29.89 632 SER A CA 1
ATOM 4785 C C . SER A 1 632 ? -35.568 -45.162 -6.118 1.00 29.89 632 SER A C 1
ATOM 4787 O O . SER A 1 632 ? -36.088 -44.057 -6.161 1.00 29.89 632 SER A O 1
ATOM 4789 N N . VAL A 1 633 ? -34.843 -45.683 -7.109 1.00 30.58 633 VAL A N 1
ATOM 4790 C CA . VAL A 1 633 ? -35.218 -45.766 -8.533 1.00 30.58 633 VAL A CA 1
ATOM 4791 C C . VAL A 1 633 ? -35.883 -44.547 -9.205 1.00 30.58 633 VAL A C 1
ATOM 4793 O O . VAL A 1 633 ? -37.067 -44.268 -9.059 1.00 30.58 633 VAL A O 1
ATOM 4796 N N . SER A 1 634 ? -35.097 -43.949 -10.099 1.00 28.03 634 SER A N 1
ATOM 4797 C CA . SER A 1 634 ? -35.452 -43.245 -11.340 1.00 28.03 634 SER A CA 1
ATOM 4798 C C . SER A 1 634 ? -36.843 -43.520 -11.948 1.00 28.03 634 SER A C 1
ATOM 4800 O O . SER A 1 634 ? -37.193 -44.675 -12.169 1.00 28.03 634 SER A O 1
ATOM 4802 N N . SER A 1 635 ? -37.516 -42.494 -12.492 1.00 29.73 635 SER A N 1
ATOM 4803 C CA . SER A 1 635 ? -37.550 -42.251 -13.959 1.00 29.73 635 SER A CA 1
ATOM 4804 C C . SER A 1 635 ? -38.648 -41.272 -14.440 1.00 29.73 635 SER A C 1
ATOM 4806 O O . SER A 1 635 ? -39.773 -41.278 -13.967 1.00 29.73 635 SER A O 1
ATOM 4808 N N . SER A 1 636 ? -38.264 -40.436 -15.414 1.00 29.84 636 SER A N 1
ATOM 4809 C CA . SER A 1 636 ? -39.039 -39.907 -16.561 1.00 29.84 636 SER A CA 1
ATOM 4810 C C . SER A 1 636 ? -40.549 -39.571 -16.478 1.00 29.84 636 SER A C 1
ATOM 4812 O O . SER A 1 636 ? -41.376 -40.472 -16.404 1.00 29.84 636 SER A O 1
ATOM 4814 N N . SER A 1 637 ? -40.860 -38.334 -16.920 1.00 28.75 637 SER A N 1
ATOM 4815 C CA . SER A 1 637 ? -41.916 -37.997 -17.920 1.00 28.75 637 SER A CA 1
ATOM 4816 C C . SER A 1 637 ? -43.406 -38.066 -17.497 1.00 28.75 637 SER A C 1
ATOM 4818 O O . SER A 1 637 ? -43.740 -38.797 -16.578 1.00 28.75 637 SER A O 1
ATOM 4820 N N . VAL A 1 638 ? -44.376 -37.371 -18.122 1.00 30.12 638 VAL A N 1
ATOM 4821 C CA . VAL A 1 638 ? -44.400 -36.222 -19.070 1.00 30.12 638 VAL A CA 1
ATOM 4822 C C . VAL A 1 638 ? -45.820 -35.611 -19.056 1.00 30.12 638 VAL A C 1
ATOM 4824 O O . VAL A 1 638 ? -46.772 -36.362 -18.913 1.00 30.12 638 VAL A O 1
ATOM 4827 N N . GLU A 1 639 ? -45.924 -34.287 -19.251 1.00 27.34 639 GLU A N 1
ATOM 4828 C CA . GLU A 1 639 ? -47.108 -33.485 -19.660 1.00 27.34 639 GLU A CA 1
ATOM 4829 C C . GLU A 1 639 ? -48.499 -33.618 -18.984 1.00 27.34 639 GLU A C 1
ATOM 4831 O O . GLU A 1 639 ? -49.017 -34.692 -18.711 1.00 27.34 639 GLU A O 1
ATOM 4836 N N . SER A 1 640 ? -49.199 -32.468 -18.985 1.00 26.69 640 SER A N 1
ATOM 4837 C CA . SER A 1 640 ? -50.670 -32.319 -19.072 1.00 26.69 640 SER A CA 1
ATOM 4838 C C . SER A 1 640 ? -51.523 -32.680 -17.830 1.00 26.69 640 SER A C 1
ATOM 4840 O O . SER A 1 640 ? -51.172 -33.550 -17.048 1.00 26.69 640 SER A O 1
ATOM 4842 N N . SER A 1 641 ? -52.685 -32.060 -17.574 1.00 26.27 641 SER A N 1
ATOM 4843 C CA . SER A 1 641 ? -53.243 -30.781 -18.062 1.00 26.27 641 SER A CA 1
ATOM 4844 C C . SER A 1 641 ? -54.437 -30.333 -17.195 1.00 26.27 641 SER A C 1
ATOM 4846 O O . SER A 1 641 ? -54.962 -31.103 -16.400 1.00 26.27 641 SER A O 1
ATOM 4848 N N . SER A 1 642 ? -54.913 -29.106 -17.447 1.00 28.20 642 SER A N 1
ATOM 4849 C CA . SER A 1 642 ? -56.293 -28.626 -17.215 1.00 28.20 642 SER A CA 1
ATOM 4850 C C . SER A 1 642 ? -56.885 -28.639 -15.789 1.00 28.20 642 SER A C 1
ATOM 4852 O O . SER A 1 642 ? -57.417 -29.638 -15.326 1.00 28.20 642 SER A O 1
ATOM 4854 N N . SER A 1 643 ? -56.963 -27.429 -15.216 1.00 30.20 643 SER A N 1
ATOM 4855 C CA . SER A 1 643 ? -58.165 -26.806 -14.612 1.00 30.20 643 SER A CA 1
ATOM 4856 C C . SER A 1 643 ? -59.025 -27.547 -13.570 1.00 30.20 643 SER A C 1
ATOM 4858 O O . SER A 1 643 ? -59.672 -28.538 -13.891 1.00 30.20 643 SER A O 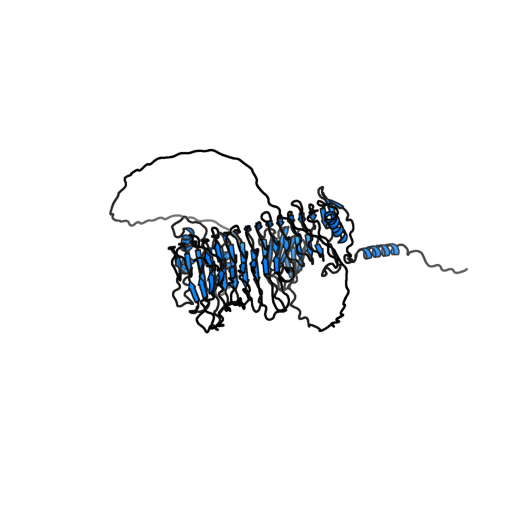1
ATOM 4860 N N . GLN A 1 644 ? -59.324 -26.846 -12.465 1.00 31.19 644 GLN A N 1
ATOM 4861 C CA . GLN A 1 644 ? -60.696 -26.362 -12.207 1.00 31.19 644 GLN A CA 1
ATOM 4862 C C . GLN A 1 644 ? -60.737 -25.199 -11.193 1.00 31.19 644 GLN A C 1
ATOM 4864 O O . GLN A 1 644 ? -59.865 -25.078 -10.340 1.00 31.19 644 GLN A O 1
ATOM 4869 N N . ILE A 1 645 ? -61.760 -24.342 -11.314 1.00 36.84 645 ILE A N 1
ATOM 4870 C CA . ILE A 1 645 ? -62.141 -23.278 -10.365 1.00 36.84 645 ILE A CA 1
ATOM 4871 C C . ILE A 1 645 ? -63.619 -23.516 -10.014 1.00 36.84 645 ILE A C 1
ATOM 4873 O O . ILE A 1 645 ? -64.435 -23.636 -10.930 1.00 36.84 645 ILE A O 1
ATOM 4877 N N . PRO A 1 646 ? -63.961 -23.650 -8.722 1.00 38.88 646 PRO A N 1
ATOM 4878 C CA . PRO A 1 646 ? -64.850 -22.685 -8.040 1.00 38.88 646 PRO A CA 1
ATOM 4879 C C . PRO A 1 646 ? -64.181 -22.145 -6.749 1.00 38.88 646 PRO A C 1
ATOM 4881 O O . PRO A 1 646 ? -63.372 -22.851 -6.160 1.00 38.88 646 PRO A O 1
ATOM 4884 N N . ALA A 1 647 ? -64.340 -20.906 -6.262 1.00 28.84 647 ALA A N 1
ATOM 4885 C CA . ALA A 1 647 ? -65.441 -19.921 -6.228 1.00 28.84 647 ALA A CA 1
ATOM 4886 C C . ALA A 1 647 ? -66.394 -20.054 -5.010 1.00 28.84 647 ALA A C 1
ATOM 4888 O O . ALA A 1 647 ? -66.923 -21.133 -4.760 1.00 28.84 647 ALA A O 1
ATOM 4889 N N . SER A 1 648 ? -66.667 -18.918 -4.330 1.00 29.94 648 SER A N 1
ATOM 4890 C CA . SER A 1 648 ? -67.446 -18.737 -3.066 1.00 29.94 648 SER A CA 1
ATOM 4891 C C . SER A 1 648 ? -66.823 -19.390 -1.807 1.00 29.94 648 SER A C 1
ATOM 4893 O O . SER A 1 648 ? -66.003 -20.288 -1.951 1.00 29.94 648 SER A O 1
ATOM 4895 N N . SER A 1 649 ? -67.063 -18.981 -0.548 1.00 29.58 649 SER A N 1
ATOM 4896 C CA . SER A 1 649 ? -67.913 -17.951 0.120 1.00 29.58 649 SER A CA 1
ATOM 4897 C C . SER A 1 649 ? -67.218 -17.551 1.451 1.00 29.58 649 SER A C 1
ATOM 4899 O O . SER A 1 649 ? -66.676 -18.441 2.095 1.00 29.58 649 SER A O 1
ATOM 4901 N N . SER A 1 650 ? -67.050 -16.305 1.925 1.00 30.00 650 SER A N 1
ATOM 4902 C CA . SER A 1 650 ? -67.962 -15.162 2.181 1.00 30.00 650 SER A CA 1
ATOM 4903 C C . SER A 1 650 ? -68.834 -15.234 3.464 1.00 30.00 650 SER A C 1
ATOM 4905 O O . SER A 1 650 ? -70.013 -15.561 3.369 1.00 30.00 650 SER A O 1
ATOM 4907 N N . SER A 1 651 ? -68.271 -14.849 4.623 1.00 33.00 651 SER A N 1
ATOM 4908 C CA . SER A 1 651 ? -68.933 -14.286 5.838 1.00 33.00 651 SER A CA 1
ATOM 4909 C C . SER A 1 651 ? -67.845 -14.038 6.912 1.00 33.00 651 SER A C 1
ATOM 4911 O O . SER A 1 651 ? -67.037 -14.941 7.101 1.00 33.00 651 SER A O 1
ATOM 4913 N N . SER A 1 652 ? -67.623 -12.876 7.548 1.00 34.84 652 SER A N 1
ATOM 4914 C CA . SER A 1 652 ? -68.491 -11.880 8.231 1.00 34.84 652 SER A CA 1
ATOM 4915 C C . SER A 1 652 ? -68.536 -12.072 9.761 1.00 34.84 652 SER A C 1
ATOM 4917 O O . SER A 1 652 ? -68.217 -13.152 10.241 1.00 34.84 652 SER A O 1
ATOM 4919 N N . ASP A 1 653 ? -68.919 -11.000 10.473 1.00 33.38 653 ASP A N 1
ATOM 4920 C CA . ASP A 1 653 ? -68.978 -10.794 11.941 1.00 33.38 653 ASP A CA 1
ATOM 4921 C C . ASP A 1 653 ? -67.635 -10.349 12.567 1.00 33.38 653 ASP A C 1
ATOM 4923 O O . ASP A 1 653 ? -66.665 -11.097 12.575 1.00 33.38 653 ASP A O 1
ATOM 4927 N N . VAL A 1 654 ? -67.408 -9.103 13.022 1.00 33.06 654 VAL A N 1
ATOM 4928 C CA . VAL A 1 654 ? -68.244 -7.993 13.557 1.00 33.06 654 VAL A CA 1
ATOM 4929 C C . VAL A 1 654 ? -68.734 -8.191 14.998 1.00 33.06 654 VAL A C 1
ATOM 4931 O O . VAL A 1 654 ? -69.822 -8.703 15.233 1.00 33.06 654 VAL A O 1
ATOM 4934 N N . ILE A 1 655 ? -67.979 -7.627 15.949 1.00 33.66 655 ILE A N 1
ATOM 4935 C CA . ILE A 1 655 ? -68.491 -7.074 17.217 1.00 33.66 655 ILE A CA 1
ATOM 4936 C C . ILE A 1 655 ? -67.916 -5.650 17.381 1.00 33.66 655 ILE A C 1
ATOM 4938 O O . ILE A 1 655 ? -66.836 -5.349 16.873 1.00 33.66 655 ILE A O 1
ATOM 4942 N N . LEU A 1 656 ? -68.686 -4.766 18.020 1.00 29.78 656 LEU A N 1
ATOM 4943 C CA . LEU A 1 656 ? -68.489 -3.310 18.127 1.00 29.78 656 LEU A CA 1
ATOM 4944 C C . LEU A 1 656 ? -68.315 -2.848 19.595 1.00 29.78 656 LEU A C 1
ATOM 4946 O O . LEU A 1 656 ? -68.303 -3.674 20.503 1.00 29.78 656 LEU A O 1
ATOM 4950 N N . SER A 1 657 ? -68.283 -1.518 19.785 1.00 31.09 657 SER A N 1
ATOM 4951 C CA . SER A 1 657 ? -68.277 -0.737 21.045 1.00 31.09 657 SER A CA 1
ATOM 4952 C C . SER A 1 657 ? -66.910 -0.588 21.743 1.00 31.09 657 SER A C 1
ATOM 4954 O O . SER A 1 657 ? -66.269 -1.586 22.044 1.00 31.09 657 SER A O 1
ATOM 4956 N N . SER A 1 658 ? -66.310 0.614 21.880 1.00 32.47 658 SER A N 1
ATOM 4957 C CA . SER A 1 658 ? -66.743 1.915 22.489 1.00 32.47 658 SER A CA 1
ATOM 4958 C C . SER A 1 658 ? -66.471 1.956 24.005 1.00 32.47 658 SER A C 1
ATOM 4960 O O . SER A 1 658 ? -66.544 0.911 24.637 1.00 32.47 658 SER A O 1
ATOM 4962 N N . SER A 1 659 ? -66.199 3.070 24.698 1.00 36.06 659 SER A N 1
ATOM 4963 C CA . SER A 1 659 ? -65.838 4.496 24.440 1.00 36.06 659 SER A CA 1
ATOM 4964 C C . SER A 1 659 ? -65.341 5.054 25.823 1.00 36.06 659 SER A C 1
ATOM 4966 O O . SER A 1 659 ? -65.294 4.264 26.761 1.00 36.06 659 SER A O 1
ATOM 4968 N N . GLU A 1 660 ? -64.860 6.269 26.137 1.00 34.38 660 GLU A N 1
ATOM 4969 C CA . GLU A 1 660 ? -65.028 7.686 25.735 1.00 34.38 660 GLU A CA 1
ATOM 4970 C C . GLU A 1 660 ? -63.754 8.476 26.177 1.00 34.38 660 GLU A C 1
ATOM 4972 O O . GLU A 1 660 ? -63.062 8.064 27.104 1.00 34.38 660 GLU A O 1
ATOM 4977 N N . GLU A 1 661 ? -63.258 9.449 25.406 1.00 33.53 661 GLU A N 1
ATOM 4978 C CA . GLU A 1 661 ? -63.297 10.923 25.619 1.00 33.53 661 GLU A CA 1
ATOM 4979 C C . GLU A 1 661 ? -62.868 11.559 26.971 1.00 33.53 661 GLU A C 1
ATOM 4981 O O . GLU A 1 661 ? -63.545 11.462 27.991 1.00 33.53 661 GLU A O 1
ATOM 4986 N N . SER A 1 662 ? -61.795 12.368 26.917 1.00 30.16 662 SER A N 1
ATOM 4987 C CA . SER A 1 662 ? -61.647 13.745 27.474 1.00 30.16 662 SER A CA 1
ATOM 4988 C C . SER A 1 662 ? -60.245 14.272 27.071 1.00 30.16 662 SER A C 1
ATOM 4990 O O . SER A 1 662 ? -59.267 13.551 27.216 1.00 30.16 662 SER A O 1
ATOM 4992 N N . SER A 1 663 ? -60.034 15.387 26.346 1.00 31.62 663 SER A N 1
ATOM 4993 C CA . SER A 1 663 ? -60.296 16.823 26.618 1.00 31.62 663 SER A CA 1
ATOM 4994 C C . SER A 1 663 ? -59.556 17.354 27.865 1.00 31.62 663 SER A C 1
ATOM 4996 O O . SER A 1 663 ? -59.746 16.789 28.934 1.00 31.62 663 SER A O 1
ATOM 4998 N N . SER A 1 664 ? -58.758 18.435 27.857 1.00 32.00 664 SER A N 1
ATOM 4999 C CA . SER A 1 664 ? -58.361 19.433 26.827 1.00 32.00 664 SER A CA 1
ATOM 5000 C C . SER A 1 664 ? -56.947 20.013 27.188 1.00 32.00 664 SER A C 1
ATOM 5002 O O . SER A 1 664 ? -56.280 19.422 28.027 1.00 32.00 664 SER A O 1
ATOM 5004 N N . SER A 1 665 ? -56.347 21.098 26.654 1.00 32.59 665 SER A N 1
ATOM 5005 C CA . SER A 1 665 ? -56.820 22.255 25.857 1.00 32.59 665 SER A CA 1
ATOM 5006 C C . SER A 1 665 ? -55.669 23.011 25.130 1.00 32.59 665 SER A C 1
ATOM 5008 O O . SER A 1 665 ? -54.493 22.719 25.308 1.00 32.59 665 SER A O 1
ATOM 5010 N N . SER A 1 666 ? -56.053 24.016 24.336 1.00 36.69 666 SER A N 1
ATOM 5011 C CA . SER A 1 666 ? -55.287 25.041 23.588 1.00 36.69 666 SER A CA 1
ATOM 5012 C C . SER A 1 666 ? -54.330 25.980 24.358 1.00 36.69 666 SER A C 1
ATOM 5014 O O . SER A 1 666 ? -54.615 26.304 25.507 1.00 36.69 666 SER A O 1
ATOM 5016 N N . VAL A 1 667 ? -53.375 26.612 23.642 1.00 32.41 667 VAL A N 1
ATOM 5017 C CA . VAL A 1 667 ? -53.286 28.091 23.413 1.00 32.41 667 VAL A CA 1
ATOM 5018 C C . VAL A 1 667 ? -52.186 28.436 22.381 1.00 32.41 667 VAL A C 1
ATOM 5020 O O . VAL A 1 667 ? -51.175 27.747 22.299 1.00 32.41 667 VAL A O 1
ATOM 5023 N N . ALA A 1 668 ? -52.375 29.514 21.606 1.00 34.97 668 ALA A N 1
ATOM 5024 C CA . ALA A 1 668 ? -51.373 30.161 20.741 1.00 34.97 668 ALA A CA 1
ATOM 5025 C C . ALA A 1 668 ? -51.730 31.663 20.549 1.00 34.97 668 ALA A C 1
ATOM 5027 O O . ALA A 1 668 ? -52.808 32.074 20.982 1.00 34.97 668 ALA A O 1
ATOM 5028 N N . PRO A 1 669 ? -50.902 32.476 19.866 1.00 59.56 669 PRO A N 1
ATOM 5029 C CA . PRO A 1 669 ? -49.688 33.132 20.364 1.00 59.56 669 PRO A CA 1
ATOM 5030 C C . PRO A 1 669 ? -49.897 34.657 20.567 1.00 59.56 669 PRO A C 1
ATOM 5032 O O . PRO A 1 669 ? -50.993 35.171 20.342 1.00 59.56 669 PRO A O 1
ATOM 5035 N N . PRO A 1 670 ? -48.841 35.417 20.916 1.00 46.72 670 PRO A N 1
ATOM 5036 C CA . PRO A 1 670 ? -48.686 36.741 20.297 1.00 46.72 670 PRO A CA 1
ATOM 5037 C C . PRO A 1 670 ? -47.246 37.075 19.856 1.00 46.72 670 PRO A C 1
ATOM 5039 O O . PRO A 1 670 ? -46.288 36.372 20.169 1.00 46.72 670 PRO A O 1
ATOM 5042 N N . SER A 1 671 ? -47.113 38.182 19.121 1.00 32.59 671 SER A N 1
ATOM 5043 C CA . SER A 1 671 ? -45.894 38.649 18.446 1.00 32.59 671 SER A CA 1
ATOM 5044 C C . SER A 1 671 ? -45.387 40.007 18.951 1.00 32.59 671 SER A C 1
ATOM 5046 O O . SER A 1 671 ? -46.179 40.942 19.073 1.00 32.59 671 SER A O 1
ATOM 5048 N N . SER A 1 672 ? -44.068 40.156 19.082 1.00 30.03 672 SER A N 1
ATOM 5049 C CA . SER A 1 672 ? -43.322 41.430 19.052 1.00 30.03 672 SER A CA 1
ATOM 5050 C C . SER A 1 672 ? -41.843 41.109 18.752 1.00 30.03 672 SER A C 1
ATOM 5052 O O . SER A 1 672 ? -41.329 40.132 19.286 1.00 30.03 672 SER A O 1
ATOM 5054 N N . SER A 1 673 ? -41.111 41.701 17.798 1.00 30.50 673 SER A N 1
ATOM 5055 C CA . SER A 1 673 ? -40.973 43.077 17.275 1.00 30.50 673 SER A CA 1
ATOM 5056 C C . SER A 1 673 ? -39.900 43.909 17.994 1.00 30.50 673 SER A C 1
ATOM 5058 O O . SER A 1 673 ? -40.184 44.591 18.978 1.00 30.50 673 SER A O 1
ATOM 5060 N N . SER A 1 674 ? -38.688 43.916 17.435 1.00 34.38 674 SER A N 1
ATOM 5061 C CA . SER A 1 674 ? -37.674 44.954 17.659 1.00 34.3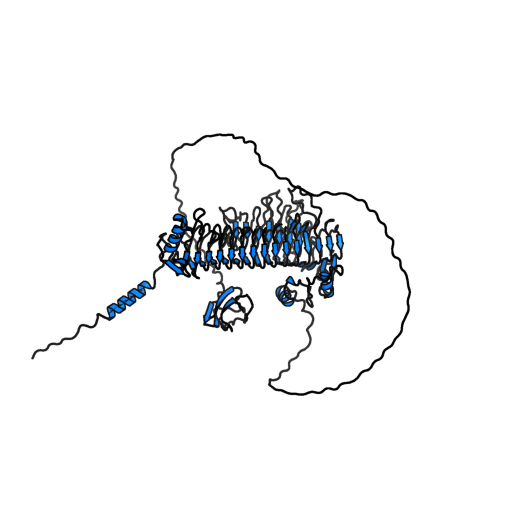8 674 SER A CA 1
ATOM 5062 C C . SER A 1 674 ? -36.774 45.057 16.424 1.00 34.38 674 SER A C 1
ATOM 5064 O O . SER A 1 674 ? -35.915 44.204 16.203 1.00 34.38 674 SER A O 1
ATOM 5066 N N . GLU A 1 675 ? -37.000 46.079 15.604 1.00 33.19 675 GLU A N 1
ATOM 5067 C CA . GLU A 1 675 ? -36.060 46.494 14.562 1.00 33.19 675 GLU A CA 1
ATOM 5068 C C . GLU A 1 675 ? -34.967 47.363 15.198 1.00 33.19 675 GLU A C 1
ATOM 5070 O O . GLU A 1 675 ? -35.283 48.219 16.018 1.00 33.19 675 GLU A O 1
ATOM 5075 N N . GLU A 1 676 ? -33.719 47.233 14.751 1.00 35.19 676 GLU A N 1
ATOM 5076 C CA . GLU A 1 676 ? -32.831 48.392 14.600 1.00 35.19 676 GLU A CA 1
ATOM 5077 C C . GLU A 1 676 ? -32.064 48.270 13.277 1.00 35.19 676 GLU A C 1
ATOM 5079 O O . GLU A 1 676 ? -31.950 47.193 12.688 1.00 35.19 676 GLU A O 1
ATOM 5084 N N . GLN A 1 677 ? -31.632 49.415 12.755 1.00 29.11 677 GLN A N 1
ATOM 5085 C CA . GLN A 1 677 ? -31.205 49.590 11.368 1.00 29.11 677 GLN A CA 1
ATOM 5086 C C . GLN A 1 677 ? -29.685 49.784 11.246 1.00 29.11 677 GLN A C 1
ATOM 5088 O O . GLN A 1 677 ? -29.009 50.095 12.221 1.00 29.11 677 GLN A O 1
ATOM 5093 N N . SER A 1 678 ? -29.217 49.815 9.992 1.00 29.66 678 SER A N 1
ATOM 5094 C CA . SER A 1 678 ? -27.935 50.397 9.546 1.00 29.66 678 SER A CA 1
ATOM 5095 C C . SER A 1 678 ? -26.682 49.506 9.692 1.00 29.66 678 SER A C 1
ATOM 5097 O O . SER A 1 678 ? -26.551 48.753 10.644 1.00 29.66 678 SER A O 1
ATOM 5099 N N . SER A 1 679 ? -25.710 49.547 8.770 1.00 31.47 679 SER A N 1
ATOM 5100 C CA . SER A 1 679 ? -25.609 50.351 7.533 1.00 31.47 679 SER A CA 1
ATOM 5101 C C . SER A 1 679 ? -24.786 49.678 6.421 1.00 31.47 679 SER A C 1
ATOM 5103 O O . SER A 1 679 ? -24.000 48.761 6.633 1.00 31.47 679 SER A O 1
ATOM 5105 N N . SER A 1 680 ? -24.986 50.208 5.211 1.00 31.09 680 SER A N 1
ATOM 5106 C CA . SER A 1 680 ? -24.140 50.118 4.010 1.00 31.09 680 SER A CA 1
ATOM 5107 C C . SER A 1 680 ? -22.621 50.073 4.284 1.00 31.09 680 SER A C 1
ATOM 5109 O O . SER A 1 680 ? -22.127 50.792 5.149 1.00 31.09 680 SER A O 1
ATOM 5111 N N . SER A 1 681 ? -21.811 49.426 3.441 1.00 31.58 681 SER A N 1
ATOM 5112 C CA . SER A 1 681 ? -21.407 50.056 2.165 1.00 31.58 681 SER A CA 1
ATOM 5113 C C . SER A 1 681 ? -20.785 49.097 1.133 1.00 31.58 681 SER A C 1
ATOM 5115 O O . SER A 1 681 ? -20.595 47.910 1.383 1.00 31.58 681 SER A O 1
ATOM 5117 N N . VAL A 1 682 ? -20.556 49.616 -0.081 1.00 31.81 682 VAL A N 1
ATOM 5118 C CA . VAL A 1 682 ? -20.349 48.857 -1.326 1.00 31.81 682 VAL A CA 1
ATOM 5119 C C . VAL A 1 682 ? -19.155 49.430 -2.109 1.00 31.81 682 VAL A C 1
ATOM 5121 O O . VAL A 1 682 ? -19.292 50.527 -2.643 1.00 31.81 682 VAL A O 1
ATOM 5124 N N . VAL A 1 683 ? -18.069 48.640 -2.279 1.00 31.72 683 VAL A N 1
ATOM 5125 C CA . VAL A 1 683 ? -17.062 48.745 -3.387 1.00 31.72 683 VAL A CA 1
ATOM 5126 C C . VAL A 1 683 ? -16.191 50.052 -3.349 1.00 31.72 683 VAL A C 1
ATOM 5128 O O . VAL A 1 683 ? -16.529 50.937 -2.568 1.00 31.72 683 VAL A O 1
ATOM 5131 N N . PRO A 1 684 ? -15.064 50.263 -4.096 1.00 41.38 684 PRO A N 1
ATOM 5132 C CA . PRO A 1 684 ? -14.177 49.396 -4.910 1.00 41.38 684 PRO A CA 1
ATOM 5133 C C . PRO A 1 684 ? -12.664 49.348 -4.514 1.00 41.38 684 PRO A C 1
ATOM 5135 O O . PRO A 1 684 ? -12.138 50.193 -3.804 1.00 41.38 684 PRO A O 1
ATOM 5138 N N . SER A 1 685 ? -11.960 48.381 -5.123 1.00 31.48 685 SER A N 1
ATOM 5139 C CA . SER A 1 685 ? -10.604 48.397 -5.737 1.00 31.48 685 SER A CA 1
ATOM 5140 C C . SER A 1 685 ? -9.476 49.385 -5.343 1.00 31.48 685 SER A C 1
ATOM 5142 O O . SER A 1 685 ? -9.574 50.589 -5.558 1.00 31.48 685 SER A O 1
ATOM 5144 N N . SER A 1 686 ? -8.286 48.831 -5.058 1.00 29.72 686 SER A N 1
ATOM 5145 C CA . SER A 1 686 ? -6.956 49.193 -5.638 1.00 29.72 686 SER A CA 1
ATOM 5146 C C . SER A 1 686 ? -5.890 48.183 -5.138 1.00 29.72 686 SER A C 1
ATOM 5148 O O . SER A 1 686 ? -6.064 47.649 -4.050 1.00 29.72 686 SER A O 1
ATOM 5150 N N . SER A 1 687 ? -4.843 47.700 -5.834 1.00 33.25 687 SER A N 1
ATOM 5151 C CA . SER A 1 687 ? -4.026 48.073 -7.018 1.00 33.25 687 SER A CA 1
ATOM 5152 C C . SER A 1 687 ? -2.823 48.997 -6.742 1.00 33.25 687 SER A C 1
ATOM 5154 O O . SER A 1 687 ? -3.034 50.086 -6.219 1.00 33.25 687 SER A O 1
ATOM 5156 N N . SER A 1 688 ? -1.626 48.613 -7.238 1.00 32.88 688 SER A N 1
ATOM 5157 C CA . SER A 1 688 ? -0.285 49.259 -7.084 1.00 32.88 688 SER A CA 1
ATOM 5158 C C . SER A 1 688 ? 0.515 48.826 -5.835 1.00 32.88 688 SER A C 1
ATOM 5160 O O . SER A 1 688 ? -0.089 48.539 -4.812 1.00 32.88 688 SER A O 1
ATOM 5162 N N . ALA A 1 689 ? 1.861 48.769 -5.815 1.00 30.47 689 ALA A N 1
ATOM 5163 C CA . ALA A 1 689 ? 2.888 48.733 -6.882 1.00 30.47 689 ALA A CA 1
ATOM 5164 C C . ALA A 1 689 ? 4.259 48.236 -6.320 1.00 30.47 689 ALA A C 1
ATOM 5166 O O . ALA A 1 689 ? 4.368 47.899 -5.145 1.00 30.47 689 ALA A O 1
ATOM 5167 N N . LYS A 1 690 ? 5.304 48.168 -7.166 1.00 33.16 690 LYS A N 1
ATOM 5168 C CA . LYS A 1 690 ? 6.691 47.770 -6.817 1.00 33.16 690 LYS A CA 1
ATOM 5169 C C . LYS A 1 690 ? 7.457 48.864 -6.044 1.00 33.16 690 LYS A C 1
ATOM 5171 O O . LYS A 1 690 ? 7.328 50.020 -6.426 1.00 33.16 690 LYS A O 1
ATOM 5176 N N . GLN A 1 691 ? 8.357 48.475 -5.129 1.00 28.81 691 GLN A N 1
ATOM 5177 C CA . GLN A 1 691 ? 9.832 48.701 -5.153 1.00 28.81 691 GLN A CA 1
ATOM 5178 C C . GLN A 1 691 ? 10.455 48.230 -3.811 1.00 28.81 691 GLN A C 1
ATOM 5180 O O . GLN A 1 691 ? 9.859 48.415 -2.759 1.00 28.81 691 GLN A O 1
ATOM 5185 N N . GLU A 1 692 ? 11.456 47.340 -3.810 1.00 29.78 692 GLU A N 1
ATOM 5186 C CA . GLU A 1 692 ? 12.919 47.596 -3.828 1.00 29.78 692 GLU A CA 1
ATOM 5187 C C . GLU A 1 692 ? 13.511 48.284 -2.581 1.00 29.78 692 GLU A C 1
ATOM 5189 O O . GLU A 1 692 ? 13.207 49.436 -2.287 1.00 29.78 692 GLU A O 1
ATOM 5194 N N . SER A 1 693 ? 14.473 47.621 -1.920 1.00 30.53 693 SER A N 1
ATOM 5195 C CA . SER A 1 693 ? 15.700 48.246 -1.373 1.00 30.53 693 SER A CA 1
ATOM 5196 C C . SER A 1 693 ? 16.718 47.203 -0.868 1.00 30.53 693 SER A C 1
ATOM 5198 O O . SER A 1 693 ? 16.334 46.139 -0.398 1.00 30.53 693 SER A O 1
ATOM 5200 N N . SER A 1 694 ? 18.010 47.541 -1.009 1.00 31.05 694 SER A N 1
ATOM 5201 C CA . SER A 1 694 ? 19.239 47.041 -0.336 1.00 31.05 694 SER A CA 1
ATOM 5202 C C . SER A 1 694 ? 19.309 45.596 0.210 1.00 31.05 694 SER A C 1
ATOM 5204 O O . SER A 1 694 ? 18.535 45.232 1.085 1.00 31.05 694 SER A O 1
ATOM 5206 N N . SER A 1 695 ? 20.245 44.707 -0.155 1.00 31.97 695 SER A N 1
ATOM 5207 C CA . SER A 1 695 ? 21.683 44.800 -0.515 1.00 31.97 695 SER A CA 1
ATOM 5208 C C . SER A 1 695 ? 22.676 45.024 0.642 1.00 31.97 695 SER A C 1
ATOM 5210 O O . SER A 1 695 ? 22.818 46.142 1.137 1.00 31.97 695 SER A O 1
ATOM 5212 N N . SER A 1 696 ? 23.490 44.007 0.937 1.00 34.25 696 SER A N 1
ATOM 5213 C CA . SER A 1 696 ? 24.843 44.161 1.495 1.00 34.25 696 SER A CA 1
ATOM 5214 C C . SER A 1 696 ? 25.728 42.970 1.088 1.00 34.25 696 SER A C 1
ATOM 5216 O O . SER A 1 696 ? 25.396 41.813 1.330 1.00 34.25 696 SER A O 1
ATOM 5218 N N . GLU A 1 697 ? 26.853 43.248 0.422 1.00 30.91 697 GLU A N 1
ATOM 5219 C CA . GLU A 1 697 ? 27.894 42.249 0.144 1.00 30.91 697 GLU A CA 1
ATOM 5220 C C . GLU A 1 697 ? 28.894 42.164 1.309 1.00 30.91 697 GLU A C 1
ATOM 5222 O O . GLU A 1 697 ? 29.209 43.177 1.932 1.00 30.91 697 GLU A O 1
ATOM 5227 N N . ALA A 1 698 ? 29.517 40.999 1.500 1.00 32.84 698 ALA A N 1
ATOM 5228 C CA . ALA A 1 698 ? 30.827 40.888 2.145 1.00 32.84 698 ALA A CA 1
ATOM 5229 C C . ALA A 1 698 ? 31.653 39.787 1.454 1.00 32.84 698 ALA A C 1
ATOM 5231 O O . ALA A 1 698 ? 31.149 38.692 1.207 1.00 32.84 698 ALA A O 1
ATOM 5232 N N . LYS A 1 699 ? 32.914 40.082 1.106 1.00 30.16 699 LYS A N 1
ATOM 5233 C CA . LYS A 1 699 ? 33.794 39.217 0.296 1.00 30.16 699 LYS A CA 1
ATOM 5234 C C . LYS A 1 699 ? 35.073 38.839 1.051 1.00 30.16 699 LYS A C 1
ATOM 5236 O O . LYS A 1 699 ? 35.795 39.736 1.468 1.00 30.16 699 LYS A O 1
ATOM 5241 N N . SER A 1 700 ? 35.398 37.544 1.064 1.00 29.25 700 SER A N 1
ATOM 5242 C CA . SER A 1 700 ? 36.750 36.963 1.209 1.00 29.25 700 SER A CA 1
ATOM 5243 C C . SER A 1 700 ? 36.721 35.614 0.467 1.00 29.25 700 SER A C 1
ATOM 5245 O O . SER A 1 700 ? 35.794 34.845 0.692 1.00 29.25 700 SER A O 1
ATOM 5247 N N . SER A 1 701 ? 37.521 35.300 -0.561 1.00 31.33 701 SER A N 1
ATOM 5248 C CA . SER A 1 701 ? 38.996 35.268 -0.668 1.00 31.33 701 SER A CA 1
ATOM 5249 C C . SER A 1 701 ? 39.635 34.262 0.319 1.00 31.33 701 SER A C 1
ATOM 5251 O O . SER A 1 701 ? 39.219 34.180 1.467 1.00 31.33 701 SER A O 1
ATOM 5253 N N . SER A 1 702 ? 40.610 33.420 -0.055 1.00 32.06 702 SER A N 1
ATOM 5254 C CA . SER A 1 702 ? 41.488 33.412 -1.246 1.00 32.06 702 SER A CA 1
ATOM 5255 C C . SER A 1 702 ? 41.769 31.984 -1.794 1.00 32.06 702 SER A C 1
ATOM 5257 O O . SER A 1 702 ? 40.963 31.081 -1.584 1.00 32.06 702 SER A O 1
ATOM 5259 N N . SER A 1 703 ? 42.833 31.787 -2.590 1.00 33.09 703 SER A N 1
ATOM 5260 C CA . SER A 1 703 ? 42.944 30.716 -3.600 1.00 33.09 703 SER A CA 1
ATOM 5261 C C . SER A 1 703 ? 44.154 29.763 -3.490 1.00 33.09 703 SER A C 1
ATOM 5263 O O . SER A 1 703 ? 45.199 30.068 -2.929 1.00 33.09 703 SER A O 1
ATOM 5265 N N . ALA A 1 704 ? 43.965 28.589 -4.102 1.00 30.73 704 ALA A N 1
ATOM 5266 C CA . ALA A 1 704 ? 44.846 27.426 -4.265 1.00 30.73 704 ALA A CA 1
ATOM 5267 C C . ALA A 1 704 ? 46.346 27.630 -4.601 1.00 30.73 704 ALA A C 1
ATOM 5269 O O . ALA A 1 704 ? 46.684 28.516 -5.386 1.00 30.73 704 ALA A O 1
ATOM 5270 N N . LYS A 1 705 ? 47.187 26.634 -4.224 1.00 28.19 705 LYS A N 1
ATOM 5271 C CA . LYS A 1 705 ? 47.947 25.758 -5.171 1.00 28.19 705 LYS A CA 1
ATOM 5272 C C . LYS A 1 705 ? 48.875 24.703 -4.513 1.00 28.19 705 LYS A C 1
ATOM 5274 O O . LYS A 1 705 ? 49.786 25.079 -3.791 1.00 28.19 705 LYS A O 1
ATOM 5279 N N . SER A 1 706 ? 48.784 23.441 -4.981 1.00 28.17 706 SER A N 1
ATOM 5280 C CA . SER A 1 706 ? 49.854 22.392 -5.016 1.00 28.17 706 SER A CA 1
ATOM 5281 C C . SER A 1 706 ? 50.471 21.908 -3.665 1.00 28.17 706 SER A C 1
ATOM 5283 O O . SER A 1 706 ? 50.251 22.541 -2.646 1.00 28.17 706 SER A O 1
ATOM 5285 N N . SER A 1 707 ? 51.184 20.769 -3.538 1.00 29.23 707 SER A N 1
ATOM 5286 C CA . SER A 1 707 ? 51.834 19.886 -4.534 1.00 29.23 707 SER A CA 1
ATOM 5287 C C . SER A 1 707 ? 51.987 18.392 -4.115 1.00 29.23 707 SER A C 1
ATOM 5289 O O . SER A 1 707 ? 51.975 18.046 -2.942 1.00 29.23 707 SER A O 1
ATOM 5291 N N . SER A 1 708 ? 52.212 17.525 -5.116 1.00 30.30 708 SER A N 1
ATOM 5292 C CA . SER A 1 708 ? 53.133 16.353 -5.137 1.00 30.30 708 SER A CA 1
ATOM 5293 C C . SER A 1 708 ? 53.214 15.310 -3.984 1.00 30.30 708 SER A C 1
ATOM 5295 O O . SER A 1 708 ? 53.981 15.467 -3.040 1.00 30.30 708 SER A O 1
ATOM 5297 N N . SER A 1 709 ? 52.607 14.137 -4.225 1.00 30.27 709 SER A N 1
ATOM 5298 C CA . SER A 1 709 ? 53.205 12.771 -4.167 1.00 30.27 709 SER A CA 1
ATOM 5299 C C . SER A 1 709 ? 54.114 12.290 -3.006 1.00 30.27 709 SER A C 1
ATOM 5301 O O . SER A 1 709 ? 55.251 12.737 -2.870 1.00 30.27 709 SER A O 1
ATOM 5303 N N . ALA A 1 710 ? 53.734 11.160 -2.388 1.00 27.56 710 ALA A N 1
ATOM 5304 C CA . ALA A 1 710 ? 54.650 10.166 -1.797 1.00 27.56 710 ALA A CA 1
ATOM 5305 C C . ALA A 1 710 ? 54.082 8.727 -1.926 1.00 27.56 710 ALA A C 1
ATOM 5307 O O . ALA A 1 710 ? 52.911 8.550 -2.256 1.00 27.56 710 ALA A O 1
ATOM 5308 N N . LYS A 1 711 ? 54.919 7.695 -1.729 1.00 25.95 711 LYS A N 1
ATOM 5309 C CA . LYS A 1 711 ? 54.601 6.266 -1.969 1.00 25.95 711 LYS A CA 1
ATOM 5310 C C . LYS A 1 711 ? 54.133 5.506 -0.713 1.00 25.95 711 LYS A C 1
ATOM 5312 O O . LYS A 1 711 ? 54.471 5.880 0.404 1.00 25.95 711 LYS A O 1
ATOM 5317 N N . SER A 1 712 ? 53.610 4.300 -0.982 1.00 25.41 712 SER A N 1
ATOM 5318 C CA . SER A 1 712 ? 53.610 3.076 -0.145 1.00 25.41 712 SER A CA 1
ATOM 5319 C C . SER A 1 712 ? 52.322 2.790 0.655 1.00 25.41 712 SER A C 1
ATOM 5321 O O . SER A 1 712 ? 51.559 3.703 0.933 1.00 25.41 712 SER A O 1
ATOM 5323 N N . SER A 1 713 ? 51.989 1.534 0.987 1.00 27.62 713 SER A N 1
ATOM 5324 C CA . SER A 1 713 ? 52.699 0.258 0.748 1.00 27.62 713 SER A CA 1
ATOM 5325 C C . SER A 1 713 ? 51.726 -0.881 0.390 1.00 27.62 713 SER A C 1
ATOM 5327 O O . SER A 1 713 ? 50.521 -0.766 0.592 1.00 27.62 713 SER A O 1
ATOM 5329 N N . SER A 1 714 ? 52.245 -1.983 -0.161 1.00 32.25 714 SER A N 1
ATOM 5330 C CA . SER A 1 714 ? 51.472 -3.194 -0.467 1.00 32.25 714 SER A CA 1
ATOM 5331 C C . SER A 1 714 ? 51.638 -4.257 0.620 1.00 32.25 714 SER A C 1
ATOM 5333 O O . SER A 1 714 ? 52.768 -4.671 0.885 1.00 32.25 714 SER A O 1
ATOM 5335 N N . SER A 1 715 ? 50.540 -4.802 1.141 1.00 28.98 715 SER A N 1
ATOM 5336 C CA . SER A 1 715 ? 50.539 -6.041 1.927 1.00 28.98 715 SER A CA 1
ATOM 5337 C C . SER A 1 715 ? 49.683 -7.109 1.237 1.00 28.98 715 SER A C 1
ATOM 5339 O O . SER A 1 715 ? 48.504 -6.912 0.954 1.00 28.98 715 SER A O 1
ATOM 5341 N N . LYS A 1 716 ? 50.295 -8.260 0.935 1.00 29.86 716 LYS A N 1
ATOM 5342 C CA . LYS A 1 716 ? 49.568 -9.464 0.512 1.00 29.86 716 LYS A CA 1
ATOM 5343 C C . LYS A 1 716 ? 49.030 -10.164 1.757 1.00 29.86 716 LYS A C 1
ATOM 5345 O O . LYS A 1 716 ? 49.799 -10.406 2.682 1.00 29.86 716 LYS A O 1
ATOM 5350 N N . ALA A 1 717 ? 47.770 -10.577 1.728 1.00 27.92 717 ALA A N 1
ATOM 5351 C CA . ALA A 1 717 ? 47.225 -11.559 2.655 1.00 27.92 717 ALA A CA 1
ATOM 5352 C C . ALA A 1 717 ? 46.533 -12.657 1.839 1.00 27.92 717 ALA A C 1
ATOM 5354 O O . ALA A 1 717 ? 45.491 -12.423 1.232 1.00 27.92 717 ALA A O 1
ATOM 5355 N N . ASN A 1 718 ? 47.134 -13.848 1.801 1.00 28.00 718 ASN A N 1
ATOM 5356 C CA . ASN A 1 718 ? 46.446 -15.038 1.312 1.00 28.00 718 ASN A CA 1
ATOM 5357 C C . ASN A 1 718 ? 45.501 -15.525 2.417 1.00 28.00 718 ASN A C 1
ATOM 5359 O O . ASN A 1 718 ? 45.912 -15.653 3.569 1.00 28.00 718 ASN A O 1
ATOM 5363 N N . SER A 1 719 ? 44.263 -15.859 2.071 1.00 25.61 719 SER A N 1
ATOM 5364 C CA . SER A 1 719 ? 43.353 -16.600 2.949 1.00 25.61 719 SER A CA 1
ATOM 5365 C C . SER A 1 719 ? 42.747 -17.737 2.142 1.00 25.61 719 SER A C 1
ATOM 5367 O O . SER A 1 719 ? 42.202 -17.514 1.063 1.00 25.61 719 SER A O 1
ATOM 5369 N N . SER A 1 720 ? 42.947 -18.964 2.619 1.00 26.58 720 SER A N 1
ATOM 5370 C CA . SER A 1 720 ? 42.655 -20.173 1.852 1.00 26.58 720 SER A CA 1
ATOM 5371 C C . SER A 1 720 ? 41.178 -20.553 1.917 1.00 26.58 720 SER A C 1
ATOM 5373 O O . SER A 1 720 ? 40.532 -20.425 2.954 1.00 26.58 720 SER A O 1
ATOM 5375 N N . SER A 1 721 ? 40.683 -21.122 0.823 1.00 29.77 721 SER A N 1
ATOM 5376 C CA . SER A 1 721 ? 39.561 -22.065 0.820 1.00 29.77 721 SER A CA 1
ATOM 5377 C C . SER A 1 721 ? 39.929 -23.330 1.634 1.00 29.77 721 SER A C 1
ATOM 5379 O O . SER A 1 721 ? 41.112 -23.592 1.840 1.00 29.77 721 SER A O 1
ATOM 5381 N N . SER A 1 722 ? 39.030 -24.199 2.097 1.00 31.78 722 SER A N 1
ATOM 5382 C CA . SER A 1 722 ? 37.576 -24.348 1.897 1.00 31.78 722 SER A CA 1
ATOM 5383 C C . SER A 1 722 ? 37.021 -25.279 2.976 1.00 31.78 722 SER A C 1
ATOM 5385 O O . SER A 1 722 ? 37.642 -26.311 3.229 1.00 31.78 722 SER A O 1
ATOM 5387 N N . GLU A 1 723 ? 35.800 -25.042 3.453 1.00 25.88 723 GLU A N 1
ATOM 5388 C CA . GLU A 1 723 ? 34.992 -26.080 4.107 1.00 25.88 723 GLU A CA 1
ATOM 5389 C C . GLU A 1 723 ? 33.707 -26.346 3.314 1.00 25.88 723 GLU A C 1
ATOM 5391 O O . GLU A 1 723 ? 33.173 -25.462 2.642 1.00 25.88 723 GLU A O 1
ATOM 5396 N N . LYS A 1 724 ? 33.245 -27.600 3.336 1.00 31.88 724 LYS A N 1
ATOM 5397 C CA . LYS A 1 724 ? 32.080 -28.060 2.571 1.00 31.88 724 LYS A CA 1
ATOM 5398 C C . LYS A 1 724 ? 30.815 -27.907 3.412 1.00 31.88 724 LYS A C 1
ATOM 5400 O O . LYS A 1 724 ? 30.582 -28.711 4.310 1.00 31.88 724 LYS A O 1
ATOM 5405 N N . SER A 1 725 ? 29.966 -26.936 3.087 1.00 26.11 725 SER A N 1
ATOM 5406 C CA . SER A 1 725 ? 28.599 -26.903 3.605 1.00 26.11 725 SER A CA 1
ATOM 5407 C C . SER A 1 725 ? 27.738 -27.962 2.906 1.00 26.11 725 SER A C 1
ATOM 5409 O O . SER A 1 725 ? 27.626 -27.996 1.679 1.00 26.11 725 SER A O 1
ATOM 5411 N N . ASN A 1 726 ? 27.110 -28.842 3.689 1.00 26.59 726 ASN A N 1
ATOM 5412 C CA . ASN A 1 726 ? 26.125 -29.790 3.170 1.00 26.59 726 ASN A CA 1
ATOM 5413 C C . ASN A 1 726 ? 24.820 -29.043 2.862 1.00 26.59 726 ASN A C 1
ATOM 5415 O O . ASN A 1 726 ? 24.121 -28.599 3.773 1.00 26.59 726 ASN A O 1
ATOM 5419 N N . PHE A 1 727 ? 24.482 -28.912 1.579 1.00 23.59 727 PHE A N 1
ATOM 5420 C CA . PHE A 1 727 ? 23.217 -28.317 1.150 1.00 23.59 727 PHE A CA 1
ATOM 5421 C C . PHE A 1 727 ? 22.043 -29.250 1.470 1.00 23.59 727 PHE A C 1
ATOM 5423 O O . PHE A 1 727 ? 21.789 -30.217 0.752 1.00 23.59 727 PHE A O 1
ATOM 5430 N N . VAL A 1 728 ? 21.276 -28.920 2.509 1.00 26.55 728 VAL A N 1
ATOM 5431 C CA . VAL A 1 728 ? 19.909 -29.430 2.663 1.00 26.55 728 VAL A CA 1
ATOM 5432 C C . VAL A 1 728 ? 19.033 -28.698 1.647 1.00 26.55 728 VAL A C 1
ATOM 5434 O O . VAL A 1 728 ? 18.872 -27.480 1.725 1.00 26.55 728 VAL A O 1
ATOM 5437 N N . MET A 1 729 ? 18.487 -29.421 0.667 1.00 27.02 729 MET A N 1
ATOM 5438 C CA . MET A 1 729 ? 17.542 -28.832 -0.284 1.00 27.02 729 MET A CA 1
ATOM 5439 C C . MET A 1 729 ? 16.255 -28.423 0.438 1.00 27.02 729 MET A C 1
ATOM 5441 O O . MET A 1 729 ? 15.605 -29.253 1.073 1.00 27.02 729 MET A O 1
ATOM 5445 N N . ALA A 1 730 ? 15.840 -27.167 0.271 1.00 31.59 730 ALA A N 1
ATOM 5446 C CA . ALA A 1 730 ? 14.449 -26.798 0.509 1.00 31.59 730 ALA A CA 1
ATOM 5447 C C . ALA A 1 730 ? 13.546 -27.592 -0.462 1.00 31.59 730 ALA A C 1
ATOM 5449 O O . ALA A 1 730 ? 13.940 -27.795 -1.616 1.00 31.59 730 ALA A O 1
ATOM 5450 N N . PRO A 1 731 ? 12.350 -28.045 -0.039 1.00 35.91 731 PRO A N 1
ATOM 5451 C CA . PRO A 1 731 ? 11.459 -28.798 -0.915 1.00 35.91 731 PRO A CA 1
ATOM 5452 C C . PRO A 1 731 ? 11.077 -27.954 -2.146 1.00 35.91 731 PRO A C 1
ATOM 5454 O O . PRO A 1 731 ? 10.808 -26.757 -2.002 1.00 35.91 731 PRO A O 1
ATOM 5457 N N . PRO A 1 732 ? 11.046 -28.543 -3.357 1.00 36.88 732 PRO A N 1
ATOM 5458 C CA . PRO A 1 732 ? 10.798 -27.793 -4.581 1.00 36.88 732 PRO A CA 1
ATOM 5459 C C . PRO A 1 732 ? 9.418 -27.127 -4.547 1.00 36.88 732 PRO A C 1
ATOM 5461 O O . PRO A 1 732 ? 8.415 -27.753 -4.192 1.00 36.88 732 PRO A O 1
ATOM 5464 N N . GLN A 1 733 ? 9.360 -25.852 -4.943 1.00 47.66 733 GLN A N 1
ATOM 5465 C CA . GLN A 1 733 ? 8.095 -25.129 -5.064 1.00 47.66 733 GLN A CA 1
ATOM 5466 C C . GLN A 1 733 ? 7.167 -25.858 -6.044 1.00 47.66 733 GLN A C 1
ATOM 5468 O O . GLN A 1 733 ? 7.579 -26.228 -7.144 1.00 47.66 733 GLN A O 1
ATOM 5473 N N . LYS A 1 734 ? 5.904 -26.057 -5.648 1.00 57.53 734 LYS A N 1
ATOM 5474 C CA . LYS A 1 734 ? 4.906 -26.778 -6.450 1.00 57.53 734 LYS A CA 1
ATOM 5475 C C . LYS A 1 734 ? 4.488 -25.955 -7.672 1.00 57.53 734 LYS A C 1
ATOM 5477 O O . LYS A 1 734 ? 3.528 -25.190 -7.622 1.00 57.53 734 LYS A O 1
ATOM 5482 N N . THR A 1 735 ? 5.210 -26.122 -8.773 1.00 67.81 735 THR A N 1
ATOM 5483 C CA . THR A 1 735 ? 4.903 -25.512 -10.068 1.00 67.81 735 THR A CA 1
ATOM 5484 C C . THR A 1 735 ? 3.959 -26.398 -10.877 1.00 67.81 735 THR A C 1
ATOM 5486 O O . THR A 1 735 ? 4.156 -27.608 -10.983 1.00 67.81 735 THR A O 1
ATOM 5489 N N . PHE A 1 736 ? 2.941 -25.792 -11.488 1.00 86.25 736 PHE A N 1
ATOM 5490 C CA . PHE A 1 736 ? 2.117 -26.453 -12.498 1.00 86.25 736 PHE A CA 1
ATOM 5491 C C . PHE A 1 736 ? 2.541 -26.009 -13.901 1.00 86.25 736 PHE A C 1
ATOM 5493 O O . PHE A 1 736 ? 2.957 -24.865 -14.121 1.00 86.25 736 PHE A O 1
ATOM 5500 N N . ASN A 1 737 ? 2.412 -26.923 -14.854 1.00 88.75 737 ASN A N 1
ATOM 5501 C CA . ASN A 1 737 ? 2.533 -26.636 -16.273 1.00 88.75 737 ASN A CA 1
ATOM 5502 C C . ASN A 1 737 ? 1.151 -26.309 -16.839 1.00 88.75 737 ASN A C 1
ATOM 5504 O O . ASN A 1 737 ? 0.143 -26.880 -16.421 1.00 88.75 737 ASN A O 1
ATOM 5508 N N . LEU A 1 738 ? 1.118 -25.389 -17.800 1.00 92.88 738 LEU A N 1
ATOM 5509 C CA . LEU A 1 738 ? -0.083 -25.002 -18.526 1.00 92.88 738 LEU A CA 1
ATOM 5510 C C . LEU A 1 738 ? 0.238 -25.034 -20.016 1.00 92.88 738 LEU A C 1
ATOM 5512 O O . LEU A 1 738 ? 1.229 -24.440 -20.439 1.00 92.88 738 LEU A O 1
ATOM 5516 N N . ALA A 1 739 ? -0.619 -25.691 -20.789 1.00 94.12 739 ALA A N 1
ATOM 5517 C CA . ALA A 1 739 ? -0.641 -25.637 -22.242 1.00 94.12 739 ALA A CA 1
ATOM 5518 C C . ALA A 1 739 ? -2.022 -25.172 -22.728 1.00 94.12 739 ALA A C 1
ATOM 5520 O O . ALA A 1 739 ? -3.035 -25.427 -22.076 1.00 94.12 739 ALA A O 1
ATOM 5521 N N . VAL A 1 740 ? -2.053 -24.509 -23.882 1.00 94.44 740 VAL A N 1
ATOM 5522 C CA . VAL A 1 740 ? -3.277 -24.114 -24.590 1.00 94.44 740 VAL A CA 1
ATOM 5523 C C . VAL A 1 740 ? -3.333 -24.885 -25.904 1.00 94.44 740 VAL A C 1
ATOM 5525 O O . VAL A 1 740 ? -2.345 -24.923 -26.635 1.00 94.44 740 VAL A O 1
ATOM 5528 N N . ASN A 1 741 ? -4.481 -25.486 -26.206 1.00 92.62 741 ASN A N 1
ATOM 5529 C CA . ASN A 1 741 ? -4.770 -26.113 -27.491 1.00 92.62 741 ASN A CA 1
ATOM 5530 C C . ASN A 1 741 ? -6.145 -25.629 -27.976 1.00 92.62 741 ASN A C 1
ATOM 5532 O O . ASN A 1 741 ? -7.182 -26.137 -27.538 1.00 92.62 741 ASN A O 1
ATOM 5536 N N . GLY A 1 742 ? -6.137 -24.578 -28.804 1.00 93.62 742 GLY A N 1
ATOM 5537 C CA . GLY A 1 742 ? -7.329 -23.809 -29.173 1.00 93.62 742 GLY A CA 1
ATOM 5538 C C . GLY A 1 742 ? -8.106 -23.356 -27.935 1.00 93.62 742 GLY A C 1
ATOM 5539 O O . GLY A 1 742 ? -7.556 -22.734 -27.027 1.00 93.62 742 GLY A O 1
ATOM 5540 N N . MET A 1 743 ? -9.366 -23.778 -27.857 1.00 95.75 743 MET A N 1
ATOM 5541 C CA . MET A 1 743 ? -10.293 -23.507 -26.754 1.00 95.75 743 MET A CA 1
ATOM 5542 C C . MET A 1 743 ? -10.029 -24.288 -25.450 1.00 95.75 743 MET A C 1
ATOM 5544 O O . MET A 1 743 ? -10.748 -24.088 -24.469 1.00 95.75 743 MET A O 1
ATOM 5548 N N . THR A 1 744 ? -9.038 -25.188 -25.409 1.00 94.81 744 THR A N 1
ATOM 5549 C CA . THR A 1 744 ? -8.770 -26.049 -24.241 1.00 94.81 744 THR A CA 1
ATOM 5550 C C . THR A 1 744 ? -7.490 -25.667 -23.505 1.00 94.81 744 THR A C 1
ATOM 5552 O O . THR A 1 744 ? -6.400 -25.662 -24.075 1.00 94.81 744 THR A O 1
ATOM 5555 N N . ILE A 1 745 ? -7.627 -25.420 -22.203 1.00 96.25 745 ILE A N 1
ATOM 5556 C CA . ILE A 1 745 ? -6.534 -25.237 -21.249 1.00 96.25 745 ILE A CA 1
ATOM 5557 C C . ILE A 1 745 ? -6.217 -26.599 -20.627 1.00 96.25 745 ILE A C 1
ATOM 5559 O O . ILE A 1 745 ? -7.064 -27.199 -19.963 1.00 96.25 745 ILE A O 1
ATOM 5563 N N . THR A 1 746 ? -4.986 -27.073 -20.801 1.00 94.81 746 THR A N 1
ATOM 5564 C CA . THR A 1 746 ? -4.487 -28.309 -20.187 1.00 94.81 746 THR A CA 1
ATOM 5565 C C . THR A 1 746 ? -3.496 -27.970 -19.086 1.00 94.81 746 THR A C 1
ATOM 5567 O O . THR A 1 746 ? -2.446 -27.377 -19.335 1.00 94.81 746 THR A O 1
ATOM 5570 N N . LEU A 1 747 ? -3.818 -28.380 -17.863 1.00 93.69 747 LEU A N 1
ATOM 5571 C CA . LEU A 1 747 ? -2.955 -28.283 -16.692 1.00 93.69 747 LEU A CA 1
ATOM 5572 C C . LEU A 1 747 ? -2.273 -29.625 -16.439 1.00 93.69 747 LEU A C 1
ATOM 5574 O O . LEU A 1 747 ? -2.922 -30.670 -16.520 1.00 93.69 747 LEU A O 1
ATOM 5578 N N . SER A 1 748 ? -0.987 -29.607 -16.094 1.00 89.50 748 SER A N 1
ATOM 5579 C CA . SER A 1 748 ? -0.249 -30.799 -15.661 1.00 89.50 748 SER A CA 1
ATOM 5580 C C . SER A 1 748 ? 0.745 -30.494 -14.534 1.00 89.50 748 SER A C 1
ATOM 5582 O O . SER A 1 748 ? 1.039 -29.334 -14.240 1.00 89.50 748 SER A O 1
ATOM 5584 N N . ASN A 1 749 ? 1.226 -31.541 -13.856 1.00 83.94 749 ASN A N 1
ATOM 5585 C CA . ASN A 1 749 ? 1.964 -31.468 -12.585 1.00 83.94 749 ASN A CA 1
ATOM 5586 C C . ASN A 1 749 ? 1.148 -30.864 -11.414 1.00 83.94 749 ASN A C 1
ATOM 5588 O O . ASN A 1 749 ? 1.697 -30.324 -10.455 1.00 83.94 749 ASN A O 1
ATOM 5592 N N . THR A 1 750 ? -0.185 -30.949 -11.471 1.00 80.06 750 THR A N 1
ATOM 5593 C CA . THR A 1 750 ? -1.085 -30.388 -10.451 1.00 80.06 750 THR A CA 1
ATOM 5594 C C . THR A 1 750 ? -1.281 -31.345 -9.274 1.00 80.06 750 THR A C 1
ATOM 5596 O O . THR A 1 750 ? -2.136 -32.229 -9.319 1.00 80.06 750 THR A O 1
ATOM 5599 N N . GLN A 1 751 ? -0.520 -31.165 -8.192 1.00 71.69 751 GLN A N 1
ATOM 5600 C CA . GLN A 1 751 ? -0.681 -31.944 -6.954 1.00 71.69 751 GLN A CA 1
ATOM 5601 C C . GLN A 1 751 ? -1.872 -31.458 -6.102 1.00 71.69 751 GLN A C 1
ATOM 5603 O O . GLN A 1 751 ? -1.679 -30.847 -5.048 1.00 71.69 751 GLN A O 1
ATOM 5608 N N . GLY A 1 752 ? -3.091 -31.753 -6.563 1.00 74.31 752 GLY A N 1
ATOM 5609 C CA . GLY A 1 752 ? -4.346 -31.485 -5.854 1.00 74.31 752 GLY A CA 1
ATOM 5610 C C . GLY A 1 752 ? -4.712 -30.001 -5.718 1.00 74.31 752 GLY A C 1
ATOM 5611 O O . GLY A 1 752 ? -4.082 -29.122 -6.312 1.00 74.31 752 GLY A O 1
ATOM 5612 N N . GLY A 1 753 ? -5.748 -29.732 -4.920 1.00 84.06 753 GLY A N 1
ATOM 5613 C CA . GLY A 1 753 ? -6.316 -28.397 -4.717 1.00 84.06 753 GLY A CA 1
ATOM 5614 C C . GLY A 1 753 ? -7.344 -28.014 -5.786 1.00 84.06 753 GLY A C 1
ATOM 5615 O O . GLY A 1 753 ? -7.958 -28.884 -6.399 1.00 84.06 753 GLY A O 1
ATOM 5616 N N . ASN A 1 754 ? -7.549 -26.713 -6.002 1.00 88.19 754 ASN A N 1
ATOM 5617 C CA . ASN A 1 754 ? -8.585 -26.187 -6.899 1.00 88.19 754 ASN A CA 1
ATOM 5618 C C . ASN A 1 754 ? -7.974 -25.304 -7.993 1.00 88.19 754 ASN A C 1
ATOM 5620 O O . ASN A 1 754 ? -7.104 -24.472 -7.717 1.00 88.19 754 ASN A O 1
ATOM 5624 N N . VAL A 1 755 ? -8.497 -25.431 -9.215 1.00 94.06 755 VAL A N 1
ATOM 5625 C CA . VAL A 1 755 ? -8.324 -24.440 -10.283 1.00 94.06 755 VAL A CA 1
ATOM 5626 C C . VAL A 1 755 ? -9.521 -23.491 -10.302 1.00 94.06 755 VAL A C 1
ATOM 5628 O O . VAL A 1 755 ? -10.670 -23.916 -10.167 1.00 94.06 755 VAL A O 1
ATOM 5631 N N . ARG A 1 756 ? -9.245 -22.198 -10.483 1.00 96.44 756 ARG A N 1
ATOM 5632 C CA . ARG A 1 756 ? -10.228 -21.142 -10.748 1.00 96.44 756 ARG A CA 1
ATOM 5633 C C . ARG A 1 756 ? -9.791 -20.368 -11.992 1.00 96.44 756 ARG A C 1
ATOM 5635 O O . ARG A 1 756 ? -8.650 -19.920 -12.044 1.00 96.44 756 ARG A O 1
ATOM 5642 N N . ILE A 1 757 ? -10.664 -20.229 -12.981 1.00 96.69 757 ILE A N 1
ATOM 5643 C CA . ILE A 1 757 ? -10.419 -19.485 -14.221 1.00 96.69 757 ILE A CA 1
ATOM 5644 C C . ILE A 1 757 ? -11.323 -18.261 -14.223 1.00 96.69 757 ILE A C 1
ATOM 5646 O O . ILE A 1 757 ? -12.536 -18.400 -14.071 1.00 96.69 757 ILE A O 1
ATOM 5650 N N . PHE A 1 758 ? -10.727 -17.090 -14.406 1.00 96.19 758 PHE A N 1
ATOM 5651 C CA . PHE A 1 758 ? -11.416 -15.807 -14.482 1.00 96.19 758 PHE A CA 1
ATOM 5652 C C . PHE A 1 758 ? -11.317 -15.240 -15.901 1.00 96.19 758 PHE A C 1
ATOM 5654 O O . PHE A 1 758 ? -10.360 -15.562 -16.607 1.00 96.19 758 PHE A O 1
ATOM 5661 N N . ASP A 1 759 ? -12.274 -14.420 -16.328 1.00 95.38 759 ASP A N 1
ATOM 5662 C CA . ASP A 1 759 ? -12.188 -13.678 -17.594 1.00 95.38 759 ASP A CA 1
ATOM 5663 C C . ASP A 1 759 ? -11.194 -12.497 -17.507 1.00 95.38 759 ASP A C 1
ATOM 5665 O O . ASP A 1 759 ? -10.522 -12.286 -16.492 1.00 95.38 759 ASP A O 1
ATOM 5669 N N . ALA A 1 760 ? -11.086 -11.717 -18.585 1.00 86.75 760 ALA A N 1
ATOM 5670 C CA . ALA A 1 760 ? -10.239 -10.524 -18.645 1.00 86.75 760 ALA A CA 1
ATOM 5671 C C . ALA A 1 760 ? -10.735 -9.340 -17.782 1.00 86.75 760 ALA A C 1
ATOM 5673 O O . ALA A 1 760 ? -10.010 -8.355 -17.652 1.00 86.75 760 ALA A O 1
ATOM 5674 N N . LEU A 1 761 ? -11.946 -9.418 -17.217 1.00 85.50 761 LEU A N 1
ATOM 5675 C CA . LEU A 1 761 ? -12.534 -8.420 -16.316 1.00 85.50 761 LEU A CA 1
ATOM 5676 C C . LEU A 1 761 ? -12.430 -8.842 -14.837 1.00 85.50 761 LEU A C 1
ATOM 5678 O O . LEU A 1 761 ? -12.597 -8.012 -13.950 1.00 85.50 761 LEU A O 1
ATOM 5682 N N . GLY A 1 762 ? -12.106 -10.111 -14.569 1.00 84.12 762 GLY A N 1
ATOM 5683 C CA . GLY A 1 762 ? -11.948 -10.680 -13.232 1.00 84.12 762 GLY A CA 1
ATOM 5684 C C . GLY A 1 762 ? -13.137 -11.510 -12.739 1.00 84.12 762 GLY A C 1
ATOM 5685 O O . GLY A 1 762 ? -13.090 -11.986 -11.605 1.00 84.12 762 GLY A O 1
ATOM 5686 N N . HIS A 1 763 ? -14.173 -11.741 -13.553 1.00 87.62 763 HIS A N 1
ATOM 5687 C CA . HIS A 1 763 ? -15.303 -12.599 -13.180 1.00 87.62 763 HIS A CA 1
ATOM 5688 C C . HIS A 1 763 ? -14.896 -14.075 -13.191 1.00 87.62 763 HIS A C 1
ATOM 5690 O O . HIS A 1 763 ? -14.177 -14.516 -14.086 1.00 87.62 763 HIS A O 1
ATOM 5696 N N . LEU A 1 764 ? -15.369 -14.867 -12.225 1.00 93.06 764 LEU A N 1
ATOM 5697 C CA . LEU A 1 764 ? -15.094 -16.306 -12.157 1.00 93.06 764 LEU A CA 1
ATOM 5698 C C . LEU A 1 764 ? -15.920 -17.070 -13.207 1.00 93.06 764 LEU A C 1
ATOM 5700 O O . LEU A 1 764 ? -17.136 -17.160 -13.092 1.00 93.06 764 LEU A O 1
ATOM 5704 N N . VAL A 1 765 ? -15.250 -17.668 -14.195 1.00 95.69 765 VAL A N 1
ATOM 5705 C CA . VAL A 1 765 ? -15.884 -18.412 -15.302 1.00 95.69 765 VAL A CA 1
ATOM 5706 C C . VAL A 1 765 ? -15.915 -19.919 -15.037 1.00 95.69 765 VAL A C 1
ATOM 5708 O O . VAL A 1 765 ? -16.870 -20.596 -15.404 1.00 95.69 765 VAL A O 1
ATOM 5711 N N . VAL A 1 766 ? -14.877 -20.470 -14.395 1.00 95.94 766 VAL A N 1
ATOM 5712 C CA . VAL A 1 766 ? -14.810 -21.897 -14.027 1.00 95.94 766 VAL A CA 1
ATOM 5713 C C . VAL A 1 766 ? -14.143 -22.063 -12.667 1.00 95.94 766 VAL A C 1
ATOM 5715 O O . VAL A 1 766 ? -13.059 -21.532 -12.443 1.00 95.94 766 VAL A O 1
ATOM 5718 N N . ALA A 1 767 ? -14.716 -22.886 -11.790 1.00 93.56 767 ALA A N 1
ATOM 5719 C CA . ALA A 1 767 ? -14.021 -23.455 -10.636 1.00 93.56 767 ALA A CA 1
ATOM 5720 C C . ALA A 1 767 ? -14.115 -24.986 -10.688 1.00 93.56 767 ALA A C 1
ATOM 5722 O O . ALA A 1 767 ? -15.181 -25.530 -10.970 1.00 93.56 767 ALA A O 1
ATOM 5723 N N . LYS A 1 768 ? -13.004 -25.694 -10.449 1.00 89.75 768 LYS A N 1
ATOM 5724 C CA . LYS A 1 768 ? -12.966 -27.164 -10.503 1.00 89.75 768 LYS A CA 1
ATOM 5725 C C . LYS A 1 768 ? -11.901 -27.736 -9.552 1.00 89.75 768 LYS A C 1
ATOM 5727 O O . LYS A 1 768 ? -10.800 -27.181 -9.497 1.00 89.75 768 LYS A O 1
ATOM 5732 N N . PRO A 1 769 ? -12.172 -28.842 -8.836 1.00 86.56 769 PRO A N 1
ATOM 5733 C CA . PRO A 1 769 ? -11.132 -29.576 -8.123 1.00 86.56 769 PRO A CA 1
ATOM 5734 C C . PRO A 1 769 ? -10.152 -30.228 -9.105 1.00 86.56 769 PRO A C 1
ATOM 5736 O O . PRO A 1 769 ? -10.539 -30.711 -10.172 1.00 86.56 769 PRO A O 1
ATOM 5739 N N . LEU A 1 770 ? -8.872 -30.234 -8.741 1.00 85.94 770 LEU A N 1
ATOM 5740 C CA . LEU A 1 770 ? -7.795 -30.834 -9.523 1.00 85.94 770 LEU A CA 1
ATOM 5741 C C . LEU A 1 770 ? -7.603 -32.294 -9.115 1.00 85.94 770 LEU A C 1
ATOM 5743 O O . LEU A 1 770 ? -7.406 -32.605 -7.939 1.00 85.94 770 LEU A O 1
ATOM 5747 N N . SER A 1 771 ? -7.637 -33.189 -10.102 1.00 69.81 771 SER A N 1
ATOM 5748 C CA . SER A 1 771 ? -7.470 -34.624 -9.874 1.00 69.81 771 SER A CA 1
ATOM 5749 C C . SER A 1 771 ? -6.088 -34.956 -9.302 1.00 69.81 771 SER A C 1
ATOM 5751 O O . SER A 1 771 ? -5.068 -34.434 -9.758 1.00 69.81 771 SER A O 1
ATOM 5753 N N . ALA A 1 772 ? -6.042 -35.919 -8.376 1.00 64.62 772 ALA A N 1
ATOM 5754 C CA . ALA A 1 772 ? -4.799 -36.505 -7.873 1.00 64.62 772 ALA A CA 1
ATOM 5755 C C . ALA A 1 772 ? -3.947 -37.169 -8.978 1.00 64.62 772 ALA A C 1
ATOM 5757 O O . ALA A 1 772 ? -2.752 -37.37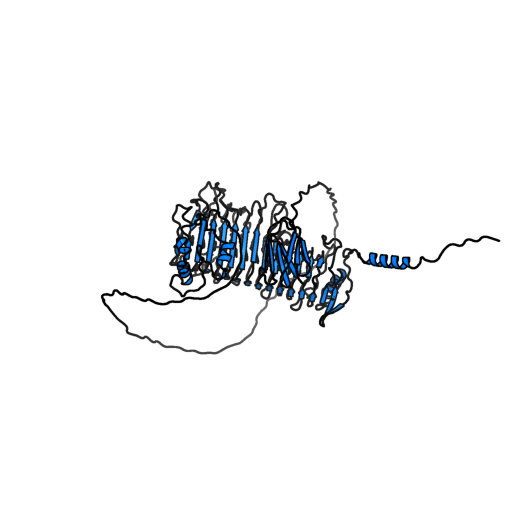4 -8.788 1.00 64.62 772 ALA A O 1
ATOM 5758 N N . THR A 1 773 ? -4.527 -37.446 -10.154 1.00 62.38 773 THR A N 1
ATOM 5759 C CA . THR A 1 773 ? -3.815 -37.953 -11.344 1.00 62.38 773 THR A CA 1
ATOM 5760 C C . THR A 1 773 ? -2.898 -36.922 -12.020 1.00 62.38 773 THR A C 1
ATOM 5762 O O . THR A 1 773 ? -2.270 -37.236 -13.028 1.00 62.38 773 THR A O 1
ATOM 5765 N N . GLY A 1 774 ? -2.795 -35.693 -11.499 1.00 69.31 774 GLY A N 1
ATOM 5766 C CA . GLY A 1 774 ? -1.748 -34.737 -11.881 1.00 69.31 774 GLY A CA 1
ATOM 5767 C C . GLY A 1 774 ? -1.922 -34.055 -13.242 1.00 69.31 774 GLY A C 1
ATOM 5768 O O . GLY A 1 774 ? -1.031 -33.310 -13.654 1.00 69.31 774 GLY A O 1
ATOM 5769 N N . MET A 1 775 ? -3.047 -34.279 -13.926 1.00 83.81 775 MET A N 1
ATOM 5770 C CA . MET A 1 775 ? -3.424 -33.614 -15.175 1.00 83.81 775 MET A CA 1
ATOM 5771 C C . MET A 1 775 ? -4.921 -33.276 -15.169 1.00 83.81 775 MET A C 1
ATOM 5773 O O . MET A 1 775 ? -5.733 -34.023 -14.622 1.00 83.81 775 MET A O 1
ATOM 5777 N N . THR A 1 776 ? -5.312 -32.141 -15.748 1.00 89.88 776 THR A N 1
ATOM 5778 C CA . THR A 1 776 ? -6.718 -31.716 -15.872 1.00 89.88 776 THR A CA 1
ATOM 5779 C C . THR A 1 776 ? -6.887 -30.811 -17.090 1.00 89.88 776 THR A C 1
ATOM 5781 O O . THR A 1 776 ? -6.176 -29.819 -17.222 1.00 89.88 776 THR A O 1
ATOM 5784 N N . ALA A 1 777 ? -7.842 -31.135 -17.964 1.00 92.31 777 ALA A N 1
ATOM 5785 C CA . ALA A 1 777 ? -8.225 -30.306 -19.106 1.00 92.31 777 ALA A CA 1
ATOM 5786 C C . ALA A 1 777 ? -9.543 -29.561 -18.831 1.00 92.31 777 ALA A C 1
ATOM 5788 O O . ALA A 1 777 ? -10.458 -30.107 -18.200 1.00 92.31 777 ALA A O 1
ATOM 5789 N N . ILE A 1 778 ? -9.629 -28.313 -19.296 1.00 94.06 778 ILE A N 1
ATOM 5790 C CA . ILE A 1 778 ? -10.813 -27.451 -19.215 1.00 94.06 778 ILE A CA 1
ATOM 5791 C C . ILE A 1 778 ? -10.987 -26.739 -20.559 1.00 94.06 778 ILE A C 1
ATOM 5793 O O . ILE A 1 778 ? -10.109 -25.992 -20.985 1.00 94.06 778 ILE A O 1
ATOM 5797 N N . THR A 1 779 ? -12.120 -26.966 -21.220 1.00 96.06 779 THR A N 1
ATOM 5798 C CA . THR A 1 779 ? -12.492 -26.288 -22.469 1.00 96.06 779 THR A CA 1
ATOM 5799 C C . THR A 1 779 ? -13.406 -25.110 -22.148 1.00 96.06 779 THR A C 1
ATOM 5801 O O . THR A 1 779 ? -14.400 -25.277 -21.440 1.00 96.06 779 THR A O 1
ATOM 5804 N N . MET A 1 780 ? -13.058 -23.922 -22.641 1.00 95.56 780 MET A N 1
ATOM 5805 C CA . MET A 1 780 ? -13.857 -22.705 -22.457 1.00 95.56 780 MET A CA 1
ATOM 5806 C C . MET A 1 780 ? -14.934 -22.590 -23.546 1.00 95.56 780 MET A C 1
ATOM 5808 O O . MET A 1 780 ? -14.846 -23.251 -24.579 1.00 95.56 780 MET A O 1
ATOM 5812 N N . GLN A 1 781 ? -15.950 -21.752 -23.323 1.00 93.50 781 GLN A N 1
ATOM 5813 C CA . GLN A 1 781 ? -17.070 -21.576 -24.264 1.00 93.50 781 GLN A CA 1
ATOM 5814 C C . GLN A 1 781 ? -16.849 -20.443 -25.283 1.00 93.50 781 GLN A C 1
ATOM 5816 O O . GLN A 1 781 ? -17.420 -20.480 -26.367 1.00 93.50 781 GLN A O 1
ATOM 5821 N N . THR A 1 782 ? -16.012 -19.451 -24.966 1.00 91.62 782 THR A N 1
ATOM 5822 C CA . THR A 1 782 ? -15.752 -18.274 -25.816 1.00 91.62 782 THR A CA 1
ATOM 5823 C C . THR A 1 782 ? -14.250 -17.973 -25.929 1.00 91.62 782 THR A C 1
ATOM 5825 O O . THR A 1 782 ? -13.530 -18.096 -24.930 1.00 91.62 782 THR A O 1
ATOM 5828 N N . PRO A 1 783 ? -13.734 -17.601 -27.117 1.00 93.44 783 PRO A N 1
ATOM 5829 C CA . PRO A 1 783 ? -12.339 -17.192 -27.272 1.00 93.44 783 PRO A CA 1
ATOM 5830 C C . PRO A 1 783 ? -12.085 -15.877 -26.524 1.00 93.44 783 PRO A C 1
ATOM 5832 O O . PRO A 1 783 ? -12.996 -15.067 -26.348 1.00 93.44 783 PRO A O 1
ATOM 5835 N N . GLY A 1 784 ? -10.849 -15.654 -26.077 1.00 92.69 784 GLY A N 1
ATOM 5836 C CA . GLY A 1 784 ? -10.508 -14.487 -25.262 1.00 92.69 784 GLY A CA 1
ATOM 5837 C C . GLY A 1 784 ? -9.355 -14.725 -24.292 1.00 92.69 784 GLY A C 1
ATOM 5838 O O . GLY A 1 784 ? -8.740 -15.793 -24.271 1.00 92.69 784 GLY A O 1
ATOM 5839 N N . SER A 1 785 ? -9.059 -13.703 -23.489 1.00 93.44 785 SER A N 1
ATOM 5840 C CA . SER A 1 785 ? -8.037 -13.762 -22.441 1.00 93.44 785 SER A CA 1
ATOM 5841 C C . SER A 1 785 ? -8.642 -14.145 -21.091 1.00 93.44 785 SER A C 1
ATOM 5843 O O . SER A 1 785 ? -9.690 -13.630 -20.707 1.00 93.44 785 SER A O 1
ATOM 5845 N N . TYR A 1 786 ? -7.953 -15.027 -20.372 1.00 96.38 786 TYR A N 1
ATOM 5846 C CA . TYR A 1 786 ? -8.388 -15.609 -19.106 1.00 96.38 786 TYR A CA 1
ATOM 5847 C C . TYR A 1 786 ? -7.238 -15.665 -18.096 1.00 96.38 786 TYR A C 1
ATOM 5849 O O . TYR A 1 786 ? -6.084 -15.895 -18.460 1.00 96.38 786 TYR A O 1
ATOM 5857 N N . ILE A 1 787 ? -7.551 -15.529 -16.808 1.00 96.00 787 ILE A N 1
ATOM 5858 C CA . ILE A 1 787 ? -6.598 -15.678 -15.704 1.00 96.00 787 ILE A CA 1
ATOM 5859 C C . ILE A 1 787 ? -6.838 -17.031 -15.033 1.00 96.00 787 ILE A C 1
ATOM 5861 O O . ILE A 1 787 ? -7.851 -17.243 -14.372 1.00 96.00 787 ILE A O 1
ATOM 5865 N N . VAL A 1 788 ? -5.890 -17.955 -15.169 1.00 95.69 788 VAL A N 1
ATOM 5866 C CA . VAL A 1 788 ? -5.939 -19.285 -14.552 1.00 95.69 788 VAL A CA 1
ATOM 5867 C C . VAL A 1 788 ? -5.193 -19.255 -13.220 1.00 95.69 788 VAL A C 1
ATOM 5869 O O . VAL A 1 788 ? -3.975 -19.075 -13.182 1.00 95.69 788 VAL A O 1
ATOM 5872 N N . ARG A 1 789 ? -5.918 -19.448 -12.115 1.00 93.56 789 ARG A N 1
ATOM 5873 C CA . ARG A 1 789 ? -5.374 -19.575 -10.756 1.00 93.56 789 ARG A CA 1
ATOM 5874 C C . ARG A 1 789 ? -5.379 -21.034 -10.305 1.00 93.56 789 ARG A C 1
ATOM 5876 O O . ARG A 1 789 ? -6.422 -21.682 -10.320 1.00 93.56 789 ARG A O 1
ATOM 5883 N N . VAL A 1 790 ? -4.233 -21.529 -9.842 1.00 91.06 790 VAL A N 1
ATOM 5884 C CA . VAL A 1 790 ? -4.061 -22.857 -9.227 1.00 91.06 790 VAL A CA 1
ATOM 5885 C C . VAL A 1 790 ? -3.267 -22.690 -7.938 1.00 91.06 790 VAL A C 1
ATOM 5887 O O . VAL A 1 790 ? -2.138 -22.208 -7.967 1.00 91.06 790 VAL A O 1
ATOM 5890 N N . ASN A 1 791 ? -3.849 -23.087 -6.803 1.00 80.56 791 ASN A N 1
ATOM 5891 C CA . ASN A 1 791 ? -3.187 -23.099 -5.487 1.00 80.56 791 ASN A CA 1
ATOM 5892 C C . ASN A 1 791 ? -2.445 -21.783 -5.135 1.00 80.56 791 ASN A C 1
ATOM 5894 O O . ASN A 1 791 ? -1.343 -21.799 -4.595 1.00 80.56 791 ASN A O 1
ATOM 5898 N N . GLY A 1 792 ? -3.050 -20.638 -5.476 1.00 73.06 792 GLY A N 1
ATOM 5899 C CA . GLY A 1 792 ? -2.511 -19.287 -5.253 1.00 73.06 792 GLY A CA 1
ATOM 5900 C C . GLY A 1 792 ? -1.650 -18.720 -6.392 1.00 73.06 792 GLY A C 1
ATOM 5901 O O . GLY A 1 792 ? -1.521 -17.504 -6.504 1.00 73.06 792 GLY A O 1
ATOM 5902 N N . ILE A 1 793 ? -1.121 -19.560 -7.284 1.00 81.25 793 ILE A N 1
ATOM 5903 C CA . ILE A 1 793 ? -0.329 -19.127 -8.444 1.00 81.25 793 ILE A CA 1
ATOM 5904 C C . ILE A 1 793 ? -1.279 -18.754 -9.591 1.00 81.25 793 ILE A C 1
ATOM 5906 O O . ILE A 1 793 ? -2.136 -19.553 -9.968 1.00 81.25 793 ILE A O 1
ATOM 5910 N N . SER A 1 794 ? -1.115 -17.558 -10.163 1.00 89.94 794 SER A N 1
ATOM 5911 C CA . SER A 1 794 ? -1.897 -17.062 -11.310 1.00 89.94 794 SER A CA 1
ATOM 5912 C C . SER A 1 794 ? -1.078 -17.123 -12.607 1.00 89.94 794 SER A C 1
ATOM 5914 O O . SER A 1 794 ? 0.121 -16.855 -12.581 1.00 89.94 794 SER A O 1
ATOM 5916 N N . ARG A 1 795 ? -1.713 -17.421 -13.748 1.00 91.81 795 ARG A N 1
ATOM 5917 C CA . ARG A 1 795 ? -1.156 -17.232 -15.102 1.00 91.81 795 ARG A CA 1
ATOM 5918 C C . ARG A 1 795 ? -2.224 -16.683 -16.046 1.00 91.81 795 ARG A C 1
ATOM 5920 O O . ARG A 1 795 ? -3.343 -17.186 -16.042 1.00 91.81 795 ARG A O 1
ATOM 5927 N N . SER A 1 796 ? -1.871 -15.696 -16.866 1.00 90.88 796 SER A N 1
ATOM 5928 C CA . SER A 1 796 ? -2.721 -15.248 -17.976 1.00 90.88 796 SER A CA 1
ATOM 5929 C C . SER A 1 796 ? -2.581 -16.195 -19.172 1.00 90.88 796 SER A C 1
ATOM 5931 O O . SER A 1 796 ? -1.493 -16.721 -19.421 1.00 90.88 796 SER A O 1
ATOM 5933 N N . VAL A 1 797 ? -3.673 -16.422 -19.899 1.00 93.88 797 VAL A N 1
ATOM 5934 C CA . VAL A 1 797 ? -3.727 -17.201 -21.143 1.00 93.88 797 VAL A CA 1
ATOM 5935 C C . VAL A 1 797 ? -4.654 -16.511 -22.137 1.00 93.88 797 VAL A C 1
ATOM 5937 O O . VAL A 1 797 ? -5.633 -15.894 -21.730 1.00 93.88 797 VAL A O 1
ATOM 5940 N N . THR A 1 798 ? -4.401 -16.663 -23.435 1.00 93.31 798 THR A N 1
ATOM 5941 C CA . THR A 1 798 ? -5.328 -16.218 -24.486 1.00 93.31 798 THR A CA 1
ATOM 5942 C C . THR A 1 798 ? -5.684 -17.403 -25.369 1.00 93.31 798 THR A C 1
ATOM 5944 O O . THR A 1 798 ? -4.799 -18.047 -25.934 1.00 93.31 798 THR A O 1
ATOM 5947 N N . LEU A 1 799 ? -6.980 -17.690 -25.468 1.00 93.25 799 LEU A N 1
ATOM 5948 C CA . LEU A 1 799 ? -7.543 -18.739 -26.313 1.00 93.25 799 LEU A CA 1
ATOM 5949 C C . LEU A 1 799 ? -7.964 -18.139 -27.658 1.00 93.25 799 LEU A C 1
ATOM 5951 O O . LEU A 1 799 ? -8.422 -16.994 -27.712 1.00 93.25 799 LEU A O 1
ATOM 5955 N N . LYS A 1 800 ? -7.789 -18.921 -28.723 1.00 85.88 800 LYS A N 1
ATOM 5956 C CA . LYS A 1 800 ? -8.080 -18.579 -30.120 1.00 85.88 800 LYS A CA 1
ATOM 5957 C C . LYS A 1 800 ? -8.895 -19.696 -30.758 1.00 85.88 800 LYS A C 1
ATOM 5959 O O . LYS A 1 800 ? -8.607 -20.866 -30.409 1.00 85.88 800 LYS A O 1
#

pLDDT: mean 73.52, std 24.9, range [23.59, 98.94]

Foldseek 3Di:
DDDDDDDDDDDPDPVVVVVVVVVVVVVVVDPQQAAAPLAADDADWDDDPNAIAGEDAEPNNLLNQQCCQAPVLPQAHHYEYPEAYENHSPLLAAHPDARHARHEPVRAHQYEYHPVLHEYGRHEHAENHEHHAQNYEYENYEYGQYYYQANYAEDNHEYYHYEYEHEYFAYHYAEFLHEYELYEYAYAHFQQDVLAFTQGEFAYAEQDANGEYYAYEYPHEDEYGRDDPPDRHYQYQYAQHYAYYNYEYELYEGAYHYDQDPVCLQREDEHEAAREEAQHYAEFLHEYYNYFGHYDDDEHAEDEYEHPAQHEYAEELHYSEYAANGEYELYEGEAEANYAHEYEYDDPDYEYEYAYERGISEYAAYYELYEGEEEHAEHEYHYQDAYEYAYEQHIREYDYPAHGEYYQYEGEYYYAEYHYDPPDDPRPYAHEYAYEQGYSYYELYEYANYEGEAEAHDYDDHPPDQRHAYEYEHHYEDFDDDPPPPDPDDRDQATYEYALYEYEYAYPAQDDPSYQYARHYAAEDQRYAYAQYEYAVPNVVPRYPDDHYLYNHDNYHYYNSYYDHPVVQLDPVVLVCSQQSHVPHPRNQQWDHDHPAGIHGPSPDDNCVCCVVPNDPPPPDDDPDDDDDDDDDDDDDDDDDDDDDDDDDDDDDDDDDDDDDDDDDDDDDDDDDDDDDDDDDDDDDDDDDDDDDDDDDDDDDDDDDDDDDDDDDDDDDDDDDDDDDDDDDDPDDQDWDWDADAQKIKIFSAQWDKKWKAAPVGHTPDIDTDDNVGMDMDGDDDFHWIWIDHPRDIDIDGHD

Sequence (800 aa):
MTTTCVITCLCRFSAFKTIILCLLAGLFSTAFAEDWDGSTSKPSSKEIDGVEYYVITSPSELAWFAYQVTNNGKTSINAILENNIYYMDDTTKLSSNNVAPIGNRTNPFDGIIDGNGKSIYGAKGTFFVDENTANAVIKNLVLKNTKYKSVVDTNKGLIENVELYGQTAYGFAYLNSGTIRKCSNFADISGSINGRRGVASGIAYENAKDGKIISCNNVGIFVRAGISGNTVRSDSIVGGISIYNDGLIDSSESVINLRESNTLEDGVYYYRKDGALGGIVVYNSGSIRNSSGKVLLPKVSWLRLDSYLNGIRYIGGVAAKNESRGVIENTIGNLYIRSWVGVSNSDYNLDGNVFSGGISGVNSGLIQKCRATLTIDILNVSDDYHHDFVIGGLVGANITYSSAKIYQSYSEMHINSFWLSSLLKNSVGMNYVYVGGLMGTAFNTDVEDCHGLLHIGQKSANSNETTKKLYWAGLTRDTRGLKVSGSDYTPADRGASISNSYVVLKADTDISDDMVLSGIVNMASAKTNMSNVYFDKDVMAENYTKTIKAVAVDSSKSFNVLGKTTAVMQSPAFVETLNTNAGLDDDSGIWQYCEGNYPILVSEGTCEEFYSKYGFSSSLQSSSSSAESSSSVSSSSVESSSSQIPASSSSSDVILSSSEESSSSSVAPPSSSSEEQSSSSVVPSSSSAKQESSSSEAKSSSSAKSSSSAKSSSSKANSSSSEKSNFVMAPPQKTFNLAVNGMTITLSNTQGGNVRIFDALGHLVVAKPLSATGMTAITMQTPGSYIVRVNGISRSVTLK

Radius of gyration: 35.46 Å; chains: 1; bounding box: 124×112×119 Å